Protein 3Q3V (pdb70)

Solvent-accessible surface area: 33093 Å² total

Structure (mmCIF, N/CA/C/O backbone):
data_3Q3V
#
_entry.id   3Q3V
#
_cell.length_a   110.280
_cell.length_b   165.220
_cell.length_c   54.596
_cell.angle_alpha   90.00
_cell.angle_beta   90.00
_cell.angle_gamma   90.00
#
_symmetry.space_group_name_H-M   'P 21 21 2'
#
loop_
_entity.id
_entity.type
_entity.pdbx_description
1 polymer 'Phosphoglycerate kinase'
2 non-polymer 'POTASSIUM ION'
3 non-polymer 'FORMIC ACID'
4 non-polymer 'SULFATE ION'
5 non-polymer 'TRIETHYLENE GLYCOL'
6 water water
#
loop_
_atom_site.group_PDB
_atom_site.id
_atom_site.type_symbol
_atom_site.label_atom_id
_atom_site.label_alt_id
_atom_site.label_comp_id
_atom_site.label_asym_id
_atom_site.label_entity_id
_atom_site.label_seq_id
_atom_site.pdbx_PDB_ins_code
_atom_site.Cartn_x
_atom_site.Cartn_y
_atom_site.Cartn_z
_atom_site.occupancy
_atom_site.B_iso_or_equiv
_atom_site.auth_seq_id
_atom_site.auth_comp_id
_atom_site.auth_asym_id
_atom_site.auth_atom_id
_atom_site.pdbx_PDB_model_num
ATOM 1 N N . ASP A 1 6 ? 82.286 54.049 3.513 1.00 42.72 3 ASP A N 1
ATOM 2 C CA . ASP A 1 6 ? 83.658 53.835 4.078 1.00 43.26 3 ASP A CA 1
ATOM 3 C C . ASP A 1 6 ? 83.661 53.456 5.569 1.00 41.18 3 ASP A C 1
ATOM 4 O O . ASP A 1 6 ? 84.405 52.565 5.987 1.00 42.36 3 ASP A O 1
ATOM 9 N N . ILE A 1 7 ? 82.843 54.140 6.364 1.00 38.04 4 ILE A N 1
ATOM 10 C CA . ILE A 1 7 ? 82.710 53.835 7.785 1.00 36.01 4 ILE A CA 1
ATOM 11 C C . ILE A 1 7 ? 82.031 52.492 7.994 1.00 34.02 4 ILE A C 1
ATOM 12 O O . ILE A 1 7 ? 81.053 52.181 7.350 1.00 33.77 4 ILE A O 1
ATOM 17 N N . ILE A 1 8 ? 82.572 51.692 8.898 1.00 32.50 5 ILE A N 1
ATOM 18 C CA . ILE A 1 8 ? 82.015 50.365 9.187 1.00 31.41 5 ILE A CA 1
ATOM 19 C C . ILE A 1 8 ? 80.749 50.573 10.001 1.00 29.49 5 ILE A C 1
ATOM 20 O O . ILE A 1 8 ? 80.751 51.299 10.986 1.00 28.26 5 ILE A O 1
ATOM 25 N N . SER A 1 9 ? 79.661 49.969 9.552 1.00 28.35 6 SER A N 1
ATOM 26 C CA . SER A 1 9 ? 78.392 50.088 10.226 1.00 26.78 6 SER A CA 1
ATOM 27 C C . SER A 1 9 ? 78.164 48.915 11.141 1.00 26.46 6 SER A C 1
ATOM 28 O O . SER A 1 9 ? 78.596 47.832 10.863 1.00 27.14 6 SER A O 1
ATOM 31 N N . ILE A 1 10 ? 77.426 49.141 12.211 1.00 25.80 7 ILE A N 1
ATOM 32 C CA . ILE A 1 10 ? 76.914 48.068 13.059 1.00 26.01 7 ILE A CA 1
ATOM 33 C C . ILE A 1 10 ? 76.171 46.989 12.241 1.00 27.05 7 ILE A C 1
ATOM 34 O O . ILE A 1 10 ? 76.173 45.814 12.597 1.00 27.12 7 ILE A O 1
ATOM 39 N N . LYS A 1 11 ? 75.543 47.397 11.152 1.00 28.39 8 LYS A N 1
ATOM 40 C CA . LYS A 1 11 ? 74.750 46.485 10.329 1.00 30.32 8 LYS A CA 1
ATOM 41 C C . LYS A 1 11 ? 75.570 45.431 9.609 1.00 32.04 8 LYS A C 1
ATOM 42 O O . LYS A 1 11 ? 75.019 44.410 9.224 1.00 32.80 8 LYS A O 1
ATOM 48 N N . ASP A 1 12 ? 76.866 45.680 9.413 1.00 33.21 9 ASP A N 1
ATOM 49 C CA . ASP A 1 12 ? 77.742 44.733 8.712 1.00 34.75 9 ASP A CA 1
ATOM 50 C C . ASP A 1 12 ? 78.653 43.941 9.642 1.00 34.88 9 ASP A C 1
ATOM 51 O O . ASP A 1 12 ? 79.642 43.348 9.203 1.00 36.00 9 ASP A O 1
ATOM 56 N N . ILE A 1 13 ? 78.317 43.944 10.923 1.00 34.46 10 ILE A N 1
ATOM 57 C CA . ILE A 1 13 ? 79.044 43.214 11.947 1.00 34.46 10 ILE A CA 1
ATOM 58 C C . ILE A 1 13 ? 78.155 42.104 12.463 1.00 35.40 10 ILE A C 1
ATOM 59 O O . ILE A 1 13 ? 77.017 42.367 12.827 1.00 34.61 10 ILE A O 1
ATOM 64 N N . ASP A 1 14 ? 78.677 40.877 12.525 1.00 36.72 11 ASP A N 1
ATOM 65 C CA . ASP A 1 14 ? 77.949 39.784 13.139 1.00 37.77 11 ASP A CA 1
ATOM 66 C C . ASP A 1 14 ? 78.147 39.939 14.632 1.00 36.86 11 ASP A C 1
ATOM 67 O O . ASP A 1 14 ? 79.226 39.658 15.146 1.00 37.67 11 ASP A O 1
ATOM 72 N N . LEU A 1 15 ? 77.118 40.407 15.326 1.00 35.87 12 LEU A N 1
ATOM 73 C CA . LEU A 1 15 ? 77.186 40.564 16.781 1.00 34.85 12 LEU A CA 1
ATOM 74 C C . LEU A 1 15 ? 76.145 39.741 17.522 1.00 34.90 12 LEU A C 1
ATOM 75 O O . LEU A 1 15 ? 76.047 39.830 18.749 1.00 34.95 12 LEU A O 1
ATOM 80 N N . ALA A 1 16 ? 75.409 38.904 16.801 1.00 34.98 13 ALA A N 1
ATOM 81 C CA . ALA A 1 16 ? 74.345 38.131 17.421 1.00 35.44 13 ALA A CA 1
ATOM 82 C C . ALA A 1 16 ? 74.932 37.299 18.555 1.00 35.24 13 ALA A C 1
ATOM 83 O O . ALA A 1 16 ? 75.953 36.630 18.383 1.00 35.20 13 ALA A O 1
ATOM 85 N N . LYS A 1 17 ? 74.292 37.408 19.718 1.00 35.07 14 LYS A N 1
ATOM 86 C CA . LYS A 1 17 ? 74.616 36.628 20.927 1.00 35.38 14 LYS A CA 1
ATOM 87 C C . LYS A 1 17 ? 75.986 36.946 21.536 1.00 34.26 14 LYS A C 1
ATOM 88 O O . LYS A 1 17 ? 76.393 36.307 22.489 1.00 34.60 14 LYS A O 1
ATOM 94 N N . LYS A 1 18 ? 76.661 37.981 21.038 1.00 33.24 15 LYS A N 1
ATOM 95 C CA . LYS A 1 18 ? 77.963 38.366 21.567 1.00 32.42 15 LYS A CA 1
ATOM 96 C C . LYS A 1 18 ? 77.845 39.378 22.693 1.00 31.03 15 LYS A C 1
ATOM 97 O O . LYS A 1 18 ? 76.761 39.893 22.966 1.00 30.07 15 LYS A O 1
ATOM 103 N N . LYS A 1 19 ? 78.981 39.625 23.356 1.00 29.83 16 LYS A N 1
ATOM 104 C CA . LYS A 1 19 ? 79.104 40.621 24.404 1.00 28.98 16 LYS A CA 1
ATOM 105 C C . LYS A 1 19 ? 79.645 41.895 23.739 1.00 27.63 16 LYS A C 1
ATOM 106 O O . LYS A 1 19 ? 80.709 41.857 23.136 1.00 26.76 16 LYS A O 1
ATOM 112 N N . VAL A 1 20 ? 78.910 43.005 23.838 1.00 26.52 17 VAL A N 1
ATOM 113 C CA . VAL A 1 20 ? 79.159 44.198 23.024 1.00 25.79 17 VAL A CA 1
ATOM 114 C C . VAL A 1 20 ? 79.360 45.415 23.932 1.00 25.59 17 VAL A C 1
ATOM 115 O O . VAL A 1 20 ? 78.566 45.659 24.853 1.00 26.58 17 VAL A O 1
ATOM 119 N N . PHE A 1 21 ? 80.465 46.113 23.700 1.00 24.41 18 PHE A N 1
ATOM 120 C CA . PHE A 1 21 ? 80.765 47.388 24.313 1.00 24.02 18 PHE A CA 1
ATOM 121 C C . PHE A 1 21 ? 80.150 48.465 23.422 1.00 23.49 18 PHE A C 1
ATOM 122 O O . PHE A 1 21 ? 80.439 48.508 22.215 1.00 22.94 18 PHE A O 1
ATOM 130 N N . ILE A 1 22 ? 79.244 49.267 23.984 1.00 22.70 19 ILE A N 1
ATOM 131 C CA . ILE A 1 22 ? 78.687 50.413 23.260 1.00 21.87 19 ILE A CA 1
ATOM 132 C C . ILE A 1 22 ? 79.123 51.695 23.940 1.00 22.22 19 ILE A C 1
ATOM 133 O O . ILE A 1 22 ? 78.769 51.949 25.099 1.00 22.70 19 ILE A O 1
ATOM 138 N N . ARG A 1 23 ? 79.918 52.486 23.240 1.00 22.79 20 ARG A N 1
ATOM 139 C CA . ARG A 1 23 ? 80.303 53.789 23.737 1.00 23.06 20 ARG A CA 1
ATOM 140 C C . ARG A 1 23 ? 79.136 54.700 23.393 1.00 23.63 20 ARG A C 1
ATOM 141 O O . ARG A 1 23 ? 78.799 54.918 22.204 1.00 23.36 20 ARG A O 1
ATOM 149 N N . CYS A 1 24 ? 78.503 55.208 24.429 1.00 24.62 21 CYS A N 1
ATOM 150 C CA . CYS A 1 24 ? 77.307 56.019 24.277 1.00 25.38 21 CYS A CA 1
ATOM 151 C C . CYS A 1 24 ? 77.653 57.431 24.704 1.00 26.15 21 CYS A C 1
ATOM 152 O O . CYS A 1 24 ? 78.664 57.655 25.390 1.00 26.30 21 CYS A O 1
ATOM 155 N N . ASP A 1 25 ? 76.798 58.379 24.357 1.00 26.63 22 ASP A N 1
ATOM 156 C CA . ASP A 1 25 ? 76.952 59.738 24.852 1.00 27.62 22 ASP A CA 1
ATOM 157 C C . ASP A 1 25 ? 75.823 59.998 25.847 1.00 28.39 22 ASP A C 1
ATOM 158 O O . ASP A 1 25 ? 74.717 60.359 25.449 1.00 28.17 22 ASP A O 1
ATOM 163 N N . PHE A 1 26 ? 76.096 59.741 27.136 1.00 28.47 23 PHE A N 1
ATOM 164 C CA . PHE A 1 26 ? 75.148 60.023 28.201 1.00 28.74 23 PHE A CA 1
ATOM 165 C C . PHE A 1 26 ? 75.550 61.272 28.997 1.00 29.37 23 PHE A C 1
ATOM 166 O O . PHE A 1 26 ? 75.202 61.389 30.169 1.00 29.26 23 PHE A O 1
ATOM 174 N N . ASN A 1 27 ? 76.280 62.198 28.368 1.00 29.77 24 ASN A N 1
ATOM 175 C CA . ASN A 1 27 ? 76.694 63.441 29.037 1.00 30.58 24 ASN A CA 1
ATOM 176 C C . ASN A 1 27 ? 75.515 64.429 29.143 1.00 31.69 24 ASN A C 1
ATOM 177 O O . ASN A 1 27 ? 75.459 65.460 28.475 1.00 30.80 24 ASN A O 1
ATOM 182 N N . VAL A 1 28 ? 74.558 64.073 29.985 1.00 33.33 25 VAL A N 1
ATOM 183 C CA . VAL A 1 28 ? 73.320 64.813 30.088 1.00 34.50 25 VAL A CA 1
ATOM 184 C C . VAL A 1 28 ? 73.477 65.968 31.100 1.00 36.08 25 VAL A C 1
ATOM 185 O O . VAL A 1 28 ? 74.285 65.869 32.019 1.00 37.27 25 VAL A O 1
ATOM 189 N N . PRO A 1 29 ? 72.711 67.058 30.928 1.00 37.06 26 PRO A N 1
ATOM 190 C CA . PRO A 1 29 ? 72.675 68.117 31.938 1.00 38.24 26 PRO A CA 1
ATOM 191 C C . PRO A 1 29 ? 71.968 67.691 33.211 1.00 39.78 26 PRO A C 1
ATOM 192 O O . PRO A 1 29 ? 71.009 66.921 33.177 1.00 39.76 26 PRO A O 1
ATOM 196 N N . GLN A 1 30 ? 72.438 68.207 34.332 1.00 41.70 27 GLN A N 1
ATOM 197 C CA . GLN A 1 30 ? 71.853 67.902 35.631 1.00 43.41 27 GLN A CA 1
ATOM 198 C C . GLN A 1 30 ? 71.668 69.198 36.420 1.00 45.31 27 GLN A C 1
ATOM 199 O O . GLN A 1 30 ? 72.364 70.188 36.182 1.00 45.32 27 GLN A O 1
ATOM 205 N N . ASP A 1 31 ? 70.736 69.190 37.363 1.00 47.35 28 ASP A N 1
ATOM 206 C CA . ASP A 1 31 ? 70.573 70.327 38.265 1.00 48.99 28 ASP A CA 1
ATOM 207 C C . ASP A 1 31 ? 71.410 70.108 39.527 1.00 50.80 28 ASP A C 1
ATOM 208 O O . ASP A 1 31 ? 72.157 69.125 39.636 1.00 50.46 28 ASP A O 1
ATOM 213 N N . ASP A 1 32 ? 71.277 71.014 40.489 1.00 52.91 29 ASP A N 1
ATOM 214 C CA . ASP A 1 32 ? 72.130 70.998 41.675 1.00 54.55 29 ASP A CA 1
ATOM 215 C C . ASP A 1 32 ? 71.841 69.822 42.617 1.00 55.14 29 ASP A C 1
ATOM 216 O O . ASP A 1 32 ? 72.645 69.516 43.496 1.00 55.91 29 ASP A O 1
ATOM 221 N N . PHE A 1 33 ? 70.714 69.144 42.408 1.00 54.70 30 PHE A N 1
ATOM 222 C CA . PHE A 1 33 ? 70.395 67.920 43.138 1.00 55.00 30 PHE A CA 1
ATOM 223 C C . PHE A 1 33 ? 70.657 66.690 42.252 1.00 53.56 30 PHE A C 1
ATOM 224 O O . PHE A 1 33 ? 70.217 65.575 42.554 1.00 53.59 30 PHE A O 1
ATOM 232 N N . LEU A 1 34 ? 71.375 66.920 41.153 1.00 51.84 31 LEU A N 1
ATOM 233 C CA . LEU A 1 34 ? 71.838 65.873 40.246 1.00 50.54 31 LEU A CA 1
ATOM 234 C C . LEU A 1 34 ? 70.717 65.130 39.516 1.00 49.67 31 LEU A C 1
ATOM 235 O O . LEU A 1 34 ? 70.964 64.106 38.878 1.00 49.15 31 LEU A O 1
ATOM 240 N N . ASN A 1 35 ? 69.500 65.663 39.573 1.00 49.28 32 ASN A N 1
ATOM 241 C CA . ASN A 1 35 ? 68.404 65.161 38.746 1.00 48.31 32 ASN A CA 1
ATOM 242 C C . ASN A 1 35 ? 68.671 65.541 37.310 1.00 45.72 32 ASN A C 1
ATOM 243 O O . ASN A 1 35 ? 69.196 66.612 37.057 1.00 45.86 32 ASN A O 1
ATOM 248 N N . ILE A 1 36 ? 68.316 64.664 36.377 1.00 43.70 33 ILE A N 1
ATOM 249 C CA . ILE A 1 36 ? 68.543 64.915 34.953 1.00 41.78 33 ILE A CA 1
ATOM 250 C C . ILE A 1 36 ? 67.489 65.868 34.410 1.00 41.36 33 ILE A C 1
ATOM 251 O O . ILE A 1 36 ? 66.295 65.644 34.590 1.00 41.86 33 ILE A O 1
ATOM 256 N N . THR A 1 37 ? 67.936 66.913 33.726 1.00 40.54 34 THR A N 1
ATOM 257 C CA . THR A 1 37 ? 67.044 67.972 33.267 1.00 40.45 34 THR A CA 1
ATOM 258 C C . THR A 1 37 ? 66.804 67.928 31.772 1.00 39.86 34 THR A C 1
ATOM 259 O O . THR A 1 37 ? 66.015 68.705 31.239 1.00 40.73 34 THR A O 1
ATOM 263 N N . ASP A 1 38 ? 67.519 67.052 31.084 1.00 38.95 35 ASP A N 1
ATOM 264 C CA . ASP A 1 38 ? 67.312 66.833 29.656 1.00 37.78 35 ASP A CA 1
ATOM 265 C C . ASP A 1 38 ? 67.897 65.470 29.266 1.00 36.57 35 ASP A C 1
ATOM 266 O O . ASP A 1 38 ? 69.128 65.309 29.210 1.00 36.02 35 ASP A O 1
ATOM 271 N N . ASP A 1 39 ? 67.010 64.508 28.995 1.00 35.55 36 ASP A N 1
ATOM 272 C CA . ASP A 1 39 ? 67.411 63.126 28.747 1.00 34.66 36 ASP A CA 1
ATOM 273 C C . ASP A 1 39 ? 67.501 62.722 27.268 1.00 33.57 36 ASP A C 1
ATOM 274 O O . ASP A 1 39 ? 67.639 61.541 26.962 1.00 33.46 36 ASP A O 1
ATOM 279 N N . ARG A 1 40 ? 67.439 63.703 26.373 1.00 32.28 37 ARG A N 1
ATOM 280 C CA . ARG A 1 40 ? 67.454 63.469 24.947 1.00 31.95 37 ARG A CA 1
ATOM 281 C C . ARG A 1 40 ? 68.609 62.564 24.470 1.00 30.56 37 ARG A C 1
ATOM 282 O O . ARG A 1 40 ? 68.419 61.721 23.583 1.00 29.81 37 ARG A O 1
ATOM 290 N N . ARG A 1 41 ? 69.805 62.762 25.013 1.00 29.08 38 ARG A N 1
ATOM 291 C CA . ARG A 1 41 ? 70.940 61.908 24.639 1.00 28.63 38 ARG A CA 1
ATOM 292 C C . ARG A 1 41 ? 70.719 60.462 25.060 1.00 27.39 38 ARG A C 1
ATOM 293 O O . ARG A 1 41 ? 71.117 59.559 24.358 1.00 27.01 38 ARG A O 1
ATOM 301 N N . ILE A 1 42 ? 70.090 60.237 26.205 1.00 27.12 39 ILE A N 1
ATOM 302 C CA . ILE A 1 42 ? 69.820 58.870 26.613 1.00 26.33 39 ILE A CA 1
ATOM 303 C C . ILE A 1 42 ? 68.829 58.279 25.626 1.00 26.38 39 ILE A C 1
ATOM 304 O O . ILE A 1 42 ? 69.071 57.217 25.103 1.00 24.68 39 ILE A O 1
ATOM 309 N N . ARG A 1 43 ? 67.748 59.006 25.323 1.00 26.59 40 ARG A N 1
ATOM 310 C CA . ARG A 1 43 ? 66.782 58.549 24.334 1.00 27.32 40 ARG A CA 1
ATOM 311 C C . ARG A 1 43 ? 67.413 58.272 22.956 1.00 26.15 40 ARG A C 1
ATOM 312 O O . ARG A 1 43 ? 67.052 57.331 22.272 1.00 27.25 40 ARG A O 1
ATOM 320 N N . SER A 1 44 ? 68.385 59.062 22.549 1.00 24.89 41 SER A N 1
ATOM 321 C CA . SER A 1 44 ? 68.938 58.914 21.214 1.00 23.39 41 SER A CA 1
ATOM 322 C C . SER A 1 44 ? 69.820 57.678 21.114 1.00 22.82 41 SER A C 1
ATOM 323 O O . SER A 1 44 ? 70.066 57.185 20.030 1.00 21.92 41 SER A O 1
ATOM 326 N N . ALA A 1 45 ? 70.298 57.210 22.263 1.00 22.56 42 ALA A N 1
ATOM 327 C CA . ALA A 1 45 ? 71.160 56.041 22.363 1.00 22.32 42 ALA A CA 1
ATOM 328 C C . ALA A 1 45 ? 70.376 54.741 22.239 1.00 21.86 42 ALA A C 1
ATOM 329 O O . ALA A 1 45 ? 70.958 53.718 21.937 1.00 20.79 42 ALA A O 1
ATOM 331 N N . ILE A 1 46 ? 69.065 54.790 22.480 1.00 21.68 43 ILE A N 1
ATOM 332 C CA . ILE A 1 46 ? 68.272 53.576 22.627 1.00 22.57 43 ILE A CA 1
ATOM 333 C C . ILE A 1 46 ? 68.230 52.646 21.411 1.00 22.95 43 ILE A C 1
ATOM 334 O O . ILE A 1 46 ? 68.342 51.422 21.582 1.00 23.50 43 ILE A O 1
ATOM 339 N N . PRO A 1 47 ? 68.097 53.190 20.184 1.00 22.09 44 PRO A N 1
ATOM 340 C CA . PRO A 1 47 ? 68.014 52.268 19.027 1.00 22.47 44 PRO A CA 1
ATOM 341 C C . PRO A 1 47 ? 69.234 51.349 18.844 1.00 22.17 44 PRO A C 1
ATOM 342 O O . PRO A 1 47 ? 69.075 50.180 18.525 1.00 22.00 44 PRO A O 1
ATOM 346 N N . THR A 1 48 ? 70.443 51.845 19.055 1.00 20.85 45 THR A N 1
ATOM 347 C CA . THR A 1 48 ? 71.583 50.947 18.998 1.00 21.04 45 THR A CA 1
ATOM 348 C C . THR A 1 48 ? 71.548 49.888 20.109 1.00 21.31 45 THR A C 1
ATOM 349 O O . THR A 1 48 ? 71.736 48.706 19.854 1.00 20.96 45 THR A O 1
ATOM 353 N N . ILE A 1 49 ? 71.277 50.318 21.331 1.00 21.53 46 ILE A N 1
ATOM 354 C CA . ILE A 1 49 ? 71.193 49.399 22.472 1.00 21.49 46 ILE A CA 1
ATOM 355 C C . ILE A 1 49 ? 70.101 48.331 22.245 1.00 23.11 46 ILE A C 1
ATOM 356 O O . ILE A 1 49 ? 70.313 47.141 22.440 1.00 22.85 46 ILE A O 1
ATOM 361 N N . ARG A 1 50 ? 68.940 48.763 21.801 1.00 24.75 47 ARG A N 1
ATOM 362 C CA . ARG A 1 50 ? 67.848 47.833 21.564 1.00 26.83 47 ARG A CA 1
ATOM 363 C C . ARG A 1 50 ? 68.146 46.885 20.422 1.00 26.82 47 ARG A C 1
ATOM 364 O O . ARG A 1 50 ? 67.716 45.738 20.453 1.00 26.88 47 ARG A O 1
ATOM 372 N N . TYR A 1 51 ? 68.878 47.349 19.423 1.00 26.39 48 TYR A N 1
ATOM 373 C CA . TYR A 1 51 ? 69.250 46.481 18.309 1.00 27.34 48 TYR A CA 1
ATOM 374 C C . TYR A 1 51 ? 70.173 45.362 18.800 1.00 27.93 48 TYR A C 1
ATOM 375 O O . TYR A 1 51 ? 70.092 44.231 18.333 1.00 29.22 48 TYR A O 1
ATOM 384 N N . CYS A 1 52 ? 71.073 45.669 19.720 1.00 27.44 49 CYS A N 1
ATOM 385 C CA . CYS A 1 52 ? 71.944 44.628 20.233 1.00 27.74 49 CYS A CA 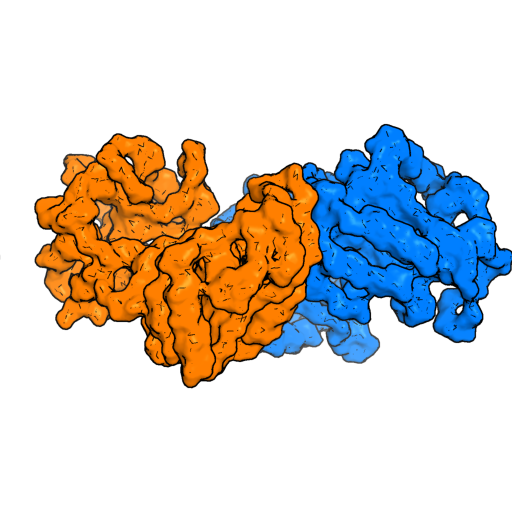1
ATOM 386 C C . CYS A 1 52 ? 71.154 43.656 21.105 1.00 28.41 49 CYS A C 1
ATOM 387 O O . CYS A 1 52 ? 71.321 42.444 20.988 1.00 28.75 49 CYS A O 1
ATOM 390 N N . LEU A 1 53 ? 70.276 44.178 21.952 1.00 28.64 50 LEU A N 1
ATOM 391 C CA . LEU A 1 53 ? 69.541 43.323 22.884 1.00 29.83 50 LEU A CA 1
ATOM 392 C C . LEU A 1 53 ? 68.612 42.390 22.096 1.00 31.17 50 LEU A C 1
ATOM 393 O O . LEU A 1 53 ? 68.511 41.197 22.411 1.00 30.41 50 LEU A O 1
ATOM 398 N N . ASP A 1 54 ? 67.981 42.940 21.050 1.00 31.31 51 ASP A N 1
ATOM 399 C CA . ASP A 1 54 ? 67.145 42.158 20.141 1.00 33.04 51 ASP A CA 1
ATOM 400 C C . ASP A 1 54 ? 67.924 41.065 19.399 1.00 32.78 51 ASP A C 1
ATOM 401 O O . ASP A 1 54 ? 67.321 40.112 18.934 1.00 33.46 51 ASP A O 1
ATOM 406 N N . ASN A 1 55 ? 69.228 41.236 19.234 1.00 31.75 52 ASN A N 1
ATOM 407 C CA . ASN A 1 55 ? 70.056 40.201 18.625 1.00 32.51 52 ASN A CA 1
ATOM 408 C C . ASN A 1 55 ? 70.735 39.290 19.673 1.00 32.03 52 ASN A C 1
ATOM 409 O O . ASN A 1 55 ? 71.743 38.628 19.395 1.00 32.26 52 ASN A O 1
ATOM 414 N N . GLY A 1 56 ? 70.180 39.263 20.887 1.00 31.22 53 GLY A N 1
ATOM 415 C CA . GLY A 1 56 ? 70.599 38.309 21.909 1.00 30.89 53 GLY A CA 1
ATOM 416 C C . GLY A 1 56 ? 71.909 38.652 22.619 1.00 30.40 53 GLY A C 1
ATOM 417 O O . GLY A 1 56 ? 72.472 37.801 23.295 1.00 30.15 53 GLY A O 1
ATOM 418 N N . CYS A 1 57 ? 72.382 39.893 22.490 1.00 29.56 54 CYS A N 1
ATOM 419 C CA . CYS A 1 57 ? 73.652 40.292 23.076 1.00 29.03 54 CYS A CA 1
ATOM 420 C C . CYS A 1 57 ? 73.521 40.574 24.569 1.00 28.93 54 CYS A C 1
ATOM 421 O O . CYS A 1 57 ? 72.418 40.711 25.116 1.00 28.72 54 CYS A O 1
ATOM 424 N N . SER A 1 58 ? 74.681 40.614 25.214 1.00 28.52 55 SER A N 1
ATOM 425 C CA . SER A 1 58 ? 74.837 41.284 26.476 1.00 28.17 55 SER A CA 1
ATOM 426 C C . SER A 1 58 ? 75.558 42.552 26.128 1.00 26.84 55 SER A C 1
ATOM 427 O O . SER A 1 58 ? 76.334 42.594 25.160 1.00 26.92 55 SER A O 1
ATOM 430 N N . VAL A 1 59 ? 75.295 43.585 26.912 1.00 25.46 56 VAL A N 1
ATOM 431 C CA . VAL A 1 59 ? 75.631 44.917 26.527 1.00 24.95 56 VAL A CA 1
ATOM 432 C C . VAL A 1 59 ? 76.372 45.591 27.655 1.00 24.00 56 VAL A C 1
ATOM 433 O O . VAL A 1 59 ? 75.893 45.626 28.768 1.00 24.27 56 VAL A O 1
ATOM 437 N N . ILE A 1 60 ? 77.556 46.101 27.357 1.00 23.64 57 ILE A N 1
ATOM 438 C CA . ILE A 1 60 ? 78.318 46.911 28.303 1.00 23.96 57 ILE A CA 1
ATOM 439 C C . ILE A 1 60 ? 78.327 48.316 27.756 1.00 22.55 57 ILE A C 1
ATOM 440 O O . ILE A 1 60 ? 78.843 48.530 26.683 1.00 22.48 57 ILE A O 1
ATOM 445 N N . LEU A 1 61 ? 77.733 49.253 28.481 1.00 22.83 58 LEU A N 1
ATOM 446 C CA . LEU A 1 61 ? 77.655 50.644 28.040 1.00 22.70 58 LEU A CA 1
ATOM 447 C C . LEU A 1 61 ? 78.687 51.469 28.774 1.00 23.06 58 LEU A C 1
ATOM 448 O O . LEU A 1 61 ? 79.032 51.168 29.948 1.00 23.95 58 LEU A O 1
ATOM 453 N N . ALA A 1 62 ? 79.223 52.477 28.089 1.00 22.53 59 ALA A N 1
ATOM 454 C CA . ALA A 1 62 ? 80.213 53.384 28.705 1.00 23.68 59 ALA A CA 1
ATOM 455 C C . ALA A 1 62 ? 80.027 54.766 28.155 1.00 23.87 59 ALA A C 1
ATOM 456 O O . ALA A 1 62 ? 79.818 54.936 26.976 1.00 23.83 59 ALA A O 1
ATOM 458 N N . SER A 1 63 ? 80.122 55.736 29.044 1.00 25.55 60 SER A N 1
ATOM 459 C CA . SER A 1 63 ? 80.024 57.126 28.716 1.00 26.35 60 SER A CA 1
ATOM 460 C C . SER A 1 63 ? 80.778 57.928 29.730 1.00 27.49 60 SER A C 1
ATOM 461 O O . SER A 1 63 ? 81.103 57.446 30.803 1.00 27.25 60 SER A O 1
ATOM 464 N N . HIS A 1 64 ? 81.038 59.170 29.369 1.00 29.42 61 HIS A N 1
ATOM 465 C CA . HIS A 1 64 ? 81.528 60.165 30.314 1.00 31.24 61 HIS A CA 1
ATOM 466 C C . HIS A 1 64 ? 80.339 60.989 30.784 1.00 32.15 61 HIS A C 1
ATOM 467 O O . HIS A 1 64 ? 79.291 61.002 30.143 1.00 31.77 61 HIS A O 1
ATOM 474 N N . LEU A 1 65 ? 80.539 61.683 31.895 1.00 33.69 62 LEU A N 1
ATOM 475 C CA . LEU A 1 65 ? 79.599 62.672 32.396 1.00 34.78 62 LEU A CA 1
ATOM 476 C C . LEU A 1 65 ? 80.417 63.847 32.936 1.00 35.93 62 LEU A C 1
ATOM 477 O O . LEU A 1 65 ? 81.188 63.682 33.875 1.00 35.95 62 LEU A O 1
ATOM 482 N N . GLY A 1 66 ? 80.269 65.014 32.311 1.00 36.96 63 GLY A N 1
ATOM 483 C CA . GLY A 1 66 ? 81.021 66.200 32.698 1.00 38.41 63 GLY A CA 1
ATOM 484 C C . GLY A 1 66 ? 82.518 66.044 32.483 1.00 40.05 63 GLY A C 1
ATOM 485 O O . GLY A 1 66 ? 82.969 65.307 31.598 1.00 39.86 63 GLY A O 1
ATOM 486 N N . ARG A 1 67 ? 83.291 66.759 33.290 1.00 42.20 64 ARG A N 1
ATOM 487 C CA . ARG A 1 67 ? 84.740 66.720 33.222 1.00 43.94 64 ARG A CA 1
ATOM 488 C C . ARG A 1 67 ? 85.288 66.631 34.622 1.00 45.46 64 ARG A C 1
ATOM 489 O O . ARG A 1 67 ? 85.845 67.602 35.132 1.00 46.50 64 ARG A O 1
ATOM 497 N N . PRO A 1 68 ? 85.114 65.480 35.265 1.00 46.13 65 PRO A N 1
ATOM 498 C CA . PRO A 1 68 ? 85.576 65.400 36.639 1.00 47.85 65 PRO A CA 1
ATOM 499 C C . PRO A 1 68 ? 87.095 65.572 36.728 1.00 49.54 65 PRO A C 1
ATOM 500 O O . PRO A 1 68 ? 87.833 65.009 35.916 1.00 48.67 65 PRO A O 1
ATOM 504 N N . LYS A 1 69 ? 87.544 66.372 37.690 1.00 51.85 66 LYS A N 1
ATOM 505 C CA . LYS A 1 69 ? 88.977 66.501 37.976 1.00 54.16 66 LYS A CA 1
ATOM 506 C C . LYS A 1 69 ? 89.420 65.264 38.739 1.00 55.05 66 LYS A C 1
ATOM 507 O O . LYS A 1 69 ? 90.527 64.777 38.535 1.00 56.09 66 LYS A O 1
ATOM 513 N N . GLU A 1 70 ? 88.536 64.751 39.594 1.00 55.73 67 GLU A N 1
ATOM 514 C CA . GLU A 1 70 ? 88.755 63.483 40.299 1.00 56.74 67 GLU A CA 1
ATOM 515 C C . GLU A 1 70 ? 87.418 62.797 40.675 1.00 55.75 67 GLU A C 1
ATOM 516 O O . GLU A 1 70 ? 86.337 63.346 40.442 1.00 55.04 67 GLU A O 1
ATOM 522 N N . ILE A 1 71 ? 87.504 61.592 41.236 1.00 55.49 68 ILE A N 1
ATOM 523 C CA . ILE A 1 71 ? 86.320 60.770 41.510 1.00 54.96 68 ILE A CA 1
ATOM 524 C C . ILE A 1 71 ? 85.446 61.333 42.638 1.00 55.12 68 ILE A C 1
ATOM 525 O O . ILE A 1 71 ? 85.935 61.622 43.733 1.00 56.27 68 ILE A O 1
ATOM 530 N N . SER A 1 72 ? 84.155 61.495 42.349 1.00 53.89 69 SER A N 1
ATOM 531 C CA . SER A 1 72 ? 83.152 61.869 43.353 1.00 53.65 69 SER A CA 1
ATOM 532 C C . SER A 1 72 ? 81.770 61.455 42.906 1.00 52.20 69 SER A C 1
ATOM 533 O O . SER A 1 72 ? 81.511 61.343 41.716 1.00 50.96 69 SER A O 1
ATOM 536 N N . SER A 1 73 ? 80.878 61.255 43.871 1.00 52.36 70 SER A N 1
ATOM 537 C CA . SER A 1 73 ? 79.482 60.891 43.605 1.00 51.38 70 SER A CA 1
ATOM 538 C C . SER A 1 73 ? 78.761 61.887 42.680 1.00 49.89 70 SER A C 1
ATOM 539 O O . SER A 1 73 ? 77.844 61.519 41.951 1.00 48.99 70 SER A O 1
ATOM 542 N N . LYS A 1 74 ? 79.193 63.144 42.706 1.00 49.16 71 LYS A N 1
ATOM 543 C CA . LYS A 1 74 ? 78.646 64.191 41.841 1.00 47.61 71 LYS A CA 1
ATOM 544 C C . LYS A 1 74 ? 78.623 63.816 40.360 1.00 45.05 71 LYS A C 1
ATOM 545 O O . LYS A 1 74 ? 77.719 64.206 39.630 1.00 44.05 71 LYS A O 1
ATOM 551 N N . TYR A 1 75 ? 79.649 63.109 39.905 1.00 43.51 72 TYR A N 1
ATOM 552 C CA . TYR A 1 75 ? 79.751 62.758 38.494 1.00 41.44 72 TYR A CA 1
ATOM 553 C C . TYR A 1 75 ? 79.444 61.281 38.258 1.00 39.75 72 TYR A C 1
ATOM 554 O O . TYR A 1 75 ? 79.793 60.738 37.219 1.00 38.11 72 TYR A O 1
ATOM 563 N N . SER A 1 76 ? 78.768 60.641 39.214 1.00 39.24 73 SER A N 1
ATOM 564 C CA . SER A 1 76 ? 78.360 59.249 39.053 1.00 38.21 73 SER A CA 1
ATOM 565 C C . SER A 1 76 ? 77.366 59.157 37.910 1.00 37.07 73 SER A C 1
ATOM 566 O O . SER A 1 76 ? 76.565 60.089 37.684 1.00 36.76 73 SER A O 1
ATOM 569 N N . LEU A 1 77 ? 77.427 58.040 37.189 1.00 35.31 74 LEU A N 1
ATOM 570 C CA . LEU A 1 77 ? 76.456 57.769 36.125 1.00 34.21 74 LEU A CA 1
ATOM 571 C C . LEU A 1 77 ? 75.148 57.140 36.669 1.00 34.62 74 LEU A C 1
ATOM 572 O O . LEU A 1 77 ? 74.256 56.833 35.894 1.00 33.68 74 LEU A O 1
ATOM 577 N N . GLU A 1 78 ? 75.030 57.002 37.999 1.00 35.58 75 GLU A N 1
ATOM 578 C CA . GLU A 1 78 ? 73.905 56.284 38.639 1.00 36.53 75 GLU A CA 1
ATOM 579 C C . GLU A 1 78 ? 72.539 56.821 38.227 1.00 36.22 75 GLU A C 1
ATOM 580 O O . GLU A 1 78 ? 71.646 56.036 37.997 1.00 36.10 75 GLU A O 1
ATOM 586 N N . PRO A 1 79 ? 72.381 58.151 38.122 1.00 36.78 76 PRO A N 1
ATOM 587 C CA . PRO A 1 79 ? 71.143 58.731 37.617 1.00 36.68 76 PRO A CA 1
ATOM 588 C C . PRO A 1 79 ? 70.911 58.468 36.142 1.00 36.11 76 PRO A C 1
ATOM 589 O O . PRO A 1 79 ? 69.756 58.398 35.724 1.00 36.50 76 PRO A O 1
ATOM 593 N N . VAL A 1 80 ? 71.978 58.370 35.350 1.00 34.80 77 VAL A N 1
ATOM 594 C CA . VAL A 1 80 ? 71.821 57.950 33.974 1.00 33.91 77 VAL A CA 1
ATOM 595 C C . VAL A 1 80 ? 71.265 56.520 33.924 1.00 34.39 77 VAL A C 1
ATOM 596 O O . VAL A 1 80 ? 70.294 56.261 33.207 1.00 35.12 77 VAL A O 1
ATOM 600 N N . ALA A 1 81 ? 71.854 55.610 34.685 1.00 34.47 78 ALA A N 1
ATOM 601 C CA . ALA A 1 81 ? 71.332 54.250 34.790 1.00 35.64 78 ALA A CA 1
ATOM 602 C C . ALA A 1 81 ? 69.858 54.211 35.165 1.00 36.62 78 ALA A C 1
ATOM 603 O O . ALA A 1 81 ? 69.109 53.457 34.550 1.00 37.91 78 ALA A O 1
ATOM 605 N N . LYS A 1 82 ? 69.431 54.987 36.167 1.00 37.33 79 LYS A N 1
ATOM 606 C CA . LYS A 1 82 ? 68.005 55.013 36.541 1.00 37.91 79 LYS A CA 1
ATOM 607 C C . LYS A 1 82 ? 67.154 55.476 35.364 1.00 36.42 79 LYS A C 1
ATOM 608 O O . LYS A 1 82 ? 66.157 54.844 35.017 1.00 35.95 79 LYS A O 1
ATOM 614 N N . ARG A 1 83 ? 67.548 56.570 34.736 1.00 35.12 80 ARG A N 1
ATOM 615 C CA . ARG A 1 83 ? 66.739 57.114 33.665 1.00 34.72 80 ARG A CA 1
ATOM 616 C C . ARG A 1 83 ? 66.644 56.148 32.472 1.00 33.89 80 ARG A C 1
ATOM 617 O O . ARG A 1 83 ? 65.577 55.954 31.911 1.00 33.12 80 ARG A O 1
ATOM 625 N N . LEU A 1 84 ? 67.778 55.563 32.088 1.00 33.26 81 LEU A N 1
ATOM 626 C CA . LEU A 1 84 ? 67.826 54.639 30.961 1.00 32.44 81 LEU A CA 1
ATOM 627 C C . LEU A 1 84 ? 66.969 53.417 31.254 1.00 33.48 81 LEU A C 1
ATOM 628 O O . LEU A 1 84 ? 66.318 52.913 30.357 1.00 33.53 81 LEU A O 1
ATOM 633 N N . ALA A 1 85 ? 66.952 52.951 32.500 1.00 34.68 82 ALA A N 1
ATOM 634 C CA . ALA A 1 85 ? 66.137 51.786 32.868 1.00 36.14 82 ALA A CA 1
ATOM 635 C C . ALA A 1 85 ? 64.645 52.041 32.650 1.00 37.59 82 ALA A C 1
ATOM 636 O O . ALA A 1 85 ? 63.922 51.162 32.176 1.00 37.85 82 ALA A O 1
ATOM 638 N N . ARG A 1 86 ? 64.177 53.244 32.984 1.00 39.14 83 ARG A N 1
ATOM 639 C CA . ARG A 1 86 ? 62.793 53.591 32.732 1.00 40.86 83 ARG A CA 1
ATOM 640 C C . ARG A 1 86 ? 62.523 53.704 31.239 1.00 40.09 83 ARG A C 1
ATOM 641 O O . ARG A 1 86 ? 61.527 53.169 30.758 1.00 40.42 83 ARG A O 1
ATOM 649 N N . LEU A 1 87 ? 63.409 54.372 30.506 1.00 39.38 84 LEU A N 1
ATOM 650 C CA . LEU A 1 87 ? 63.207 54.575 29.072 1.00 39.01 84 LEU A CA 1
ATOM 651 C C . LEU A 1 87 ? 63.247 53.261 28.278 1.00 39.42 84 LEU A C 1
ATOM 652 O O . LEU A 1 87 ? 62.461 53.097 27.356 1.00 39.94 84 LEU A O 1
ATOM 657 N N . LEU A 1 88 ? 64.139 52.331 28.632 1.00 39.94 85 LEU A N 1
ATOM 658 C CA . LEU A 1 88 ? 64.203 51.011 27.966 1.00 40.42 85 LEU A CA 1
ATOM 659 C C . LEU A 1 88 ? 63.172 50.023 28.503 1.00 42.03 85 LEU A C 1
ATOM 660 O O . LEU A 1 88 ? 62.899 48.991 27.873 1.00 41.76 85 LEU A O 1
ATOM 665 N N . ASP A 1 89 ? 62.631 50.328 29.681 1.00 43.54 86 ASP A N 1
ATOM 666 C CA . ASP A 1 89 ? 61.847 49.368 30.462 1.00 45.69 86 ASP A CA 1
ATOM 667 C C . ASP A 1 89 ? 62.663 48.079 30.641 1.00 45.34 86 ASP A C 1
ATOM 668 O O . ASP A 1 89 ? 62.157 46.970 30.479 1.00 46.73 86 ASP A O 1
ATOM 673 N N . LYS A 1 90 ? 63.942 48.247 30.962 1.00 44.11 87 LYS A N 1
ATOM 674 C CA . LYS A 1 90 ? 64.845 47.129 31.227 1.00 43.62 87 LYS A CA 1
ATOM 675 C C . LYS A 1 90 ? 65.683 47.455 32.449 1.00 42.31 87 LYS A C 1
ATOM 676 O O . LYS A 1 90 ? 65.908 48.614 32.782 1.00 41.72 87 LYS A O 1
ATOM 682 N N . GLU A 1 91 ? 66.143 46.430 33.135 1.00 41.83 88 GLU A N 1
ATOM 683 C CA . GLU A 1 91 ? 66.987 46.663 34.292 1.00 41.19 88 GLU A CA 1
ATOM 684 C C . GLU A 1 91 ? 68.442 46.812 33.879 1.00 38.93 88 GLU A C 1
ATOM 685 O O . GLU A 1 91 ? 68.872 46.268 32.854 1.00 36.98 88 GLU A O 1
ATOM 691 N N . ILE A 1 92 ? 69.162 47.598 34.684 1.00 37.44 89 ILE A N 1
ATOM 692 C CA . ILE A 1 92 ? 70.557 47.948 34.459 1.00 35.84 89 ILE A CA 1
ATOM 693 C C . ILE A 1 92 ? 71.398 47.584 35.680 1.00 35.63 89 ILE A C 1
ATOM 694 O O . ILE A 1 92 ? 71.042 47.929 36.821 1.00 36.26 89 ILE A O 1
ATOM 699 N N . VAL A 1 93 ? 72.514 46.902 35.432 1.00 34.65 90 VAL A N 1
ATOM 700 C CA . VAL A 1 93 ? 73.561 46.751 36.417 1.00 34.45 90 VAL A CA 1
ATOM 701 C C . VAL A 1 93 ? 74.594 47.832 36.224 1.00 34.47 90 VAL A C 1
ATOM 702 O O . VAL A 1 93 ? 75.048 48.096 35.111 1.00 33.40 90 VAL A O 1
ATOM 714 N N . ALA A 1 95 ? 78.394 49.274 37.363 1.00 35.62 92 ALA A N 1
ATOM 715 C CA . ALA A 1 95 ? 79.704 48.976 37.946 1.00 35.85 92 ALA A CA 1
ATOM 716 C C . ALA A 1 95 ? 80.100 50.115 38.866 1.00 35.69 92 ALA A C 1
ATOM 717 O O . ALA A 1 95 ? 79.811 51.267 38.582 1.00 35.83 92 ALA A O 1
ATOM 719 N N . LYS A 1 96 ? 80.751 49.793 39.979 1.00 36.76 93 LYS A N 1
ATOM 720 C CA . LYS A 1 96 ? 81.248 50.819 40.910 1.00 37.13 93 LYS A CA 1
ATOM 721 C C . LYS A 1 96 ? 82.479 51.542 40.339 1.00 36.64 93 LYS A C 1
ATOM 722 O O . LYS A 1 96 ? 82.882 52.594 40.847 1.00 37.31 93 LYS A O 1
ATOM 728 N N . ASP A 1 97 ? 83.092 50.965 39.310 1.00 35.28 94 ASP A N 1
ATOM 729 C CA . ASP A 1 97 ? 84.283 51.557 38.688 1.00 34.98 94 ASP A CA 1
ATOM 730 C C . ASP A 1 97 ? 84.291 51.301 37.175 1.00 33.76 94 ASP A C 1
ATOM 731 O O . ASP A 1 97 ? 83.272 50.906 36.609 1.00 32.80 94 ASP A O 1
ATOM 736 N N . VAL A 1 98 ? 85.427 51.525 36.523 1.00 33.24 95 VAL A N 1
ATOM 737 C CA . VAL A 1 98 ? 85.451 51.645 35.072 1.00 32.09 95 VAL A CA 1
ATOM 738 C C . VAL A 1 98 ? 86.120 50.434 34.487 1.00 32.48 95 VAL A C 1
ATOM 739 O O . VAL A 1 98 ? 85.529 49.733 33.668 1.00 31.84 95 VAL A O 1
ATOM 743 N N . ILE A 1 99 ? 87.338 50.166 34.936 1.00 33.71 96 ILE A N 1
ATOM 744 C CA . ILE A 1 99 ? 88.034 48.935 34.593 1.00 34.26 96 ILE A CA 1
ATOM 745 C C . ILE A 1 99 ? 88.582 48.200 35.838 1.00 35.95 96 ILE A C 1
ATOM 746 O O . ILE A 1 99 ? 89.321 47.222 35.695 1.00 37.12 96 ILE A O 1
ATOM 751 N N . GLY A 1 100 ? 88.241 48.653 37.043 1.00 36.78 97 GLY A N 1
ATOM 752 C CA . GLY A 1 100 ? 88.658 47.946 38.277 1.00 37.76 97 GLY A CA 1
ATOM 753 C C . GLY A 1 100 ? 88.022 46.565 38.392 1.00 38.39 97 GLY A C 1
ATOM 754 O O . GLY A 1 100 ? 87.479 46.039 37.414 1.00 38.58 97 GLY A O 1
ATOM 755 N N . GLU A 1 101 ? 88.055 45.978 39.584 1.00 39.04 98 GLU A N 1
ATOM 756 C CA . GLU A 1 101 ? 87.619 44.595 39.772 1.00 39.35 98 GLU A CA 1
ATOM 757 C C . GLU A 1 101 ? 86.106 44.424 39.631 1.00 37.73 98 GLU A C 1
ATOM 758 O O . GLU A 1 101 ? 85.611 43.383 39.159 1.00 36.39 98 GLU A O 1
ATOM 764 N N . ASP A 1 102 ? 85.379 45.434 40.084 1.00 36.60 99 ASP A N 1
ATOM 765 C CA . ASP A 1 102 ? 83.945 45.360 40.093 1.00 36.40 99 ASP A CA 1
ATOM 766 C C . ASP A 1 102 ? 83.428 45.357 38.637 1.00 34.95 99 ASP A C 1
ATOM 767 O O . ASP A 1 102 ? 82.633 44.486 38.266 1.00 35.02 99 ASP A O 1
ATOM 772 N N . ALA A 1 103 ? 83.924 46.266 37.799 1.00 34.08 100 ALA A N 1
ATOM 773 C CA . ALA A 1 103 ? 83.547 46.251 36.352 1.00 33.03 100 ALA A CA 1
ATOM 774 C C . ALA A 1 103 ? 83.872 44.926 35.684 1.00 33.03 100 ALA A C 1
ATOM 775 O O . ALA A 1 103 ? 83.010 44.355 35.003 1.00 32.30 100 ALA A O 1
ATOM 777 N N . LYS A 1 104 ? 85.103 44.436 35.879 1.00 33.29 101 LYS A N 1
ATOM 778 C CA . LYS A 1 104 ? 85.546 43.211 35.204 1.00 33.77 101 LYS A CA 1
ATOM 779 C C . LYS A 1 104 ? 84.708 42.010 35.613 1.00 32.92 101 LYS A C 1
ATOM 780 O O . LYS A 1 104 ? 84.383 41.155 34.792 1.00 32.48 101 LYS A O 1
ATOM 786 N N . THR A 1 105 ? 84.383 41.935 36.895 1.00 32.96 102 THR A N 1
ATOM 787 C CA . THR A 1 105 ? 83.628 40.798 37.418 1.00 33.24 102 THR A CA 1
ATOM 788 C C . THR A 1 105 ? 82.202 40.885 36.885 1.00 32.40 102 THR A C 1
ATOM 789 O O . THR A 1 105 ? 81.690 39.921 36.343 1.00 31.90 102 THR A O 1
ATOM 793 N N . LYS A 1 106 ? 81.587 42.060 37.014 1.00 32.13 103 LYS A N 1
ATOM 794 C CA . LYS A 1 106 ? 80.246 42.274 36.465 1.00 31.82 103 LYS A CA 1
ATOM 795 C C . LYS A 1 106 ? 80.204 41.968 34.964 1.00 30.96 103 LYS A C 1
ATOM 796 O O . LYS A 1 106 ? 79.326 41.250 34.514 1.00 30.51 103 LYS A O 1
ATOM 802 N N . ALA A 1 107 ? 81.211 42.419 34.223 1.00 31.15 104 ALA A N 1
ATOM 803 C CA . ALA A 1 107 ? 81.298 42.151 32.781 1.00 31.08 104 ALA A CA 1
ATOM 804 C C . ALA A 1 107 ? 81.323 40.674 32.507 1.00 32.36 104 ALA A C 1
ATOM 805 O O . ALA A 1 107 ? 80.636 40.181 31.618 1.00 32.58 104 ALA A O 1
ATOM 815 N N . ASN A 1 109 ? 80.328 38.218 34.526 1.00 34.15 106 ASN A N 1
ATOM 816 C CA . ASN A 1 109 ? 79.060 37.623 34.961 1.00 34.04 106 ASN A CA 1
ATOM 817 C C . ASN A 1 109 ? 77.878 37.974 34.078 1.00 33.28 106 ASN A C 1
ATOM 818 O O . ASN A 1 109 ? 76.872 37.276 34.117 1.00 33.34 106 ASN A O 1
ATOM 823 N N . LEU A 1 110 ? 78.016 39.032 33.270 1.00 31.97 107 LEU A N 1
ATOM 824 C CA . LEU A 1 110 ? 76.893 39.551 32.466 1.00 31.50 107 LEU A CA 1
ATOM 825 C C . LEU A 1 110 ? 76.254 38.467 31.584 1.00 31.15 107 LEU A C 1
ATOM 826 O O . LEU A 1 110 ? 76.946 37.809 30.809 1.00 31.27 107 LEU A O 1
ATOM 831 N N . LYS A 1 111 ? 74.936 38.286 31.712 1.00 30.91 108 LYS A N 1
ATOM 832 C CA . LYS A 1 111 ? 74.216 37.315 30.911 1.00 30.87 108 LYS A CA 1
ATOM 833 C C . LYS A 1 111 ? 73.534 37.987 29.721 1.00 30.70 108 LYS A C 1
ATOM 834 O O . LYS A 1 111 ? 73.278 39.204 29.730 1.00 30.17 108 LYS A O 1
ATOM 840 N N . ALA A 1 112 ? 73.278 37.175 28.695 1.00 30.63 109 ALA A N 1
ATOM 841 C CA . ALA A 1 112 ? 72.514 37.555 27.526 1.00 30.13 109 ALA A CA 1
ATOM 842 C C . ALA A 1 112 ? 71.286 38.314 27.956 1.00 30.64 109 ALA A C 1
ATOM 843 O O . ALA A 1 112 ? 70.506 37.826 28.813 1.00 30.95 109 ALA A O 1
ATOM 845 N N . GLY A 1 113 ? 71.085 39.489 27.347 1.00 29.83 110 GLY A N 1
ATOM 846 C CA . GLY A 1 113 ? 69.926 40.303 27.653 1.00 30.33 110 GLY A CA 1
ATOM 847 C C . GLY A 1 113 ? 70.138 41.295 28.775 1.00 30.80 110 GLY A C 1
ATOM 848 O O . GLY A 1 113 ? 69.257 42.123 29.046 1.00 31.40 110 GLY A O 1
ATOM 849 N N . GLU A 1 114 ? 71.297 41.238 29.420 1.00 30.19 111 GLU A N 1
ATOM 850 C CA . GLU A 1 114 ? 71.595 42.165 30.477 1.00 30.61 111 GLU A CA 1
ATOM 851 C C . GLU A 1 114 ? 72.373 43.367 29.981 1.00 30.05 111 GLU A C 1
ATOM 852 O O . GLU A 1 114 ? 73.043 43.308 28.936 1.00 29.96 111 GLU A O 1
ATOM 858 N N . ILE A 1 115 ? 72.242 44.454 30.736 1.00 29.17 112 ILE A N 1
ATOM 859 C CA . ILE A 1 115 ? 72.937 45.695 30.467 1.00 29.57 112 ILE A CA 1
ATOM 860 C C . ILE A 1 115 ? 73.838 46.118 31.641 1.00 29.78 112 ILE A C 1
ATOM 861 O O . ILE A 1 115 ? 73.353 46.272 32.778 1.00 30.59 112 ILE A O 1
ATOM 866 N N . LEU A 1 116 ? 75.133 46.313 31.357 1.00 29.24 113 LEU A N 1
ATOM 867 C CA . LEU A 1 116 ? 76.086 46.853 32.335 1.00 28.74 113 LEU A CA 1
ATOM 868 C C . LEU A 1 116 ? 76.485 48.249 31.925 1.00 28.12 113 LEU A C 1
ATOM 869 O O . LEU A 1 116 ? 76.996 48.445 30.825 1.00 28.37 113 LEU A O 1
ATOM 874 N N . LEU A 1 117 ? 76.260 49.213 32.814 1.00 27.58 114 LEU A N 1
ATOM 875 C CA . LEU A 1 117 ? 76.767 50.566 32.650 1.00 27.04 114 LEU A CA 1
ATOM 876 C C . LEU A 1 117 ? 78.001 50.736 33.519 1.00 27.47 114 LEU A C 1
ATOM 877 O O . LEU A 1 117 ? 77.945 50.617 34.756 1.00 27.99 114 LEU A O 1
ATOM 882 N N . LEU A 1 118 ? 79.123 50.991 32.876 1.00 26.72 115 LEU A N 1
ATOM 883 C CA . LEU A 1 118 ? 80.350 51.281 33.603 1.00 27.02 115 LEU A CA 1
ATOM 884 C C . LEU A 1 118 ? 80.219 52.656 34.271 1.00 27.65 115 LEU A C 1
ATOM 885 O O . LEU A 1 118 ? 79.395 53.465 33.857 1.00 27.03 115 LEU A O 1
ATOM 890 N N . GLU A 1 119 ? 80.989 52.908 35.331 1.00 28.59 116 GLU A N 1
ATOM 891 C CA . GLU A 1 119 ? 81.059 54.262 35.875 1.00 29.50 116 GLU A CA 1
ATOM 892 C C . GLU A 1 119 ? 81.683 55.188 34.853 1.00 29.43 116 GLU A C 1
ATOM 893 O O . GLU A 1 119 ? 82.358 54.755 33.925 1.00 28.70 116 GLU A O 1
ATOM 899 N N . ASN A 1 120 ? 81.492 56.475 35.095 1.00 29.96 117 ASN A N 1
ATOM 900 C CA . ASN A 1 120 ? 82.099 57.551 34.336 1.00 30.21 117 ASN A CA 1
ATOM 901 C C . ASN A 1 120 ? 83.484 57.072 33.852 1.00 30.71 117 ASN A C 1
ATOM 902 O O . ASN A 1 120 ? 84.378 56.777 34.654 1.00 30.66 117 ASN A O 1
ATOM 907 N N . LEU A 1 121 ? 83.628 57.016 32.533 1.00 30.29 118 LEU A N 1
ATOM 908 C CA . LEU A 1 121 ? 84.898 56.840 31.827 1.00 30.50 118 LEU A CA 1
ATOM 909 C C . LEU A 1 121 ? 85.999 57.805 32.277 1.00 31.45 118 LEU A C 1
ATOM 910 O O . LEU A 1 121 ? 87.154 57.418 32.460 1.00 31.37 118 LEU A O 1
ATOM 915 N N . ARG A 1 122 ? 85.637 59.066 32.445 1.00 31.62 119 ARG A N 1
ATOM 916 C CA . ARG A 1 122 ? 86.603 60.070 32.832 1.00 32.67 119 ARG A CA 1
ATOM 917 C C . ARG A 1 122 ? 86.974 60.052 34.316 1.00 34.28 119 ARG A C 1
ATOM 918 O O . ARG A 1 122 ? 87.648 60.970 34.779 1.00 35.74 119 ARG A O 1
ATOM 926 N N . PHE A 1 123 ? 86.554 59.023 35.054 1.00 34.11 120 PHE A N 1
ATOM 927 C CA . PHE A 1 123 ? 87.154 58.755 36.360 1.00 35.26 120 PHE A CA 1
ATOM 928 C C . PHE A 1 123 ? 88.519 58.120 36.126 1.00 35.68 120 PHE A C 1
ATOM 929 O O . PHE A 1 123 ? 89.344 58.069 37.031 1.00 36.64 120 PHE A O 1
ATOM 937 N N . GLU A 1 124 ? 88.744 57.610 34.921 1.00 35.17 121 GLU A N 1
ATOM 938 C CA . GLU A 1 124 ? 90.055 57.119 34.535 1.00 35.96 121 GLU A CA 1
ATOM 939 C C . GLU A 1 124 ? 90.801 58.259 33.873 1.00 36.91 121 GLU A C 1
ATOM 940 O O . GLU A 1 124 ? 90.365 58.759 32.839 1.00 36.49 121 GLU A O 1
ATOM 946 N N . LYS A 1 125 ? 91.910 58.694 34.476 1.00 38.64 122 LYS A N 1
ATOM 947 C CA . LYS A 1 125 ? 92.671 59.843 33.949 1.00 39.22 122 LYS A CA 1
ATOM 948 C C . LYS A 1 125 ? 93.183 59.600 32.530 1.00 37.68 122 LYS A C 1
ATOM 949 O O . LYS A 1 125 ? 93.461 60.542 31.822 1.00 38.45 122 LYS A O 1
ATOM 955 N N . GLY A 1 126 ? 93.327 58.346 32.118 1.00 36.79 123 GLY A N 1
ATOM 956 C CA . GLY A 1 126 ? 93.837 58.037 30.780 1.00 36.53 123 GLY A CA 1
ATOM 957 C C . GLY A 1 126 ? 92.857 58.279 29.632 1.00 35.49 123 GLY A C 1
ATOM 958 O O . GLY A 1 126 ? 93.274 58.449 28.493 1.00 34.99 123 GLY A O 1
ATOM 959 N N . GLU A 1 127 ? 91.564 58.324 29.937 1.00 34.28 124 GLU A N 1
ATOM 960 C CA . GLU A 1 127 ? 90.514 58.455 28.918 1.00 33.65 124 GLU A CA 1
ATOM 961 C C . GLU A 1 127 ? 90.710 59.637 27.972 1.00 33.47 124 GLU A C 1
ATOM 962 O O . GLU A 1 127 ? 90.633 59.471 26.758 1.00 33.08 124 GLU A O 1
ATOM 968 N N . THR A 1 128 ? 90.948 60.822 28.529 1.00 33.85 125 THR A N 1
ATOM 969 C CA . THR A 1 128 ? 91.120 62.037 27.736 1.00 34.18 125 THR A CA 1
ATOM 970 C C . THR A 1 128 ? 92.551 62.181 27.183 1.00 34.60 125 THR A C 1
ATOM 971 O O . THR A 1 128 ? 92.856 63.148 26.492 1.00 34.97 125 THR A O 1
ATOM 975 N N . LYS A 1 129 ? 93.406 61.211 27.483 1.00 34.91 126 LYS A N 1
ATOM 976 C CA . LYS A 1 129 ? 94.770 61.118 26.937 1.00 35.78 126 LYS A CA 1
ATOM 977 C C . LYS A 1 129 ? 94.932 59.977 25.926 1.00 34.63 126 LYS A C 1
ATOM 978 O O . LYS A 1 129 ? 96.014 59.758 25.422 1.00 35.46 126 LYS A O 1
ATOM 984 N N . ASN A 1 130 ? 93.868 59.248 25.620 1.00 32.91 127 ASN A N 1
ATOM 985 C CA . ASN A 1 130 ? 93.955 58.123 24.672 1.00 32.77 127 ASN A CA 1
ATOM 986 C C . ASN A 1 130 ? 94.944 57.045 25.142 1.00 34.09 127 ASN A C 1
ATOM 987 O O . ASN A 1 130 ? 95.651 56.428 24.340 1.00 34.86 127 ASN A O 1
ATOM 992 N N . ASP A 1 131 ? 94.980 56.843 26.455 1.00 34.98 128 ASP A N 1
ATOM 993 C CA . ASP A 1 131 ? 95.850 55.865 27.101 1.00 36.22 128 ASP A CA 1
ATOM 994 C C . ASP A 1 131 ? 95.610 54.477 26.534 1.00 36.92 128 ASP A C 1
ATOM 995 O O . ASP A 1 131 ? 94.476 54.020 26.458 1.00 36.16 128 ASP A O 1
ATOM 1000 N N . GLU A 1 132 ? 96.670 53.807 26.117 1.00 38.66 129 GLU A N 1
ATOM 1001 C CA . GLU A 1 132 ? 96.530 52.498 25.491 1.00 39.98 129 GLU A CA 1
ATOM 1002 C C . GLU A 1 132 ? 96.207 51.371 26.511 1.00 39.98 129 GLU A C 1
ATOM 1003 O O . GLU A 1 132 ? 95.454 50.452 26.170 1.00 39.63 129 GLU A O 1
ATOM 1009 N N . ASN A 1 133 ? 96.718 51.457 27.749 1.00 40.14 130 ASN A N 1
ATOM 1010 C CA . ASN A 1 133 ? 96.361 50.452 28.783 1.00 40.37 130 ASN A CA 1
ATOM 1011 C C . ASN A 1 133 ? 94.871 50.503 29.166 1.00 38.49 130 ASN A C 1
ATOM 1012 O O . ASN A 1 133 ? 94.220 49.460 29.261 1.00 37.81 130 ASN A O 1
ATOM 1017 N N . LEU A 1 134 ? 94.327 51.708 29.364 1.00 36.85 131 LEU A N 1
ATOM 1018 C CA . LEU A 1 134 ? 92.883 51.857 29.546 1.00 34.97 131 LEU A CA 1
ATOM 1019 C C . LEU A 1 134 ? 92.133 51.162 28.400 1.00 33.88 131 LEU A C 1
ATOM 1020 O O . LEU A 1 134 ? 91.340 50.253 28.651 1.00 32.94 131 LEU A O 1
ATOM 1025 N N . ALA A 1 135 ? 92.435 51.554 27.158 1.00 32.99 132 ALA A N 1
ATOM 1026 C CA . ALA A 1 135 ? 91.809 50.957 25.977 1.00 32.44 132 ALA A CA 1
ATOM 1027 C C . ALA A 1 135 ? 91.840 49.443 26.034 1.00 32.98 132 ALA A C 1
ATOM 1028 O O . ALA A 1 135 ? 90.817 48.804 25.790 1.00 32.50 132 ALA A O 1
ATOM 1030 N N . LYS A 1 136 ? 93.010 48.878 26.344 1.00 33.88 133 LYS A N 1
ATOM 1031 C CA . LYS A 1 136 ? 93.181 47.423 26.369 1.00 34.79 133 LYS A CA 1
ATOM 1032 C C . LYS A 1 136 ? 92.285 46.777 27.410 1.00 34.51 133 LYS A C 1
ATOM 1033 O O . LYS A 1 136 ? 91.633 45.771 27.125 1.00 33.87 133 LYS A O 1
ATOM 1039 N N . GLU A 1 137 ? 92.271 47.346 28.616 1.00 34.55 134 GLU A N 1
ATOM 1040 C CA . GLU A 1 137 ? 91.363 46.881 29.683 1.00 34.82 134 GLU A CA 1
ATOM 1041 C C . GLU A 1 137 ? 89.857 47.014 29.338 1.00 33.16 134 GLU A C 1
ATOM 1042 O O . GLU A 1 137 ? 89.074 46.150 29.706 1.00 32.93 134 GLU A O 1
ATOM 1048 N N . LEU A 1 138 ? 89.453 48.080 28.654 1.00 31.59 135 LEU A N 1
ATOM 1049 C CA . LEU A 1 138 ? 88.062 48.208 28.229 1.00 30.73 135 LEU A CA 1
ATOM 1050 C C . LEU A 1 138 ? 87.735 47.123 27.219 1.00 30.47 135 LEU A C 1
ATOM 1051 O O . LEU A 1 138 ? 86.689 46.470 27.323 1.00 30.13 135 LEU A O 1
ATOM 1056 N N . ALA A 1 139 ? 88.653 46.905 26.284 1.00 30.18 136 ALA A N 1
ATOM 1057 C CA . ALA A 1 139 ? 88.448 45.933 25.200 1.00 30.48 136 ALA A CA 1
ATOM 1058 C C . ALA A 1 139 ? 88.376 44.483 25.692 1.00 31.61 136 ALA A C 1
ATOM 1059 O O . ALA A 1 139 ? 87.685 43.658 25.099 1.00 31.65 136 ALA A O 1
ATOM 1061 N N . SER A 1 140 ? 89.079 44.182 26.782 1.00 32.14 137 SER A N 1
ATOM 1062 C CA . SER A 1 140 ? 89.169 42.824 27.279 1.00 33.62 137 SER A CA 1
ATOM 1063 C C . SER A 1 140 ? 87.805 42.286 27.714 1.00 33.84 137 SER A C 1
ATOM 1064 O O . SER A 1 140 ? 87.585 41.076 27.720 1.00 35.44 137 SER A O 1
ATOM 1075 N N . VAL A 1 142 ? 84.882 42.581 26.291 1.00 30.96 139 VAL A N 1
ATOM 1076 C CA . VAL A 1 142 ? 83.889 42.392 25.253 1.00 29.75 139 VAL A CA 1
ATOM 1077 C C . VAL A 1 142 ? 84.480 41.725 24.017 1.00 29.44 139 VAL A C 1
ATOM 1078 O O . VAL A 1 142 ? 85.681 41.577 23.906 1.00 28.68 139 VAL A O 1
ATOM 1082 N N . GLN A 1 143 ? 83.598 41.335 23.106 1.00 29.01 140 GLN A N 1
ATOM 1083 C CA . GLN A 1 143 ? 83.972 40.751 21.816 1.00 29.94 140 GLN A CA 1
ATOM 1084 C C . GLN A 1 143 ? 83.792 41.689 20.619 1.00 29.53 140 GLN A C 1
ATOM 1085 O O . GLN A 1 143 ? 84.443 41.489 19.585 1.00 29.36 140 GLN A O 1
ATOM 1091 N N . VAL A 1 144 ? 82.858 42.648 20.747 1.00 28.78 141 VAL A N 1
ATOM 1092 C CA . VAL A 1 144 ? 82.532 43.634 19.712 1.00 28.31 141 VAL A CA 1
ATOM 1093 C C . VAL A 1 144 ? 82.517 45.057 20.281 1.00 27.33 141 VAL A C 1
ATOM 1094 O O . VAL A 1 144 ? 82.039 45.289 21.402 1.00 27.19 141 VAL A O 1
ATOM 1098 N N . TYR A 1 145 ? 83.057 45.997 19.515 1.00 26.15 142 TYR A N 1
ATOM 1099 C CA . TYR A 1 145 ? 83.055 47.412 19.901 1.00 25.23 142 TYR A CA 1
ATOM 1100 C C . TYR A 1 145 ? 82.100 48.193 19.021 1.00 24.54 142 TYR A C 1
ATOM 1101 O O . TYR A 1 145 ? 82.228 48.155 17.802 1.00 24.96 142 TYR A O 1
ATOM 1110 N N . ILE A 1 146 ? 81.169 48.916 19.633 1.00 23.05 143 ILE A N 1
ATOM 1111 C CA . ILE A 1 146 ? 80.303 49.829 18.906 1.00 21.45 143 ILE A CA 1
ATOM 1112 C C . ILE A 1 146 ? 80.482 51.249 19.440 1.00 20.98 143 ILE A C 1
ATOM 1113 O O . ILE A 1 146 ? 80.437 51.487 20.648 1.00 20.38 143 ILE A O 1
ATOM 1118 N N . ASN A 1 147 ? 80.717 52.198 18.536 1.00 20.81 144 ASN A N 1
ATOM 1119 C CA . ASN A 1 147 ? 80.764 53.612 18.923 1.00 20.80 144 ASN A CA 1
ATOM 1120 C C . ASN A 1 147 ? 79.459 54.253 18.534 1.00 20.71 144 ASN A C 1
ATOM 1121 O O . ASN A 1 147 ? 79.098 54.241 17.363 1.00 20.98 144 ASN A O 1
ATOM 1126 N N . ASP A 1 148 ? 78.755 54.815 19.505 1.00 20.81 145 ASP A N 1
ATOM 1127 C CA . ASP A 1 148 ? 77.552 55.566 19.205 1.00 21.36 145 ASP A CA 1
ATOM 1128 C C . ASP A 1 148 ? 77.564 56.964 19.817 1.00 22.15 145 ASP A C 1
ATOM 1129 O O . ASP A 1 148 ? 76.497 57.512 20.103 1.00 22.45 145 ASP A O 1
ATOM 1134 N N . ALA A 1 149 ? 78.765 57.534 19.964 1.00 23.05 146 ALA A N 1
ATOM 1135 C CA . ALA A 1 149 ? 78.994 58.762 20.721 1.00 23.22 146 ALA A CA 1
ATOM 1136 C C . ALA A 1 149 ? 79.720 59.752 19.840 1.00 24.36 146 ALA A C 1
ATOM 1137 O O . ALA A 1 149 ? 80.894 60.030 20.059 1.00 25.23 146 ALA A O 1
ATOM 1139 N N . PHE A 1 150 ? 79.034 60.255 18.822 1.00 24.70 147 PHE A N 1
ATOM 1140 C CA . PHE A 1 150 ? 79.568 61.285 17.948 1.00 25.06 147 PHE A CA 1
ATOM 1141 C C . PHE A 1 150 ? 80.164 62.443 18.739 1.00 25.60 147 PHE A C 1
ATOM 1142 O O . PHE A 1 150 ? 81.172 63.007 18.339 1.00 25.51 147 PHE A O 1
ATOM 1150 N N . GLY A 1 151 ? 79.524 62.769 19.862 1.00 26.14 148 GLY A N 1
ATOM 1151 C CA . GLY A 1 151 ? 79.911 63.890 20.709 1.00 27.02 148 GLY A CA 1
ATOM 1152 C C . GLY A 1 151 ? 81.331 63.943 21.234 1.00 27.80 148 GLY A C 1
ATOM 1153 O O . GLY A 1 151 ? 81.772 65.000 21.673 1.00 28.63 148 GLY A O 1
ATOM 1154 N N . VAL A 1 152 ? 82.045 62.817 21.225 1.00 28.22 149 VAL A N 1
ATOM 1155 C CA . VAL A 1 152 ? 83.444 62.792 21.654 1.00 28.81 149 VAL A CA 1
ATOM 1156 C C . VAL A 1 152 ? 84.365 62.365 20.527 1.00 28.77 149 VAL A C 1
ATOM 1157 O O . VAL A 1 152 ? 85.572 62.241 20.740 1.00 29.81 149 VAL A O 1
ATOM 1161 N N . CYS A 1 153 ? 83.811 62.152 19.333 1.00 27.42 150 CYS A N 1
ATOM 1162 C CA . CYS A 1 153 ? 84.574 61.594 18.223 1.00 27.53 150 CYS A CA 1
ATOM 1163 C C . CYS A 1 153 ? 85.603 62.547 17.644 1.00 27.82 150 CYS A C 1
ATOM 1164 O O . CYS A 1 153 ? 86.437 62.123 16.869 1.00 27.02 150 CYS A O 1
ATOM 1167 N N . HIS A 1 154 ? 85.484 63.828 17.986 1.00 28.31 151 HIS A N 1
ATOM 1168 C CA . HIS A 1 154 ? 86.436 64.868 17.579 1.00 30.11 151 HIS A CA 1
ATOM 1169 C C . HIS A 1 154 ? 87.703 64.880 18.436 1.00 30.94 151 HIS A C 1
ATOM 1170 O O . HIS A 1 154 ? 88.663 65.583 18.123 1.00 31.70 151 HIS A O 1
ATOM 1177 N N . ARG A 1 155 ? 87.713 64.072 19.492 1.00 31.33 152 ARG A N 1
ATOM 1178 C CA . ARG A 1 155 ? 88.870 63.966 20.370 1.00 31.61 152 ARG A CA 1
ATOM 1179 C C . ARG A 1 155 ? 89.453 62.557 20.346 1.00 30.83 152 ARG A C 1
ATOM 1180 O O . ARG A 1 155 ? 88.714 61.564 20.266 1.00 29.88 152 ARG A O 1
ATOM 1188 N N . ALA A 1 156 ? 90.774 62.475 20.441 1.00 30.35 153 ALA A N 1
ATOM 1189 C CA . ALA A 1 156 ? 91.462 61.195 20.569 1.00 30.29 153 ALA A CA 1
ATOM 1190 C C . ALA A 1 156 ? 91.364 60.703 22.019 1.00 29.59 153 ALA A C 1
ATOM 1191 O O . ALA A 1 156 ? 92.281 60.913 22.792 1.00 29.73 153 ALA A O 1
ATOM 1193 N N . HIS A 1 157 ? 90.228 60.103 22.379 1.00 28.07 154 HIS A N 1
ATOM 1194 C CA . HIS A 1 157 ? 89.994 59.563 23.722 1.00 27.88 154 HIS A CA 1
ATOM 1195 C C . HIS A 1 157 ? 89.904 58.043 23.686 1.00 27.33 154 HIS A C 1
ATOM 1196 O O . HIS A 1 157 ? 89.432 57.475 22.701 1.00 26.79 154 HIS A O 1
ATOM 1203 N N . SER A 1 158 ? 90.336 57.391 24.769 1.00 27.52 155 SER A N 1
ATOM 1204 C CA . SER A 1 158 ? 90.592 55.938 24.747 1.00 27.63 155 SER A CA 1
ATOM 1205 C C . SER A 1 158 ? 89.396 55.166 24.257 1.00 25.60 155 SER A C 1
ATOM 1206 O O . SER A 1 158 ? 89.550 54.305 23.414 1.00 23.99 155 SER A O 1
ATOM 1209 N N . SER A 1 159 ? 88.219 55.513 24.787 1.00 25.29 156 SER A N 1
ATOM 1210 C CA . SER A 1 159 ? 86.963 54.800 24.530 1.00 24.72 156 SER A CA 1
ATOM 1211 C C . SER A 1 159 ? 86.417 55.007 23.125 1.00 24.76 156 SER A C 1
ATOM 1212 O O . SER A 1 159 ? 85.417 54.403 22.766 1.00 25.07 156 SER A O 1
ATOM 1215 N N . VAL A 1 160 ? 87.047 55.870 22.336 1.00 25.11 157 VAL A N 1
ATOM 1216 C CA . VAL A 1 160 ? 86.647 56.032 20.946 1.00 25.05 157 VAL A CA 1
ATOM 1217 C C . VAL A 1 160 ? 87.775 55.935 19.969 1.00 25.24 157 VAL A C 1
ATOM 1218 O O . VAL A 1 160 ? 87.522 55.962 18.775 1.00 25.52 157 VAL A O 1
ATOM 1222 N N . GLU A 1 161 ? 89.018 55.826 20.444 1.00 25.68 158 GLU A N 1
ATOM 1223 C CA . GLU A 1 161 ? 90.152 55.870 19.526 1.00 26.18 158 GLU A CA 1
ATOM 1224 C C . GLU A 1 161 ? 91.092 54.696 19.797 1.00 26.58 158 GLU A C 1
ATOM 1225 O O . GLU A 1 161 ? 91.093 53.732 19.035 1.00 26.03 158 GLU A O 1
ATOM 1231 N N . ALA A 1 162 ? 91.842 54.743 20.894 1.00 26.92 159 ALA A N 1
ATOM 1232 C CA . ALA A 1 162 ? 92.779 53.659 21.222 1.00 27.78 159 ALA A CA 1
ATOM 1233 C C . ALA A 1 162 ? 92.051 52.324 21.365 1.00 27.69 159 ALA A C 1
ATOM 1234 O O . ALA A 1 162 ? 92.551 51.312 20.952 1.00 28.81 159 ALA A O 1
ATOM 1236 N N . ILE A 1 163 ? 90.835 52.313 21.890 1.00 27.63 160 ILE A N 1
ATOM 1237 C CA . ILE A 1 163 ? 90.110 51.037 22.052 1.00 26.62 160 ILE A CA 1
ATOM 1238 C C . ILE A 1 163 ? 89.905 50.280 20.731 1.00 26.86 160 ILE A C 1
ATOM 1239 O O . ILE A 1 163 ? 89.873 49.045 20.733 1.00 26.95 160 ILE A O 1
ATOM 1244 N N . THR A 1 164 ? 89.799 51.007 19.621 1.00 26.57 161 THR A N 1
ATOM 1245 C CA . THR A 1 164 ? 89.527 50.401 18.322 1.00 27.38 161 THR A CA 1
ATOM 1246 C C . THR A 1 164 ? 90.699 49.615 17.748 1.00 29.20 161 THR A C 1
ATOM 1247 O O . THR A 1 164 ? 90.534 48.817 16.838 1.00 29.23 161 THR A O 1
ATOM 1251 N N . LYS A 1 165 ? 91.886 49.842 18.283 1.00 30.76 162 LYS A N 1
ATOM 1252 C CA . LYS A 1 165 ? 93.047 49.066 17.889 1.00 33.01 162 LYS A CA 1
ATOM 1253 C C . LYS A 1 165 ? 93.001 47.623 18.425 1.00 32.79 162 LYS A C 1
ATOM 1254 O O . LYS A 1 165 ? 93.807 46.816 18.002 1.00 34.02 162 LYS A O 1
ATOM 1260 N N . PHE A 1 166 ? 92.064 47.299 19.325 1.00 31.44 163 PHE A N 1
ATOM 1261 C CA . PHE A 1 166 ? 91.954 45.951 19.910 1.00 31.46 163 PHE A CA 1
ATOM 1262 C C . PHE A 1 166 ? 90.844 45.107 19.274 1.00 31.19 163 PHE A C 1
ATOM 1263 O O . PHE A 1 166 ? 90.511 44.036 19.770 1.00 30.79 163 PHE A O 1
ATOM 1271 N N . PHE A 1 167 ? 90.287 45.600 18.171 1.00 30.82 164 PHE A N 1
ATOM 1272 C CA . PHE A 1 167 ? 89.264 44.899 17.416 1.00 30.84 164 PHE A CA 1
ATOM 1273 C C . PHE A 1 167 ? 89.587 45.017 15.947 1.00 32.26 164 PHE A C 1
ATOM 1274 O O . PHE A 1 167 ? 90.050 46.082 15.497 1.00 31.51 164 PHE A O 1
ATOM 1282 N N . ASP A 1 168 ? 89.340 43.941 15.193 1.00 33.83 165 ASP A N 1
ATOM 1283 C CA . ASP A 1 168 ? 89.497 43.987 13.729 1.00 35.19 165 ASP A CA 1
ATOM 1284 C C . ASP A 1 168 ? 88.179 44.462 13.110 1.00 35.04 165 ASP A C 1
ATOM 1285 O O . ASP A 1 168 ? 87.198 44.664 13.820 1.00 33.44 165 ASP A O 1
ATOM 1290 N N . GLU A 1 169 ? 88.161 44.616 11.792 1.00 35.85 166 GLU A N 1
ATOM 1291 C CA . GLU A 1 169 ? 87.047 45.237 11.098 1.00 36.07 166 GLU A CA 1
ATOM 1292 C C . GLU A 1 169 ? 85.742 44.457 11.152 1.00 35.44 166 GLU A C 1
ATOM 1293 O O . GLU A 1 169 ? 84.693 44.984 10.824 1.00 35.52 166 GLU A O 1
ATOM 1299 N N . LYS A 1 170 ? 85.784 43.211 11.576 1.00 35.46 167 LYS A N 1
ATOM 1300 C CA . LYS A 1 170 ? 84.564 42.437 11.702 1.00 35.14 167 LYS A CA 1
ATOM 1301 C C . LYS A 1 170 ? 84.019 42.494 13.137 1.00 33.75 167 LYS A C 1
ATOM 1302 O O . LYS A 1 170 ? 82.958 41.933 13.418 1.00 32.76 167 LYS A O 1
ATOM 1308 N N . HIS A 1 171 ? 84.728 43.196 14.028 1.00 32.53 168 HIS A N 1
ATOM 1309 C CA . HIS A 1 171 ? 84.318 43.313 15.435 1.00 31.43 168 HIS A CA 1
ATOM 1310 C C . HIS A 1 171 ? 84.229 44.754 15.967 1.00 29.86 168 HIS A C 1
ATOM 1311 O O . HIS A 1 171 ? 84.181 44.965 17.186 1.00 29.45 168 HIS A O 1
ATOM 1318 N N . LYS A 1 172 ? 84.178 45.730 15.060 1.00 28.28 169 LYS A N 1
ATOM 1319 C CA . LYS A 1 172 ? 83.951 47.123 15.427 1.00 26.56 169 LYS A CA 1
ATOM 1320 C C . LYS A 1 172 ? 83.114 47.852 14.384 1.00 25.36 169 LYS A C 1
ATOM 1321 O O . LYS A 1 172 ? 83.213 47.578 13.192 1.00 26.04 169 LYS A O 1
ATOM 1327 N N . GLY A 1 173 ? 82.320 48.804 14.831 1.00 23.10 170 GLY A N 1
ATOM 1328 C CA . GLY A 1 173 ? 81.542 49.619 13.923 1.00 23.29 170 GLY A CA 1
ATOM 1329 C C . GLY A 1 173 ? 80.856 50.801 14.583 1.00 21.88 170 GLY A C 1
ATOM 1330 O O . GLY A 1 173 ? 80.918 50.982 15.793 1.00 20.43 170 GLY A O 1
ATOM 1331 N N . ALA A 1 174 ? 80.172 51.579 13.758 1.00 21.60 171 ALA A N 1
ATOM 1332 C CA . ALA A 1 174 ? 79.468 52.782 14.188 1.00 20.13 171 ALA A CA 1
ATOM 1333 C C . ALA A 1 174 ? 78.016 52.467 14.427 1.00 20.28 171 ALA A C 1
ATOM 1334 O O . ALA A 1 174 ? 77.370 51.806 13.595 1.00 20.87 171 ALA A O 1
ATOM 1336 N N . GLY A 1 175 ? 77.470 52.964 15.525 1.00 19.53 172 GLY A N 1
ATOM 1337 C CA . GLY A 1 175 ? 76.042 52.794 15.800 1.00 19.62 172 GLY A CA 1
ATOM 1338 C C . GLY A 1 175 ? 75.141 53.668 14.934 1.00 19.61 172 GLY A C 1
ATOM 1339 O O . GLY A 1 175 ? 75.613 54.411 14.080 1.00 19.49 172 GLY A O 1
ATOM 1340 N N . PHE A 1 176 ? 73.843 53.592 15.175 1.00 19.43 173 PHE A N 1
ATOM 1341 C CA . PHE A 1 176 ? 72.881 54.242 14.313 1.00 20.14 173 PHE A CA 1
ATOM 1342 C C . PHE A 1 176 ? 72.896 55.757 14.492 1.00 19.64 173 PHE A C 1
ATOM 1343 O O . PHE A 1 176 ? 72.731 56.486 13.518 1.00 19.77 173 PHE A O 1
ATOM 1351 N N . LEU A 1 177 ? 73.093 56.214 15.724 1.00 19.56 174 LEU A N 1
ATOM 1352 C CA . LEU A 1 177 ? 73.153 57.630 16.020 1.00 19.74 174 LEU A CA 1
ATOM 1353 C C . LEU A 1 177 ? 74.403 58.231 15.403 1.00 20.43 174 LEU A C 1
ATOM 1354 O O . LEU A 1 177 ? 74.331 59.274 14.744 1.00 20.09 174 LEU A O 1
ATOM 1359 N N . LEU A 1 178 ? 75.542 57.562 15.569 1.00 21.04 175 LEU A N 1
ATOM 1360 C CA . LEU A 1 178 ? 76.791 58.073 15.011 1.00 21.64 175 LEU A CA 1
ATOM 1361 C C . LEU A 1 178 ? 76.686 58.231 13.501 1.00 22.01 175 LEU A C 1
ATOM 1362 O O . LEU A 1 178 ? 77.144 59.206 12.941 1.00 21.88 175 LEU A O 1
ATOM 1367 N N . GLN A 1 179 ? 76.106 57.250 12.848 1.00 22.88 176 GLN A N 1
ATOM 1368 C CA . GLN A 1 179 ? 75.894 57.330 11.408 1.00 24.49 176 GLN A CA 1
ATOM 1369 C C . GLN A 1 179 ? 74.991 58.509 11.014 1.00 24.24 176 GLN A C 1
ATOM 1370 O O . GLN A 1 179 ? 75.286 59.212 10.074 1.00 22.58 176 GLN A O 1
ATOM 1376 N N . LYS A 1 180 ? 73.921 58.739 11.764 1.00 24.49 177 LYS A N 1
ATOM 1377 C CA . LYS A 1 180 ? 73.064 59.887 11.475 1.00 25.36 177 LYS A CA 1
ATOM 1378 C C . LYS A 1 180 ? 73.803 61.206 11.649 1.00 23.63 177 LYS A C 1
ATOM 1379 O O . LYS A 1 180 ? 73.722 62.062 10.799 1.00 22.57 177 LYS A O 1
ATOM 1385 N N . GLU A 1 181 ? 74.475 61.377 12.778 1.00 23.26 178 GLU A N 1
ATOM 1386 C CA . GLU A 1 181 ? 75.244 62.610 13.031 1.00 23.36 178 GLU A CA 1
ATOM 1387 C C . GLU A 1 181 ? 76.177 62.869 11.866 1.00 24.16 178 GLU A C 1
ATOM 1388 O O . GLU A 1 181 ? 76.244 63.993 11.364 1.00 25.08 178 GLU A O 1
ATOM 1394 N N . ILE A 1 182 ? 76.850 61.822 11.401 1.00 24.73 179 ILE A N 1
ATOM 1395 C CA . ILE A 1 182 ? 77.815 61.959 10.313 1.00 25.64 179 ILE A CA 1
ATOM 1396 C C . ILE A 1 182 ? 77.131 62.339 9.021 1.00 25.95 179 ILE A C 1
ATOM 1397 O O . ILE A 1 182 ? 77.586 63.250 8.339 1.00 26.41 179 ILE A O 1
ATOM 1402 N N . ASP A 1 183 ? 76.050 61.637 8.686 1.00 26.87 180 ASP A N 1
ATOM 1403 C CA . ASP A 1 183 ? 75.322 61.874 7.443 1.00 27.94 180 ASP A CA 1
ATOM 1404 C C . ASP A 1 183 ? 74.752 63.294 7.371 1.00 27.50 180 ASP A C 1
ATOM 1405 O O . ASP A 1 183 ? 74.801 63.929 6.330 1.00 27.59 180 ASP A O 1
ATOM 1410 N N . PHE A 1 184 ? 74.193 63.790 8.465 1.00 27.44 181 PHE A N 1
ATOM 1411 C CA . PHE A 1 184 ? 73.555 65.096 8.435 1.00 27.51 181 PHE A CA 1
ATOM 1412 C C . PHE A 1 184 ? 74.583 66.218 8.326 1.00 28.44 181 PHE A C 1
ATOM 1413 O O . PHE A 1 184 ? 74.385 67.158 7.556 1.00 29.88 181 PHE A O 1
ATOM 1421 N N . ALA A 1 185 ? 75.659 66.108 9.098 1.00 28.05 182 ALA A N 1
ATOM 1422 C CA . ALA A 1 185 ? 76.719 67.098 9.113 1.00 28.00 182 ALA A CA 1
ATOM 1423 C C . ALA A 1 185 ? 77.406 67.120 7.776 1.00 29.02 182 ALA A C 1
ATOM 1424 O O . ALA A 1 185 ? 77.609 68.188 7.209 1.00 27.80 182 ALA A O 1
ATOM 1426 N N . SER A 1 186 ? 77.725 65.937 7.265 1.00 30.50 183 SER A N 1
ATOM 1427 C CA . SER A 1 186 ? 78.467 65.814 6.005 1.00 32.31 183 SER A CA 1
ATOM 1428 C C . SER A 1 186 ? 77.729 66.352 4.814 1.00 33.07 183 SER A C 1
ATOM 1429 O O . SER A 1 186 ? 78.346 67.026 4.001 1.00 34.08 183 SER A O 1
ATOM 1432 N N . ASN A 1 187 ? 76.438 66.038 4.691 1.00 33.81 184 ASN A N 1
ATOM 1433 C CA . ASN A 1 187 ? 75.576 66.602 3.648 1.00 34.49 184 ASN A CA 1
ATOM 1434 C C . ASN A 1 187 ? 75.764 68.106 3.515 1.00 34.40 184 ASN A C 1
ATOM 1435 O O . ASN A 1 187 ? 75.908 68.632 2.417 1.00 35.94 184 ASN A O 1
ATOM 1440 N N . LEU A 1 188 ? 75.757 68.791 4.646 1.00 32.90 185 LEU A N 1
ATOM 1441 C CA . LEU A 1 188 ? 75.874 70.233 4.655 1.00 31.94 185 LEU A CA 1
ATOM 1442 C C . LEU A 1 188 ? 77.131 70.735 3.977 1.00 32.58 185 LEU A C 1
ATOM 1443 O O . LEU A 1 188 ? 77.120 71.816 3.399 1.00 32.03 185 LEU A O 1
ATOM 1448 N N . ILE A 1 189 ? 78.234 69.997 4.067 1.00 33.29 186 ILE A N 1
ATOM 1449 C CA . ILE A 1 189 ? 79.444 70.465 3.396 1.00 34.10 186 ILE A CA 1
ATOM 1450 C C . ILE A 1 189 ? 79.664 69.778 2.055 1.00 34.62 186 ILE A C 1
ATOM 1451 O O . ILE A 1 189 ? 80.719 69.961 1.428 1.00 34.89 186 ILE A O 1
ATOM 1456 N N . LYS A 1 190 ? 78.643 69.082 1.606 1.00 34.47 187 LYS A N 1
ATOM 1457 C CA . LYS A 1 190 ? 78.672 68.462 0.321 1.00 35.84 187 LYS A CA 1
ATOM 1458 C C . LYS A 1 190 ? 77.822 68.957 -0.817 1.00 35.09 187 LYS A C 1
ATOM 1459 O O . LYS A 1 190 ? 78.270 69.744 -1.585 1.00 35.89 187 LYS A O 1
ATOM 1465 N N . HIS A 1 191 ? 76.609 68.505 -0.944 1.00 33.91 188 HIS A N 1
ATOM 1466 C CA . HIS A 1 191 ? 75.695 69.137 -1.849 1.00 34.23 188 HIS A CA 1
ATOM 1467 C C . HIS A 1 191 ? 74.313 69.313 -1.271 1.00 31.88 188 HIS A C 1
ATOM 1468 O O . HIS A 1 191 ? 73.425 68.633 -1.598 1.00 33.09 188 HIS A O 1
ATOM 1475 N N . PRO A 1 192 ? 74.148 70.243 -0.383 1.00 28.91 189 PRO A N 1
ATOM 1476 C CA . PRO A 1 192 ? 72.824 70.445 0.222 1.00 27.65 189 PRO A CA 1
ATOM 1477 C C . PRO A 1 192 ? 71.806 71.017 -0.748 1.00 26.62 189 PRO A C 1
ATOM 1478 O O . PRO A 1 192 ? 72.179 71.652 -1.723 1.00 26.54 189 PRO A O 1
ATOM 1482 N N . ALA A 1 193 ? 70.518 70.784 -0.500 1.00 26.17 190 ALA A N 1
ATOM 1483 C CA . ALA A 1 193 ? 69.463 71.461 -1.288 1.00 25.48 190 ALA A CA 1
ATOM 1484 C C . ALA A 1 193 ? 69.595 72.980 -1.073 1.00 24.89 190 ALA A C 1
ATOM 1485 O O . ALA A 1 193 ? 69.857 73.432 0.051 1.00 22.86 190 ALA A O 1
ATOM 1487 N N . ARG A 1 194 ? 69.406 73.740 -2.143 1.00 25.06 191 ARG A N 1
ATOM 1488 C CA . ARG A 1 194 ? 69.561 75.193 -2.100 1.00 26.57 191 ARG A CA 1
ATOM 1489 C C . ARG A 1 194 ? 68.237 75.918 -2.327 1.00 25.90 191 ARG A C 1
ATOM 1490 O O . ARG A 1 194 ? 67.379 75.391 -3.004 1.00 26.51 191 ARG A O 1
ATOM 1498 N N . PRO A 1 195 ? 68.082 77.154 -1.804 1.00 24.86 192 PRO A N 1
ATOM 1499 C CA . PRO A 1 195 ? 69.053 77.945 -1.063 1.00 23.36 192 PRO A CA 1
ATOM 1500 C C . PRO A 1 195 ? 69.472 77.360 0.262 1.00 21.75 192 PRO A C 1
ATOM 1501 O O . PRO A 1 195 ? 68.670 76.813 0.991 1.00 22.34 192 PRO A O 1
ATOM 1505 N N . PHE A 1 196 ? 70.753 77.491 0.555 1.00 20.13 193 PHE A N 1
ATOM 1506 C CA . PHE A 1 196 ? 71.321 76.948 1.763 1.00 19.10 193 PHE A CA 1
ATOM 1507 C C . PHE A 1 196 ? 71.677 78.139 2.663 1.00 16.79 193 PHE A C 1
ATOM 1508 O O . PHE A 1 196 ? 72.446 78.977 2.285 1.00 16.03 193 PHE A O 1
ATOM 1516 N N . VAL A 1 197 ? 71.054 78.210 3.831 1.00 16.44 194 VAL A N 1
ATOM 1517 C CA . VAL A 1 197 ? 71.255 79.306 4.741 1.00 14.85 194 VAL A CA 1
ATOM 1518 C C . VAL A 1 197 ? 71.869 78.800 5.986 1.00 14.38 194 VAL A C 1
ATOM 1519 O O . VAL A 1 197 ? 71.355 77.869 6.590 1.00 13.90 194 VAL A O 1
ATOM 1523 N N . ALA A 1 198 ? 73.003 79.402 6.351 1.00 13.92 195 ALA A N 1
ATOM 1524 C CA . ALA A 1 198 ? 73.606 79.179 7.635 1.00 13.01 195 ALA A CA 1
ATOM 1525 C C . ALA A 1 198 ? 73.139 80.288 8.575 1.00 12.82 195 ALA A C 1
ATOM 1526 O O . ALA A 1 198 ? 73.151 81.481 8.236 1.00 12.84 195 ALA A O 1
ATOM 1528 N N . VAL A 1 199 ? 72.716 79.886 9.764 1.00 12.98 196 VAL A N 1
ATOM 1529 C CA . VAL A 1 199 ? 72.331 80.826 10.784 1.00 13.13 196 VAL A CA 1
ATOM 1530 C C . VAL A 1 199 ? 73.252 80.570 11.923 1.00 14.55 196 VAL A C 1
ATOM 1531 O O . VAL A 1 199 ? 73.268 79.453 12.502 1.00 15.96 196 VAL A O 1
ATOM 1535 N N . VAL A 1 200 ? 74.025 81.582 12.281 1.00 14.95 197 VAL A N 1
ATOM 1536 C CA . VAL A 1 200 ? 75.070 81.387 13.250 1.00 15.54 197 VAL A CA 1
ATOM 1537 C C . VAL A 1 200 ? 74.964 82.427 14.373 1.00 17.16 197 VAL A C 1
ATOM 1538 O O . VAL A 1 200 ? 74.652 83.605 14.138 1.00 15.25 197 VAL A O 1
ATOM 1542 N N . GLY A 1 201 ? 75.235 81.970 15.600 1.00 17.69 198 GLY A N 1
ATOM 1543 C CA . GLY A 1 201 ? 74.994 82.751 16.795 1.00 18.32 198 GLY A CA 1
ATOM 1544 C C . GLY A 1 201 ? 75.926 82.420 17.935 1.00 19.50 198 GLY A C 1
ATOM 1545 O O . GLY A 1 201 ? 77.014 81.956 17.720 1.00 19.47 198 GLY A O 1
ATOM 1546 N N . GLY A 1 202 ? 75.509 82.700 19.165 1.00 22.17 199 GLY A N 1
ATOM 1547 C CA . GLY A 1 202 ? 76.379 82.496 20.329 1.00 23.17 199 GLY A CA 1
ATOM 1548 C C . GLY A 1 202 ? 77.132 83.793 20.551 1.00 24.94 199 GLY A C 1
ATOM 1549 O O . GLY A 1 202 ? 77.011 84.725 19.748 1.00 23.75 199 GLY A O 1
ATOM 1550 N N . SER A 1 203 ? 77.949 83.842 21.595 1.00 26.24 200 SER A N 1
ATOM 1551 C CA . SER A 1 203 ? 78.547 85.098 22.008 1.00 28.63 200 SER A CA 1
ATOM 1552 C C . SER A 1 203 ? 79.963 85.350 21.519 1.00 29.82 200 SER A C 1
ATOM 1553 O O . SER A 1 203 ? 80.450 86.475 21.674 1.00 31.59 200 SER A O 1
ATOM 1556 N N . LYS A 1 204 ? 80.621 84.349 20.920 1.00 30.55 201 LYS A N 1
ATOM 1557 C CA . LYS A 1 204 ? 82.033 84.493 20.507 1.00 31.08 201 LYS A CA 1
ATOM 1558 C C . LYS A 1 204 ? 82.294 84.169 19.036 1.00 29.77 201 LYS A C 1
ATOM 1559 O O . LYS A 1 204 ? 81.863 83.135 18.550 1.00 28.18 201 LYS A O 1
ATOM 1565 N N . VAL A 1 205 ? 82.988 85.070 18.342 1.00 29.26 202 VAL A N 1
ATOM 1566 C CA . VAL A 1 205 ? 83.399 84.836 16.967 1.00 29.71 202 VAL A CA 1
ATOM 1567 C C . VAL A 1 205 ? 84.393 83.656 16.872 1.00 30.76 202 VAL A C 1
ATOM 1568 O O . VAL A 1 205 ? 84.254 82.787 16.029 1.00 29.09 202 VAL A O 1
ATOM 1572 N N . SER A 1 206 ? 85.385 83.638 17.753 1.00 32.26 203 SER A N 1
ATOM 1573 C CA . SER A 1 206 ? 86.400 82.596 17.727 1.00 34.67 203 SER A CA 1
ATOM 1574 C C . SER A 1 206 ? 85.776 81.202 17.824 1.00 34.82 203 SER A C 1
ATOM 1575 O O . SER A 1 206 ? 86.346 80.231 17.348 1.00 35.43 203 SER A O 1
ATOM 1578 N N . GLY A 1 207 ? 84.590 81.116 18.432 1.00 35.19 204 GLY A N 1
ATOM 1579 C CA . GLY A 1 207 ? 83.834 79.875 18.493 1.00 34.14 204 GLY A CA 1
ATOM 1580 C C . GLY A 1 207 ? 83.486 79.311 17.122 1.00 33.61 204 GLY A C 1
ATOM 1581 O O . GLY A 1 207 ? 83.492 78.086 16.918 1.00 34.21 204 GLY A O 1
ATOM 1582 N N . LYS A 1 208 ? 83.201 80.205 16.184 1.00 32.07 205 LYS A N 1
ATOM 1583 C CA . LYS A 1 208 ? 82.597 79.824 14.935 1.00 30.75 205 LYS A CA 1
ATOM 1584 C C . LYS A 1 208 ? 83.472 80.160 13.715 1.00 29.83 205 LYS A C 1
ATOM 1585 O O . LYS A 1 208 ? 83.117 79.821 12.607 1.00 29.00 205 LYS A O 1
ATOM 1591 N N . LEU A 1 209 ? 84.607 80.806 13.918 1.00 28.94 206 LEU A N 1
ATOM 1592 C CA . LEU A 1 209 ? 85.348 81.351 12.812 1.00 29.72 206 LEU A CA 1
ATOM 1593 C C . LEU A 1 209 ? 85.722 80.326 11.740 1.00 29.47 206 LEU A C 1
ATOM 1594 O O . LEU A 1 209 ? 85.586 80.589 10.539 1.00 29.84 206 LEU A O 1
ATOM 1599 N N . GLN A 1 210 ? 86.207 79.173 12.180 1.00 28.23 207 GLN A N 1
ATOM 1600 C CA . GLN A 1 210 ? 86.636 78.146 11.264 1.00 28.64 207 GLN A CA 1
ATOM 1601 C C . GLN A 1 210 ? 85.441 77.513 10.539 1.00 27.12 207 GLN A C 1
ATOM 1602 O O . GLN A 1 210 ? 85.555 77.155 9.399 1.00 26.73 207 GLN A O 1
ATOM 1608 N N . ALA A 1 211 ? 84.298 77.390 11.197 1.00 25.94 208 ALA A N 1
ATOM 1609 C CA . ALA A 1 211 ? 83.114 76.855 10.532 1.00 25.59 208 ALA A CA 1
ATOM 1610 C C . ALA A 1 211 ? 82.701 77.826 9.444 1.00 25.30 208 ALA A C 1
ATOM 1611 O O . ALA A 1 211 ? 82.431 77.411 8.313 1.00 24.96 208 ALA A O 1
ATOM 1613 N N . LEU A 1 212 ? 82.640 79.104 9.807 1.00 24.99 209 LEU A N 1
ATOM 1614 C CA . LEU A 1 212 ? 82.266 80.150 8.868 1.00 24.98 209 LEU A CA 1
ATOM 1615 C C . LEU A 1 212 ? 83.219 80.154 7.664 1.00 25.75 209 LEU A C 1
ATOM 1616 O O . LEU A 1 212 ? 82.775 80.249 6.526 1.00 25.29 209 LEU A O 1
ATOM 1621 N N . THR A 1 213 ? 84.520 80.054 7.920 1.00 26.06 210 THR A N 1
ATOM 1622 C CA . THR A 1 213 ? 85.500 80.046 6.821 1.00 27.16 210 THR A CA 1
ATOM 1623 C C . THR A 1 213 ? 85.231 78.875 5.852 1.00 26.97 210 THR A C 1
ATOM 1624 O O . THR A 1 213 ? 85.214 79.061 4.665 1.00 26.59 210 THR A O 1
ATOM 1628 N N . ASN A 1 214 ? 84.969 77.678 6.369 1.00 26.65 211 ASN A N 1
ATOM 1629 C CA . ASN A 1 214 ? 84.679 76.524 5.504 1.00 26.89 211 ASN A CA 1
ATOM 1630 C C . ASN A 1 214 ? 83.286 76.584 4.867 1.00 26.06 211 ASN A C 1
ATOM 1631 O O . ASN A 1 214 ? 83.120 76.137 3.752 1.00 26.52 211 ASN A O 1
ATOM 1636 N N . LEU A 1 215 ? 82.284 77.142 5.550 1.00 24.90 212 LEU A N 1
ATOM 1637 C CA . LEU A 1 215 ? 80.934 77.205 4.966 1.00 24.56 212 LEU A CA 1
ATOM 1638 C C . LEU A 1 215 ? 80.762 78.288 3.904 1.00 24.74 212 LEU A C 1
ATOM 1639 O O . LEU A 1 215 ? 79.865 78.200 3.035 1.00 23.73 212 LEU A O 1
ATOM 1644 N N . LEU A 1 216 ? 81.592 79.311 3.990 1.00 24.81 213 LEU A N 1
ATOM 1645 C CA . LEU A 1 216 ? 81.405 80.505 3.167 1.00 25.96 213 LEU A CA 1
ATOM 1646 C C . LEU A 1 216 ? 81.272 80.174 1.673 1.00 26.04 213 LEU A C 1
ATOM 1647 O O . LEU A 1 216 ? 80.315 80.609 1.047 1.00 26.70 213 LEU A O 1
ATOM 1652 N N . PRO A 1 217 ? 82.179 79.362 1.101 1.00 26.38 214 PRO A N 1
ATOM 1653 C CA . PRO A 1 217 ? 82.014 79.039 -0.330 1.00 26.92 214 PRO A CA 1
ATOM 1654 C C . PRO A 1 217 ? 80.856 78.069 -0.625 1.00 26.42 214 PRO A C 1
ATOM 1655 O O . PRO A 1 217 ? 80.600 77.742 -1.794 1.00 27.50 214 PRO A O 1
ATOM 1659 N N . LYS A 1 218 ? 80.139 77.638 0.412 1.00 25.13 215 LYS A N 1
ATOM 1660 C CA . LYS A 1 218 ? 79.098 76.625 0.269 1.00 23.93 215 LYS A CA 1
ATOM 1661 C C . LYS A 1 218 ? 77.678 77.199 0.406 1.00 21.94 215 LYS A C 1
ATOM 1662 O O . LYS A 1 218 ? 76.729 76.710 -0.213 1.00 21.76 215 LYS A O 1
ATOM 1668 N N . VAL A 1 219 ? 77.521 78.250 1.183 1.00 19.91 216 VAL A N 1
ATOM 1669 C CA . VAL A 1 219 ? 76.181 78.730 1.508 1.00 18.41 216 VAL A CA 1
ATOM 1670 C C . VAL A 1 219 ? 75.744 79.796 0.524 1.00 18.22 216 VAL A C 1
ATOM 1671 O O . VAL A 1 219 ? 76.556 80.470 -0.114 1.00 18.28 216 VAL A O 1
ATOM 1675 N N . ASP A 1 220 ? 74.437 79.958 0.423 1.00 18.21 217 ASP A N 1
ATOM 1676 C CA . ASP A 1 220 ? 73.841 81.048 -0.345 1.00 17.81 217 ASP A CA 1
ATOM 1677 C C . ASP A 1 220 ? 73.654 82.301 0.515 1.00 16.73 217 ASP A C 1
ATOM 1678 O O . ASP A 1 220 ? 73.728 83.426 0.018 1.00 16.06 217 ASP A O 1
ATOM 1683 N N . LYS A 1 221 ? 73.408 82.100 1.804 1.00 16.31 218 LYS A N 1
ATOM 1684 C CA . LYS A 1 221 ? 73.181 83.207 2.727 1.00 16.49 218 LYS A CA 1
ATOM 1685 C C . LYS A 1 221 ? 73.673 82.806 4.083 1.00 15.98 218 LYS A C 1
ATOM 1686 O O . LYS A 1 221 ? 73.760 81.621 4.405 1.00 16.20 218 LYS A O 1
ATOM 1692 N N . LEU A 1 222 ? 73.974 83.817 4.878 1.00 15.46 219 LEU A N 1
ATOM 1693 C CA . LEU A 1 222 ? 74.496 83.647 6.204 1.00 14.54 219 LEU A CA 1
ATOM 1694 C C . LEU A 1 222 ? 73.837 84.710 7.066 1.00 14.09 219 LEU A C 1
ATOM 1695 O O . LEU A 1 222 ? 73.909 85.883 6.730 1.00 15.22 219 LEU A O 1
ATOM 1700 N N . ILE A 1 223 ? 73.175 84.310 8.153 1.00 13.82 220 ILE A N 1
ATOM 1701 C CA . ILE A 1 223 ? 72.703 85.230 9.153 1.00 12.82 220 ILE A CA 1
ATOM 1702 C C . ILE A 1 223 ? 73.599 85.070 10.344 1.00 12.87 220 ILE A C 1
ATOM 1703 O O . ILE A 1 223 ? 73.878 83.962 10.784 1.00 12.83 220 ILE A O 1
ATOM 1708 N N . ILE A 1 224 ? 74.002 86.191 10.917 1.00 13.00 221 ILE A N 1
ATOM 1709 C CA . ILE A 1 224 ? 74.882 86.197 12.095 1.00 13.17 221 ILE A CA 1
ATOM 1710 C C . ILE A 1 224 ? 74.144 86.966 13.177 1.00 13.24 221 ILE A C 1
ATOM 1711 O O . ILE A 1 224 ? 73.825 88.152 13.005 1.00 13.33 221 ILE A O 1
ATOM 1716 N N . GLY A 1 225 ? 73.838 86.266 14.271 1.00 13.25 222 GLY A N 1
ATOM 1717 C CA . GLY A 1 225 ? 73.286 86.881 15.454 1.00 14.08 222 GLY A CA 1
ATOM 1718 C C . GLY A 1 225 ? 74.045 86.515 16.702 1.00 15.50 222 GLY A C 1
ATOM 1719 O O . GLY A 1 225 ? 75.204 86.164 16.650 1.00 16.89 222 GLY A O 1
ATOM 1720 N N . GLY A 1 226 ? 73.398 86.623 17.856 1.00 17.24 223 GLY A N 1
ATOM 1721 C CA . GLY A 1 226 ? 74.102 86.417 19.119 1.00 17.33 223 GLY A CA 1
ATOM 1722 C C . GLY A 1 226 ? 75.101 87.524 19.416 1.00 18.29 223 GLY A C 1
ATOM 1723 O O . GLY A 1 226 ? 75.285 88.461 18.621 1.00 17.34 223 GLY A O 1
ATOM 1724 N N . GLY A 1 227 ? 75.746 87.426 20.576 1.00 18.83 224 GLY A N 1
ATOM 1725 C CA . GLY A 1 227 ? 76.788 88.383 20.975 1.00 18.78 224 GLY A CA 1
ATOM 1726 C C . GLY A 1 227 ? 77.923 88.496 19.967 1.00 19.00 224 GLY A C 1
ATOM 1727 O O . GLY A 1 227 ? 78.569 89.549 19.867 1.00 18.70 224 GLY A O 1
ATOM 1736 N N . ALA A 1 229 ? 77.749 88.815 16.839 1.00 16.68 226 ALA A N 1
ATOM 1737 C CA . ALA A 1 229 ? 77.425 89.836 15.841 1.00 16.18 226 ALA A CA 1
ATOM 1738 C C . ALA A 1 229 ? 78.074 91.179 16.119 1.00 15.86 226 ALA A C 1
ATOM 1739 O O . ALA A 1 229 ? 78.395 91.894 15.197 1.00 15.34 226 ALA A O 1
ATOM 1741 N N . PHE A 1 230 ? 78.225 91.551 17.386 1.00 16.84 227 PHE A N 1
ATOM 1742 C CA . PHE A 1 230 ? 78.778 92.862 17.705 1.00 18.18 227 PHE A CA 1
ATOM 1743 C C . PHE A 1 230 ? 80.233 93.040 17.275 1.00 18.41 227 PHE A C 1
ATOM 1744 O O . PHE A 1 230 ? 80.665 94.152 17.007 1.00 18.44 227 PHE A O 1
ATOM 1752 N N . THR A 1 231 ? 80.989 91.964 17.157 1.00 18.28 228 THR A N 1
ATOM 1753 C CA . THR A 1 231 ? 82.338 92.107 16.616 1.00 19.68 228 THR A CA 1
ATOM 1754 C C . THR A 1 231 ? 82.259 92.432 15.121 1.00 19.64 228 THR A C 1
ATOM 1755 O O . THR A 1 231 ? 83.000 93.268 14.621 1.00 19.75 228 THR A O 1
ATOM 1759 N N . PHE A 1 232 ? 81.315 91.816 14.420 1.00 19.12 229 PHE A N 1
ATOM 1760 C CA . PHE A 1 232 ? 81.121 92.110 13.002 1.00 18.87 229 PHE A CA 1
ATOM 1761 C C . PHE A 1 232 ? 80.623 93.546 12.798 1.00 19.65 229 PHE A C 1
ATOM 1762 O O . PHE A 1 232 ? 81.092 94.234 11.905 1.00 19.59 229 PHE A O 1
ATOM 1770 N N . LEU A 1 233 ? 79.671 93.992 13.621 1.00 19.09 230 LEU A N 1
ATOM 1771 C CA . LEU A 1 233 ? 79.165 95.354 13.517 1.00 19.60 230 LEU A CA 1
ATOM 1772 C C . LEU A 1 233 ? 80.261 96.356 13.843 1.00 20.56 230 LEU A C 1
ATOM 1773 O O . LEU A 1 233 ? 80.431 97.359 13.160 1.00 19.13 230 LEU A O 1
ATOM 1778 N N . LYS A 1 234 ? 81.011 96.067 14.892 1.00 22.13 231 LYS A N 1
ATOM 1779 C CA . LYS A 1 234 ? 82.163 96.885 15.220 1.00 23.66 231 LYS A CA 1
ATOM 1780 C C . LYS A 1 234 ? 83.175 96.908 14.072 1.00 23.81 231 LYS A C 1
ATOM 1781 O O . LYS A 1 234 ? 83.741 97.966 13.788 1.00 24.47 231 LYS A O 1
ATOM 1787 N N . ALA A 1 235 ? 83.401 95.761 13.424 1.00 23.28 232 ALA A N 1
ATOM 1788 C CA . ALA A 1 235 ? 84.355 95.689 12.301 1.00 24.03 232 ALA A CA 1
ATOM 1789 C C . ALA A 1 235 ? 83.907 96.577 11.158 1.00 23.99 232 ALA A C 1
ATOM 1790 O O . ALA A 1 235 ? 84.729 97.037 10.393 1.00 24.63 232 ALA A O 1
ATOM 1792 N N . LEU A 1 236 ? 82.606 96.792 11.055 1.00 23.96 233 LEU A N 1
ATOM 1793 C CA . LEU A 1 236 ? 82.019 97.711 10.085 1.00 24.89 233 LEU A CA 1
ATOM 1794 C C . LEU A 1 236 ? 81.949 99.194 10.560 1.00 26.32 233 LEU A C 1
ATOM 1795 O O . LEU A 1 236 ? 81.441 100.045 9.832 1.00 27.21 233 LEU A O 1
ATOM 1800 N N . GLY A 1 237 ? 82.462 99.496 11.750 1.00 27.43 234 GLY A N 1
ATOM 1801 C CA . GLY A 1 237 ? 82.504 100.869 12.264 1.00 28.94 234 GLY A CA 1
ATOM 1802 C C . GLY A 1 237 ? 81.324 101.277 13.151 1.00 30.21 234 GLY A C 1
ATOM 1803 O O . GLY A 1 237 ? 81.246 102.432 13.572 1.00 30.16 234 GLY A O 1
ATOM 1804 N N . TYR A 1 238 ? 80.412 100.345 13.443 1.00 30.58 235 TYR A N 1
ATOM 1805 C CA . TYR A 1 238 ? 79.248 100.659 14.268 1.00 31.93 235 TYR A CA 1
ATOM 1806 C C . TYR A 1 238 ? 79.703 100.870 15.720 1.00 32.52 235 TYR A C 1
ATOM 1807 O O . TYR A 1 238 ? 80.608 100.220 16.197 1.00 32.79 235 TYR A O 1
ATOM 1816 N N . ASP A 1 239 ? 79.095 101.808 16.417 1.00 33.43 236 ASP A N 1
ATOM 1817 C CA . ASP A 1 239 ? 79.263 101.889 17.872 1.00 34.88 236 ASP A CA 1
ATOM 1818 C C . ASP A 1 239 ? 78.447 100.748 18.487 1.00 33.59 236 ASP A C 1
ATOM 1819 O O . ASP A 1 239 ? 77.325 100.502 18.048 1.00 34.57 236 ASP A O 1
ATOM 1824 N N . ILE A 1 240 ? 79.005 99.994 19.431 1.00 32.61 237 ILE A N 1
ATOM 1825 C CA . ILE A 1 240 ? 78.252 98.869 20.028 1.00 31.39 237 ILE A CA 1
ATOM 1826 C C . ILE A 1 240 ? 78.065 98.991 21.539 1.00 31.76 237 ILE A C 1
ATOM 1827 O O . ILE A 1 240 ? 77.708 98.022 22.213 1.00 30.73 237 ILE A O 1
ATOM 1832 N N . GLY A 1 241 ? 78.294 100.196 22.058 1.00 32.88 238 GLY A N 1
ATOM 1833 C CA . GLY A 1 241 ? 78.165 100.469 23.478 1.00 33.14 238 GLY A CA 1
ATOM 1834 C C . GLY A 1 241 ? 78.998 99.513 24.288 1.00 33.66 238 GLY A C 1
ATOM 1835 O O . GLY A 1 241 ? 80.189 99.366 24.068 1.00 34.75 238 GLY A O 1
ATOM 1836 N N . ASN A 1 242 ? 78.357 98.832 25.216 1.00 34.06 239 ASN A N 1
ATOM 1837 C CA . ASN A 1 242 ? 79.046 97.960 26.146 1.00 34.40 239 ASN A CA 1
ATOM 1838 C C . ASN A 1 242 ? 78.881 96.476 25.80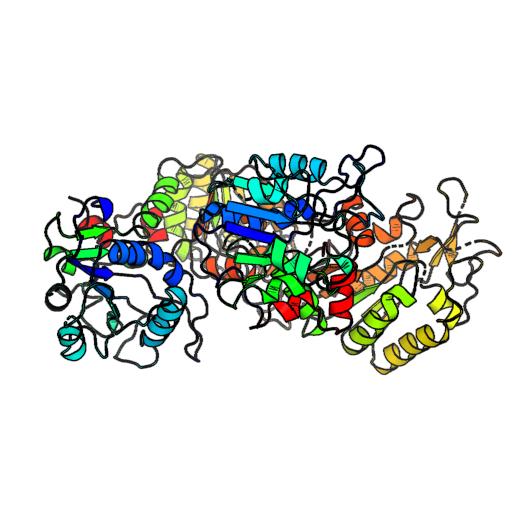7 1.00 32.51 239 ASN A C 1
ATOM 1839 O O . ASN A 1 242 ? 79.143 95.590 26.655 1.00 32.34 239 ASN A O 1
ATOM 1844 N N . SER A 1 243 ? 78.448 96.201 24.576 1.00 30.38 240 SER A N 1
ATOM 1845 C CA . SER A 1 243 ? 78.193 94.836 24.155 1.00 29.28 240 SER A CA 1
ATOM 1846 C C . SER A 1 243 ? 79.488 94.038 24.053 1.00 29.72 240 SER A C 1
ATOM 1847 O O . SER A 1 243 ? 80.585 94.595 24.022 1.00 29.59 240 SER A O 1
ATOM 1850 N N . LEU A 1 244 ? 79.345 92.715 24.032 1.00 30.73 241 LEU A N 1
ATOM 1851 C CA . LEU A 1 244 ? 80.482 91.802 23.872 1.00 31.57 241 LEU A CA 1
ATOM 1852 C C . LEU A 1 244 ? 81.275 92.117 22.598 1.00 31.57 241 LEU A C 1
ATOM 1853 O O . LEU A 1 244 ? 80.701 92.411 21.549 1.00 30.87 241 LEU A O 1
ATOM 1858 N N . LEU A 1 245 ? 82.599 92.065 22.715 1.00 32.47 242 LEU A N 1
ATOM 1859 C CA . LEU A 1 245 ? 83.498 92.366 21.615 1.00 32.82 242 LEU A CA 1
ATOM 1860 C C . LEU A 1 245 ? 84.694 91.448 21.732 1.00 33.92 242 LEU A C 1
ATOM 1861 O O . LEU A 1 245 ? 85.233 91.312 22.811 1.00 34.06 242 LEU A O 1
ATOM 1866 N N . GLU A 1 246 ? 85.100 90.791 20.645 1.00 34.09 243 GLU A N 1
ATOM 1867 C CA . GLU A 1 246 ? 86.448 90.203 20.617 1.00 35.74 243 GLU A CA 1
ATOM 1868 C C . GLU A 1 246 ? 87.348 91.084 19.755 1.00 36.89 243 GLU A C 1
ATOM 1869 O O . GLU A 1 246 ? 87.479 90.850 18.544 1.00 35.86 243 GLU A O 1
ATOM 1875 N N . GLU A 1 247 ? 87.946 92.099 20.389 1.00 38.88 244 GLU A N 1
ATOM 1876 C CA . GLU A 1 247 ? 88.810 93.092 19.716 1.00 40.86 244 GLU A CA 1
ATOM 1877 C C . GLU A 1 247 ? 89.800 92.448 18.751 1.00 40.96 244 GLU A C 1
ATOM 1878 O O . GLU A 1 247 ? 90.028 92.920 17.632 1.00 40.83 244 GLU A O 1
ATOM 1884 N N . GLU A 1 248 ? 90.371 91.348 19.208 1.00 41.04 245 GLU A N 1
ATOM 1885 C CA . GLU A 1 248 ? 91.407 90.637 18.478 1.00 41.83 245 GLU A CA 1
ATOM 1886 C C . GLU A 1 248 ? 90.899 89.887 17.246 1.00 39.76 245 GLU A C 1
ATOM 1887 O O . GLU A 1 248 ? 91.693 89.301 16.522 1.00 40.43 245 GLU A O 1
ATOM 1893 N N . LEU A 1 249 ? 89.585 89.864 17.020 1.00 37.11 246 LEU A N 1
ATOM 1894 C CA . LEU A 1 249 ? 89.035 89.161 15.866 1.00 34.73 246 LEU A CA 1
ATOM 1895 C C . LEU A 1 249 ? 88.335 90.115 14.922 1.00 32.78 246 LEU A C 1
ATOM 1896 O O . LEU A 1 249 ? 87.648 89.686 14.017 1.00 31.47 246 LEU A O 1
ATOM 1901 N N . LEU A 1 250 ? 88.534 91.413 15.121 1.00 32.09 247 LEU A N 1
ATOM 1902 C CA . LEU A 1 250 ? 87.919 92.404 14.265 1.00 31.48 247 LEU A CA 1
ATOM 1903 C C . LEU A 1 250 ? 88.297 92.215 12.804 1.00 31.28 247 LEU A C 1
ATOM 1904 O O . LEU A 1 250 ? 87.448 92.290 11.923 1.00 29.32 247 LEU A O 1
ATOM 1909 N N . GLU A 1 251 ? 89.572 91.940 12.572 1.00 31.94 248 GLU A N 1
ATOM 1910 C CA . GLU A 1 251 ? 90.102 91.835 11.217 1.00 32.61 248 GLU A CA 1
ATOM 1911 C C . GLU A 1 251 ? 89.645 90.546 10.554 1.00 30.92 248 GLU A C 1
ATOM 1912 O O . GLU A 1 251 ? 89.332 90.532 9.376 1.00 30.31 248 GLU A O 1
ATOM 1918 N N . GLU A 1 252 ? 89.570 89.471 11.321 1.00 30.20 249 GLU A N 1
ATOM 1919 C CA . GLU A 1 252 ? 89.033 88.205 10.824 1.00 29.79 249 GLU A CA 1
ATOM 1920 C C . GLU A 1 252 ? 87.554 88.310 10.474 1.00 27.78 249 GLU A C 1
ATOM 1921 O O . GLU A 1 252 ? 87.088 87.718 9.501 1.00 27.47 249 GLU A O 1
ATOM 1927 N N . ALA A 1 253 ? 86.811 89.072 11.265 1.00 26.80 250 ALA A N 1
ATOM 1928 C CA . ALA A 1 253 ? 85.392 89.266 11.005 1.00 25.29 250 ALA A CA 1
ATOM 1929 C C . ALA A 1 253 ? 85.232 90.062 9.721 1.00 24.64 250 ALA A C 1
ATOM 1930 O O . ALA A 1 253 ? 84.425 89.706 8.856 1.00 23.14 250 ALA A O 1
ATOM 1932 N N . ASN A 1 254 ? 86.006 91.133 9.596 1.00 25.45 251 ASN A N 1
ATOM 1933 C CA . ASN A 1 254 ? 86.007 91.876 8.349 1.00 26.08 251 ASN A CA 1
ATOM 1934 C C . ASN A 1 254 ? 86.371 90.979 7.151 1.00 26.30 251 ASN A C 1
ATOM 1935 O O . ASN A 1 254 ? 85.779 91.100 6.095 1.00 25.55 251 ASN A O 1
ATOM 1940 N N . LYS A 1 255 ? 87.320 90.067 7.329 1.00 27.14 252 LYS A N 1
ATOM 1941 C CA . LYS A 1 255 ? 87.680 89.157 6.232 1.00 28.64 252 LYS A CA 1
ATOM 1942 C C . LYS A 1 255 ? 86.509 88.249 5.844 1.00 26.53 252 LYS A C 1
ATOM 1943 O O . LYS A 1 255 ? 86.279 87.989 4.654 1.00 26.57 252 LYS A O 1
ATOM 1949 N N . ILE A 1 256 ? 85.749 87.782 6.824 1.00 25.06 253 ILE A N 1
ATOM 1950 C CA . ILE A 1 256 ? 84.571 86.934 6.512 1.00 23.44 253 ILE A CA 1
ATOM 1951 C C . ILE A 1 256 ? 83.581 87.692 5.645 1.00 22.79 253 ILE A C 1
ATOM 1952 O O . ILE A 1 256 ? 83.067 87.168 4.652 1.00 22.44 253 ILE A O 1
ATOM 1957 N N . LEU A 1 257 ? 83.332 88.937 5.997 1.00 22.69 254 LEU A N 1
ATOM 1958 C CA . LEU A 1 257 ? 82.352 89.747 5.264 1.00 23.52 254 LEU A CA 1
ATOM 1959 C C . LEU A 1 257 ? 82.819 90.097 3.871 1.00 24.93 254 LEU A C 1
ATOM 1960 O O . LEU A 1 257 ? 82.019 90.114 2.920 1.00 25.73 254 LEU A O 1
ATOM 1965 N N . THR A 1 258 ? 84.113 90.375 3.744 1.00 26.09 255 THR A N 1
ATOM 1966 C CA . THR A 1 258 ? 84.697 90.725 2.457 1.00 26.97 255 THR A CA 1
ATOM 1967 C C . THR A 1 258 ? 84.673 89.540 1.491 1.00 27.75 255 THR A C 1
ATOM 1968 O O . THR A 1 258 ? 84.242 89.685 0.330 1.00 28.38 255 THR A O 1
ATOM 1972 N N . LYS A 1 259 ? 85.141 88.385 1.959 1.00 27.77 256 LYS A N 1
ATOM 1973 C CA . LYS A 1 259 ? 85.122 87.202 1.149 1.00 28.90 256 LYS A CA 1
ATOM 1974 C C . LYS A 1 259 ? 83.697 86.748 0.881 1.00 27.97 256 LYS A C 1
ATOM 1975 O O . LYS A 1 259 ? 83.391 86.267 -0.206 1.00 27.74 256 LYS A O 1
ATOM 1981 N N . GLY A 1 260 ? 82.830 86.867 1.883 1.00 26.91 257 GLY A N 1
ATOM 1982 C CA . GLY A 1 260 ? 81.436 86.553 1.692 1.00 26.12 257 GLY A CA 1
ATOM 1983 C C . GLY A 1 260 ? 80.874 87.313 0.511 1.00 26.47 257 GLY A C 1
ATOM 1984 O O . GLY A 1 260 ? 80.238 86.740 -0.366 1.00 25.44 257 GLY A O 1
ATOM 1985 N N . LYS A 1 261 ? 81.127 88.608 0.481 1.00 27.62 258 LYS A N 1
ATOM 1986 C CA . LYS A 1 261 ? 80.666 89.436 -0.624 1.00 29.24 258 LYS A CA 1
ATOM 1987 C C . LYS A 1 261 ? 81.333 89.066 -1.950 1.00 30.05 258 LYS A C 1
ATOM 1988 O O . LYS A 1 261 ? 80.662 88.957 -2.966 1.00 30.00 258 LYS A O 1
ATOM 1994 N N . ASN A 1 262 ? 82.640 88.826 -1.945 1.00 30.73 259 ASN A N 1
ATOM 1995 C CA . ASN A 1 262 ? 83.302 88.417 -3.170 1.00 31.56 259 ASN A CA 1
ATOM 1996 C C . ASN A 1 262 ? 82.722 87.113 -3.731 1.00 30.78 259 ASN A C 1
ATOM 1997 O O . ASN A 1 262 ? 82.630 86.945 -4.940 1.00 32.09 259 ASN A O 1
ATOM 2002 N N . LEU A 1 263 ? 82.294 86.220 -2.856 1.00 28.44 260 LEU A N 1
ATOM 2003 C CA . LEU A 1 263 ? 81.698 84.954 -3.272 1.00 27.53 260 LEU A CA 1
ATOM 2004 C C . LEU A 1 263 ? 80.189 85.056 -3.584 1.00 25.70 260 LEU A C 1
ATOM 2005 O O . LEU A 1 263 ? 79.597 84.100 -4.005 1.00 25.89 260 LEU A O 1
ATOM 2010 N N . GLY A 1 264 ? 79.582 86.215 -3.402 1.00 25.04 261 GLY A N 1
ATOM 2011 C CA . GLY A 1 264 ? 78.135 86.396 -3.668 1.00 23.89 261 GLY A CA 1
ATOM 2012 C C . GLY A 1 264 ? 77.228 85.859 -2.544 1.00 21.96 261 GLY A C 1
ATOM 2013 O O . GLY A 1 264 ? 76.050 85.662 -2.745 1.00 21.68 261 GLY A O 1
ATOM 2014 N N . VAL A 1 265 ? 77.774 85.611 -1.360 1.00 20.23 262 VAL A N 1
ATOM 2015 C CA . VAL A 1 265 ? 76.953 85.235 -0.239 1.00 18.44 262 VAL A CA 1
ATOM 2016 C C . VAL A 1 265 ? 76.247 86.464 0.281 1.00 18.15 262 VAL A C 1
ATOM 2017 O O . VAL A 1 265 ? 76.862 87.513 0.452 1.00 17.43 262 VAL A O 1
ATOM 2021 N N . LYS A 1 266 ? 74.943 86.322 0.519 1.00 18.32 263 LYS A N 1
ATOM 2022 C CA . LYS A 1 266 ? 74.104 87.342 1.165 1.00 18.35 263 LYS A CA 1
ATOM 2023 C C . LYS A 1 266 ? 74.238 87.210 2.683 1.00 16.97 263 LYS A C 1
ATOM 2024 O O . LYS A 1 266 ? 73.784 86.217 3.265 1.00 16.81 263 LYS A O 1
ATOM 2030 N N . ILE A 1 267 ? 74.877 88.192 3.307 1.00 15.75 264 ILE A N 1
ATOM 2031 C CA . ILE A 1 267 ? 75.188 88.164 4.723 1.00 15.36 264 ILE A CA 1
ATOM 2032 C C . ILE A 1 267 ? 74.364 89.213 5.414 1.00 14.10 264 ILE A C 1
ATOM 2033 O O . ILE A 1 267 ? 74.325 90.345 4.969 1.00 15.18 264 ILE A O 1
ATOM 2038 N N . TYR A 1 268 ? 73.680 88.788 6.460 1.00 13.35 265 TYR A N 1
ATOM 2039 C CA . TYR A 1 268 ? 72.806 89.630 7.278 1.00 13.24 265 TYR A CA 1
ATOM 2040 C C . TYR A 1 268 ? 73.258 89.635 8.707 1.00 13.24 265 TYR A C 1
ATOM 2041 O O . TYR A 1 268 ? 73.505 88.578 9.314 1.00 14.00 265 TYR A O 1
ATOM 2050 N N . LEU A 1 269 ? 73.367 90.842 9.229 1.00 13.40 266 LEU A N 1
ATOM 2051 C CA . LEU A 1 269 ? 73.603 91.142 10.631 1.00 13.52 266 LEU A CA 1
ATOM 2052 C C . LEU A 1 269 ? 72.362 91.808 11.248 1.00 13.53 266 LEU A C 1
ATOM 2053 O O . LEU A 1 269 ? 71.470 92.299 10.540 1.00 13.49 266 LEU A O 1
ATOM 2058 N N . PRO A 1 270 ? 72.266 91.801 12.571 1.00 13.68 267 PRO A N 1
ATOM 2059 C CA . PRO A 1 270 ? 71.137 92.483 13.178 1.00 13.83 267 PRO A CA 1
ATOM 2060 C C . PRO A 1 270 ? 71.101 93.951 12.760 1.00 14.03 267 PRO A C 1
ATOM 2061 O O . PRO A 1 270 ? 72.146 94.590 12.691 1.00 14.21 267 PRO A O 1
ATOM 2065 N N . VAL A 1 271 ? 69.915 94.468 12.462 1.00 14.06 268 VAL A N 1
ATOM 2066 C CA . VAL A 1 271 ? 69.739 95.897 12.220 1.00 14.31 268 VAL A CA 1
ATOM 2067 C C . VAL A 1 271 ? 69.130 96.597 13.433 1.00 15.35 268 VAL A C 1
ATOM 2068 O O . VAL A 1 271 ? 69.049 97.799 13.455 1.00 16.92 268 VAL A O 1
ATOM 2072 N N . ASP A 1 272 ? 68.673 95.835 14.419 1.00 15.84 269 ASP A N 1
ATOM 2073 C CA . ASP A 1 272 ? 68.204 96.378 15.680 1.00 16.80 269 ASP A CA 1
ATOM 2074 C C . ASP A 1 272 ? 68.439 95.333 16.737 1.00 17.15 269 ASP A C 1
ATOM 2075 O O . ASP A 1 272 ? 68.664 94.147 16.409 1.00 16.25 269 ASP A O 1
ATOM 2080 N N . VAL A 1 273 ? 68.474 95.792 17.989 1.00 18.21 270 VAL A N 1
ATOM 2081 C CA . VAL A 1 273 ? 68.684 94.940 19.139 1.00 18.22 270 VAL A CA 1
ATOM 2082 C C . VAL A 1 273 ? 67.765 95.337 20.286 1.00 19.75 270 VAL A C 1
ATOM 2083 O O . VAL A 1 273 ? 67.188 96.425 20.310 1.00 20.42 270 VAL A O 1
ATOM 2087 N N . VAL A 1 274 ? 67.606 94.402 21.219 1.00 20.46 271 VAL A N 1
ATOM 2088 C CA . VAL A 1 274 ? 67.042 94.653 22.521 1.00 21.42 271 VAL A CA 1
ATOM 2089 C C . VAL A 1 274 ? 68.221 95.078 23.366 1.00 21.98 271 VAL A C 1
ATOM 2090 O O . VAL A 1 274 ? 69.162 94.294 23.559 1.00 22.80 271 VAL A O 1
ATOM 2094 N N . ALA A 1 275 ? 68.205 96.318 23.836 1.00 23.11 272 ALA A N 1
ATOM 2095 C CA . ALA A 1 275 ? 69.348 96.863 24.569 1.00 24.03 272 ALA A CA 1
ATOM 2096 C C . ALA A 1 275 ? 68.950 97.079 26.007 1.00 25.75 272 ALA A C 1
ATOM 2097 O O . ALA A 1 275 ? 67.818 97.468 26.255 1.00 26.92 272 ALA A O 1
ATOM 2099 N N . ALA A 1 276 ? 69.891 96.877 26.933 1.00 26.50 273 ALA A N 1
ATOM 2100 C CA . ALA A 1 276 ? 69.661 97.071 28.375 1.00 28.20 273 ALA A CA 1
ATOM 2101 C C . ALA A 1 276 ? 70.962 97.514 29.072 1.00 29.66 273 ALA A C 1
ATOM 2102 O O . ALA A 1 276 ? 72.062 97.275 28.553 1.00 28.90 273 ALA A O 1
ATOM 2104 N N . PRO A 1 277 ? 70.851 98.139 30.256 1.00 31.39 274 PRO A N 1
ATOM 2105 C CA . PRO A 1 277 ? 72.056 98.598 30.961 1.00 32.74 274 PRO A CA 1
ATOM 2106 C C . PRO A 1 277 ? 72.826 97.466 31.612 1.00 33.32 274 PRO A C 1
ATOM 2107 O O . PRO A 1 277 ? 73.993 97.634 31.924 1.00 34.65 274 PRO A O 1
ATOM 2111 N N . ALA A 1 278 ? 72.182 96.328 31.828 1.00 33.20 275 ALA A N 1
ATOM 2112 C CA . ALA A 1 278 ? 72.857 95.170 32.391 1.00 34.17 275 ALA A CA 1
ATOM 2113 C C . ALA A 1 278 ? 72.196 93.944 31.851 1.00 33.66 275 ALA A C 1
ATOM 2114 O O . ALA A 1 278 ? 71.068 94.002 31.384 1.00 33.15 275 ALA A O 1
ATOM 2116 N N . CYS A 1 279 ? 72.896 92.829 31.929 1.00 34.44 276 CYS A N 1
ATOM 2117 C CA . CYS A 1 279 ? 72.347 91.557 31.505 1.00 34.86 276 CYS A CA 1
ATOM 2118 C C . CYS A 1 279 ? 71.588 90.912 32.678 1.00 36.60 276 CYS A C 1
ATOM 2119 O O . CYS A 1 279 ? 72.116 90.049 33.372 1.00 36.50 276 CYS A O 1
ATOM 2122 N N . SER A 1 280 ? 70.352 91.367 32.899 1.00 37.84 277 SER A N 1
ATOM 2123 C CA . SER A 1 280 ? 69.458 90.769 33.886 1.00 39.11 277 SER A CA 1
ATOM 2124 C C . SER A 1 280 ? 67.982 90.981 33.508 1.00 39.49 277 SER A C 1
ATOM 2125 O O . SER A 1 280 ? 67.649 91.960 32.833 1.00 39.01 277 SER A O 1
ATOM 2128 N N . GLN A 1 281 ? 67.127 90.061 33.972 1.00 40.18 278 GLN A N 1
ATOM 2129 C CA . GLN A 1 281 ? 65.665 90.188 33.914 1.00 41.40 278 GLN A CA 1
ATOM 2130 C C . GLN A 1 281 ? 65.156 91.519 34.431 1.00 42.46 278 GLN A C 1
ATOM 2131 O O . GLN A 1 281 ? 64.148 92.034 33.964 1.00 43.15 278 GLN A O 1
ATOM 2137 N N . ASP A 1 282 ? 65.841 92.064 35.425 1.00 43.08 279 ASP A N 1
ATOM 2138 C CA . ASP A 1 282 ? 65.215 93.017 36.321 1.00 44.30 279 ASP A CA 1
ATOM 2139 C C . ASP A 1 282 ? 65.603 94.455 36.072 1.00 43.73 279 ASP A C 1
ATOM 2140 O O . ASP A 1 282 ? 65.396 95.317 36.946 1.00 45.37 279 ASP A O 1
ATOM 2145 N N . VAL A 1 283 ? 66.154 94.723 34.893 1.00 41.51 280 VAL A N 1
ATOM 2146 C CA . VAL A 1 283 ? 66.488 96.094 34.484 1.00 40.80 280 VAL A CA 1
ATOM 2147 C C . VAL A 1 283 ? 65.658 96.482 33.270 1.00 39.48 280 VAL A C 1
ATOM 2148 O O . VAL A 1 283 ? 65.038 95.620 32.661 1.00 37.41 280 VAL A O 1
ATOM 2152 N N . PRO A 1 284 ? 65.617 97.789 32.936 1.00 39.46 281 PRO A N 1
ATOM 2153 C CA . PRO A 1 284 ? 64.830 98.203 31.779 1.00 39.44 281 PRO A CA 1
ATOM 2154 C C . PRO A 1 284 ? 65.466 97.739 30.454 1.00 38.08 281 PRO A C 1
ATOM 2155 O O . PRO A 1 284 ? 66.656 97.438 30.398 1.00 37.46 281 PRO A O 1
ATOM 2167 N N . LYS A 1 286 ? 65.153 98.396 25.905 1.00 33.36 283 LYS A N 1
ATOM 2168 C CA . LYS A 1 286 ? 64.647 99.204 24.790 1.00 31.39 283 LYS A CA 1
ATOM 2169 C C . LYS A 1 286 ? 64.935 98.488 23.461 1.00 28.58 283 LYS A C 1
ATOM 2170 O O . LYS A 1 286 ? 65.992 97.859 23.298 1.00 26.23 283 LYS A O 1
ATOM 2176 N N . PHE A 1 287 ? 64.011 98.622 22.505 1.00 26.44 284 PHE A N 1
ATOM 2177 C CA . PHE A 1 287 ? 64.230 98.182 21.146 1.00 24.71 284 PHE A CA 1
ATOM 2178 C C . PHE A 1 287 ? 64.951 99.334 20.460 1.00 22.91 284 PHE A C 1
ATOM 2179 O O . PHE A 1 287 ? 64.396 100.399 20.345 1.00 23.43 284 PHE A O 1
ATOM 2187 N N . VAL A 1 288 ? 66.194 99.136 20.028 1.00 20.80 285 VAL A N 1
ATOM 2188 C CA . VAL A 1 288 ? 66.926 100.199 19.355 1.00 19.61 285 VAL A CA 1
ATOM 2189 C C . VAL A 1 288 ? 67.575 99.735 18.069 1.00 19.22 285 VAL A C 1
ATOM 2190 O O . VAL A 1 288 ? 67.925 98.560 17.938 1.00 18.76 285 VAL A O 1
ATOM 2194 N N . PRO A 1 289 ? 67.769 100.667 17.135 1.00 18.90 286 PRO A N 1
ATOM 2195 C CA . PRO A 1 289 ? 68.571 100.357 15.993 1.00 18.95 286 PRO A CA 1
ATOM 2196 C C . PRO A 1 289 ? 69.964 100.002 16.439 1.00 20.26 286 PRO A C 1
ATOM 2197 O O . PRO A 1 289 ? 70.424 100.473 17.514 1.00 19.70 286 PRO A O 1
ATOM 2201 N N . ALA A 1 290 ? 70.597 99.159 15.634 1.00 20.66 287 ALA A N 1
ATOM 2202 C CA . ALA A 1 290 ? 71.970 98.733 15.864 1.00 22.96 287 ALA A CA 1
ATOM 2203 C C . ALA A 1 290 ? 72.942 99.901 15.873 1.00 24.52 287 ALA A C 1
ATOM 2204 O O . ALA A 1 290 ? 73.939 99.837 16.524 1.00 26.97 287 ALA A O 1
ATOM 2206 N N . GLN A 1 291 ? 72.655 100.953 15.120 1.00 26.31 288 GLN A N 1
ATOM 2207 C CA . GLN A 1 291 ? 73.462 102.172 15.135 1.00 27.02 288 GLN A CA 1
ATOM 2208 C C . GLN A 1 291 ? 73.226 103.042 16.379 1.00 27.62 288 GLN A C 1
ATOM 2209 O O . GLN A 1 291 ? 73.855 104.105 16.472 1.00 29.21 288 GLN A O 1
ATOM 2215 N N . GLU A 1 292 ? 72.339 102.650 17.305 1.00 26.54 289 GLU A N 1
ATOM 2216 C CA . GLU A 1 292 ? 71.922 103.545 18.427 1.00 27.20 289 GLU A CA 1
ATOM 2217 C C . GLU A 1 292 ? 71.820 102.872 19.802 1.00 27.75 289 GLU A C 1
ATOM 2218 O O . GLU 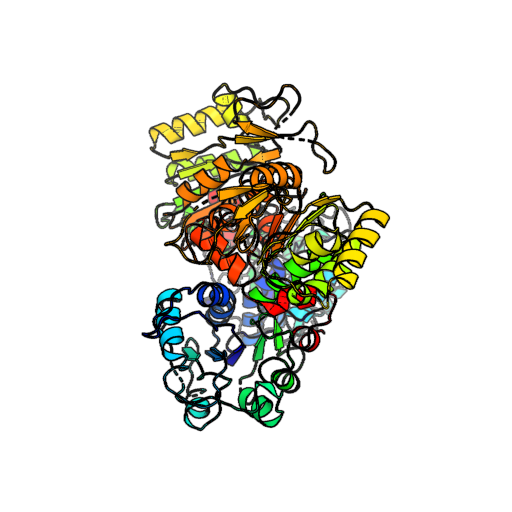A 1 292 ? 70.964 103.246 20.625 1.00 28.31 289 GLU A O 1
ATOM 2224 N N . ILE A 1 293 ? 72.671 101.889 20.074 1.00 28.17 290 ILE A N 1
ATOM 2225 C CA . ILE A 1 293 ? 72.726 101.349 21.431 1.00 29.55 290 ILE A CA 1
ATOM 2226 C C . ILE A 1 293 ? 73.185 102.500 22.339 1.00 30.35 290 ILE A C 1
ATOM 2227 O O . ILE A 1 293 ? 74.215 103.113 22.075 1.00 31.18 290 ILE A O 1
ATOM 2232 N N . PRO A 1 294 ? 72.402 102.836 23.366 1.00 31.85 291 PRO A N 1
ATOM 2233 C CA . PRO A 1 294 ? 72.811 103.932 24.263 1.00 33.95 291 PRO A CA 1
ATOM 2234 C C . PRO A 1 294 ? 74.199 103.754 24.900 1.00 35.21 291 PRO A C 1
ATOM 2235 O O . PRO A 1 294 ? 74.658 102.628 25.123 1.00 34.02 291 PRO A O 1
ATOM 2239 N N . ASN A 1 295 ? 74.846 104.870 25.209 1.00 37.42 292 ASN A N 1
ATOM 2240 C CA . ASN A 1 295 ? 76.118 104.846 25.920 1.00 38.82 292 ASN A CA 1
ATOM 2241 C C . ASN A 1 295 ? 76.002 103.995 27.178 1.00 38.77 292 ASN A C 1
ATOM 2242 O O . ASN A 1 295 ? 75.066 104.156 27.959 1.00 39.85 292 ASN A O 1
ATOM 2247 N N . GLY A 1 296 ? 76.930 103.066 27.355 1.00 37.92 293 GLY A N 1
ATOM 2248 C CA . GLY A 1 296 ? 76.975 102.239 28.552 1.00 37.51 293 GLY A CA 1
ATOM 2249 C C . GLY A 1 296 ? 75.966 101.115 28.574 1.00 36.37 293 GLY A C 1
ATOM 2250 O O . GLY A 1 296 ? 75.874 100.388 29.555 1.00 36.96 293 GLY A O 1
ATOM 2251 N N . TRP A 1 297 ? 75.187 100.955 27.508 1.00 34.59 294 TRP A N 1
ATOM 2252 C CA . TRP A 1 297 ? 74.176 99.898 27.484 1.00 33.07 294 TRP A CA 1
ATOM 2253 C C . TRP A 1 297 ? 74.722 98.774 26.642 1.00 31.07 294 TRP A C 1
ATOM 2254 O O . TRP A 1 297 ? 75.737 98.940 25.971 1.00 30.71 294 TRP A O 1
ATOM 2273 N N . GLY A 1 299 ? 73.690 95.250 23.962 1.00 25.23 296 GLY A N 1
ATOM 2274 C CA . GLY A 1 299 ? 72.742 94.551 23.131 1.00 23.00 296 GLY A CA 1
ATOM 2275 C C . GLY A 1 299 ? 72.687 93.108 23.563 1.00 21.98 296 GLY A C 1
ATOM 2276 O O . GLY A 1 299 ? 73.705 92.428 23.572 1.00 21.63 296 GLY A O 1
ATOM 2277 N N . LEU A 1 300 ? 71.493 92.623 23.877 1.00 20.99 297 LEU A N 1
ATOM 2278 C CA . LEU A 1 300 ? 71.359 91.290 24.460 1.00 20.78 297 LEU A CA 1
ATOM 2279 C C . LEU A 1 300 ? 70.499 90.329 23.652 1.00 19.50 297 LEU A C 1
ATOM 2280 O O . LEU A 1 300 ? 70.472 89.154 23.958 1.00 20.32 297 LEU A O 1
ATOM 2285 N N . ASP A 1 301 ? 69.801 90.822 22.634 1.00 18.43 298 ASP A N 1
ATOM 2286 C CA . ASP A 1 301 ? 69.027 89.991 21.727 1.00 17.55 298 ASP A CA 1
ATOM 2287 C C . ASP A 1 301 ? 68.845 90.781 20.448 1.00 17.16 298 ASP A C 1
ATOM 2288 O O . ASP A 1 301 ? 68.931 92.004 20.463 1.00 16.17 298 ASP A O 1
ATOM 2293 N N . ILE A 1 302 ? 68.557 90.079 19.353 1.00 16.30 299 ILE A N 1
ATOM 2294 C CA . ILE A 1 302 ? 68.108 90.736 18.131 1.00 15.34 299 ILE A CA 1
ATOM 2295 C C . ILE A 1 302 ? 66.736 91.365 18.355 1.00 16.71 299 ILE A C 1
ATOM 2296 O O . ILE A 1 302 ? 65.924 90.833 19.104 1.00 18.18 299 ILE A O 1
ATOM 2301 N N . GLY A 1 303 ? 66.479 92.508 17.710 1.00 16.85 300 GLY A N 1
ATOM 2302 C CA . GLY A 1 303 ? 65.209 93.209 17.848 1.00 17.01 300 GLY A CA 1
ATOM 2303 C C . GLY A 1 303 ? 64.152 92.736 16.866 1.00 16.96 300 GLY A C 1
ATOM 2304 O O . GLY A 1 303 ? 64.412 91.898 16.003 1.00 16.13 300 GLY A O 1
ATOM 2305 N N . PRO A 1 304 ? 62.944 93.287 16.971 1.00 17.70 301 PRO A N 1
ATOM 2306 C CA . PRO A 1 304 ? 61.849 92.827 16.107 1.00 17.25 301 PRO A CA 1
ATOM 2307 C C . PRO A 1 304 ? 62.036 93.079 14.586 1.00 16.43 301 PRO A C 1
ATOM 2308 O O . PRO A 1 304 ? 61.547 92.298 13.768 1.00 16.15 301 PRO A O 1
ATOM 2312 N N . ALA A 1 305 ? 62.760 94.122 14.208 1.00 15.47 302 ALA A N 1
ATOM 2313 C CA . ALA A 1 305 ? 63.007 94.376 12.795 1.00 15.11 302 ALA A CA 1
ATOM 2314 C C . ALA A 1 305 ? 63.908 93.272 12.233 1.00 14.58 302 ALA A C 1
ATOM 2315 O O . ALA A 1 305 ? 63.691 92.796 11.101 1.00 14.39 302 ALA A O 1
ATOM 2317 N N . SER A 1 306 ? 64.927 92.909 13.014 1.00 14.44 303 SER A N 1
ATOM 2318 C CA . SER A 1 306 ? 65.844 91.849 12.658 1.00 14.04 303 SER A CA 1
ATOM 2319 C C . SER A 1 306 ? 65.187 90.514 12.578 1.00 13.98 303 SER A C 1
ATOM 2320 O O . SER A 1 306 ? 65.446 89.745 11.637 1.00 13.71 303 SER A O 1
ATOM 2323 N N . VAL A 1 307 ? 64.322 90.217 13.545 1.00 14.31 304 VAL A N 1
ATOM 2324 C CA . VAL A 1 307 ? 63.561 88.991 13.493 1.00 14.37 304 VAL A CA 1
ATOM 2325 C C . VAL A 1 307 ? 62.804 88.896 12.177 1.00 15.39 304 VAL A C 1
ATOM 2326 O O . VAL A 1 307 ? 62.788 87.869 11.512 1.00 14.22 304 VAL A O 1
ATOM 2330 N N . ARG A 1 308 ? 62.144 89.991 11.827 1.00 16.71 305 ARG A N 1
ATOM 2331 C CA . ARG A 1 308 ? 61.345 90.028 10.641 1.00 17.02 305 ARG A CA 1
ATOM 2332 C C . ARG A 1 308 ? 62.162 89.909 9.351 1.00 15.09 305 ARG A C 1
ATOM 2333 O O . ARG A 1 308 ? 61.803 89.149 8.463 1.00 14.84 305 ARG A O 1
ATOM 2341 N N . LEU A 1 309 ? 63.265 90.640 9.272 1.00 14.10 306 LEU A N 1
ATOM 2342 C CA . LEU A 1 309 ? 64.200 90.528 8.165 1.00 13.81 306 LEU A CA 1
ATOM 2343 C C . LEU A 1 309 ? 64.689 89.082 7.999 1.00 13.60 306 LEU A C 1
ATOM 2344 O O . LEU A 1 309 ? 64.632 88.512 6.879 1.00 13.62 306 LEU A O 1
ATOM 2349 N N . PHE A 1 310 ? 65.152 88.493 9.114 1.00 13.48 307 PHE A N 1
ATOM 2350 C CA . PHE A 1 310 ? 65.650 87.126 9.107 1.00 13.55 307 PHE A CA 1
ATOM 2351 C C . PHE A 1 310 ? 64.618 86.105 8.612 1.00 14.40 307 PHE A C 1
ATOM 2352 O O . PHE A 1 310 ? 64.971 85.181 7.882 1.00 15.33 307 PHE A O 1
ATOM 2360 N N . LYS A 1 311 ? 63.366 86.292 9.009 1.00 14.85 308 LYS A N 1
ATOM 2361 C CA . LYS A 1 311 ? 62.265 85.481 8.552 1.00 15.52 308 LYS A CA 1
ATOM 2362 C C . LYS A 1 311 ? 62.207 85.480 7.058 1.00 15.80 308 LYS A C 1
ATOM 2363 O O . LYS A 1 311 ? 62.083 84.436 6.430 1.00 16.46 308 LYS A O 1
ATOM 2369 N N . GLU A 1 312 ? 62.274 86.669 6.493 1.00 16.25 309 GLU A N 1
ATOM 2370 C CA . GLU A 1 312 ? 62.265 86.832 5.053 1.00 16.30 309 GLU A CA 1
ATOM 2371 C C . GLU A 1 312 ? 63.523 86.212 4.436 1.00 15.95 309 GLU A C 1
ATOM 2372 O O . GLU A 1 312 ? 63.433 85.631 3.396 1.00 17.41 309 GLU A O 1
ATOM 2378 N N . VAL A 1 313 ? 64.679 86.316 5.078 1.00 15.49 310 VAL A N 1
ATOM 2379 C CA . VAL A 1 313 ? 65.908 85.745 4.536 1.00 15.52 310 VAL A CA 1
ATOM 2380 C C . VAL A 1 313 ? 65.811 84.224 4.385 1.00 16.76 310 VAL A C 1
ATOM 2381 O O . VAL A 1 313 ? 66.273 83.675 3.399 1.00 15.44 310 VAL A O 1
ATOM 2385 N N . ILE A 1 314 ? 65.191 83.563 5.350 1.00 17.71 311 ILE A N 1
ATOM 2386 C CA . ILE A 1 314 ? 65.184 82.105 5.356 1.00 18.79 311 ILE A CA 1
ATOM 2387 C C . ILE A 1 314 ? 63.973 81.554 4.652 1.00 20.90 311 ILE A C 1
ATOM 2388 O O . ILE A 1 314 ? 63.855 80.349 4.524 1.00 21.42 311 ILE A O 1
ATOM 2393 N N . SER A 1 315 ? 63.082 82.418 4.175 1.00 22.91 312 SER A N 1
ATOM 2394 C CA . SER A 1 315 ? 61.763 81.953 3.759 1.00 25.14 312 SER A CA 1
ATOM 2395 C C . SER A 1 315 ? 61.803 81.002 2.560 1.00 26.00 312 SER A C 1
ATOM 2396 O O . SER A 1 315 ? 61.021 80.070 2.535 1.00 26.91 312 SER A O 1
ATOM 2399 N N . ASP A 1 316 ? 62.679 81.227 1.584 1.00 25.80 313 ASP A N 1
ATOM 2400 C CA . ASP A 1 316 ? 62.790 80.269 0.449 1.00 27.26 313 ASP A CA 1
ATOM 2401 C C . ASP A 1 316 ? 63.838 79.127 0.677 1.00 26.28 313 ASP A C 1
ATOM 2402 O O . ASP A 1 316 ? 64.158 78.405 -0.251 1.00 27.73 313 ASP A O 1
ATOM 2407 N N . ALA A 1 317 ? 64.392 78.987 1.887 1.00 24.36 314 ALA A N 1
ATOM 2408 C CA . ALA A 1 317 ? 65.486 78.048 2.102 1.00 22.86 314 ALA A CA 1
ATOM 2409 C C . ALA A 1 317 ? 65.030 76.587 1.890 1.00 23.41 314 ALA A C 1
ATOM 2410 O O . ALA A 1 317 ? 63.912 76.198 2.255 1.00 23.23 314 ALA A O 1
ATOM 2412 N N . GLN A 1 318 ? 65.909 75.785 1.301 1.00 22.32 315 GLN A N 1
ATOM 2413 C CA . GLN A 1 318 ? 65.695 74.356 1.269 1.00 22.60 315 GLN A CA 1
ATOM 2414 C C . GLN A 1 318 ? 66.605 73.652 2.257 1.00 21.29 315 GLN A C 1
ATOM 2415 O O . GLN A 1 318 ? 66.353 72.513 2.598 1.00 21.36 315 GLN A O 1
ATOM 2421 N N . THR A 1 319 ? 67.660 74.322 2.718 1.00 19.88 316 THR A N 1
ATOM 2422 C CA . THR A 1 319 ? 68.496 73.786 3.779 1.00 18.81 316 THR A CA 1
ATOM 2423 C C . THR A 1 319 ? 68.849 74.916 4.730 1.00 17.84 316 THR A C 1
ATOM 2424 O O . THR A 1 319 ? 69.179 76.014 4.290 1.00 18.51 316 THR A O 1
ATOM 2428 N N . ILE A 1 320 ? 68.783 74.643 6.026 1.00 16.69 317 ILE A N 1
ATOM 2429 C CA . ILE A 1 320 ? 69.212 75.582 7.034 1.00 16.71 317 ILE A CA 1
ATOM 2430 C C . ILE A 1 320 ? 70.039 74.867 8.092 1.00 16.40 317 ILE A C 1
ATOM 2431 O O . ILE A 1 320 ? 69.641 73.825 8.600 1.00 18.64 317 ILE A O 1
ATOM 2436 N N . TRP A 1 321 ? 71.203 75.417 8.397 1.00 15.72 318 TRP A N 1
ATOM 2437 C CA . TRP A 1 321 ? 72.023 74.921 9.506 1.00 14.73 318 TRP A CA 1
ATOM 2438 C C . TRP A 1 321 ? 71.994 76.021 10.519 1.00 14.06 318 TRP A C 1
ATOM 2439 O O . TRP A 1 321 ? 72.210 77.187 10.175 1.00 15.61 318 TRP A O 1
ATOM 2450 N N . TRP A 1 322 ? 71.668 75.697 11.756 1.00 14.15 319 TRP A N 1
ATOM 2451 C CA . TRP A 1 322 ? 71.577 76.710 12.781 1.00 14.31 319 TRP A CA 1
ATOM 2452 C C . TRP A 1 322 ? 72.396 76.268 13.963 1.00 15.27 319 TRP A C 1
ATOM 2453 O O . TRP A 1 322 ? 72.109 75.244 14.544 1.00 15.54 319 TRP A O 1
ATOM 2464 N N . ASN A 1 323 ? 73.401 77.058 14.315 1.00 15.38 320 ASN A N 1
ATOM 2465 C CA . ASN A 1 323 ? 74.158 76.835 15.493 1.00 16.40 320 ASN A CA 1
ATOM 2466 C C . ASN A 1 323 ? 74.401 78.170 16.187 1.00 17.33 320 ASN A C 1
ATOM 2467 O O . ASN A 1 323 ? 75.232 79.001 15.728 1.00 16.65 320 ASN A O 1
ATOM 2472 N N . GLY A 1 324 ? 73.655 78.380 17.268 1.00 17.01 321 GLY A N 1
ATOM 2473 C CA . GLY A 1 324 ? 73.922 79.460 18.194 1.00 18.17 321 GLY A CA 1
ATOM 2474 C C . GLY A 1 324 ? 72.690 80.320 18.403 1.00 18.94 321 GLY A C 1
ATOM 2475 O O . GLY A 1 324 ? 72.059 80.738 17.442 1.00 18.24 321 GLY A O 1
ATOM 2476 N N . PRO A 1 325 ? 72.342 80.593 19.662 1.00 20.14 322 PRO A N 1
ATOM 2477 C CA . PRO A 1 325 ? 71.226 81.488 19.933 1.00 20.35 322 PRO A CA 1
ATOM 2478 C C . PRO A 1 325 ? 71.447 82.916 19.418 1.00 19.86 322 PRO A C 1
ATOM 2479 O O . PRO A 1 325 ? 72.592 83.392 19.296 1.00 20.12 322 PRO A O 1
ATOM 2491 N N . GLY A 1 327 ? 70.590 85.594 21.040 1.00 18.58 324 GLY A N 1
ATOM 2492 C CA . GLY A 1 327 ? 70.681 86.480 22.183 1.00 19.21 324 GLY A CA 1
ATOM 2493 C C . GLY A 1 327 ? 70.820 85.656 23.465 1.00 20.44 324 GLY A C 1
ATOM 2494 O O . GLY A 1 327 ? 70.897 84.413 23.403 1.00 18.52 324 GLY A O 1
ATOM 2495 N N . VAL A 1 328 ? 70.807 86.343 24.606 1.00 21.92 325 VAL A N 1
ATOM 2496 C CA . VAL A 1 328 ? 71.023 85.715 25.918 1.00 23.57 325 VAL A CA 1
ATOM 2497 C C . VAL A 1 328 ? 69.726 85.042 26.355 1.00 24.79 325 VAL A C 1
ATOM 2498 O O . VAL A 1 328 ? 68.947 85.568 27.154 1.00 24.78 325 VAL A O 1
ATOM 2502 N N . PHE A 1 329 ? 69.490 83.873 25.787 1.00 25.37 326 PHE A N 1
ATOM 2503 C CA . PHE A 1 329 ? 68.171 83.265 25.872 1.00 27.63 326 PHE A CA 1
ATOM 2504 C C . PHE A 1 329 ? 67.864 82.618 27.238 1.00 29.59 326 PHE A C 1
ATOM 2505 O O . PHE A 1 329 ? 66.719 82.254 27.479 1.00 30.22 326 PHE A O 1
ATOM 2513 N N . GLU A 1 330 ? 68.858 82.482 28.120 1.00 31.37 327 GLU A N 1
ATOM 2514 C CA . GLU A 1 330 ? 68.608 81.954 29.484 1.00 33.67 327 GLU A CA 1
ATOM 2515 C C . GLU A 1 330 ? 67.822 82.965 30.311 1.00 35.08 327 GLU A C 1
ATOM 2516 O O . GLU A 1 330 ? 67.222 82.603 31.311 1.00 36.30 327 GLU A O 1
ATOM 2522 N N . ILE A 1 331 ? 67.832 84.231 29.878 1.00 35.32 328 ILE A N 1
ATOM 2523 C CA . ILE A 1 331 ? 67.036 85.278 30.487 1.00 35.83 328 ILE A CA 1
ATOM 2524 C C . ILE A 1 331 ? 65.837 85.551 29.600 1.00 36.30 328 ILE A C 1
ATOM 2525 O O . ILE A 1 331 ? 65.992 85.958 28.443 1.00 35.54 328 ILE A O 1
ATOM 2530 N N . ASP A 1 332 ? 64.643 85.345 30.151 1.00 37.30 329 ASP A N 1
ATOM 2531 C CA . ASP A 1 332 ? 63.389 85.406 29.387 1.00 37.77 329 ASP A CA 1
ATOM 2532 C C . ASP A 1 332 ? 63.281 86.629 28.493 1.00 36.26 329 ASP A C 1
ATOM 2533 O O . ASP A 1 332 ? 62.885 86.529 27.336 1.00 36.27 329 ASP A O 1
ATOM 2538 N N . LYS A 1 333 ? 63.630 87.780 29.043 1.00 34.71 330 LYS A N 1
ATOM 2539 C CA . LYS A 1 333 ? 63.506 89.055 28.343 1.00 33.71 330 LYS A CA 1
ATOM 2540 C C . LYS A 1 333 ? 64.401 89.145 27.071 1.00 30.88 330 LYS A C 1
ATOM 2541 O O . LYS A 1 333 ? 64.147 89.963 26.193 1.00 29.28 330 LYS A O 1
ATOM 2547 N N . PHE A 1 334 ? 65.439 88.315 27.026 1.00 28.68 331 PHE A N 1
ATOM 2548 C CA . PHE A 1 334 ? 66.409 88.308 25.939 1.00 27.25 331 PHE A CA 1
ATOM 2549 C C . PHE A 1 334 ? 66.382 87.005 25.117 1.00 26.22 331 PHE A C 1
ATOM 2550 O O . PHE A 1 334 ? 67.339 86.673 24.433 1.00 25.85 331 PHE A O 1
ATOM 2558 N N . SER A 1 335 ? 65.237 86.324 25.153 1.00 26.43 332 SER A N 1
ATOM 2559 C CA . SER A 1 335 ? 65.047 85.016 24.552 1.00 25.96 332 SER A CA 1
ATOM 2560 C C . SER A 1 335 ? 64.175 85.015 23.293 1.00 25.27 332 SER A C 1
ATOM 2561 O O . SER A 1 335 ? 64.202 84.065 22.526 1.00 24.58 332 SER A O 1
ATOM 2564 N N . LYS A 1 336 ? 63.432 86.082 23.070 1.00 25.61 333 LYS A N 1
ATOM 2565 C CA . LYS A 1 336 ? 62.401 86.092 22.047 1.00 26.04 333 LYS A CA 1
ATOM 2566 C C . LYS A 1 336 ? 62.935 85.959 20.616 1.00 23.80 333 LYS A C 1
ATOM 2567 O O . LYS A 1 336 ? 62.294 85.360 19.772 1.00 23.99 333 LYS A O 1
ATOM 2573 N N . GLY A 1 337 ? 64.097 86.521 20.340 1.00 22.83 334 GLY A N 1
ATOM 2574 C CA . GLY A 1 337 ? 64.696 86.423 19.011 1.00 20.95 334 GLY A CA 1
ATOM 2575 C C . GLY A 1 337 ? 65.090 84.995 18.682 1.00 19.76 334 GLY A C 1
ATOM 2576 O O . GLY A 1 337 ? 64.875 84.527 17.572 1.00 19.23 334 GLY A O 1
ATOM 2577 N N . SER A 1 338 ? 65.648 84.282 19.651 1.00 19.61 335 SER A N 1
ATOM 2578 C CA . SER A 1 338 ? 65.984 82.871 19.435 1.00 19.29 335 SER A CA 1
ATOM 2579 C C . SER A 1 338 ? 64.751 81.985 19.266 1.00 19.13 335 SER A C 1
ATOM 2580 O O . SER A 1 338 ? 64.699 81.137 18.380 1.00 18.08 335 SER A O 1
ATOM 2583 N N . ILE A 1 339 ? 63.779 82.192 20.148 1.00 19.97 336 ILE A N 1
ATOM 2584 C CA . ILE A 1 339 ? 62.522 81.480 20.108 1.00 21.04 336 ILE A CA 1
ATOM 2585 C C . ILE A 1 339 ? 61.796 81.667 18.778 1.00 21.12 336 ILE A C 1
ATOM 2586 O O . ILE A 1 339 ? 61.354 80.681 18.197 1.00 21.10 336 ILE A O 1
ATOM 2591 N N . LYS A 1 340 ? 61.671 82.913 18.296 1.00 21.99 337 LYS A N 1
ATOM 2592 C CA . LYS A 1 340 ? 60.994 83.180 16.996 1.00 22.27 337 LYS A CA 1
ATOM 2593 C C . LYS A 1 340 ? 61.745 82.562 15.808 1.00 21.03 337 LYS A C 1
ATOM 2594 O O . LYS A 1 340 ? 61.118 82.078 14.881 1.00 20.43 337 LYS A O 1
ATOM 2608 N N . SER A 1 342 ? 63.560 79.857 16.040 1.00 18.49 339 SER A N 1
ATOM 2609 C CA . SER A 1 342 ? 63.232 78.462 16.105 1.00 18.33 339 SER A CA 1
ATOM 2610 C C . SER A 1 342 ? 61.880 78.254 15.443 1.00 19.09 339 SER A C 1
ATOM 2611 O O . SER A 1 342 ? 61.725 77.345 14.634 1.00 18.66 339 SER A O 1
ATOM 2614 N N . HIS A 1 343 ? 60.905 79.115 15.765 1.00 19.20 340 HIS A N 1
ATOM 2615 C CA . HIS A 1 343 ? 59.608 78.984 15.149 1.00 20.03 340 HIS A CA 1
ATOM 2616 C C . HIS A 1 343 ? 59.714 79.086 13.651 1.00 20.14 340 HIS A C 1
ATOM 2617 O O . HIS A 1 343 ? 59.125 78.285 12.938 1.00 20.73 340 HIS A O 1
ATOM 2624 N N . TYR A 1 344 ? 60.416 80.095 13.153 1.00 20.10 341 TYR A N 1
ATOM 2625 C CA . TYR A 1 344 ? 60.438 80.283 11.693 1.00 20.63 341 TYR A CA 1
ATOM 2626 C C . TYR A 1 344 ? 61.187 79.183 10.970 1.00 20.11 341 TYR A C 1
ATOM 2627 O O . TYR A 1 344 ? 60.795 78.793 9.875 1.00 20.09 341 TYR A O 1
ATOM 2636 N N . ILE A 1 345 ? 62.270 78.695 11.571 1.00 20.03 342 ILE A N 1
ATOM 2637 C CA . ILE A 1 345 ? 63.076 77.665 10.930 1.00 20.05 342 ILE A CA 1
ATOM 2638 C C . ILE A 1 345 ? 62.270 76.375 10.920 1.00 22.26 342 ILE A C 1
ATOM 2639 O O . ILE A 1 345 ? 62.150 75.744 9.892 1.00 22.30 342 ILE A O 1
ATOM 2644 N N . SER A 1 346 ? 61.690 76.017 12.064 1.00 24.29 343 SER A N 1
ATOM 2645 C CA . SER A 1 346 ? 60.933 74.770 12.192 1.00 26.92 343 SER A CA 1
ATOM 2646 C C . SER A 1 346 ? 59.674 74.724 11.353 1.00 28.68 343 SER A C 1
ATOM 2647 O O . SER A 1 346 ? 59.347 73.669 10.805 1.00 30.12 343 SER A O 1
ATOM 2650 N N A GLU A 1 347 ? 58.976 75.858 11.232 0.50 29.84 344 GLU A N 1
ATOM 2651 N N B GLU A 1 347 ? 58.981 75.857 11.235 0.50 29.49 344 GLU A N 1
ATOM 2652 C CA A GLU A 1 347 ? 57.709 75.901 10.499 0.50 30.78 344 GLU A CA 1
ATOM 2653 C CA B GLU A 1 347 ? 57.710 75.903 10.520 0.50 30.14 344 GLU A CA 1
ATOM 2654 C C A GLU A 1 347 ? 57.885 75.990 8.978 0.50 30.81 344 GLU A C 1
ATOM 2655 C C B GLU A 1 347 ? 57.873 76.031 8.988 0.50 30.48 344 GLU A C 1
ATOM 2656 O O A GLU A 1 347 ? 56.956 75.697 8.221 0.50 31.26 344 GLU A O 1
ATOM 2657 O O B GLU A 1 347 ? 56.925 75.796 8.236 0.50 30.98 344 GLU A O 1
ATOM 2668 N N . GLY A 1 348 ? 59.070 76.390 8.522 1.00 30.11 345 GLY A N 1
ATOM 2669 C CA . GLY A 1 348 ? 59.350 76.409 7.080 1.00 29.99 345 GLY A CA 1
ATOM 2670 C C . GLY A 1 348 ? 59.579 75.003 6.511 1.00 30.51 345 GLY A C 1
ATOM 2671 O O . GLY A 1 348 ? 59.536 73.997 7.235 1.00 30.65 345 GLY A O 1
ATOM 2672 N N . HIS A 1 349 ? 59.850 74.938 5.215 1.00 30.99 346 HIS A N 1
ATOM 2673 C CA . HIS A 1 349 ? 60.050 73.665 4.536 1.00 32.02 346 HIS A CA 1
ATOM 2674 C C . HIS A 1 349 ? 61.526 73.263 4.266 1.00 30.28 346 HIS A C 1
ATOM 2675 O O . HIS A 1 349 ? 61.784 72.385 3.462 1.00 31.50 346 HIS A O 1
ATOM 2682 N N . ALA A 1 350 ? 62.486 73.901 4.923 1.00 27.14 347 ALA A N 1
ATOM 2683 C CA . ALA A 1 350 ? 63.871 73.503 4.784 1.00 24.95 347 ALA A CA 1
ATOM 2684 C C . ALA A 1 350 ? 64.134 72.251 5.560 1.00 23.72 347 ALA A C 1
ATOM 2685 O O . ALA A 1 350 ? 63.518 71.988 6.617 1.00 22.91 347 ALA A O 1
ATOM 2687 N N . THR A 1 351 ? 65.105 71.494 5.056 1.00 22.25 348 THR A N 1
ATOM 2688 C CA . THR A 1 351 ? 65.817 70.535 5.876 1.00 21.23 348 THR A CA 1
ATOM 2689 C C . THR A 1 351 ? 66.620 71.380 6.841 1.00 21.03 348 THR A C 1
ATOM 2690 O O . THR A 1 351 ? 67.479 72.179 6.421 1.00 20.23 348 THR A O 1
ATOM 2694 N N . SER A 1 352 ? 66.319 71.211 8.132 1.00 20.78 349 SER A N 1
ATOM 2695 C CA . SER A 1 352 ? 66.823 72.041 9.179 1.00 20.99 349 SER A CA 1
ATOM 2696 C C . SER A 1 352 ? 67.677 71.210 10.103 1.00 20.84 349 SER A C 1
ATOM 2697 O O . SER A 1 352 ? 67.231 70.188 10.617 1.00 21.77 349 SER A O 1
ATOM 2700 N N . VAL A 1 353 ? 68.919 71.657 10.307 1.00 19.77 350 VAL A N 1
ATOM 2701 C CA . VAL A 1 353 ? 69.866 70.951 11.121 1.00 19.05 350 VAL A CA 1
ATOM 2702 C C . VAL A 1 353 ? 70.386 71.881 12.186 1.00 18.89 350 VAL A C 1
ATOM 2703 O O . VAL A 1 353 ? 71.006 72.888 11.852 1.00 19.38 350 VAL A O 1
ATOM 2707 N N . VAL A 1 354 ? 70.118 71.548 13.447 1.00 18.83 351 VAL A N 1
ATOM 2708 C CA . VAL A 1 354 ? 70.583 72.305 14.600 1.00 18.80 351 VAL A CA 1
ATOM 2709 C C . VAL A 1 354 ? 71.877 71.736 15.224 1.00 19.51 351 VAL A C 1
ATOM 2710 O O . VAL A 1 354 ? 72.079 70.509 15.360 1.00 20.62 351 VAL A O 1
ATOM 2714 N N . GLY A 1 355 ? 72.740 72.636 15.641 1.00 19.10 352 GLY A N 1
ATOM 2715 C CA . GLY A 1 355 ? 73.999 72.283 16.278 1.00 19.47 352 GLY A CA 1
ATOM 2716 C C . GLY A 1 355 ? 74.171 73.106 17.538 1.00 20.59 352 GLY A C 1
ATOM 2717 O O . GLY A 1 355 ? 73.674 74.247 17.647 1.00 20.84 352 GLY A O 1
ATOM 2718 N N . GLY A 1 356 ? 74.842 72.521 18.508 1.00 20.34 353 GLY A N 1
ATOM 2719 C CA . GLY A 1 356 ? 75.158 73.204 19.744 1.00 21.77 353 GLY A CA 1
ATOM 2720 C C . GLY A 1 356 ? 74.092 72.929 20.767 1.00 22.49 353 GLY A C 1
ATOM 2721 O O . GLY A 1 356 ? 72.901 72.951 20.459 1.00 22.65 353 GLY A O 1
ATOM 2722 N N . GLY A 1 357 ? 74.535 72.689 21.990 1.00 23.66 354 GLY A N 1
ATOM 2723 C CA . GLY A 1 357 ? 73.654 72.408 23.118 1.00 24.42 354 GLY A CA 1
ATOM 2724 C C . GLY A 1 357 ? 72.838 73.621 23.526 1.00 24.69 354 GLY A C 1
ATOM 2725 O O . GLY A 1 357 ? 71.684 73.492 23.907 1.00 25.19 354 GLY A O 1
ATOM 2726 N N . ASP A 1 358 ? 73.425 74.809 23.438 1.00 24.57 355 ASP A N 1
ATOM 2727 C CA . ASP A 1 358 ? 72.629 76.027 23.672 1.00 25.11 355 ASP A CA 1
ATOM 2728 C C . ASP A 1 358 ? 71.469 76.121 22.679 1.00 23.31 355 ASP A C 1
ATOM 2729 O O . ASP A 1 358 ? 70.354 76.405 23.072 1.00 22.96 355 ASP A O 1
ATOM 2734 N N . THR A 1 359 ? 71.728 75.832 21.403 1.00 22.16 356 THR A N 1
ATOM 2735 C CA . THR A 1 359 ? 70.702 75.907 20.351 1.00 21.20 356 THR A CA 1
ATOM 2736 C C . THR A 1 359 ? 69.649 74.839 20.521 1.00 20.83 356 THR A C 1
ATOM 2737 O O . THR A 1 359 ? 68.491 75.086 20.301 1.00 20.96 356 THR A O 1
ATOM 2741 N N . ALA A 1 360 ? 70.056 73.629 20.889 1.00 21.67 357 ALA A N 1
ATOM 2742 C CA . ALA A 1 360 ? 69.091 72.560 21.222 1.00 22.17 357 ALA A CA 1
ATOM 2743 C C . ALA A 1 360 ? 68.209 72.991 22.381 1.00 22.98 357 ALA A C 1
ATOM 2744 O O . ALA A 1 360 ? 67.028 72.718 22.397 1.00 23.61 357 ALA A O 1
ATOM 2746 N N . ASP A 1 361 ? 68.792 73.674 23.353 1.00 24.44 358 ASP A N 1
ATOM 2747 C CA . ASP A 1 361 ? 68.037 74.180 24.488 1.00 26.26 358 ASP A CA 1
ATOM 2748 C C . ASP A 1 361 ? 66.994 75.239 24.072 1.00 26.35 358 ASP A C 1
ATOM 2749 O O . ASP A 1 361 ? 65.858 75.252 24.571 1.00 27.16 358 ASP A O 1
ATOM 2754 N N . VAL A 1 362 ? 67.355 76.130 23.150 1.00 25.15 359 VAL A N 1
ATOM 2755 C CA . VAL A 1 362 ? 66.390 77.123 22.660 1.00 24.43 359 VAL A CA 1
ATOM 2756 C C . VAL A 1 362 ? 65.240 76.424 21.978 1.00 24.18 359 VAL A C 1
ATOM 2757 O O . VAL A 1 362 ? 64.049 76.743 22.175 1.00 24.59 359 VAL A O 1
ATOM 2761 N N . VAL A 1 363 ? 65.598 75.485 21.126 1.00 23.71 360 VAL A N 1
ATOM 2762 C CA . VAL A 1 363 ? 64.591 74.759 20.365 1.00 24.68 360 VAL A CA 1
ATOM 2763 C C . VAL A 1 363 ? 63.661 73.978 21.302 1.00 26.29 360 VAL A C 1
ATOM 2764 O O . VAL A 1 363 ? 62.484 73.803 21.009 1.00 26.49 360 VAL A O 1
ATOM 2768 N N . ALA A 1 364 ? 64.195 73.505 22.426 1.00 27.55 361 ALA A N 1
ATOM 2769 C CA . ALA A 1 364 ? 63.361 72.757 23.388 1.00 29.38 361 ALA A CA 1
ATOM 2770 C C . ALA A 1 364 ? 62.353 73.714 24.035 1.00 30.09 361 ALA A C 1
ATOM 2771 O O . ALA A 1 364 ? 61.153 73.476 23.988 1.00 31.55 361 ALA A O 1
ATOM 2773 N N . ARG A 1 365 ? 62.856 74.834 24.552 1.00 30.57 362 ARG A N 1
ATOM 2774 C CA . ARG A 1 365 ? 62.042 75.859 25.195 1.00 31.18 362 ARG A CA 1
ATOM 2775 C C . ARG A 1 365 ? 60.985 76.450 24.259 1.00 30.48 362 ARG A C 1
ATOM 2776 O O . ARG A 1 365 ? 59.917 76.873 24.706 1.00 30.64 362 ARG A O 1
ATOM 2784 N N . ALA A 1 366 ? 61.311 76.496 22.968 1.00 28.97 363 ALA A N 1
ATOM 2785 C CA . ALA A 1 366 ? 60.419 77.003 21.944 1.00 28.11 363 ALA A CA 1
ATOM 2786 C C . ALA A 1 366 ? 59.329 76.006 21.632 1.00 28.39 363 ALA A C 1
ATOM 2787 O O . ALA A 1 366 ? 58.390 76.325 20.912 1.00 28.02 363 ALA A O 1
ATOM 2789 N N . GLY A 1 367 ? 59.502 74.769 22.090 1.00 28.82 364 GLY A N 1
ATOM 2790 C CA . GLY A 1 367 ? 58.551 73.704 21.808 1.00 28.67 364 GLY A CA 1
ATOM 2791 C C . GLY A 1 367 ? 58.605 73.181 20.403 1.00 28.42 364 GLY A C 1
ATOM 2792 O O . GLY A 1 367 ? 57.678 72.537 19.977 1.00 27.94 364 GLY A O 1
ATOM 2793 N N . ASP A 1 368 ? 59.712 73.408 19.690 1.00 29.32 365 ASP A N 1
ATOM 2794 C CA . ASP A 1 368 ? 59.798 73.083 18.258 1.00 29.83 365 ASP A CA 1
ATOM 2795 C C . ASP A 1 368 ? 60.684 71.843 17.945 1.00 31.00 365 ASP A C 1
ATOM 2796 O O . ASP A 1 368 ? 60.861 71.467 16.777 1.00 30.74 365 ASP A O 1
ATOM 2801 N N . ALA A 1 369 ? 61.267 71.218 18.960 1.00 32.35 366 ALA A N 1
ATOM 2802 C CA . ALA A 1 369 ? 62.202 70.112 18.699 1.00 33.38 366 ALA A CA 1
ATOM 2803 C C . ALA A 1 369 ? 61.683 69.124 17.647 1.00 34.83 366 ALA A C 1
ATOM 2804 O O . ALA A 1 369 ? 62.422 68.739 16.739 1.00 35.85 366 ALA A O 1
ATOM 2806 N N . ASP A 1 370 ? 60.406 68.781 17.710 1.00 36.67 367 ASP A N 1
ATOM 2807 C CA . ASP A 1 370 ? 59.818 67.793 16.776 1.00 37.49 367 ASP A CA 1
ATOM 2808 C C . ASP A 1 370 ? 59.627 68.183 15.302 1.00 36.75 367 ASP A C 1
ATOM 2809 O O . ASP A 1 370 ? 59.385 67.298 14.484 1.00 37.64 367 ASP A O 1
ATOM 2814 N N A GLU A 1 371 ? 59.742 69.471 14.981 0.50 36.20 368 GLU A N 1
ATOM 2815 N N B GLU A 1 371 ? 59.653 69.476 14.939 0.50 35.87 368 GLU A N 1
ATOM 2816 C CA A GLU A 1 371 ? 59.587 69.942 13.608 0.50 35.23 368 GLU A CA 1
ATOM 2817 C CA B GLU A 1 371 ? 59.573 69.865 13.504 0.50 34.60 368 GLU A CA 1
ATOM 2818 C C A GLU A 1 371 ? 60.933 70.225 12.903 0.50 33.19 368 GLU A C 1
ATOM 2819 C C B GLU A 1 371 ? 60.946 70.212 12.874 0.50 32.83 368 GLU A C 1
ATOM 2820 O O A GLU A 1 371 ? 60.961 70.526 11.705 0.50 33.18 368 GLU A O 1
ATOM 2821 O O B GLU A 1 371 ? 61.006 70.551 11.688 0.50 32.81 368 GLU A O 1
ATOM 2840 N N . THR A 1 373 ? 64.444 68.948 11.263 1.00 25.23 370 THR A N 1
ATOM 2841 C CA . THR A 1 373 ? 64.808 67.704 10.644 1.00 23.81 370 THR A CA 1
ATOM 2842 C C . THR A 1 373 ? 65.779 66.917 11.554 1.00 23.90 370 THR A C 1
ATOM 2843 O O . THR A 1 373 ? 65.604 65.741 11.750 1.00 24.14 370 THR A O 1
ATOM 2847 N N . PHE A 1 374 ? 66.764 67.590 12.138 1.00 22.93 371 PHE A N 1
ATOM 2848 C CA . PHE A 1 374 ? 67.768 66.922 12.953 1.00 22.85 371 PHE A CA 1
ATOM 2849 C C . PHE A 1 374 ? 68.417 67.904 13.918 1.00 22.78 371 PHE A C 1
ATOM 2850 O O . PHE A 1 374 ? 68.814 69.018 13.530 1.00 22.35 371 PHE A O 1
ATOM 2858 N N . ILE A 1 375 ? 68.511 67.479 15.165 1.00 23.01 372 ILE A N 1
ATOM 2859 C CA . ILE A 1 375 ? 69.167 68.209 16.214 1.00 24.23 372 ILE A CA 1
ATOM 2860 C C . ILE A 1 375 ? 70.375 67.392 16.683 1.00 25.43 372 ILE A C 1
ATOM 2861 O O . ILE A 1 375 ? 70.229 66.271 17.203 1.00 24.20 372 ILE A O 1
ATOM 2866 N N . SER A 1 376 ? 71.571 67.936 16.488 1.00 27.17 373 SER A N 1
ATOM 2867 C CA . SER A 1 376 ? 72.759 67.210 16.860 1.00 29.26 373 SER A CA 1
ATOM 2868 C C . SER A 1 376 ? 72.919 67.260 18.382 1.00 32.19 373 SER A C 1
ATOM 2869 O O . SER A 1 376 ? 72.749 68.306 18.994 1.00 31.94 373 SER A O 1
ATOM 2872 N N . THR A 1 377 ? 73.221 66.110 18.987 1.00 35.36 374 THR A N 1
ATOM 2873 C CA . THR A 1 377 ? 73.438 66.032 20.433 1.00 37.78 374 THR A CA 1
ATOM 2874 C C . THR A 1 377 ? 74.922 65.864 20.702 1.00 39.30 374 THR A C 1
ATOM 2875 O O . THR A 1 377 ? 75.329 65.253 21.695 1.00 39.68 374 THR A O 1
ATOM 2879 N N . GLY A 1 378 ? 75.724 66.370 19.792 1.00 40.74 375 GLY A N 1
ATOM 2880 C CA . GLY A 1 378 ? 77.161 66.354 19.970 1.00 41.87 375 GLY A CA 1
ATOM 2881 C C . GLY A 1 378 ? 77.764 67.731 19.718 1.00 42.75 375 GLY A C 1
ATOM 2882 O O . GLY A 1 378 ? 78.113 68.071 18.582 1.00 43.10 375 GLY A O 1
ATOM 2883 N N . GLY A 1 379 ? 77.855 68.513 20.789 1.00 42.81 376 GLY A N 1
ATOM 2884 C CA . GLY A 1 379 ? 78.330 69.885 20.764 1.00 42.48 376 GLY A CA 1
ATOM 2885 C C . GLY A 1 379 ? 79.391 70.283 19.769 1.00 41.70 376 GLY A C 1
ATOM 2886 O O . GLY A 1 379 ? 79.095 70.670 18.649 1.00 43.21 376 GLY A O 1
ATOM 2887 N N . GLY A 1 380 ? 80.637 70.197 20.181 1.00 40.08 377 GLY A N 1
ATOM 2888 C CA . GLY A 1 380 ? 81.725 70.559 19.314 1.00 38.96 377 GLY A CA 1
ATOM 2889 C C . GLY A 1 380 ? 82.076 69.638 18.171 1.00 37.54 377 GLY A C 1
ATOM 2890 O O . GLY A 1 380 ? 82.752 70.038 17.269 1.00 38.13 377 GLY A O 1
ATOM 2891 N N . ALA A 1 381 ? 81.647 68.394 18.243 1.00 35.17 378 ALA A N 1
ATOM 2892 C CA . ALA A 1 381 ? 81.911 67.442 17.191 1.00 33.25 378 ALA A CA 1
ATOM 2893 C C . ALA A 1 381 ? 81.297 67.829 15.838 1.00 31.69 378 ALA A C 1
ATOM 2894 O O . ALA A 1 381 ? 81.952 67.708 14.860 1.00 29.74 378 ALA A O 1
ATOM 2896 N N . SER A 1 382 ? 80.047 68.277 15.822 1.00 31.06 379 SER A N 1
ATOM 2897 C CA . SER A 1 382 ? 79.374 68.619 14.559 1.00 31.60 379 SER A CA 1
ATOM 2898 C C . SER A 1 382 ? 80.050 69.824 13.919 1.00 31.46 379 SER A C 1
ATOM 2899 O O . SER A 1 382 ? 80.260 69.866 12.694 1.00 31.57 379 SER A O 1
ATOM 2902 N N . LEU A 1 383 ? 80.461 70.759 14.766 1.00 31.29 380 LEU A N 1
ATOM 2903 C CA . LEU A 1 383 ? 81.186 71.932 14.326 1.00 31.35 380 LEU A CA 1
ATOM 2904 C C . LEU A 1 383 ? 82.494 71.574 13.661 1.00 32.08 380 LEU A C 1
ATOM 2905 O O . LEU A 1 383 ? 82.812 72.087 12.589 1.00 32.32 380 LEU A O 1
ATOM 2910 N N . GLU A 1 384 ? 83.270 70.687 14.284 1.00 32.62 381 GLU A N 1
ATOM 2911 C CA . GLU A 1 384 ? 84.577 70.320 13.719 1.00 32.61 381 GLU A CA 1
ATOM 2912 C C . GLU A 1 384 ? 84.426 69.581 12.406 1.00 31.87 381 GLU A C 1
ATOM 2913 O O . GLU A 1 384 ? 85.278 69.679 11.528 1.00 32.02 381 GLU A O 1
ATOM 2919 N N . LEU A 1 385 ? 83.331 68.843 12.264 1.00 30.72 382 LEU A N 1
ATOM 2920 C CA . LEU A 1 385 ? 83.016 68.242 10.975 1.00 30.75 382 LEU A CA 1
ATOM 2921 C C . LEU A 1 385 ? 82.690 69.363 9.987 1.00 30.46 382 LEU A C 1
ATOM 2922 O O . LEU A 1 385 ? 83.278 69.421 8.930 1.00 29.91 382 LEU A O 1
ATOM 2927 N N . ILE A 1 386 ? 81.805 70.284 10.370 1.00 29.95 383 ILE A N 1
ATOM 2928 C CA . ILE A 1 386 ? 81.422 71.379 9.478 1.00 30.64 383 ILE A CA 1
ATOM 2929 C C . ILE A 1 386 ? 82.674 72.218 9.118 1.00 31.68 383 ILE A C 1
ATOM 2930 O O . ILE A 1 386 ? 82.793 72.723 8.013 1.00 31.63 383 ILE A O 1
ATOM 2935 N N . GLU A 1 387 ? 83.643 72.281 10.032 1.00 32.42 384 GLU A N 1
ATOM 2936 C CA . GLU A 1 387 ? 84.896 72.964 9.769 1.00 33.40 384 GLU A CA 1
ATOM 2937 C C . GLU A 1 387 ? 85.758 72.289 8.695 1.00 34.20 384 GLU A C 1
ATOM 2938 O O . GLU A 1 387 ? 86.652 72.905 8.177 1.00 34.59 384 GLU A O 1
ATOM 2944 N N . GLY A 1 388 ? 85.475 71.037 8.353 1.00 35.05 385 GLY A N 1
ATOM 2945 C CA . GLY A 1 388 ? 86.277 70.291 7.372 1.00 36.02 385 GLY A CA 1
ATOM 2946 C C . GLY A 1 388 ? 87.301 69.307 7.947 1.00 36.99 385 GLY A C 1
ATOM 2947 O O . GLY A 1 388 ? 88.029 68.669 7.198 1.00 37.71 385 GLY A O 1
ATOM 2948 N N . LYS A 1 389 ? 87.339 69.165 9.272 1.00 37.19 386 LYS A N 1
ATOM 2949 C CA . LYS A 1 389 ? 88.304 68.274 9.945 1.00 38.07 386 LYS A CA 1
ATOM 2950 C C . LYS A 1 389 ? 87.928 66.788 9.825 1.00 37.67 386 LYS A C 1
ATOM 2951 O O . LYS A 1 389 ? 86.755 66.446 9.750 1.00 36.54 386 LYS A O 1
ATOM 2957 N N . GLU A 1 390 ? 88.929 65.910 9.815 1.00 38.49 387 GLU A N 1
ATOM 2958 C CA . GLU A 1 390 ? 88.679 64.467 9.944 1.00 38.38 387 GLU A CA 1
ATOM 2959 C C . GLU A 1 390 ? 88.614 64.145 11.451 1.00 36.52 387 GLU A C 1
ATOM 2960 O O . GLU A 1 390 ? 89.537 64.441 12.191 1.00 37.38 387 GLU A O 1
ATOM 2966 N N . LEU A 1 391 ? 87.509 63.576 11.915 1.00 33.73 388 LEU A N 1
ATOM 2967 C CA . LEU A 1 391 ? 87.346 63.320 13.343 1.00 31.75 388 LEU A CA 1
ATOM 2968 C C . LEU A 1 391 ? 88.004 61.976 13.749 1.00 30.68 388 LEU A C 1
ATOM 2969 O O . LEU A 1 391 ? 87.737 60.940 13.133 1.00 29.72 388 LEU A O 1
ATOM 2974 N N . PRO A 1 392 ? 88.892 61.996 14.763 1.00 29.61 389 PRO A N 1
ATOM 2975 C CA . PRO A 1 392 ? 89.641 60.761 15.067 1.00 29.41 389 PRO A CA 1
ATOM 2976 C C . PRO A 1 392 ? 88.724 59.538 15.339 1.00 28.23 389 PRO A C 1
ATOM 2977 O O . PRO A 1 392 ? 89.013 58.426 14.884 1.00 28.21 389 PRO A O 1
ATOM 2981 N N . GLY A 1 393 ? 87.620 59.751 16.043 1.00 26.75 390 GLY A N 1
ATOM 2982 C CA . GLY A 1 393 ? 86.670 58.654 16.308 1.00 26.04 390 GLY A CA 1
ATOM 2983 C C . GLY A 1 393 ? 86.061 58.0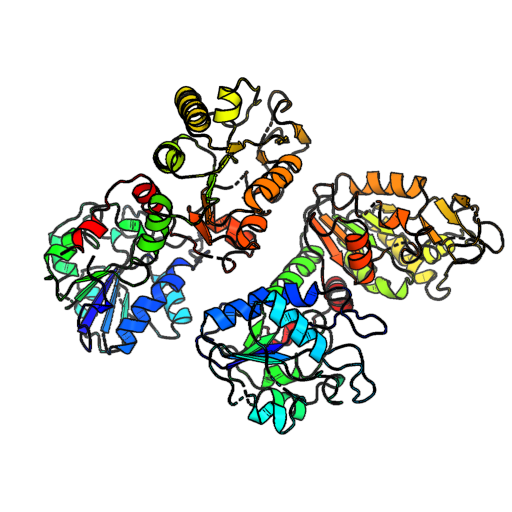46 15.041 1.00 25.79 390 GLY A C 1
ATOM 2984 O O . GLY A 1 393 ? 85.787 56.851 15.000 1.00 25.20 390 GLY A O 1
ATOM 2985 N N . VAL A 1 394 ? 85.843 58.868 14.008 1.00 24.78 391 VAL A N 1
ATOM 2986 C CA . VAL A 1 394 ? 85.248 58.387 12.771 1.00 24.98 391 VAL A CA 1
ATOM 2987 C C . VAL A 1 394 ? 86.277 57.652 11.927 1.00 26.53 391 VAL A C 1
ATOM 2988 O O . VAL A 1 394 ? 86.005 56.582 11.361 1.00 27.11 391 VAL A O 1
ATOM 2992 N N . LYS A 1 395 ? 87.471 58.241 11.868 1.00 26.78 392 LYS A N 1
ATOM 2993 C CA . LYS A 1 395 ? 88.619 57.691 11.177 1.00 28.59 392 LYS A CA 1
ATOM 2994 C C . LYS A 1 395 ? 88.930 56.297 11.691 1.00 28.58 392 LYS A C 1
ATOM 2995 O O . LYS A 1 395 ? 89.230 55.396 10.931 1.00 28.44 392 LYS A O 1
ATOM 3001 N N . ALA A 1 396 ? 88.861 56.151 13.005 1.00 28.50 393 ALA A N 1
ATOM 3002 C CA . ALA A 1 396 ? 89.106 54.898 13.675 1.00 29.13 393 ALA A CA 1
ATOM 3003 C C . ALA A 1 396 ? 88.187 53.773 13.196 1.00 30.05 393 ALA A C 1
ATOM 3004 O O . ALA A 1 396 ? 88.532 52.594 13.357 1.00 31.35 393 ALA A O 1
ATOM 3006 N N . LEU A 1 397 ? 87.027 54.133 12.648 1.00 29.86 394 LEU A N 1
ATOM 3007 C CA . LEU A 1 397 ? 86.039 53.171 12.184 1.00 30.43 394 LEU A CA 1
ATOM 3008 C C . LEU A 1 397 ? 85.962 53.070 10.661 1.00 32.21 394 LEU A C 1
ATOM 3009 O O . LEU A 1 397 ? 85.065 52.419 10.124 1.00 31.27 394 LEU A O 1
ATOM 3014 N N . ARG A 1 398 ? 86.904 53.712 9.970 1.00 34.78 395 ARG A N 1
ATOM 3015 C CA . ARG A 1 398 ? 86.972 53.657 8.508 1.00 37.45 395 ARG A CA 1
ATOM 3016 C C . ARG A 1 398 ? 87.520 52.312 8.064 1.00 39.27 395 ARG A C 1
ATOM 3017 O O . ARG A 1 398 ? 88.482 51.807 8.641 1.00 39.49 395 ARG A O 1
ATOM 3025 N N . SER A 1 399 ? 86.878 51.707 7.062 1.00 40.77 396 SER A N 1
ATOM 3026 C CA . SER A 1 399 ? 87.346 50.412 6.550 1.00 42.45 396 SER A CA 1
ATOM 3027 C C . SER A 1 399 ? 88.685 50.525 5.840 1.00 43.66 396 SER A C 1
ATOM 3028 O O . SER A 1 399 ? 88.944 51.513 5.168 1.00 44.24 396 SER A O 1
ATOM 3031 N N . ILE B 1 7 ? 50.136 24.213 9.042 1.00 45.23 4 ILE B N 1
ATOM 3032 C CA . ILE B 1 7 ? 51.325 24.404 8.137 1.00 44.31 4 ILE B CA 1
ATOM 3033 C C . ILE B 1 7 ? 52.574 23.758 8.717 1.00 43.58 4 ILE B C 1
ATOM 3034 O O . ILE B 1 7 ? 52.993 24.095 9.811 1.00 43.54 4 ILE B O 1
ATOM 3039 N N . ILE B 1 8 ? 53.184 22.847 7.964 1.00 43.10 5 ILE B N 1
ATOM 3040 C CA . ILE B 1 8 ? 54.356 22.118 8.455 1.00 42.19 5 ILE B CA 1
ATOM 3041 C C . ILE B 1 8 ? 55.532 23.079 8.585 1.00 40.59 5 ILE B C 1
ATOM 3042 O O . ILE B 1 8 ? 55.857 23.812 7.656 1.00 39.44 5 ILE B O 1
ATOM 3047 N N . SER B 1 9 ? 56.158 23.060 9.749 1.00 40.16 6 SER B N 1
ATOM 3048 C CA . SER B 1 9 ? 57.273 23.926 10.029 1.00 39.22 6 SER B CA 1
ATOM 3049 C C . SER B 1 9 ? 58.577 23.158 9.913 1.00 39.56 6 SER B C 1
ATOM 3050 O O . SER B 1 9 ? 58.650 21.973 10.235 1.00 40.14 6 SER B O 1
ATOM 3053 N N . ILE B 1 10 ? 59.610 23.864 9.475 1.00 38.80 7 ILE B N 1
ATOM 3054 C CA . ILE B 1 10 ? 60.956 23.324 9.433 1.00 39.13 7 ILE B CA 1
ATOM 3055 C C . ILE B 1 10 ? 61.348 22.678 10.782 1.00 40.18 7 ILE B C 1
ATOM 3056 O O . ILE B 1 10 ? 62.015 21.660 10.797 1.00 40.52 7 ILE B O 1
ATOM 3061 N N . LYS B 1 11 ? 60.902 23.256 11.899 1.00 41.05 8 LYS B N 1
ATOM 3062 C CA . LYS B 1 11 ? 61.132 22.688 13.238 1.00 42.62 8 LYS B CA 1
ATOM 3063 C C . LYS B 1 11 ? 60.506 21.303 13.451 1.00 43.37 8 LYS B C 1
ATOM 3064 O O . LYS B 1 11 ? 61.011 20.520 14.248 1.00 43.93 8 LYS B O 1
ATOM 3070 N N . ASP B 1 12 ? 59.424 21.007 12.735 1.00 43.67 9 ASP B N 1
ATOM 3071 C CA . ASP B 1 12 ? 58.749 19.701 12.821 1.00 45.07 9 ASP B CA 1
ATOM 3072 C C . ASP B 1 12 ? 59.421 18.610 11.966 1.00 45.73 9 ASP B C 1
ATOM 3073 O O . ASP B 1 12 ? 59.092 17.431 12.096 1.00 47.06 9 ASP B O 1
ATOM 3078 N N . ILE B 1 13 ? 60.333 19.007 11.079 1.00 44.98 10 ILE B N 1
ATOM 3079 C CA . ILE B 1 13 ? 61.005 18.101 10.141 1.00 44.81 10 ILE B CA 1
ATOM 3080 C C . ILE B 1 13 ? 62.377 17.710 10.686 1.00 44.98 10 ILE B C 1
ATOM 3081 O O . ILE B 1 13 ? 63.074 18.536 11.267 1.00 44.27 10 ILE B O 1
ATOM 3086 N N . ASP B 1 14 ? 62.756 16.448 10.516 1.00 45.96 11 ASP B N 1
ATOM 3087 C CA . ASP B 1 14 ? 64.105 16.008 10.847 1.00 46.64 11 ASP B CA 1
ATOM 3088 C C . ASP B 1 14 ? 64.978 16.251 9.634 1.00 45.65 11 ASP B C 1
ATOM 3089 O O . ASP B 1 14 ? 64.829 15.563 8.633 1.00 46.59 11 ASP B O 1
ATOM 3094 N N . LEU B 1 15 ? 65.904 17.196 9.725 1.00 44.57 12 LEU B N 1
ATOM 3095 C CA . LEU B 1 15 ? 66.796 17.496 8.603 1.00 43.60 12 LEU B CA 1
ATOM 3096 C C . LEU B 1 15 ? 68.277 17.385 8.948 1.00 43.27 12 LEU B C 1
ATOM 3097 O O . LEU B 1 15 ? 69.118 17.746 8.142 1.00 42.99 12 LEU B O 1
ATOM 3102 N N . ALA B 1 16 ? 68.601 16.850 10.120 1.00 43.48 13 ALA B N 1
ATOM 3103 C CA . ALA B 1 16 ? 69.995 16.707 10.526 1.00 42.85 13 ALA B CA 1
ATOM 3104 C C . ALA B 1 16 ? 70.731 15.915 9.473 1.00 42.11 13 ALA B C 1
ATOM 3105 O O . ALA B 1 16 ? 70.222 14.909 8.998 1.00 42.48 13 ALA B O 1
ATOM 3107 N N . LYS B 1 17 ? 71.907 16.400 9.080 1.00 40.93 14 LYS B N 1
ATOM 3108 C CA . LYS B 1 17 ? 72.751 15.734 8.101 1.00 40.36 14 LYS B CA 1
ATOM 3109 C C . LYS B 1 17 ? 72.074 15.504 6.740 1.00 38.71 14 LYS B C 1
ATOM 3110 O O . LYS B 1 17 ? 72.502 14.638 5.976 1.00 38.70 14 LYS B O 1
ATOM 3116 N N . LYS B 1 18 ? 71.047 16.287 6.411 1.00 36.52 15 LYS B N 1
ATOM 3117 C CA . LYS B 1 18 ? 70.378 16.107 5.126 1.00 35.40 15 LYS B CA 1
ATOM 3118 C C . LYS B 1 18 ? 70.811 17.158 4.084 1.00 32.96 15 LYS B C 1
ATOM 3119 O O . LYS B 1 18 ? 71.432 18.160 4.413 1.00 32.18 15 LYS B O 1
ATOM 3125 N N . LYS B 1 19 ? 70.554 16.855 2.822 1.00 31.05 16 LYS B N 1
ATOM 3126 C CA . LYS B 1 19 ? 70.802 17.758 1.724 1.00 29.73 16 LYS B CA 1
ATOM 3127 C C . LYS B 1 19 ? 69.490 18.505 1.502 1.00 28.33 16 LYS B C 1
ATOM 3128 O O . LYS B 1 19 ? 68.453 17.878 1.253 1.00 28.65 16 LYS B O 1
ATOM 3134 N N . VAL B 1 20 ? 69.517 19.828 1.660 1.00 26.95 17 VAL B N 1
ATOM 3135 C CA . VAL B 1 20 ? 68.272 20.607 1.753 1.00 26.18 17 VAL B CA 1
ATOM 3136 C C . VAL B 1 20 ? 68.199 21.657 0.670 1.00 24.83 17 VAL B C 1
ATOM 3137 O O . VAL B 1 20 ? 69.206 22.313 0.388 1.00 25.74 17 VAL B O 1
ATOM 3141 N N . PHE B 1 21 ? 67.016 21.783 0.073 1.00 23.04 18 PHE B N 1
ATOM 3142 C CA . PHE B 1 21 ? 66.676 22.818 -0.907 1.00 21.81 18 PHE B CA 1
ATOM 3143 C C . PHE B 1 21 ? 65.894 23.880 -0.152 1.00 21.19 18 PHE B C 1
ATOM 3144 O O . PHE B 1 21 ? 64.872 23.576 0.471 1.00 21.19 18 PHE B O 1
ATOM 3152 N N . ILE B 1 22 ? 66.397 25.107 -0.169 1.00 20.08 19 ILE B N 1
ATOM 3153 C CA . ILE B 1 22 ? 65.702 26.215 0.438 1.00 19.98 19 ILE B CA 1
ATOM 3154 C C . ILE B 1 22 ? 65.353 27.184 -0.676 1.00 19.95 19 ILE B C 1
ATOM 3155 O O . ILE B 1 22 ? 66.236 27.778 -1.316 1.00 18.80 19 ILE B O 1
ATOM 3160 N N . ARG B 1 23 ? 64.058 27.323 -0.906 1.00 20.60 20 ARG B N 1
ATOM 3161 C CA . ARG B 1 23 ? 63.536 28.346 -1.796 1.00 20.68 20 ARG B CA 1
ATOM 3162 C C . ARG B 1 23 ? 63.500 29.675 -1.019 1.00 20.01 20 ARG B C 1
ATOM 3163 O O . ARG B 1 23 ? 62.758 29.857 -0.068 1.00 19.96 20 ARG B O 1
ATOM 3171 N N . CYS B 1 24 ? 64.343 30.585 -1.453 1.00 20.05 21 CYS B N 1
ATOM 3172 C CA . CYS B 1 24 ? 64.531 31.841 -0.827 1.00 20.43 21 CYS B CA 1
ATOM 3173 C C . CYS B 1 24 ? 63.983 32.949 -1.720 1.00 20.64 21 CYS B C 1
ATOM 3174 O O . CYS B 1 24 ? 63.899 32.793 -2.949 1.00 20.67 21 CYS B O 1
ATOM 3177 N N . ASP B 1 25 ? 63.708 34.088 -1.095 1.00 20.88 22 ASP B N 1
ATOM 3178 C CA . ASP B 1 25 ? 63.376 35.328 -1.805 1.00 21.15 22 ASP B CA 1
ATOM 3179 C C . ASP B 1 25 ? 64.610 36.219 -1.835 1.00 20.42 22 ASP B C 1
ATOM 3180 O O . ASP B 1 25 ? 64.933 36.896 -0.862 1.00 22.07 22 ASP B O 1
ATOM 3185 N N . PHE B 1 26 ? 65.339 36.158 -2.936 1.00 19.88 23 PHE B N 1
ATOM 3186 C CA . PHE B 1 26 ? 66.499 37.011 -3.192 1.00 19.27 23 PHE B CA 1
ATOM 3187 C C . PHE B 1 26 ? 66.213 37.995 -4.323 1.00 19.25 23 PHE B C 1
ATOM 3188 O O . PHE B 1 26 ? 67.132 38.430 -4.994 1.00 18.94 23 PHE B O 1
ATOM 3196 N N . ASN B 1 27 ? 64.944 38.340 -4.526 1.00 19.81 24 ASN B N 1
ATOM 3197 C CA . ASN B 1 27 ? 64.551 39.281 -5.595 1.00 21.04 24 ASN B CA 1
ATOM 3198 C C . ASN B 1 27 ? 64.811 40.717 -5.135 1.00 20.95 24 ASN B C 1
ATOM 3199 O O . ASN B 1 27 ? 63.882 41.454 -4.840 1.00 21.56 24 ASN B O 1
ATOM 3204 N N . VAL B 1 28 ? 66.084 41.070 -5.072 1.00 21.52 25 VAL B N 1
ATOM 3205 C CA . VAL B 1 28 ? 66.541 42.316 -4.492 1.00 21.88 25 VAL B CA 1
ATOM 3206 C C . VAL B 1 28 ? 66.594 43.409 -5.546 1.00 23.08 25 VAL B C 1
ATOM 3207 O O . VAL B 1 28 ? 66.826 43.127 -6.723 1.00 23.28 25 VAL B O 1
ATOM 3211 N N . PRO B 1 29 ? 66.385 44.676 -5.131 1.00 23.84 26 PRO B N 1
ATOM 3212 C CA . PRO B 1 29 ? 66.549 45.738 -6.112 1.00 24.16 26 PRO B CA 1
ATOM 3213 C C . PRO B 1 29 ? 68.004 45.972 -6.409 1.00 24.40 26 PRO B C 1
ATOM 3214 O O . PRO B 1 29 ? 68.877 45.815 -5.527 1.00 24.29 26 PRO B O 1
ATOM 3218 N N . GLN B 1 30 ? 68.246 46.317 -7.662 1.00 24.71 27 GLN B N 1
ATOM 3219 C CA . GLN B 1 30 ? 69.564 46.612 -8.157 1.00 25.61 27 GLN B CA 1
ATOM 3220 C C . GLN B 1 30 ? 69.553 47.833 -9.063 1.00 26.30 27 GLN B C 1
ATOM 3221 O O . GLN B 1 30 ? 68.552 48.125 -9.705 1.00 26.46 27 GLN B O 1
ATOM 3227 N N . ASP B 1 31 ? 70.700 48.477 -9.207 1.00 27.60 28 ASP B N 1
ATOM 3228 C CA . ASP B 1 31 ? 70.861 49.507 -10.237 1.00 28.97 28 ASP B CA 1
ATOM 3229 C C . ASP B 1 31 ? 71.374 48.885 -11.520 1.00 29.79 28 ASP B C 1
ATOM 3230 O O . ASP B 1 31 ? 71.583 47.673 -11.565 1.00 29.81 28 ASP B O 1
ATOM 3235 N N . ASP B 1 32 ? 71.605 49.702 -12.550 1.00 30.80 29 ASP B N 1
ATOM 3236 C CA . ASP B 1 32 ? 72.033 49.209 -13.867 1.00 32.00 29 ASP B CA 1
ATOM 3237 C C . ASP B 1 32 ? 73.455 48.692 -13.897 1.00 31.41 29 ASP B C 1
ATOM 3238 O O . ASP B 1 32 ? 73.803 47.949 -14.814 1.00 30.89 29 ASP B O 1
ATOM 3243 N N . PHE B 1 33 ? 74.263 49.081 -12.901 1.00 30.30 30 PHE B N 1
ATOM 3244 C CA . PHE B 1 33 ? 75.600 48.516 -12.706 1.00 29.69 30 PHE B CA 1
ATOM 3245 C C . PHE B 1 33 ? 75.497 47.145 -12.082 1.00 28.71 30 PHE B C 1
ATOM 3246 O O . PHE B 1 33 ? 76.504 46.470 -11.923 1.00 28.09 30 PHE B O 1
ATOM 3254 N N . LEU B 1 34 ? 74.267 46.763 -11.728 1.00 27.49 31 LEU B N 1
ATOM 3255 C CA . LEU B 1 34 ? 73.941 45.492 -11.098 1.00 27.45 31 LEU B CA 1
ATOM 3256 C C . LEU B 1 34 ? 74.314 45.477 -9.611 1.00 27.56 31 LEU B C 1
ATOM 3257 O O . LEU B 1 34 ? 74.280 44.423 -8.977 1.00 28.05 31 LEU B O 1
ATOM 3262 N N . ASN B 1 35 ? 74.636 46.641 -9.048 1.00 27.48 32 ASN B N 1
ATOM 3263 C CA . ASN B 1 35 ? 74.799 46.747 -7.603 1.00 27.08 32 ASN B CA 1
ATOM 3264 C C . ASN B 1 35 ? 73.457 46.438 -6.936 1.00 26.56 32 ASN B C 1
ATOM 3265 O O . ASN B 1 35 ? 72.424 46.936 -7.393 1.00 26.24 32 ASN B O 1
ATOM 3270 N N . ILE B 1 36 ? 73.479 45.669 -5.845 1.00 25.43 33 ILE B N 1
ATOM 3271 C CA . ILE B 1 36 ? 72.286 45.451 -5.022 1.00 25.02 33 ILE B CA 1
ATOM 3272 C C . ILE B 1 36 ? 72.066 46.751 -4.237 1.00 25.74 33 ILE B C 1
ATOM 3273 O O . ILE B 1 36 ? 72.994 47.272 -3.667 1.00 26.19 33 ILE B O 1
ATOM 3278 N N . THR B 1 37 ? 70.854 47.303 -4.256 1.00 26.18 34 THR B N 1
ATOM 3279 C CA . THR B 1 37 ? 70.615 48.579 -3.574 1.00 26.44 34 THR B CA 1
ATOM 3280 C C . THR B 1 37 ? 69.892 48.376 -2.249 1.00 26.53 34 THR B C 1
ATOM 3281 O O . THR B 1 37 ? 69.887 49.263 -1.405 1.00 26.97 34 THR B O 1
ATOM 3285 N N . ASP B 1 38 ? 69.293 47.205 -2.055 1.00 25.92 35 ASP B N 1
ATOM 3286 C CA . ASP B 1 38 ? 68.700 46.859 -0.766 1.00 26.10 35 ASP B CA 1
ATOM 3287 C C . ASP B 1 38 ? 68.781 45.353 -0.547 1.00 25.36 35 ASP B C 1
ATOM 3288 O O . ASP B 1 38 ? 68.119 44.586 -1.253 1.00 25.76 35 ASP B O 1
ATOM 3293 N N . ASP B 1 39 ? 69.554 44.942 0.452 1.00 24.88 36 ASP B N 1
ATOM 3294 C CA . ASP B 1 39 ? 69.870 43.520 0.655 1.00 24.78 36 ASP B CA 1
ATOM 3295 C C . ASP B 1 39 ? 69.080 42.896 1.788 1.00 24.67 36 ASP B C 1
ATOM 3296 O O . ASP B 1 39 ? 69.405 41.783 2.262 1.00 23.63 36 ASP B O 1
ATOM 3301 N N . ARG B 1 40 ? 68.023 43.603 2.196 1.00 23.91 37 ARG B N 1
ATOM 3302 C CA . ARG B 1 40 ? 67.236 43.192 3.330 1.00 24.52 37 ARG B CA 1
ATOM 3303 C C . ARG B 1 40 ? 66.647 41.763 3.135 1.00 23.02 37 ARG B C 1
ATOM 3304 O O . ARG B 1 40 ? 66.593 40.960 4.062 1.00 22.37 37 ARG B O 1
ATOM 3312 N N . ARG B 1 41 ? 66.207 41.465 1.923 1.00 21.77 38 ARG B N 1
ATOM 3313 C CA . ARG B 1 41 ? 65.713 40.110 1.614 1.00 21.58 38 ARG B CA 1
ATOM 3314 C C . ARG B 1 41 ? 66.807 39.054 1.869 1.00 20.65 38 ARG B C 1
ATOM 3315 O O . ARG B 1 41 ? 66.527 37.984 2.386 1.00 20.15 38 ARG B O 1
ATOM 3323 N N . ILE B 1 42 ? 68.049 39.375 1.518 1.00 20.35 39 ILE B N 1
ATOM 3324 C CA . ILE B 1 42 ? 69.158 38.436 1.711 1.00 19.90 39 ILE B CA 1
ATOM 3325 C C . ILE B 1 42 ? 69.418 38.224 3.195 1.00 20.10 39 ILE B C 1
ATOM 3326 O O . ILE B 1 42 ? 69.563 37.107 3.646 1.00 20.03 39 ILE B O 1
ATOM 3331 N N . ARG B 1 43 ? 69.430 39.297 3.963 1.00 21.27 40 ARG B N 1
ATOM 3332 C CA . ARG B 1 43 ? 69.620 39.214 5.397 1.00 22.05 40 ARG B CA 1
ATOM 3333 C C . ARG B 1 43 ? 68.497 38.413 6.068 1.00 22.47 40 ARG B C 1
ATOM 3334 O O . ARG B 1 43 ? 68.744 37.595 6.967 1.00 22.62 40 ARG B O 1
ATOM 3342 N N . SER B 1 44 ? 67.267 38.641 5.622 1.00 21.46 41 SER B N 1
ATOM 3343 C CA . SER B 1 44 ? 66.118 37.968 6.191 1.00 21.53 41 SER B CA 1
ATOM 3344 C C . SER B 1 44 ? 66.142 36.468 5.964 1.00 21.49 41 SER B C 1
ATOM 3345 O O . SER B 1 44 ? 65.528 35.715 6.710 1.00 22.17 41 SER B O 1
ATOM 3348 N N . ALA B 1 45 ? 66.843 36.031 4.934 1.00 21.33 42 ALA B N 1
ATOM 3349 C CA . ALA B 1 45 ? 66.900 34.597 4.591 1.00 21.66 42 ALA B CA 1
ATOM 3350 C C . ALA B 1 45 ? 67.878 33.852 5.487 1.00 22.16 42 ALA B C 1
ATOM 3351 O O . ALA B 1 45 ? 67.819 32.636 5.574 1.00 22.53 42 ALA B O 1
ATOM 3353 N N . ILE B 1 46 ? 68.781 34.583 6.144 1.00 22.12 43 ILE B N 1
ATOM 3354 C CA . ILE B 1 46 ? 69.896 33.969 6.843 1.00 22.85 43 ILE B CA 1
ATOM 3355 C C . ILE B 1 46 ? 69.460 33.058 7.999 1.00 23.69 43 ILE B C 1
ATOM 3356 O O . ILE B 1 46 ? 69.993 31.981 8.133 1.00 24.02 43 ILE B O 1
ATOM 3361 N N . PRO B 1 47 ? 68.476 33.466 8.830 1.00 23.83 44 PRO B N 1
ATOM 3362 C CA . PRO B 1 47 ? 68.170 32.496 9.893 1.00 24.90 44 PRO B CA 1
ATOM 3363 C C . PRO B 1 47 ? 67.847 31.053 9.414 1.00 25.25 44 PRO B C 1
ATOM 3364 O O . PRO B 1 47 ? 68.294 30.073 10.029 1.00 25.73 44 PRO B O 1
ATOM 3368 N N . THR B 1 48 ? 67.062 30.906 8.352 1.00 24.54 45 THR B N 1
ATOM 3369 C CA . THR B 1 48 ? 66.672 29.562 7.930 1.00 24.81 45 THR B CA 1
ATOM 3370 C C . THR B 1 48 ? 67.922 28.807 7.443 1.00 24.35 45 THR B C 1
ATOM 3371 O O . THR B 1 48 ? 68.114 27.628 7.729 1.00 23.65 45 THR B O 1
ATOM 3375 N N . ILE B 1 49 ? 68.775 29.511 6.717 1.00 23.86 46 ILE B N 1
ATOM 3376 C CA . ILE B 1 49 ? 69.981 28.914 6.162 1.00 24.24 46 ILE B CA 1
ATOM 3377 C C . ILE B 1 49 ? 70.892 28.467 7.301 1.00 25.03 46 ILE B C 1
ATOM 3378 O O . ILE B 1 49 ? 71.324 27.328 7.359 1.00 24.87 46 ILE B O 1
ATOM 3383 N N . ARG B 1 50 ? 71.161 29.393 8.198 1.00 26.20 47 ARG B N 1
ATOM 3384 C CA . ARG B 1 50 ? 71.975 29.155 9.400 1.00 28.38 47 ARG B CA 1
ATOM 3385 C C . ARG B 1 50 ? 71.507 27.943 10.192 1.00 28.05 47 ARG B C 1
ATOM 3386 O O . ARG B 1 50 ? 72.334 27.135 10.652 1.00 29.39 47 ARG B O 1
ATOM 3394 N N . TYR B 1 51 ? 70.196 27.802 10.352 1.00 27.05 48 TYR B N 1
ATOM 3395 C CA . TYR B 1 51 ? 69.626 26.640 11.052 1.00 27.97 48 TYR B CA 1
ATOM 3396 C C . TYR B 1 51 ? 69.961 25.313 10.353 1.00 28.15 48 TYR B C 1
ATOM 3397 O O . TYR B 1 51 ? 70.291 24.309 11.008 1.00 27.11 48 TYR B O 1
ATOM 3406 N N . CYS B 1 52 ? 69.889 25.311 9.023 1.00 27.86 49 CYS B N 1
ATOM 3407 C CA . CYS B 1 52 ? 70.214 24.107 8.263 1.00 27.93 49 CYS B CA 1
ATOM 3408 C C . CYS B 1 52 ? 71.694 23.790 8.424 1.00 29.10 49 CYS B C 1
ATOM 3409 O O . CYS B 1 52 ? 72.069 22.635 8.681 1.00 30.27 49 CYS B O 1
ATOM 3412 N N . LEU B 1 53 ? 72.530 24.816 8.349 1.00 28.87 50 LEU B N 1
ATOM 3413 C CA . LEU B 1 53 ? 73.962 24.622 8.541 1.00 29.34 50 LEU B CA 1
ATOM 3414 C C . LEU B 1 53 ? 74.285 24.091 9.932 1.00 30.41 50 LEU B C 1
ATOM 3415 O O . LEU B 1 53 ? 75.128 23.237 10.062 1.00 30.78 50 LEU B O 1
ATOM 3420 N N . ASP B 1 54 ? 73.589 24.597 10.951 1.00 31.57 51 ASP B N 1
ATOM 3421 C CA . ASP B 1 54 ? 73.802 24.184 12.339 1.00 32.38 51 ASP B CA 1
ATOM 3422 C C . ASP B 1 54 ? 73.315 22.767 12.580 1.00 33.15 51 ASP B C 1
ATOM 3423 O O . ASP B 1 54 ? 73.729 22.137 13.538 1.00 33.14 51 ASP B O 1
ATOM 3428 N N . ASN B 1 55 ? 72.449 22.274 11.689 1.00 33.34 52 ASN B N 1
ATOM 3429 C CA . ASN B 1 55 ? 71.996 20.880 11.702 1.00 34.10 52 ASN B CA 1
ATOM 3430 C C . ASN B 1 55 ? 72.830 19.955 10.803 1.00 33.69 52 ASN B C 1
ATOM 3431 O O . ASN B 1 55 ? 72.414 18.834 10.535 1.00 34.50 52 ASN B O 1
ATOM 3436 N N . GLY B 1 56 ? 74.001 20.411 10.349 1.00 32.35 53 GLY B N 1
ATOM 3437 C CA . GLY B 1 56 ? 74.921 19.576 9.557 1.00 31.67 53 GLY B CA 1
ATOM 3438 C C . GLY B 1 56 ? 74.493 19.350 8.115 1.00 30.83 53 GLY B C 1
ATOM 3439 O O . GLY B 1 56 ? 74.929 18.399 7.448 1.00 30.83 53 GLY B O 1
ATOM 3440 N N . CYS B 1 57 ? 73.617 20.206 7.613 1.00 29.86 54 CYS B N 1
ATOM 3441 C CA . CYS B 1 57 ? 73.094 19.992 6.274 1.00 29.08 54 CYS B CA 1
ATOM 3442 C C . CYS B 1 57 ? 74.095 20.427 5.214 1.00 27.65 54 CYS B C 1
ATOM 3443 O O . CYS B 1 57 ? 75.026 21.191 5.481 1.00 26.96 54 CYS B O 1
ATOM 3446 N N . SER B 1 58 ? 73.897 19.918 4.009 1.00 26.62 55 SER B N 1
ATOM 3447 C CA . SER B 1 58 ? 74.332 20.636 2.837 1.00 26.03 55 SER B CA 1
ATOM 3448 C C . SER B 1 58 ? 73.122 21.400 2.290 1.00 24.76 55 SER B C 1
ATOM 3449 O O . SER B 1 58 ? 71.975 20.931 2.377 1.00 24.41 55 SER B O 1
ATOM 3452 N N . VAL B 1 59 ? 73.384 22.579 1.735 1.00 23.08 56 VAL B N 1
ATOM 3453 C CA . VAL B 1 59 ? 72.325 23.513 1.425 1.00 21.61 56 VAL B CA 1
ATOM 3454 C C . VAL B 1 59 ? 72.321 23.938 -0.030 1.00 21.37 56 VAL B C 1
ATOM 3455 O O . VAL B 1 59 ? 73.282 24.531 -0.513 1.00 21.27 56 VAL B O 1
ATOM 3459 N N . ILE B 1 60 ? 71.212 23.678 -0.702 1.00 20.81 57 ILE B N 1
ATOM 3460 C CA . ILE B 1 60 ? 70.988 24.205 -2.031 1.00 20.72 57 ILE B CA 1
ATOM 3461 C C . ILE B 1 60 ? 69.945 25.326 -1.974 1.00 19.94 57 ILE B C 1
ATOM 3462 O O . ILE B 1 60 ? 68.835 25.116 -1.496 1.00 19.88 57 ILE B O 1
ATOM 3467 N N . LEU B 1 61 ? 70.346 26.514 -2.431 1.00 19.39 58 LEU B N 1
ATOM 3468 C CA . LEU B 1 61 ? 69.508 27.708 -2.451 1.00 18.69 58 LEU B CA 1
ATOM 3469 C C . LEU B 1 61 ? 69.007 27.997 -3.848 1.00 18.39 58 LEU B C 1
ATOM 3470 O O . LEU B 1 61 ? 69.742 27.874 -4.804 1.00 18.87 58 LEU B O 1
ATOM 3475 N N . ALA B 1 62 ? 67.753 28.391 -3.962 1.00 18.99 59 ALA B N 1
ATOM 3476 C CA . ALA B 1 62 ? 67.169 28.774 -5.252 1.00 19.40 59 ALA B CA 1
ATOM 3477 C C . ALA B 1 62 ? 66.301 29.998 -5.067 1.00 19.72 59 ALA B C 1
ATOM 3478 O O . ALA B 1 62 ? 65.576 30.119 -4.086 1.00 20.70 59 ALA B O 1
ATOM 3480 N N . SER B 1 63 ? 66.388 30.921 -6.006 1.00 20.23 60 SER B N 1
ATOM 3481 C CA . SER B 1 63 ? 65.535 32.084 -5.992 1.00 20.76 60 SER B CA 1
ATOM 3482 C C . SER B 1 63 ? 65.381 32.557 -7.418 1.00 21.19 60 SER B C 1
ATOM 3483 O O . SER B 1 63 ? 66.021 32.049 -8.321 1.00 20.90 60 SER B O 1
ATOM 3486 N N . HIS B 1 64 ? 64.487 33.502 -7.596 1.00 22.08 61 HIS B N 1
ATOM 3487 C CA . HIS B 1 64 ? 64.360 34.244 -8.827 1.00 23.11 61 HIS B CA 1
ATOM 3488 C C . HIS B 1 64 ? 64.843 35.664 -8.554 1.00 22.80 61 HIS B C 1
ATOM 3489 O O . HIS B 1 64 ? 64.943 36.098 -7.408 1.00 21.18 61 HIS B O 1
ATOM 3496 N N . LEU B 1 65 ? 65.132 36.368 -9.640 1.00 22.71 62 LEU B N 1
ATOM 3497 C CA . LEU B 1 65 ? 65.515 37.755 -9.633 1.00 22.39 62 LEU B CA 1
ATOM 3498 C C . LEU B 1 65 ? 64.816 38.371 -10.860 1.00 23.02 62 LEU B C 1
ATOM 3499 O O . LEU B 1 65 ? 65.029 37.919 -11.970 1.00 22.03 62 LEU B O 1
ATOM 3504 N N . GLY B 1 66 ? 63.952 39.358 -10.655 1.00 24.64 63 GLY B N 1
ATOM 3505 C CA . GLY B 1 66 ? 63.193 39.980 -11.757 1.00 25.92 63 GLY B CA 1
ATOM 3506 C C . GLY B 1 66 ? 62.280 39.035 -12.534 1.00 27.73 63 GLY B C 1
ATOM 3507 O O . GLY B 1 66 ? 61.847 37.996 -12.017 1.00 27.14 63 GLY B O 1
ATOM 3508 N N . ARG B 1 67 ? 61.972 39.425 -13.773 1.00 29.58 64 ARG B N 1
ATOM 3509 C CA . ARG B 1 67 ? 61.193 38.607 -14.694 1.00 31.90 64 ARG B CA 1
ATOM 3510 C C . ARG B 1 67 ? 61.874 38.465 -16.039 1.00 31.93 64 ARG B C 1
ATOM 3511 O O . ARG B 1 67 ? 61.370 38.947 -17.053 1.00 31.97 64 ARG B O 1
ATOM 3519 N N . PRO B 1 68 ? 63.019 37.778 -16.066 1.00 31.82 65 PRO B N 1
ATOM 3520 C CA . PRO B 1 68 ? 63.745 37.659 -17.317 1.00 32.15 65 PRO B CA 1
ATOM 3521 C C . PRO B 1 68 ? 62.950 36.901 -18.377 1.00 33.35 65 PRO B C 1
ATOM 3522 O O . PRO B 1 68 ? 62.228 35.970 -18.057 1.00 32.25 65 PRO B O 1
ATOM 3526 N N . LYS B 1 69 ? 63.062 37.350 -19.623 1.00 35.10 66 LYS B N 1
ATOM 3527 C CA . LYS B 1 69 ? 62.420 36.692 -20.762 1.00 37.01 66 LYS B CA 1
ATOM 3528 C C . LYS B 1 69 ? 63.309 35.610 -21.283 1.00 36.77 66 LYS B C 1
ATOM 3529 O O . LYS B 1 69 ? 62.834 34.659 -21.906 1.00 38.37 66 LYS B O 1
ATOM 3535 N N . GLU B 1 70 ? 64.609 35.777 -21.061 1.00 36.12 67 GLU B N 1
ATOM 3536 C CA . GLU B 1 70 ? 65.626 34.853 -21.562 1.00 36.09 67 GLU B CA 1
ATOM 3537 C C . GLU B 1 70 ? 66.733 34.740 -20.543 1.00 34.31 67 GLU B C 1
ATOM 3538 O O . GLU B 1 70 ? 66.796 35.544 -19.619 1.00 33.70 67 GLU B O 1
ATOM 3544 N N . ILE B 1 71 ? 67.622 33.768 -20.729 1.00 33.11 68 ILE B N 1
ATOM 3545 C CA . ILE B 1 71 ? 68.855 33.735 -19.959 1.00 31.90 68 ILE B CA 1
ATOM 3546 C C . ILE B 1 71 ? 69.588 35.045 -20.228 1.00 31.04 68 ILE B C 1
ATOM 3547 O O . ILE B 1 71 ? 69.727 35.454 -21.374 1.00 30.74 68 ILE B O 1
ATOM 3552 N N . SER B 1 72 ? 70.019 35.711 -19.156 1.00 29.64 69 SER B N 1
ATOM 3553 C CA . SER B 1 72 ? 70.577 37.049 -19.274 1.00 29.36 69 SER B CA 1
ATOM 3554 C C . SER B 1 72 ? 71.513 37.373 -18.119 1.00 27.58 69 SER B C 1
ATOM 3555 O O . SER B 1 72 ? 71.222 37.073 -16.965 1.00 26.08 69 SER B O 1
ATOM 3558 N N . SER B 1 73 ? 72.647 37.969 -18.466 1.00 27.20 70 SER B N 1
ATOM 3559 C CA . SER B 1 73 ? 73.643 38.381 -17.499 1.00 26.85 70 SER B CA 1
ATOM 3560 C C . SER B 1 73 ? 73.058 39.400 -16.549 1.00 26.81 70 SER B C 1
ATOM 3561 O O . SER B 1 73 ? 73.347 39.366 -15.364 1.00 26.31 70 SER B O 1
ATOM 3564 N N . LYS B 1 74 ? 72.200 40.286 -17.055 1.00 27.67 71 LYS B N 1
ATOM 3565 C CA . LYS B 1 74 ? 71.528 41.241 -16.183 1.00 26.99 71 LYS B CA 1
ATOM 3566 C C . LYS B 1 74 ? 70.854 40.600 -14.969 1.00 26.24 71 LYS B C 1
ATOM 3567 O O . LYS B 1 74 ? 70.849 41.195 -13.879 1.00 25.45 71 LYS B O 1
ATOM 3573 N N . TYR B 1 75 ? 70.244 39.432 -15.156 1.00 25.78 72 TYR B N 1
ATOM 3574 C CA . TYR B 1 75 ? 69.436 38.824 -14.091 1.00 25.00 72 TYR B CA 1
ATOM 3575 C C . TYR B 1 75 ? 70.062 37.576 -13.502 1.00 23.81 72 TYR B C 1
ATOM 3576 O O . TYR B 1 75 ? 69.356 36.722 -12.976 1.00 22.72 72 TYR B O 1
ATOM 3585 N N . SER B 1 76 ? 71.383 37.481 -13.596 1.00 23.93 73 SER B N 1
ATOM 3586 C CA . SER B 1 76 ? 72.146 36.464 -12.890 1.00 22.94 73 SER B CA 1
ATOM 3587 C C . SER B 1 76 ? 72.062 36.691 -11.388 1.00 22.81 73 SER B C 1
ATOM 3588 O O . SER B 1 76 ? 72.056 37.831 -10.938 1.00 23.11 73 SER B O 1
ATOM 3591 N N . LEU B 1 77 ? 72.019 35.612 -10.609 1.00 23.09 74 LEU B N 1
ATOM 3592 C CA . LEU B 1 77 ? 72.079 35.697 -9.132 1.00 23.09 74 LEU B CA 1
ATOM 3593 C C . LEU B 1 77 ? 73.494 35.828 -8.558 1.00 23.34 74 LEU B C 1
ATOM 3594 O O . LEU B 1 77 ? 73.675 35.904 -7.317 1.00 22.53 74 LEU B O 1
ATOM 3599 N N . GLU B 1 78 ? 74.485 35.898 -9.436 1.00 23.68 75 GLU B N 1
ATOM 3600 C CA . GLU B 1 78 ? 75.852 35.993 -9.000 1.00 25.22 75 GLU B CA 1
ATOM 3601 C C . GLU B 1 78 ? 76.056 37.115 -7.986 1.00 24.74 75 GLU B C 1
ATOM 3602 O O . GLU B 1 78 ? 76.687 36.874 -6.956 1.00 24.16 75 GLU B O 1
ATOM 3608 N N . PRO B 1 79 ? 75.549 38.342 -8.268 1.00 24.13 76 PRO B N 1
ATOM 3609 C CA . PRO B 1 79 ? 75.678 39.398 -7.264 1.00 23.72 76 PRO B CA 1
ATOM 3610 C C . PRO B 1 79 ? 75.041 39.044 -5.935 1.00 22.73 76 PRO B C 1
ATOM 3611 O O . PRO B 1 79 ? 75.533 39.473 -4.899 1.00 23.05 76 PRO B O 1
ATOM 3615 N N . VAL B 1 80 ? 73.946 38.284 -5.963 1.00 22.54 77 VAL B N 1
ATOM 3616 C CA . VAL B 1 80 ? 73.300 37.834 -4.736 1.00 21.14 77 VAL B CA 1
ATOM 3617 C C . VAL B 1 80 ? 74.202 36.824 -4.005 1.00 21.61 77 VAL B C 1
ATOM 3618 O O . VAL B 1 80 ? 74.354 36.902 -2.781 1.00 21.56 77 VAL B O 1
ATOM 3622 N N . ALA B 1 81 ? 74.800 35.892 -4.740 1.00 20.78 78 ALA B N 1
ATOM 3623 C CA . ALA B 1 81 ? 75.776 34.998 -4.136 1.00 21.35 78 ALA B CA 1
ATOM 3624 C C . ALA B 1 81 ? 76.923 35.765 -3.465 1.00 22.15 78 ALA B C 1
ATOM 3625 O O . ALA B 1 81 ? 77.348 35.412 -2.352 1.00 21.95 78 ALA B O 1
ATOM 3627 N N . LYS B 1 82 ? 77.430 36.803 -4.125 1.00 22.93 79 LYS B N 1
ATOM 3628 C CA . LYS B 1 82 ? 78.502 37.616 -3.557 1.00 24.32 79 LYS B CA 1
ATOM 3629 C C . LYS B 1 82 ? 78.063 38.331 -2.262 1.00 23.82 79 LYS B C 1
ATOM 3630 O O . LYS B 1 82 ? 78.806 38.378 -1.291 1.00 23.71 79 LYS B O 1
ATOM 3636 N N . ARG B 1 83 ? 76.849 38.866 -2.243 1.00 23.45 80 ARG B N 1
ATOM 3637 C CA . ARG B 1 83 ? 76.365 39.535 -1.049 1.00 23.31 80 ARG B CA 1
ATOM 3638 C C . ARG B 1 83 ? 76.121 38.515 0.069 1.00 23.20 80 ARG B C 1
ATOM 3639 O O . ARG B 1 83 ? 76.538 38.723 1.205 1.00 23.52 80 ARG B O 1
ATOM 3647 N N . LEU B 1 84 ? 75.452 37.412 -0.250 1.00 22.71 81 LEU B N 1
ATOM 3648 C CA . LEU B 1 84 ? 75.173 36.386 0.751 1.00 22.85 81 LEU B CA 1
ATOM 3649 C C . LEU B 1 84 ? 76.474 35.824 1.347 1.00 23.07 81 LEU B C 1
ATOM 3650 O O . LEU B 1 84 ? 76.564 35.603 2.567 1.00 22.60 81 LEU B O 1
ATOM 3655 N N . ALA B 1 85 ? 77.485 35.636 0.497 1.00 22.68 82 ALA B N 1
ATOM 3656 C CA . ALA B 1 85 ? 78.805 35.194 0.961 1.00 23.58 82 ALA B CA 1
ATOM 3657 C C . ALA B 1 85 ? 79.395 36.094 2.048 1.00 24.62 82 ALA B C 1
ATOM 3658 O O . ALA B 1 85 ? 79.867 35.612 3.087 1.00 23.87 82 ALA B O 1
ATOM 3660 N N . ARG B 1 86 ? 79.399 37.393 1.789 1.00 26.25 83 ARG B N 1
ATOM 3661 C CA . ARG B 1 86 ? 79.898 38.351 2.788 1.00 28.93 83 ARG B CA 1
ATOM 3662 C C . ARG B 1 86 ? 79.015 38.395 4.033 1.00 28.65 83 ARG B C 1
ATOM 3663 O O . ARG B 1 86 ? 79.516 38.583 5.111 1.00 29.44 83 ARG B O 1
ATOM 3671 N N . LEU B 1 87 ? 77.707 38.264 3.880 1.00 28.39 84 LEU B N 1
ATOM 3672 C CA . LEU B 1 87 ? 76.835 38.303 5.037 1.00 28.53 84 LEU B CA 1
ATOM 3673 C C . LEU B 1 87 ? 76.996 37.035 5.875 1.00 29.22 84 LEU B C 1
ATOM 3674 O O . LEU B 1 87 ? 76.923 37.099 7.087 1.00 30.05 84 LEU B O 1
ATOM 3679 N N . LEU B 1 88 ? 77.242 35.890 5.244 1.00 29.66 85 LEU B N 1
ATOM 3680 C CA . LEU B 1 88 ? 77.407 34.646 5.996 1.00 30.50 85 LEU B CA 1
ATOM 3681 C C . LEU B 1 88 ? 78.853 34.393 6.462 1.00 31.24 85 LEU B C 1
ATOM 3682 O O . LEU B 1 88 ? 79.109 33.480 7.239 1.00 31.60 85 LEU B O 1
ATOM 3687 N N . ASP B 1 89 ? 79.779 35.221 6.005 1.00 32.30 86 ASP B N 1
ATOM 3688 C CA . ASP B 1 89 ? 81.221 34.911 6.028 1.00 34.06 86 ASP B CA 1
ATOM 3689 C C . ASP B 1 89 ? 81.560 33.483 5.577 1.00 33.79 86 ASP B C 1
ATOM 3690 O O . ASP B 1 89 ? 82.307 32.773 6.244 1.00 35.07 86 ASP B O 1
ATOM 3695 N N . LYS B 1 90 ? 80.987 33.076 4.446 1.00 32.96 87 LYS B N 1
ATOM 3696 C CA . LYS B 1 90 ? 81.252 31.774 3.834 1.00 32.20 87 LYS B CA 1
ATOM 3697 C C . LYS B 1 90 ? 81.170 31.928 2.328 1.00 30.18 87 LYS B C 1
ATOM 3698 O O . LYS B 1 90 ? 80.298 32.641 1.849 1.00 29.08 87 LYS B O 1
ATOM 3704 N N . GLU B 1 91 ? 82.009 31.208 1.587 1.00 28.65 88 GLU B N 1
ATOM 3705 C CA . GLU B 1 91 ? 81.925 31.246 0.136 1.00 27.74 88 GLU B CA 1
ATOM 3706 C C . GLU B 1 91 ? 80.804 30.318 -0.276 1.00 26.41 88 GLU B C 1
ATOM 3707 O O . GLU B 1 91 ? 80.540 29.320 0.398 1.00 26.38 88 GLU B O 1
ATOM 3713 N N . ILE B 1 92 ? 80.125 30.689 -1.359 1.00 24.74 89 ILE B N 1
ATOM 3714 C CA . ILE B 1 92 ? 78.963 30.002 -1.844 1.00 23.70 89 ILE B CA 1
ATOM 3715 C C . ILE B 1 92 ? 79.342 29.426 -3.197 1.00 23.17 89 ILE B C 1
ATOM 3716 O O . ILE B 1 92 ? 79.941 30.118 -4.022 1.00 21.97 89 ILE B O 1
ATOM 3721 N N . VAL B 1 93 ? 78.981 28.166 -3.437 1.00 23.25 90 VAL B N 1
ATOM 3722 C CA . VAL B 1 93 ? 79.201 27.565 -4.753 1.00 22.97 90 VAL B CA 1
ATOM 3723 C C . VAL B 1 93 ? 78.127 28.126 -5.698 1.00 22.18 90 VAL B C 1
ATOM 3724 O O . VAL B 1 93 ? 76.944 28.021 -5.433 1.00 22.13 90 VAL B O 1
ATOM 3736 N N . ALA B 1 95 ? 76.181 27.985 -9.152 1.00 22.08 92 ALA B N 1
ATOM 3737 C CA . ALA B 1 95 ? 75.890 27.189 -10.359 1.00 23.06 92 ALA B CA 1
ATOM 3738 C C . ALA B 1 95 ? 75.889 28.056 -11.634 1.00 23.26 92 ALA B C 1
ATOM 3739 O O . ALA B 1 95 ? 75.642 29.259 -11.567 1.00 23.18 92 ALA B O 1
ATOM 3741 N N . LYS B 1 96 ? 76.181 27.439 -12.781 1.00 24.54 93 LYS B N 1
ATOM 3742 C CA . LYS B 1 96 ? 76.094 28.119 -14.078 1.00 26.00 93 LYS B CA 1
ATOM 3743 C C . LYS B 1 96 ? 74.732 27.939 -14.708 1.00 25.68 93 LYS B C 1
ATOM 3744 O O . LYS B 1 96 ? 74.432 28.586 -15.700 1.00 26.87 93 LYS B O 1
ATOM 3750 N N . ASP B 1 97 ? 73.897 27.067 -14.138 1.00 25.03 94 ASP B N 1
ATOM 3751 C CA . ASP B 1 97 ? 72.551 26.850 -14.662 1.00 24.25 94 ASP B CA 1
ATOM 3752 C C . ASP B 1 97 ? 71.636 26.506 -13.512 1.00 23.04 94 ASP B C 1
ATOM 3753 O O . ASP B 1 97 ? 72.038 26.638 -12.364 1.00 22.36 94 ASP B O 1
ATOM 3758 N N . VAL B 1 98 ? 70.409 26.078 -13.812 1.00 23.51 95 VAL B N 1
ATOM 3759 C CA . VAL B 1 98 ? 69.379 25.855 -12.803 1.00 22.91 95 VAL B CA 1
ATOM 3760 C C . VAL B 1 98 ? 69.204 24.363 -12.548 1.00 24.53 95 VAL B C 1
ATOM 3761 O O . VAL B 1 98 ? 69.206 23.923 -11.395 1.00 24.54 95 VAL B O 1
ATOM 3765 N N . ILE B 1 99 ? 68.996 23.610 -13.630 1.00 25.42 96 ILE B N 1
ATOM 3766 C CA . ILE B 1 99 ? 68.877 22.165 -13.565 1.00 27.06 96 ILE B CA 1
ATOM 3767 C C . ILE B 1 99 ? 69.684 21.477 -14.666 1.00 27.97 96 ILE B C 1
ATOM 3768 O O . ILE B 1 99 ? 69.377 20.352 -15.042 1.00 28.81 96 ILE B O 1
ATOM 3773 N N . GLY B 1 100 ? 70.704 22.162 -15.177 1.00 27.97 97 GLY B N 1
ATOM 3774 C CA . GLY B 1 100 ? 71.547 21.617 -16.200 1.00 29.07 97 GLY B CA 1
ATOM 3775 C C . GLY B 1 100 ? 72.634 20.796 -15.554 1.00 29.63 97 GLY B C 1
ATOM 3776 O O . GLY B 1 100 ? 72.644 20.591 -14.342 1.00 29.33 97 GLY B O 1
ATOM 3777 N N . GLU B 1 101 ? 73.570 20.340 -16.368 1.00 30.94 98 GLU B N 1
ATOM 3778 C CA . GLU B 1 101 ? 74.660 19.494 -15.871 1.00 31.53 98 GLU B CA 1
ATOM 3779 C C . GLU B 1 101 ? 75.489 20.148 -14.755 1.00 29.39 98 GLU B C 1
ATOM 3780 O O . GLU B 1 101 ? 75.888 19.461 -13.812 1.00 28.54 98 GLU B O 1
ATOM 3786 N N . ASP B 1 102 ? 75.740 21.454 -14.842 1.00 28.10 99 ASP B N 1
ATOM 3787 C CA . ASP B 1 102 ? 76.571 22.106 -13.824 1.00 27.12 99 ASP B CA 1
ATOM 3788 C C . ASP B 1 102 ? 75.910 22.091 -12.452 1.00 25.86 99 ASP B C 1
ATOM 3789 O O . ASP B 1 102 ? 76.520 21.719 -11.459 1.00 26.88 99 ASP B O 1
ATOM 3794 N N . ALA B 1 103 ? 74.653 22.494 -12.406 1.00 24.91 100 ALA B N 1
ATOM 3795 C CA . ALA B 1 103 ? 73.884 22.454 -11.171 1.00 23.81 100 ALA B CA 1
ATOM 3796 C C . ALA B 1 103 ? 73.774 21.050 -10.598 1.00 23.78 100 ALA B C 1
ATOM 3797 O O . ALA B 1 103 ? 74.043 20.849 -9.422 1.00 23.32 100 ALA B O 1
ATOM 3799 N N . LYS B 1 104 ? 73.384 20.077 -11.421 1.00 24.76 101 LYS B N 1
ATOM 3800 C CA . LYS B 1 104 ? 73.155 18.720 -10.914 1.00 26.14 101 LYS B CA 1
ATOM 3801 C C . LYS B 1 104 ? 74.451 18.125 -10.365 1.00 25.40 101 LYS B C 1
ATOM 3802 O O . LYS B 1 104 ? 74.436 17.444 -9.325 1.00 24.73 101 LYS B O 1
ATOM 3808 N N . THR B 1 105 ? 75.556 18.377 -11.080 1.00 24.55 102 THR B N 1
ATOM 3809 C CA . THR B 1 105 ? 76.855 17.833 -10.707 1.00 24.94 102 THR B CA 1
ATOM 3810 C C . THR B 1 105 ? 77.316 18.503 -9.410 1.00 24.73 102 THR B C 1
ATOM 3811 O O . THR B 1 105 ? 77.766 17.805 -8.478 1.00 25.31 102 THR B O 1
ATOM 3815 N N . LYS B 1 106 ? 77.161 19.831 -9.318 1.00 23.48 103 LYS B N 1
ATOM 3816 C CA . LYS B 1 106 ? 77.559 20.545 -8.090 1.00 22.44 103 LYS B CA 1
ATOM 3817 C C . LYS B 1 106 ? 76.686 20.079 -6.917 1.00 21.94 103 LYS B C 1
ATOM 3818 O O . LYS B 1 106 ? 77.172 19.866 -5.826 1.00 21.88 103 LYS B O 1
ATOM 3824 N N . ALA B 1 107 ? 75.394 19.912 -7.162 1.00 21.99 104 ALA B N 1
ATOM 3825 C CA . ALA B 1 107 ? 74.474 19.424 -6.157 1.00 22.61 104 ALA B CA 1
ATOM 3826 C C . ALA B 1 107 ? 74.924 18.059 -5.637 1.00 24.65 104 ALA B C 1
ATOM 3827 O O . ALA B 1 107 ? 75.047 17.844 -4.433 1.00 24.92 104 ALA B O 1
ATOM 3837 N N . ASN B 1 109 ? 77.850 16.611 -5.696 1.00 27.44 106 ASN B N 1
ATOM 3838 C CA . ASN B 1 109 ? 79.120 16.598 -4.967 1.00 27.18 106 ASN B CA 1
ATOM 3839 C C . ASN B 1 109 ? 79.110 17.433 -3.691 1.00 27.39 106 ASN B C 1
ATOM 3840 O O . ASN B 1 109 ? 80.070 17.405 -2.930 1.00 27.94 106 ASN B O 1
ATOM 3845 N N . LEU B 1 110 ? 78.029 18.174 -3.461 1.00 26.80 107 LEU B N 1
ATOM 3846 C CA . LEU B 1 110 ? 77.972 19.151 -2.379 1.00 25.99 107 LEU B CA 1
ATOM 3847 C C . LEU B 1 110 ? 78.085 18.470 -1.014 1.00 27.15 107 LEU B C 1
ATOM 3848 O O . LEU B 1 110 ? 77.395 17.509 -0.756 1.00 27.45 107 LEU B O 1
ATOM 3853 N N . LYS B 1 111 ? 78.952 18.988 -0.150 1.00 28.15 108 LYS B N 1
ATOM 3854 C CA . LYS B 1 111 ? 79.247 18.389 1.162 1.00 29.54 108 LYS B CA 1
ATOM 3855 C C . LYS B 1 111 ? 78.531 19.134 2.274 1.00 29.16 108 LYS B C 1
ATOM 3856 O O . LYS B 1 111 ? 78.099 20.277 2.099 1.00 29.52 108 LYS B O 1
ATOM 3862 N N . ALA B 1 112 ? 78.405 18.468 3.412 1.00 28.74 109 ALA B N 1
ATOM 3863 C CA . ALA B 1 112 ? 77.927 19.061 4.650 1.00 28.97 109 ALA B CA 1
ATOM 3864 C C . ALA B 1 112 ? 78.596 20.399 4.903 1.00 27.68 109 ALA B C 1
ATOM 3865 O O . ALA B 1 112 ? 79.802 20.506 4.793 1.00 28.73 109 ALA B O 1
ATOM 3867 N N . GLY B 1 113 ? 77.824 21.419 5.248 1.00 26.74 110 GLY B N 1
ATOM 3868 C CA . GLY B 1 113 ? 78.391 22.747 5.508 1.00 25.71 110 GLY B CA 1
ATOM 3869 C C . GLY B 1 113 ? 78.643 23.589 4.264 1.00 24.72 110 GLY B C 1
ATOM 3870 O O . GLY B 1 113 ? 79.063 24.737 4.365 1.00 24.55 110 GLY B O 1
ATOM 3871 N N . GLU B 1 114 ? 78.422 23.032 3.080 1.00 24.36 111 GLU B N 1
ATOM 3872 C CA . GLU B 1 114 ? 78.594 23.817 1.843 1.00 24.14 111 GLU B CA 1
ATOM 3873 C C . GLU B 1 114 ? 77.252 24.340 1.379 1.00 22.93 111 GLU B C 1
ATOM 3874 O O . GLU B 1 114 ? 76.219 23.739 1.650 1.00 23.19 111 GLU B O 1
ATOM 3880 N N . ILE B 1 115 ? 77.277 25.447 0.652 1.00 22.09 112 ILE B N 1
ATOM 3881 C CA . ILE B 1 115 ? 76.065 26.030 0.102 1.00 21.10 112 ILE B CA 1
ATOM 3882 C C . ILE B 1 115 ? 76.207 26.216 -1.402 1.00 20.51 112 ILE B C 1
ATOM 3883 O O . ILE B 1 115 ? 77.201 26.758 -1.855 1.00 20.24 112 ILE B O 1
ATOM 3888 N N . LEU B 1 116 ? 75.173 25.825 -2.138 1.00 19.26 113 LEU B N 1
ATOM 3889 C CA . LEU B 1 116 ? 75.116 25.963 -3.581 1.00 19.39 113 LEU B CA 1
ATOM 3890 C C . LEU B 1 116 ? 73.955 26.878 -3.932 1.00 19.44 113 LEU B C 1
ATOM 3891 O O . LEU B 1 116 ? 72.839 26.668 -3.464 1.00 21.35 113 LEU B O 1
ATOM 3896 N N . LEU B 1 117 ? 74.196 27.905 -4.739 1.00 19.38 114 LEU B N 1
ATOM 3897 C CA . LEU B 1 117 ? 73.114 28.751 -5.220 1.00 18.46 114 LEU B CA 1
ATOM 3898 C C . LEU B 1 117 ? 72.903 28.413 -6.685 1.00 18.85 114 LEU B C 1
ATOM 3899 O O . LEU B 1 117 ? 73.826 28.563 -7.494 1.00 17.96 114 LEU B O 1
ATOM 3904 N N . LEU B 1 118 ? 71.680 28.006 -7.020 1.00 18.51 115 LEU B N 1
ATOM 3905 C CA . LEU B 1 118 ? 71.297 27.715 -8.401 1.00 18.79 115 LEU B CA 1
ATOM 3906 C C . LEU B 1 118 ? 71.192 29.038 -9.135 1.00 19.13 115 LEU B C 1
ATOM 3907 O O . LEU B 1 118 ? 71.031 30.101 -8.520 1.00 18.75 115 LEU B O 1
ATOM 3912 N N . GLU B 1 119 ? 71.319 29.018 -10.450 1.00 20.25 116 GLU B N 1
ATOM 3913 C CA . GLU B 1 119 ? 71.033 30.255 -11.197 1.00 20.74 116 GLU B CA 1
ATOM 3914 C C . GLU B 1 119 ? 69.547 30.589 -11.147 1.00 20.35 116 GLU B C 1
ATOM 3915 O O . GLU B 1 119 ? 68.709 29.809 -10.682 1.00 20.14 116 GLU B O 1
ATOM 3921 N N . ASN B 1 120 ? 69.256 31.807 -11.571 1.00 20.41 117 ASN B N 1
ATOM 3922 C CA . ASN B 1 120 ? 67.925 32.384 -11.524 1.00 19.94 117 ASN B CA 1
ATOM 3923 C C . ASN B 1 120 ? 66.899 31.354 -11.972 1.00 20.44 117 ASN B C 1
ATOM 3924 O O . ASN B 1 120 ? 66.959 30.891 -13.112 1.00 19.98 117 ASN B O 1
ATOM 3929 N N . LEU B 1 121 ? 65.985 31.000 -11.069 1.00 20.71 118 LEU B N 1
ATOM 3930 C CA . LEU B 1 121 ? 64.958 29.997 -11.344 1.00 22.24 118 LEU B CA 1
ATOM 3931 C C . LEU B 1 121 ? 64.161 30.325 -12.594 1.00 23.89 118 LEU B C 1
ATOM 3932 O O . LEU B 1 121 ? 63.763 29.420 -13.326 1.00 25.54 118 LEU B O 1
ATOM 3937 N N . ARG B 1 122 ? 63.930 31.611 -12.839 1.00 24.14 119 ARG B N 1
ATOM 3938 C CA . ARG B 1 122 ? 63.145 32.042 -13.997 1.00 25.45 119 ARG B CA 1
ATOM 3939 C C . ARG B 1 122 ? 63.908 32.074 -15.327 1.00 25.92 119 ARG B C 1
ATOM 3940 O O . ARG B 1 122 ? 63.334 32.407 -16.355 1.00 26.70 119 ARG B O 1
ATOM 3948 N N . PHE B 1 123 ? 65.192 31.729 -15.328 1.00 26.13 120 PHE B N 1
ATOM 3949 C CA . PHE B 1 123 ? 65.854 31.385 -16.571 1.00 26.51 120 PHE B CA 1
ATOM 3950 C C . PHE B 1 123 ? 65.181 30.127 -17.145 1.00 27.75 120 PHE B C 1
ATOM 3951 O O . PHE B 1 123 ? 65.268 29.880 -18.338 1.00 27.70 120 PHE B O 1
ATOM 3959 N N . GLU B 1 124 ? 64.526 29.334 -16.297 1.00 27.86 121 GLU B N 1
ATOM 3960 C CA . GLU B 1 124 ? 63.731 28.206 -16.792 1.00 29.73 121 GLU B CA 1
ATOM 3961 C C . GLU B 1 124 ? 62.321 28.676 -17.099 1.00 30.83 121 GLU B C 1
ATOM 3962 O O . GLU B 1 124 ? 61.640 29.189 -16.217 1.00 30.82 121 GLU B O 1
ATOM 3968 N N . LYS B 1 125 ? 61.882 28.480 -18.345 1.00 33.08 122 LYS B N 1
ATOM 3969 C CA . LYS B 1 125 ? 60.580 28.970 -18.818 1.00 34.24 122 LYS B CA 1
ATOM 3970 C C . LYS B 1 125 ? 59.438 28.314 -18.065 1.00 34.16 122 LYS B C 1
ATOM 3971 O O . LYS B 1 125 ? 58.376 28.918 -17.899 1.00 34.54 122 LYS B O 1
ATOM 3977 N N . GLY B 1 126 ? 59.656 27.088 -17.603 1.00 34.04 123 GLY B N 1
ATOM 3978 C CA . GLY B 1 126 ? 58.670 26.387 -16.808 1.00 33.97 123 GLY B CA 1
ATOM 3979 C C . GLY B 1 126 ? 58.402 26.940 -15.416 1.00 33.26 123 GLY B C 1
ATOM 3980 O O . GLY B 1 126 ? 57.363 26.639 -14.840 1.00 33.38 123 GLY B O 1
ATOM 3981 N N . GLU B 1 127 ? 59.309 27.734 -14.844 1.00 32.34 124 GLU B N 1
ATOM 3982 C CA . GLU B 1 127 ? 59.127 28.157 -13.450 1.00 30.99 124 GLU B CA 1
ATOM 3983 C C . GLU B 1 127 ? 57.764 28.828 -13.214 1.00 31.69 124 GLU B C 1
ATOM 3984 O O . GLU B 1 127 ? 57.030 28.414 -12.319 1.00 31.05 124 GLU B O 1
ATOM 3990 N N . THR B 1 128 ? 57.427 29.854 -14.008 1.00 32.16 125 THR B N 1
ATOM 3991 C CA . THR B 1 128 ? 56.149 30.572 -13.818 1.00 32.66 125 THR B CA 1
ATOM 3992 C C . THR B 1 128 ? 54.922 29.838 -14.386 1.00 34.15 125 THR B C 1
ATOM 3993 O O . THR B 1 128 ? 53.812 30.339 -14.294 1.00 35.25 125 THR B O 1
ATOM 3997 N N . LYS B 1 129 ? 55.111 28.648 -14.942 1.00 35.67 126 LYS B N 1
ATOM 3998 C CA . LYS B 1 129 ? 53.999 27.813 -15.402 1.00 37.74 126 LYS B CA 1
ATOM 3999 C C . LYS B 1 129 ? 53.730 26.659 -14.458 1.00 37.45 126 LYS B C 1
ATOM 4000 O O . LYS B 1 129 ? 52.960 25.768 -14.795 1.00 38.80 126 LYS B O 1
ATOM 4006 N N . ASN B 1 130 ? 54.387 26.637 -13.306 1.00 36.25 127 ASN B N 1
ATOM 4007 C CA . ASN B 1 130 ? 54.302 25.493 -12.418 1.00 36.91 127 ASN B CA 1
ATOM 4008 C C . ASN B 1 130 ? 54.587 24.187 -13.149 1.00 37.62 127 ASN B C 1
ATOM 4009 O O . ASN B 1 130 ? 53.887 23.193 -12.976 1.00 38.25 127 ASN B O 1
ATOM 4014 N N . ASP B 1 131 ? 55.604 24.200 -14.000 1.00 37.64 128 ASP B N 1
ATOM 4015 C CA . ASP B 1 131 ? 55.901 23.037 -14.840 1.00 38.82 128 ASP B CA 1
ATOM 4016 C C . ASP B 1 131 ? 56.436 21.885 -13.972 1.00 38.73 128 ASP B C 1
ATOM 4017 O O . ASP B 1 131 ? 57.311 22.083 -13.128 1.00 37.77 128 ASP B O 1
ATOM 4022 N N . GLU B 1 132 ? 55.887 20.692 -14.187 1.00 39.90 129 GLU B N 1
ATOM 4023 C CA . GLU B 1 132 ? 56.144 19.521 -13.338 1.00 40.67 129 GLU B CA 1
ATOM 4024 C C . GLU B 1 132 ? 57.512 18.854 -13.588 1.00 40.08 129 GLU B C 1
ATOM 4025 O O . GLU B 1 132 ? 58.136 18.339 -12.646 1.00 39.55 129 GLU B O 1
ATOM 4031 N N . ASN B 1 133 ? 57.969 18.843 -14.841 1.00 40.01 130 ASN B N 1
ATOM 4032 C CA . ASN B 1 133 ? 59.295 18.304 -15.160 1.00 39.86 130 ASN B CA 1
ATOM 4033 C C . ASN B 1 133 ? 60.386 19.158 -14.539 1.00 37.43 130 ASN B C 1
ATOM 4034 O O . ASN B 1 133 ? 61.385 18.632 -14.071 1.00 37.86 130 ASN B O 1
ATOM 4039 N N . LEU B 1 134 ? 60.218 20.476 -14.558 1.00 35.49 131 LEU B N 1
ATOM 4040 C CA . LEU B 1 134 ? 61.173 21.363 -13.894 1.00 33.33 131 LEU B CA 1
ATOM 4041 C C . LEU B 1 134 ? 61.202 21.045 -12.400 1.00 32.05 131 LEU B C 1
ATOM 4042 O O . LEU B 1 134 ? 62.268 20.902 -11.824 1.00 31.47 131 LEU B O 1
ATOM 4047 N N . ALA B 1 135 ? 60.021 20.917 -11.799 1.00 31.53 132 ALA B N 1
ATOM 4048 C CA . ALA B 1 135 ? 59.886 20.619 -10.381 1.00 30.90 132 ALA B CA 1
ATOM 4049 C C . ALA B 1 135 ? 60.564 19.284 -10.060 1.00 31.76 132 ALA B C 1
ATOM 4050 O O . ALA B 1 135 ? 61.309 19.180 -9.085 1.00 30.88 132 ALA B O 1
ATOM 4052 N N . LYS B 1 136 ? 60.347 18.292 -10.917 1.00 33.00 133 LYS B N 1
ATOM 4053 C CA . LYS B 1 136 ? 60.956 16.994 -10.743 1.00 34.44 133 LYS B CA 1
ATOM 4054 C C . LYS B 1 136 ? 62.466 17.111 -10.699 1.00 33.89 133 LYS B C 1
ATOM 4055 O O . LYS B 1 136 ? 63.102 16.582 -9.782 1.00 33.91 133 LYS B O 1
ATOM 4061 N N . GLU B 1 137 ? 63.049 17.820 -11.664 1.00 33.47 134 GLU B N 1
ATOM 4062 C CA . GLU B 1 137 ? 64.513 17.973 -11.690 1.00 33.04 134 GLU B CA 1
ATOM 4063 C C . GLU B 1 137 ? 65.052 18.701 -10.457 1.00 31.20 134 GLU B C 1
ATOM 4064 O O . GLU B 1 137 ? 66.066 18.293 -9.894 1.00 30.95 134 GLU B O 1
ATOM 4070 N N . LEU B 1 138 ? 64.378 19.769 -10.035 1.00 30.17 135 LEU B N 1
ATOM 4071 C CA . LEU B 1 138 ? 64.812 20.502 -8.823 1.00 28.37 135 LEU B CA 1
ATOM 4072 C C . LEU B 1 138 ? 64.783 19.554 -7.633 1.00 28.68 135 LEU B C 1
ATOM 4073 O O . LEU B 1 138 ? 65.740 19.490 -6.862 1.00 28.54 135 LEU B O 1
ATOM 4078 N N . ALA B 1 139 ? 63.692 18.805 -7.505 1.00 29.08 136 ALA B N 1
ATOM 4079 C CA . ALA B 1 139 ? 63.503 17.899 -6.375 1.00 30.01 136 ALA B CA 1
ATOM 4080 C C . ALA B 1 139 ? 64.541 16.748 -6.322 1.00 30.60 136 ALA B C 1
ATOM 4081 O O . ALA B 1 139 ? 64.932 16.302 -5.244 1.00 30.01 136 ALA B O 1
ATOM 4083 N N . SER B 1 140 ? 64.962 16.256 -7.487 1.00 31.31 137 SER B N 1
ATOM 4084 C CA . SER B 1 140 ? 65.962 15.173 -7.561 1.00 32.40 137 SER B CA 1
ATOM 4085 C C . SER B 1 140 ? 67.272 15.520 -6.859 1.00 31.81 137 SER B C 1
ATOM 4086 O O . SER B 1 140 ? 68.033 14.641 -6.494 1.00 32.25 137 SER B O 1
ATOM 4097 N N . VAL B 1 142 ? 67.873 16.846 -3.904 1.00 29.77 139 VAL B N 1
ATOM 4098 C CA . VAL B 1 142 ? 67.867 16.995 -2.445 1.00 28.93 139 VAL B CA 1
ATOM 4099 C C . VAL B 1 142 ? 66.920 16.037 -1.746 1.00 30.23 139 VAL B C 1
ATOM 4100 O O . VAL B 1 142 ? 66.093 15.388 -2.385 1.00 30.92 139 VAL B O 1
ATOM 4104 N N . GLN B 1 143 ? 67.035 15.981 -0.419 1.00 30.11 140 GLN B N 1
ATOM 4105 C CA . GLN B 1 143 ? 66.200 15.110 0.422 1.00 30.88 140 GLN B CA 1
ATOM 4106 C C . GLN B 1 143 ? 65.063 15.867 1.099 1.00 30.07 140 GLN B C 1
ATOM 4107 O O . GLN B 1 143 ? 64.049 15.275 1.451 1.00 31.57 140 GLN B O 1
ATOM 4113 N N . VAL B 1 144 ? 65.244 17.167 1.293 1.00 27.74 141 VAL B N 1
ATOM 4114 C CA . VAL B 1 144 ? 64.273 17.995 2.008 1.00 25.90 141 VAL B CA 1
ATOM 4115 C C . VAL B 1 144 ? 64.036 19.307 1.264 1.00 24.86 141 VAL B C 1
ATOM 4116 O O . VAL B 1 144 ? 64.972 19.881 0.691 1.00 23.92 141 VAL B O 1
ATOM 4120 N N . TYR B 1 145 ? 62.778 19.751 1.258 1.00 24.06 142 TYR B N 1
ATOM 4121 C CA . TYR B 1 145 ? 62.369 20.984 0.611 1.00 23.43 142 TYR B CA 1
ATOM 4122 C C . TYR B 1 145 ? 61.874 21.952 1.677 1.00 23.57 142 TYR B C 1
ATOM 4123 O O . TYR B 1 145 ? 60.996 21.611 2.480 1.00 23.73 142 TYR B O 1
ATOM 4132 N N . ILE B 1 146 ? 62.457 23.138 1.686 1.00 23.00 143 ILE B N 1
ATOM 4133 C CA . ILE B 1 146 ? 62.048 24.213 2.577 1.00 23.07 143 ILE B CA 1
ATOM 4134 C C . ILE B 1 146 ? 61.637 25.401 1.729 1.00 22.43 143 ILE B C 1
ATOM 4135 O O . ILE B 1 146 ? 62.393 25.856 0.877 1.00 21.00 143 ILE B O 1
ATOM 4140 N N . ASN B 1 147 ? 60.416 25.875 1.937 1.00 23.27 144 ASN B N 1
ATOM 4141 C CA . ASN B 1 147 ? 59.974 27.146 1.344 1.00 22.96 144 ASN B CA 1
ATOM 4142 C C . ASN B 1 147 ? 60.209 28.248 2.361 1.00 22.21 144 ASN B C 1
ATOM 4143 O O . ASN B 1 147 ? 59.633 28.227 3.444 1.00 21.72 144 ASN B O 1
ATOM 4148 N N . ASP B 1 148 ? 61.064 29.204 2.020 1.00 22.27 145 ASP B N 1
ATOM 4149 C CA . ASP B 1 148 ? 61.224 30.401 2.859 1.00 22.78 145 ASP B CA 1
ATOM 4150 C C . ASP B 1 148 ? 60.967 31.671 2.029 1.00 22.78 145 ASP B C 1
ATOM 4151 O O . ASP B 1 148 ? 61.499 32.723 2.334 1.00 24.30 145 ASP B O 1
ATOM 4156 N N . ALA B 1 149 ? 60.153 31.564 0.982 1.00 23.97 146 ALA B N 1
ATOM 4157 C CA . ALA B 1 149 ? 59.868 32.686 0.051 1.00 24.12 146 ALA B CA 1
ATOM 4158 C C . ALA B 1 149 ? 58.367 33.026 -0.011 1.00 24.99 146 ALA B C 1
ATOM 4159 O O . ALA B 1 149 ? 57.668 32.718 -0.999 1.00 25.16 146 ALA B O 1
ATOM 4161 N N . PHE B 1 150 ? 57.887 33.699 1.025 1.00 25.43 147 PHE B N 1
ATOM 4162 C CA . PHE B 1 150 ? 56.502 34.123 1.095 1.00 26.42 147 PHE B CA 1
ATOM 4163 C C . PHE B 1 150 ? 56.068 34.869 -0.144 1.00 27.07 147 PHE B C 1
ATOM 4164 O O . PHE B 1 150 ? 54.958 34.671 -0.610 1.00 29.09 147 PHE B O 1
ATOM 4172 N N . GLY B 1 151 ? 56.955 35.685 -0.689 1.00 26.48 148 GLY B N 1
ATOM 4173 C CA . GLY B 1 151 ? 56.610 36.610 -1.725 1.00 27.07 148 GLY B CA 1
ATOM 4174 C C . GLY B 1 151 ? 56.230 36.004 -3.064 1.00 27.90 148 GLY B C 1
ATOM 4175 O O . GLY B 1 151 ? 55.735 36.715 -3.939 1.00 28.63 148 GLY B O 1
ATOM 4176 N N . VAL B 1 152 ? 56.496 34.717 -3.267 1.00 27.75 149 VAL B N 1
ATOM 4177 C CA . VAL B 1 152 ? 56.025 34.081 -4.484 1.00 27.91 149 VAL B CA 1
ATOM 4178 C C . VAL B 1 152 ? 54.958 33.071 -4.179 1.00 28.16 149 VAL B C 1
ATOM 4179 O O . VAL B 1 152 ? 54.488 32.421 -5.068 1.00 28.32 149 VAL B O 1
ATOM 4183 N N . CYS B 1 153 ? 54.551 32.949 -2.921 1.00 29.13 150 CYS B N 1
ATOM 4184 C CA . CYS B 1 153 ? 53.594 31.911 -2.561 1.00 30.59 150 CYS B CA 1
ATOM 4185 C C . CYS B 1 153 ? 52.159 32.163 -3.052 1.00 31.83 150 CYS B C 1
ATOM 4186 O O . CYS B 1 153 ? 51.338 31.261 -3.030 1.00 32.00 150 CYS B O 1
ATOM 4189 N N . HIS B 1 154 ? 51.867 33.381 -3.494 1.00 32.94 151 HIS B N 1
ATOM 4190 C CA . HIS B 1 154 ? 50.611 33.675 -4.188 1.00 34.86 151 HIS B CA 1
ATOM 4191 C C . HIS B 1 154 ? 50.506 33.099 -5.587 1.00 36.48 151 HIS B C 1
ATOM 4192 O O . HIS B 1 154 ? 49.441 33.183 -6.208 1.00 38.12 151 HIS B O 1
ATOM 4199 N N . ARG B 1 155 ? 51.585 32.507 -6.086 1.00 36.86 152 ARG B N 1
ATOM 4200 C CA . ARG B 1 155 ? 51.607 32.042 -7.460 1.00 37.53 152 ARG B CA 1
ATOM 4201 C C . ARG B 1 155 ? 51.962 30.580 -7.529 1.00 37.02 152 ARG B C 1
ATOM 4202 O O . ARG B 1 155 ? 52.802 30.097 -6.764 1.00 37.03 152 ARG B O 1
ATOM 4210 N N . ALA B 1 156 ? 51.298 29.874 -8.438 1.00 36.58 153 ALA B N 1
ATOM 4211 C CA . ALA B 1 156 ? 51.545 28.465 -8.650 1.00 35.94 153 ALA B CA 1
ATOM 4212 C C . ALA B 1 156 ? 52.787 28.373 -9.520 1.00 34.46 153 ALA B C 1
ATOM 4213 O O . ALA B 1 156 ? 52.690 28.254 -10.743 1.00 34.76 153 ALA B O 1
ATOM 4215 N N . HIS B 1 157 ? 53.952 28.462 -8.880 1.00 32.28 154 HIS B N 1
ATOM 4216 C CA . HIS B 1 157 ? 55.246 28.370 -9.581 1.00 30.85 154 HIS B CA 1
ATOM 4217 C C . HIS B 1 157 ? 56.003 27.112 -9.133 1.00 29.83 154 HIS B C 1
ATOM 4218 O O . HIS B 1 157 ? 55.916 26.712 -7.981 1.00 29.23 154 HIS B O 1
ATOM 4225 N N . SER B 1 158 ? 56.754 26.499 -10.043 1.00 29.79 155 SER B N 1
ATOM 4226 C CA . SER B 1 158 ? 57.354 25.161 -9.812 1.00 29.55 155 SER B CA 1
ATOM 4227 C C . SER B 1 158 ? 58.104 25.042 -8.502 1.00 28.30 155 SER B C 1
ATOM 4228 O O . SER B 1 158 ? 57.933 24.069 -7.751 1.00 27.87 155 SER B O 1
ATOM 4231 N N . SER B 1 159 ? 58.963 26.025 -8.256 1.00 26.98 156 SER B N 1
ATOM 4232 C CA . SER B 1 159 ? 59.837 26.027 -7.075 1.00 26.17 156 SER B CA 1
ATOM 4233 C C . SER B 1 159 ? 59.113 26.191 -5.755 1.00 26.46 156 SER B C 1
ATOM 4234 O O . SER B 1 159 ? 59.728 25.988 -4.706 1.00 25.00 156 SER B O 1
ATOM 4237 N N . VAL B 1 160 ? 57.830 26.580 -5.804 1.00 27.54 157 VAL B N 1
ATOM 4238 C CA . VAL B 1 160 ? 56.991 26.695 -4.587 1.00 28.36 157 VAL B CA 1
ATOM 4239 C C . VAL B 1 160 ? 55.701 25.901 -4.578 1.00 30.19 157 VAL B C 1
ATOM 4240 O O . VAL B 1 160 ? 55.015 25.867 -3.547 1.00 30.86 157 VAL B O 1
ATOM 4244 N N . GLU B 1 161 ? 55.352 25.256 -5.693 1.00 30.93 158 GLU B N 1
ATOM 4245 C CA . GLU B 1 161 ? 54.089 24.516 -5.729 1.00 32.01 158 GLU B CA 1
ATOM 4246 C C . GLU B 1 161 ? 54.285 23.110 -6.288 1.00 31.94 158 GLU B C 1
ATOM 4247 O O . GLU B 1 161 ? 54.248 22.153 -5.524 1.00 31.31 158 GLU B O 1
ATOM 4253 N N . ALA B 1 162 ? 54.531 22.975 -7.588 1.00 31.96 159 ALA B N 1
ATOM 4254 C CA . ALA B 1 162 ? 54.696 21.627 -8.166 1.00 32.88 159 ALA B CA 1
ATOM 4255 C C . ALA B 1 162 ? 55.770 20.844 -7.427 1.00 32.94 159 ALA B C 1
ATOM 4256 O O . ALA B 1 162 ? 55.604 19.648 -7.163 1.00 33.99 159 ALA B O 1
ATOM 4258 N N . ILE B 1 163 ? 56.858 21.514 -7.050 1.00 32.18 160 ILE B N 1
ATOM 4259 C CA . ILE B 1 163 ? 57.971 20.827 -6.406 1.00 31.48 160 ILE B CA 1
ATOM 4260 C C . ILE B 1 163 ? 57.552 20.074 -5.144 1.00 32.74 160 ILE B C 1
ATOM 4261 O O . ILE B 1 163 ? 58.093 19.004 -4.865 1.00 33.62 160 ILE B O 1
ATOM 4266 N N . THR B 1 164 ? 56.586 20.608 -4.402 1.00 33.33 161 THR B N 1
ATOM 4267 C CA . THR B 1 164 ? 56.206 20.021 -3.131 1.00 34.67 161 THR B CA 1
ATOM 4268 C C . THR B 1 164 ? 55.529 18.653 -3.283 1.00 36.91 161 THR B C 1
ATOM 4269 O O . THR B 1 164 ? 55.468 17.870 -2.326 1.00 37.37 161 THR B O 1
ATOM 4273 N N . LYS B 1 165 ? 55.043 18.338 -4.482 1.00 38.13 162 LYS B N 1
ATOM 4274 C CA . LYS B 1 165 ? 54.386 17.062 -4.679 1.00 40.13 162 LYS B CA 1
ATOM 4275 C C . LYS B 1 165 ? 55.403 15.926 -4.652 1.00 40.11 162 LYS B C 1
ATOM 4276 O O . LYS B 1 165 ? 55.013 14.765 -4.651 1.00 41.51 162 LYS B O 1
ATOM 4282 N N . PHE B 1 166 ? 56.700 16.254 -4.618 1.00 38.66 163 PHE B N 1
ATOM 4283 C CA . PHE B 1 166 ? 57.777 15.243 -4.663 1.00 38.67 163 PHE B CA 1
ATOM 4284 C C . PHE B 1 166 ? 58.385 14.885 -3.300 1.00 38.03 163 PHE B C 1
ATOM 4285 O O . PHE B 1 166 ? 59.357 14.152 -3.215 1.00 37.58 163 PHE B O 1
ATOM 4293 N N . PHE B 1 167 ? 57.805 15.422 -2.240 1.00 37.81 164 PHE B N 1
ATOM 4294 C CA . PHE B 1 167 ? 58.282 15.184 -0.878 1.00 37.76 164 PHE B CA 1
ATOM 4295 C C . PHE B 1 167 ? 57.055 14.879 -0.046 1.00 39.02 164 PHE B C 1
ATOM 4296 O O . PHE B 1 167 ? 55.993 15.470 -0.258 1.00 39.31 164 PHE B O 1
ATOM 4304 N N . ASP B 1 168 ? 57.206 13.983 0.910 1.00 40.47 165 ASP B N 1
ATOM 4305 C CA . ASP B 1 168 ? 56.111 13.667 1.815 1.00 42.15 165 ASP B CA 1
ATOM 4306 C C . ASP B 1 168 ? 56.184 14.667 2.954 1.00 42.06 165 ASP B C 1
ATOM 4307 O O . ASP B 1 168 ? 57.086 15.504 2.993 1.00 40.66 165 ASP B O 1
ATOM 4312 N N . GLU B 1 169 ? 55.252 14.557 3.887 1.00 43.57 166 GLU B N 1
ATOM 4313 C CA . GLU B 1 169 ? 55.061 15.559 4.927 1.00 43.48 166 GLU B CA 1
ATOM 4314 C C . GLU B 1 169 ? 56.181 15.588 5.958 1.00 42.76 166 GLU B C 1
ATOM 4315 O O . GLU B 1 169 ? 56.246 16.503 6.782 1.00 42.21 166 GLU B O 1
ATOM 4321 N N . LYS B 1 170 ? 57.045 14.582 5.921 1.00 42.92 167 LYS B N 1
ATOM 4322 C CA . LYS B 1 170 ? 58.227 14.536 6.776 1.00 42.70 167 LYS B CA 1
ATOM 4323 C C . LYS B 1 170 ? 59.494 15.079 6.078 1.00 40.52 167 LYS B C 1
ATOM 4324 O O . LYS B 1 170 ? 60.574 15.076 6.661 1.00 39.79 167 LYS B O 1
ATOM 4330 N N . HIS B 1 171 ? 59.352 15.561 4.840 1.00 38.91 168 HIS B N 1
ATOM 4331 C CA . HIS B 1 171 ? 60.483 16.089 4.074 1.00 37.07 168 HIS B CA 1
ATOM 4332 C C . HIS B 1 171 ? 60.201 17.441 3.385 1.00 35.15 168 HIS B C 1
ATOM 4333 O O . HIS B 1 171 ? 60.942 17.864 2.498 1.00 33.53 168 HIS B O 1
ATOM 4340 N N . LYS B 1 172 ? 59.125 18.116 3.784 1.00 34.63 169 LYS B N 1
ATOM 4341 C CA . LYS B 1 172 ? 58.839 19.455 3.298 1.00 32.92 169 LYS B CA 1
ATOM 4342 C C . LYS B 1 172 ? 58.359 20.321 4.437 1.00 32.89 169 LYS B C 1
ATOM 4343 O O . LYS B 1 172 ? 57.642 19.847 5.330 1.00 33.44 169 LYS B O 1
ATOM 4349 N N . GLY B 1 173 ? 58.749 21.593 4.400 1.00 31.44 170 GLY B N 1
ATOM 4350 C CA . GLY B 1 173 ? 58.421 22.515 5.479 1.00 31.27 170 GLY B CA 1
ATOM 4351 C C . GLY B 1 173 ? 58.587 23.981 5.148 1.00 29.35 170 GLY B C 1
ATOM 4352 O O . GLY B 1 173 ? 59.186 24.353 4.135 1.00 29.07 170 GLY B O 1
ATOM 4353 N N . ALA B 1 174 ? 58.035 24.811 6.015 1.00 28.56 171 ALA B N 1
ATOM 4354 C CA . ALA B 1 174 ? 58.096 26.262 5.862 1.00 27.01 171 ALA B CA 1
ATOM 4355 C C . ALA B 1 174 ? 59.266 26.756 6.670 1.00 26.22 171 ALA B C 1
ATOM 4356 O O . ALA B 1 174 ? 59.461 26.333 7.800 1.00 26.05 171 ALA B O 1
ATOM 4358 N N . GLY B 1 175 ? 60.015 27.685 6.100 1.00 25.35 172 GLY B N 1
ATOM 4359 C CA . GLY B 1 175 ? 61.161 28.249 6.771 1.00 24.96 172 GLY B CA 1
ATOM 4360 C C . GLY B 1 175 ? 60.707 29.298 7.762 1.00 24.59 172 GLY B C 1
ATOM 4361 O O . GLY B 1 175 ? 59.524 29.582 7.855 1.00 24.38 172 GLY B O 1
ATOM 4362 N N . PHE B 1 176 ? 61.649 29.878 8.492 1.00 24.42 173 PHE B N 1
ATOM 4363 C CA . PHE B 1 176 ? 61.297 30.799 9.573 1.00 25.22 173 PHE B CA 1
ATOM 4364 C C . PHE B 1 176 ? 60.762 32.118 9.066 1.00 24.34 173 PHE B C 1
ATOM 4365 O O . PHE B 1 176 ? 59.938 32.728 9.730 1.00 24.13 173 PHE B O 1
ATOM 4373 N N . LEU B 1 177 ? 61.248 32.567 7.902 1.00 23.77 174 LEU B N 1
ATOM 4374 C CA . LEU B 1 177 ? 60.809 33.822 7.349 1.00 22.63 174 LEU B CA 1
ATOM 4375 C C . LEU B 1 177 ? 59.416 33.706 6.746 1.00 22.93 174 LEU B C 1
ATOM 4376 O O . LEU B 1 177 ? 58.592 34.594 6.913 1.00 22.46 174 LEU B O 1
ATOM 4381 N N . LEU B 1 178 ? 59.133 32.602 6.064 1.00 23.76 175 LEU B N 1
ATOM 4382 C CA . LEU B 1 178 ? 57.787 32.379 5.547 1.00 23.60 175 LEU B CA 1
ATOM 4383 C C . LEU B 1 178 ? 56.781 32.390 6.690 1.00 24.36 175 LEU B C 1
ATOM 4384 O O . LEU B 1 178 ? 55.739 33.053 6.590 1.00 23.05 175 LEU B O 1
ATOM 4389 N N A GLN B 1 179 ? 57.105 31.652 7.753 0.50 24.79 176 GLN B N 1
ATOM 4390 N N B GLN B 1 179 ? 57.065 31.672 7.775 0.50 25.13 176 GLN B N 1
ATOM 4391 C CA A GLN B 1 179 ? 56.270 31.589 8.962 0.50 25.77 176 GLN B CA 1
ATOM 4392 C CA B GLN B 1 179 ? 56.111 31.622 8.901 0.50 26.36 176 GLN B CA 1
ATOM 4393 C C A GLN B 1 179 ? 56.001 32.991 9.524 0.50 25.58 176 GLN B C 1
ATOM 4394 C C B GLN B 1 179 ? 55.990 32.980 9.630 0.50 25.95 176 GLN B C 1
ATOM 4395 O O A GLN B 1 179 ? 54.864 33.349 9.798 0.50 25.53 176 GLN B O 1
ATOM 4396 O O B GLN B 1 179 ? 54.928 33.295 10.148 0.50 26.10 176 GLN B O 1
ATOM 4407 N N . LYS B 1 180 ? 57.057 33.777 9.657 1.00 25.38 177 LYS B N 1
ATOM 4408 C CA . LYS B 1 180 ? 56.961 35.159 10.136 1.00 25.49 177 LYS B CA 1
ATOM 4409 C C . LYS B 1 180 ? 56.096 36.039 9.203 1.00 24.79 177 LYS B C 1
ATOM 4410 O O . LYS B 1 180 ? 55.311 36.873 9.654 1.00 24.64 177 LYS B O 1
ATOM 4416 N N . GLU B 1 181 ? 56.244 35.892 7.896 1.00 24.42 178 GLU B N 1
ATOM 4417 C CA . GLU B 1 181 ? 55.414 36.666 6.991 1.00 23.88 178 GLU B CA 1
ATOM 4418 C C . GLU B 1 181 ? 53.957 36.298 7.239 1.00 24.50 178 GLU B C 1
ATOM 4419 O O . GLU B 1 181 ? 53.094 37.189 7.361 1.00 24.10 178 GLU B O 1
ATOM 4425 N N . ILE B 1 182 ? 53.686 35.000 7.354 1.00 24.81 179 ILE B N 1
ATOM 4426 C CA . ILE B 1 182 ? 52.342 34.520 7.666 1.00 26.22 179 ILE B CA 1
ATOM 4427 C C . ILE B 1 182 ? 51.834 35.009 9.024 1.00 27.00 179 ILE B C 1
ATOM 4428 O O . ILE B 1 182 ? 50.682 35.439 9.110 1.00 27.54 179 ILE B O 1
ATOM 4433 N N . ASP B 1 183 ? 52.650 34.929 10.073 1.00 27.63 180 ASP B N 1
ATOM 4434 C CA . ASP B 1 183 ? 52.187 35.356 11.401 1.00 29.56 180 ASP B CA 1
ATOM 4435 C C . ASP B 1 183 ? 51.836 36.845 11.344 1.00 29.03 180 ASP B C 1
ATOM 4436 O O . ASP B 1 183 ? 50.773 37.245 11.787 1.00 29.56 180 ASP B O 1
ATOM 4441 N N . PHE B 1 184 ? 52.739 37.664 10.813 1.00 28.57 181 PHE B N 1
ATOM 4442 C CA . PHE B 1 184 ? 52.513 39.106 10.823 1.00 28.26 181 PHE B CA 1
ATOM 4443 C C . PHE B 1 184 ? 51.284 39.499 10.032 1.00 29.63 181 PHE B C 1
ATOM 4444 O O . PHE B 1 184 ? 50.472 40.269 10.529 1.00 29.74 181 PHE B O 1
ATOM 4452 N N . ALA B 1 185 ? 51.140 38.967 8.820 1.00 31.15 182 ALA B N 1
ATOM 4453 C CA . ALA B 1 185 ? 49.990 39.283 7.963 1.00 31.96 182 ALA B CA 1
ATOM 4454 C C . ALA B 1 185 ? 48.699 38.770 8.586 1.00 33.77 182 ALA B C 1
ATOM 4455 O O . ALA B 1 185 ? 47.710 39.486 8.671 1.00 33.77 182 ALA B O 1
ATOM 4457 N N . SER B 1 186 ? 48.728 37.533 9.046 1.00 35.32 183 SER B N 1
ATOM 4458 C CA . SER B 1 186 ? 47.549 36.925 9.607 1.00 36.62 183 SER B CA 1
ATOM 4459 C C . SER B 1 186 ? 47.018 37.685 10.827 1.00 37.14 183 SER B C 1
ATOM 4460 O O . SER B 1 186 ? 45.806 37.906 10.924 1.00 37.75 183 SER B O 1
ATOM 4463 N N . ASN B 1 187 ? 47.910 38.068 11.746 1.00 36.22 184 ASN B N 1
ATOM 4464 C CA . ASN B 1 187 ? 47.530 38.844 12.929 1.00 35.99 184 ASN B CA 1
ATOM 4465 C C . ASN B 1 187 ? 46.726 40.117 12.605 1.00 35.46 184 ASN B C 1
ATOM 4466 O O . ASN B 1 187 ? 45.833 40.488 13.362 1.00 35.71 184 ASN B O 1
ATOM 4471 N N . LEU B 1 188 ? 47.037 40.778 11.490 1.00 34.22 185 LEU B N 1
ATOM 4472 C CA . LEU B 1 188 ? 46.361 42.017 11.140 1.00 33.78 185 LEU B CA 1
ATOM 4473 C C . LEU B 1 188 ? 44.911 41.772 10.839 1.00 34.88 185 LEU B C 1
ATOM 4474 O O . LEU B 1 188 ? 44.058 42.620 11.121 1.00 35.61 185 LEU B O 1
ATOM 4479 N N . ILE B 1 189 ? 44.622 40.640 10.204 1.00 35.60 186 ILE B N 1
ATOM 4480 C CA . ILE B 1 189 ? 43.236 40.338 9.859 1.00 36.78 186 ILE B CA 1
ATOM 4481 C C . ILE B 1 189 ? 42.565 39.448 10.894 1.00 37.37 186 ILE B C 1
ATOM 4482 O O . ILE B 1 189 ? 41.391 39.192 10.779 1.00 39.04 186 ILE B O 1
ATOM 4487 N N . LYS B 1 190 ? 43.282 38.980 11.902 1.00 37.37 187 LYS B N 1
ATOM 4488 C CA . LYS B 1 190 ? 42.661 38.080 12.881 1.00 38.85 187 LYS B CA 1
ATOM 4489 C C . LYS B 1 190 ? 42.376 38.869 14.137 1.00 38.25 187 LYS B C 1
ATOM 4490 O O . LYS B 1 190 ? 41.276 39.391 14.276 1.00 38.65 187 LYS B O 1
ATOM 4496 N N . HIS B 1 191 ? 43.370 39.032 15.005 1.00 37.25 188 HIS B N 1
ATOM 4497 C CA . HIS B 1 191 ? 43.155 39.736 16.269 1.00 37.74 188 HIS B CA 1
ATOM 4498 C C . HIS B 1 191 ? 44.262 40.784 16.595 1.00 35.29 188 HIS B C 1
ATOM 4499 O O . HIS B 1 191 ? 45.056 40.639 17.517 1.00 36.15 188 HIS B O 1
ATOM 4506 N N . PRO B 1 192 ? 44.285 41.877 15.833 1.00 31.94 189 PRO B N 1
ATOM 4507 C CA . PRO B 1 192 ? 45.289 42.902 16.074 1.00 30.19 189 PRO B CA 1
ATOM 4508 C C . PRO B 1 192 ? 45.072 43.679 17.385 1.00 29.16 189 PRO B C 1
ATOM 4509 O O . PRO B 1 192 ? 43.926 43.989 17.753 1.00 27.95 189 PRO B O 1
ATOM 4513 N N . ALA B 1 193 ? 46.168 43.958 18.088 1.00 27.42 190 ALA B N 1
ATOM 4514 C CA . ALA B 1 193 ? 46.145 44.908 19.199 1.00 26.79 190 ALA B CA 1
ATOM 4515 C C . ALA B 1 193 ? 45.591 46.245 18.655 1.00 25.55 190 ALA B C 1
ATOM 4516 O O . ALA B 1 193 ? 46.032 46.728 17.602 1.00 23.30 190 ALA B O 1
ATOM 4518 N N . ARG B 1 194 ? 44.632 46.802 19.385 1.00 25.65 191 ARG B N 1
ATOM 4519 C CA . ARG B 1 194 ? 43.892 47.989 19.012 1.00 26.31 191 ARG B CA 1
ATOM 4520 C C . ARG B 1 194 ? 44.244 49.146 19.955 1.00 25.97 191 ARG B C 1
ATOM 4521 O O . ARG B 1 194 ? 44.534 48.917 21.136 1.00 25.98 191 ARG B O 1
ATOM 4529 N N . PRO B 1 195 ? 44.223 50.398 19.452 1.00 24.97 192 PRO B N 1
ATOM 4530 C CA . PRO B 1 195 ? 43.809 50.865 18.121 1.00 24.20 192 PRO B CA 1
ATOM 4531 C C . PRO B 1 195 ? 44.706 50.412 16.981 1.00 22.74 192 PRO B C 1
ATOM 4532 O O . PRO B 1 195 ? 45.930 50.496 17.085 1.00 23.65 192 PRO B O 1
ATOM 4536 N N . PHE B 1 196 ? 44.081 49.870 15.937 1.00 21.21 193 PHE B N 1
ATOM 4537 C CA . PHE B 1 196 ? 44.769 49.416 14.728 1.00 19.69 193 PHE B CA 1
ATOM 4538 C C . PHE B 1 196 ? 44.540 50.479 13.656 1.00 18.22 193 PHE B C 1
ATOM 4539 O O . PHE B 1 196 ? 43.406 50.773 13.312 1.00 19.06 193 PHE B O 1
ATOM 4547 N N . VAL B 1 197 ? 45.616 51.095 13.185 1.00 17.10 194 VAL B N 1
ATOM 4548 C CA . VAL B 1 197 ? 45.550 52.125 12.160 1.00 15.32 194 VAL B CA 1
ATOM 4549 C C . VAL B 1 197 ? 46.175 51.574 10.904 1.00 14.94 194 VAL B C 1
ATOM 4550 O O . VAL B 1 197 ? 47.274 51.030 10.943 1.00 17.01 194 VAL B O 1
ATOM 4554 N N . ALA B 1 198 ? 45.471 51.671 9.795 1.00 14.30 195 ALA B N 1
ATOM 4555 C CA . ALA B 1 198 ? 46.053 51.409 8.481 1.00 14.06 195 ALA B CA 1
ATOM 4556 C C . ALA B 1 198 ? 46.418 52.746 7.790 1.00 13.80 195 ALA B C 1
ATOM 4557 O O . ALA B 1 198 ? 45.668 53.728 7.836 1.00 13.90 195 ALA B O 1
ATOM 4559 N N . VAL B 1 199 ? 47.577 52.766 7.165 1.00 13.68 196 VAL B N 1
ATOM 4560 C CA . VAL B 1 199 ? 48.061 53.918 6.453 1.00 13.42 196 VAL B CA 1
ATOM 4561 C C . VAL B 1 199 ? 48.326 53.442 5.071 1.00 13.92 196 VAL B C 1
ATOM 4562 O O . VAL B 1 199 ? 49.175 52.574 4.879 1.00 14.73 196 VAL B O 1
ATOM 4566 N N . VAL B 1 200 ? 47.560 53.954 4.109 1.00 14.64 197 VAL B N 1
ATOM 4567 C CA . VAL B 1 200 ? 47.727 53.592 2.722 1.00 16.22 197 VAL B CA 1
ATOM 4568 C C . VAL B 1 200 ? 48.034 54.806 1.890 1.00 16.12 197 VAL B C 1
ATOM 4569 O O . VAL B 1 200 ? 47.459 55.869 2.093 1.00 16.76 197 VAL B O 1
ATOM 4573 N N . GLY B 1 201 ? 48.926 54.619 0.941 1.00 16.12 198 GLY B N 1
ATOM 4574 C CA . GLY B 1 201 ? 49.363 55.671 0.049 1.00 16.51 198 GLY B CA 1
ATOM 4575 C C . GLY B 1 201 ? 49.735 55.083 -1.287 1.00 17.25 198 GLY B C 1
ATOM 4576 O O . GLY B 1 201 ? 49.149 54.107 -1.743 1.00 17.12 198 GLY B O 1
ATOM 4577 N N . GLY B 1 202 ? 50.726 55.666 -1.925 1.00 19.43 199 GLY B N 1
ATOM 4578 C CA . GLY B 1 202 ? 51.018 55.315 -3.329 1.00 21.08 199 GLY B CA 1
ATOM 4579 C C . GLY B 1 202 ? 50.121 56.058 -4.285 1.00 22.39 199 GLY B C 1
ATOM 4580 O O . GLY B 1 202 ? 49.236 56.816 -3.885 1.00 20.99 199 GLY B O 1
ATOM 4581 N N . SER B 1 203 ? 50.345 55.876 -5.575 1.00 24.80 200 SER B N 1
ATOM 4582 C CA . SER B 1 203 ? 49.699 56.769 -6.507 1.00 27.43 200 SER B CA 1
ATOM 4583 C C . SER B 1 203 ? 48.365 56.266 -7.046 1.00 29.56 200 SER B C 1
ATOM 4584 O O . SER B 1 203 ? 47.524 57.080 -7.461 1.00 30.42 200 SER B O 1
ATOM 4587 N N . LYS B 1 204 ? 48.118 54.961 -7.005 1.00 31.61 201 LYS B N 1
ATOM 4588 C CA . LYS B 1 204 ? 46.843 54.445 -7.557 1.00 34.18 201 LYS B CA 1
ATOM 4589 C C . LYS B 1 204 ? 45.911 53.683 -6.594 1.00 34.10 201 LYS B C 1
ATOM 4590 O O . LYS B 1 204 ? 46.319 52.739 -5.933 1.00 34.57 201 LYS B O 1
ATOM 4596 N N . VAL B 1 205 ? 44.645 54.090 -6.567 1.00 35.43 202 VAL B N 1
ATOM 4597 C CA . VAL B 1 205 ? 43.603 53.449 -5.739 1.00 35.89 202 VAL B CA 1
ATOM 4598 C C . VAL B 1 205 ? 43.411 51.988 -6.107 1.00 36.90 202 VAL B C 1
ATOM 4599 O O . VAL B 1 205 ? 43.343 51.105 -5.221 1.00 36.09 202 VAL B O 1
ATOM 4603 N N . SER B 1 206 ? 43.337 51.740 -7.423 1.00 38.28 203 SER B N 1
ATOM 4604 C CA . SER B 1 206 ? 43.220 50.369 -7.976 1.00 39.30 203 SER B CA 1
ATOM 4605 C C . SER B 1 206 ? 44.160 49.413 -7.254 1.00 39.36 203 SER B C 1
ATOM 4606 O O . SER B 1 206 ? 43.757 48.328 -6.861 1.00 39.77 203 SER B O 1
ATOM 4609 N N . GLY B 1 207 ? 45.395 49.851 -7.037 1.00 39.87 204 GLY B N 1
ATOM 4610 C CA . GLY B 1 207 ? 46.418 49.018 -6.391 1.00 39.81 204 GLY B CA 1
ATOM 4611 C C . GLY B 1 207 ? 46.040 48.555 -4.993 1.00 40.07 204 GLY B C 1
ATOM 4612 O O . GLY B 1 207 ? 46.348 47.416 -4.607 1.00 41.28 204 GLY B O 1
ATOM 4613 N N . LYS B 1 208 ? 45.344 49.411 -4.240 1.00 39.26 205 LYS B N 1
ATOM 4614 C CA . LYS B 1 208 ? 45.033 49.118 -2.826 1.00 38.74 205 LYS B CA 1
ATOM 4615 C C . LYS B 1 208 ? 43.581 48.701 -2.534 1.00 38.22 205 LYS B C 1
ATOM 4616 O O . LYS B 1 208 ? 43.235 48.400 -1.395 1.00 37.42 205 LYS B O 1
ATOM 4622 N N . LEU B 1 209 ? 42.738 48.693 -3.550 1.00 38.46 206 LEU B N 1
ATOM 4623 C CA . LEU B 1 209 ? 41.284 48.591 -3.345 1.00 38.73 206 LEU B CA 1
ATOM 4624 C C . LEU B 1 209 ? 40.876 47.379 -2.508 1.00 38.62 206 LEU B C 1
ATOM 4625 O O . LEU B 1 209 ? 40.160 47.491 -1.508 1.00 37.35 206 LEU B O 1
ATOM 4630 N N . GLN B 1 210 ? 41.353 46.220 -2.926 1.00 38.78 207 GLN B N 1
ATOM 4631 C CA . GLN B 1 210 ? 40.908 44.963 -2.317 1.00 39.82 207 GLN B CA 1
ATOM 4632 C C . GLN B 1 210 ? 41.484 44.758 -0.906 1.00 38.21 207 GLN B C 1
ATOM 4633 O O . GLN B 1 210 ? 40.820 44.196 -0.046 1.00 38.06 207 GLN B O 1
ATOM 4639 N N . ALA B 1 211 ? 42.711 45.217 -0.690 1.00 36.80 208 ALA B N 1
ATOM 4640 C CA . ALA B 1 211 ? 43.277 45.376 0.655 1.00 36.63 208 ALA B CA 1
ATOM 4641 C C . ALA B 1 211 ? 42.379 46.221 1.550 1.00 36.25 208 ALA B C 1
ATOM 4642 O O . ALA B 1 211 ? 41.974 45.784 2.628 1.00 36.26 208 ALA B O 1
ATOM 4644 N N . LEU B 1 212 ? 42.085 47.431 1.077 1.00 36.20 209 LEU B N 1
ATOM 4645 C CA . LEU B 1 212 ? 41.195 48.358 1.774 1.00 36.62 209 LEU B CA 1
ATOM 4646 C C . LEU B 1 212 ? 39.911 47.646 2.113 1.00 36.96 209 LEU B C 1
ATOM 4647 O O . LEU B 1 212 ? 39.505 47.604 3.267 1.00 36.81 209 LEU B O 1
ATOM 4652 N N . THR B 1 213 ? 39.293 47.064 1.093 1.00 37.53 210 THR B N 1
ATOM 4653 C CA . THR B 1 213 ? 38.030 46.383 1.282 1.00 38.67 210 THR B CA 1
ATOM 4654 C C . THR B 1 213 ? 38.117 45.360 2.425 1.00 37.99 210 THR B C 1
ATOM 4655 O O . THR B 1 213 ? 37.268 45.369 3.297 1.00 39.04 210 THR B O 1
ATOM 4659 N N . ASN B 1 214 ? 39.135 44.508 2.466 1.00 36.68 211 ASN B N 1
ATOM 4660 C CA . ASN B 1 214 ? 39.166 43.444 3.519 1.00 36.87 211 ASN B CA 1
ATOM 4661 C C . ASN B 1 214 ? 39.551 43.937 4.905 1.00 35.52 211 ASN B C 1
ATOM 4662 O O . ASN B 1 214 ? 39.158 43.347 5.896 1.00 34.58 211 ASN B O 1
ATOM 4667 N N . LEU B 1 215 ? 40.329 45.021 4.945 1.00 34.70 212 LEU B N 1
ATOM 4668 C CA . LEU B 1 215 ? 40.782 45.635 6.201 1.00 33.99 212 LEU B CA 1
ATOM 4669 C C . LEU B 1 215 ? 39.759 46.615 6.821 1.00 33.37 212 LEU B C 1
ATOM 4670 O O . LEU B 1 215 ? 39.704 46.765 8.033 1.00 32.85 212 LEU B O 1
ATOM 4675 N N . LEU B 1 216 ? 38.945 47.262 6.001 1.00 32.37 213 LEU B N 1
ATOM 4676 C CA . LEU B 1 216 ? 38.007 48.270 6.512 1.00 31.97 213 LEU B CA 1
ATOM 4677 C C . LEU B 1 216 ? 37.162 47.753 7.671 1.00 31.66 213 LEU B C 1
ATOM 4678 O O . LEU B 1 216 ? 37.108 48.372 8.722 1.00 31.98 213 LEU B O 1
ATOM 4683 N N . PRO B 1 217 ? 36.575 46.559 7.533 1.00 32.43 214 PRO B N 1
ATOM 4684 C CA . PRO B 1 217 ? 35.920 45.984 8.728 1.00 32.86 214 PRO B CA 1
ATOM 4685 C C . PRO B 1 217 ? 36.858 45.642 9.889 1.00 32.07 214 PRO B C 1
ATOM 4686 O O . PRO B 1 217 ? 36.384 45.335 10.982 1.00 32.73 214 PRO B O 1
ATOM 4690 N N . LYS B 1 218 ? 38.170 45.723 9.670 1.00 31.17 215 LYS B N 1
ATOM 4691 C CA . LYS B 1 218 ? 39.147 45.328 10.687 1.00 30.48 215 LYS B CA 1
ATOM 4692 C C . LYS B 1 218 ? 39.841 46.465 11.474 1.00 28.56 215 LYS B C 1
ATOM 4693 O O . LYS B 1 218 ? 40.140 46.309 12.665 1.00 29.16 215 LYS B O 1
ATOM 4699 N N . VAL B 1 219 ? 40.016 47.633 10.849 1.00 25.39 216 VAL B N 1
ATOM 4700 C CA . VAL B 1 219 ? 40.809 48.721 11.428 1.00 22.07 216 VAL B CA 1
ATOM 4701 C C . VAL B 1 219 ? 39.982 49.665 12.308 1.00 21.30 216 VAL B C 1
ATOM 4702 O O . VAL B 1 219 ? 38.774 49.731 12.163 1.00 20.65 216 VAL B O 1
ATOM 4706 N N . ASP B 1 220 ? 40.631 50.436 13.184 1.00 19.80 217 ASP B N 1
ATOM 4707 C CA . ASP B 1 220 ? 39.959 51.531 13.882 1.00 19.70 217 ASP B CA 1
ATOM 4708 C C . ASP B 1 220 ? 40.052 52.884 13.181 1.00 19.25 217 ASP B C 1
ATOM 4709 O O . ASP B 1 220 ? 39.172 53.766 13.335 1.00 19.35 217 ASP B O 1
ATOM 4714 N N . LYS B 1 221 ? 41.130 53.069 12.424 1.00 18.30 218 LYS B N 1
ATOM 4715 C CA . LYS B 1 221 ? 41.374 54.338 11.766 1.00 16.75 218 LYS B CA 1
ATOM 4716 C C . LYS B 1 221 ? 42.084 54.035 10.474 1.00 16.82 218 LYS B C 1
ATOM 4717 O O . LYS B 1 221 ? 42.797 53.039 10.380 1.00 17.21 218 LYS B O 1
ATOM 4723 N N . LEU B 1 222 ? 41.838 54.867 9.469 1.00 16.55 219 LEU B N 1
ATOM 4724 C CA . LEU B 1 222 ? 42.491 54.746 8.183 1.00 16.01 219 LEU B CA 1
ATOM 4725 C C . LEU B 1 222 ? 43.011 56.111 7.726 1.00 14.71 219 LEU B C 1
ATOM 4726 O O . LEU B 1 222 ? 42.254 57.074 7.662 1.00 14.31 219 LEU B O 1
ATOM 4731 N N . ILE B 1 223 ? 44.292 56.169 7.394 1.00 14.13 220 ILE B N 1
ATOM 4732 C CA . ILE B 1 223 ? 44.902 57.350 6.811 1.00 13.73 220 ILE B CA 1
ATOM 4733 C C . ILE B 1 223 ? 45.180 57.033 5.341 1.00 14.56 220 ILE B C 1
ATOM 4734 O O . ILE B 1 223 ? 45.784 56.017 5.016 1.00 14.06 220 ILE B O 1
ATOM 4739 N N . ILE B 1 224 ? 44.697 57.893 4.455 1.00 14.93 221 ILE B N 1
ATOM 4740 C CA . ILE B 1 224 ? 44.938 57.770 3.030 1.00 15.08 221 ILE B CA 1
ATOM 4741 C C . ILE B 1 224 ? 45.774 58.969 2.599 1.00 14.73 221 ILE B C 1
ATOM 4742 O O . ILE B 1 224 ? 45.361 60.112 2.766 1.00 14.42 221 ILE B O 1
ATOM 4747 N N . GLY B 1 225 ? 46.962 58.693 2.073 1.00 14.93 222 GLY B N 1
ATOM 4748 C CA . GLY B 1 225 ? 47.842 59.696 1.508 1.00 14.66 222 GLY B CA 1
ATOM 4749 C C . GLY B 1 225 ? 48.306 59.295 0.121 1.00 15.50 222 GLY B C 1
ATOM 4750 O O . GLY B 1 225 ? 47.705 58.451 -0.534 1.00 16.03 222 GLY B O 1
ATOM 4751 N N . GLY B 1 226 ? 49.368 59.938 -0.345 1.00 15.71 223 GLY B N 1
ATOM 4752 C CA . GLY B 1 226 ? 49.868 59.744 -1.694 1.00 16.24 223 GLY B CA 1
ATOM 4753 C C . GLY B 1 226 ? 48.908 60.210 -2.765 1.00 16.15 223 GLY B C 1
ATOM 4754 O O . GLY B 1 226 ? 47.828 60.761 -2.491 1.00 15.78 223 GLY B O 1
ATOM 4755 N N . GLY B 1 227 ? 49.307 59.962 -4.004 1.00 16.49 224 GLY B N 1
ATOM 4756 C CA . GLY B 1 227 ? 48.483 60.288 -5.150 1.00 16.70 224 GLY B CA 1
ATOM 4757 C C . GLY B 1 227 ? 47.082 59.714 -5.060 1.00 1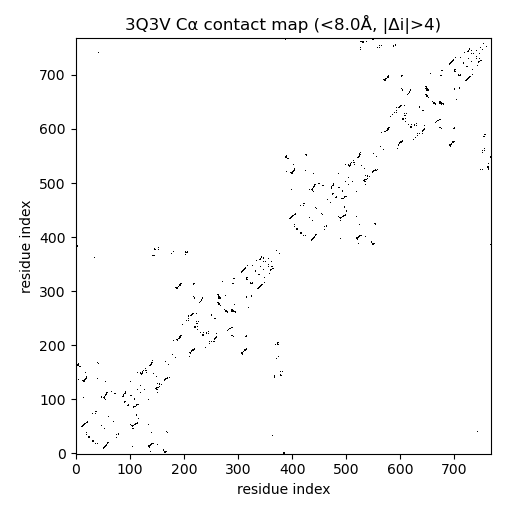7.00 224 GLY B C 1
ATOM 4758 O O . GLY B 1 227 ? 46.153 60.330 -5.534 1.00 17.43 224 GLY B O 1
ATOM 4767 N N . ALA B 1 229 ? 45.032 59.562 -2.612 1.00 17.27 226 ALA B N 1
ATOM 4768 C CA . ALA B 1 229 ? 44.151 60.433 -1.824 1.00 16.79 226 ALA B CA 1
ATOM 4769 C C . ALA B 1 229 ? 43.307 61.351 -2.686 1.00 16.30 226 ALA B C 1
ATOM 4770 O O . ALA B 1 229 ? 42.201 61.719 -2.317 1.00 15.98 226 ALA B O 1
ATOM 4772 N N . PHE B 1 230 ? 43.812 61.734 -3.846 1.00 17.51 227 PHE B N 1
ATOM 4773 C CA . PHE B 1 230 ? 43.063 62.658 -4.702 1.00 18.85 227 PHE B CA 1
ATOM 4774 C C . PHE B 1 230 ? 41.801 62.089 -5.342 1.00 18.72 227 PHE B C 1
ATOM 4775 O O . PHE B 1 230 ? 40.880 62.847 -5.648 1.00 18.77 227 PHE B O 1
ATOM 4783 N N . THR B 1 231 ? 41.747 60.777 -5.525 1.00 19.32 228 THR B N 1
ATOM 4784 C CA . THR B 1 231 ? 40.497 60.119 -6.017 1.00 20.87 228 THR B CA 1
ATOM 4785 C C . THR B 1 231 ? 39.430 60.179 -4.927 1.00 20.31 228 THR B C 1
ATOM 4786 O O . THR B 1 231 ? 38.282 60.547 -5.195 1.00 21.33 228 THR B O 1
ATOM 4790 N N . PHE B 1 232 ? 39.839 59.955 -3.676 1.00 19.54 229 PHE B N 1
ATOM 4791 C CA . PHE B 1 232 ? 38.931 60.160 -2.522 1.00 19.20 229 PHE B CA 1
ATOM 4792 C C . PHE B 1 232 ? 38.501 61.599 -2.353 1.00 19.86 229 PHE B C 1
ATOM 4793 O O . PHE B 1 232 ? 37.326 61.869 -2.146 1.00 20.32 229 PHE B O 1
ATOM 4801 N N . LEU B 1 233 ? 39.451 62.536 -2.404 1.00 20.82 230 LEU B N 1
ATOM 4802 C CA . LEU B 1 233 ? 39.084 63.957 -2.335 1.00 20.61 230 LEU B CA 1
ATOM 4803 C C . LEU B 1 233 ? 38.154 64.343 -3.497 1.00 21.90 230 LEU B C 1
ATOM 4804 O O . LEU B 1 233 ? 37.165 65.011 -3.274 1.00 21.66 230 LEU B O 1
ATOM 4809 N N . LYS B 1 234 ? 38.451 63.923 -4.720 1.00 23.14 231 LYS B N 1
ATOM 4810 C CA . LYS B 1 234 ? 37.549 64.228 -5.835 1.00 25.48 231 LYS B CA 1
ATOM 4811 C C . LYS B 1 234 ? 36.172 63.585 -5.588 1.00 26.07 231 LYS B C 1
ATOM 4812 O O . LYS B 1 234 ? 35.153 64.182 -5.908 1.00 27.12 231 LYS B O 1
ATOM 4818 N N . ALA B 1 235 ? 36.151 62.379 -5.004 1.00 26.47 232 ALA B N 1
ATOM 4819 C CA . ALA B 1 235 ? 34.884 61.702 -4.714 1.00 27.47 232 ALA B CA 1
ATOM 4820 C C . ALA B 1 235 ? 34.080 62.504 -3.693 1.00 27.96 232 ALA B C 1
ATOM 4821 O O . ALA B 1 235 ? 32.855 62.558 -3.758 1.00 27.77 232 ALA B O 1
ATOM 4823 N N . LEU B 1 236 ? 34.774 63.185 -2.786 1.00 28.53 233 LEU B N 1
ATOM 4824 C CA . LEU B 1 236 ? 34.093 64.051 -1.801 1.00 29.18 233 LEU B CA 1
ATOM 4825 C C . LEU B 1 236 ? 33.668 65.410 -2.371 1.00 30.00 233 LEU B C 1
ATOM 4826 O O . LEU B 1 236 ? 33.042 66.209 -1.671 1.00 30.66 233 LEU B O 1
ATOM 4831 N N . GLY B 1 237 ? 34.016 65.680 -3.628 1.00 30.67 234 GLY B N 1
ATOM 4832 C CA . GLY B 1 237 ? 33.625 66.928 -4.309 1.00 31.18 234 GLY B CA 1
ATOM 4833 C C . GLY B 1 237 ? 34.680 68.034 -4.394 1.00 31.49 234 GLY B C 1
ATOM 4834 O O . GLY B 1 237 ? 34.393 69.117 -4.882 1.00 31.21 234 GLY B O 1
ATOM 4835 N N . TYR B 1 238 ? 35.895 67.764 -3.921 1.00 31.10 235 TYR B N 1
ATOM 4836 C CA . TYR B 1 238 ? 37.005 68.725 -4.000 1.00 31.11 235 TYR B CA 1
ATOM 4837 C C . TYR B 1 238 ? 37.566 68.924 -5.405 1.00 30.47 235 TYR B C 1
ATOM 4838 O O . TYR B 1 238 ? 37.694 67.983 -6.177 1.00 30.77 235 TYR B O 1
ATOM 4847 N N . ASP B 1 239 ? 37.974 70.147 -5.705 1.00 30.35 236 ASP B N 1
ATOM 4848 C CA . ASP B 1 239 ? 38.847 70.419 -6.843 1.00 30.68 236 ASP B CA 1
ATOM 4849 C C . ASP B 1 239 ? 40.218 69.876 -6.497 1.00 28.46 236 ASP B C 1
ATOM 4850 O O . ASP B 1 239 ? 40.698 70.040 -5.381 1.00 28.04 236 ASP B O 1
ATOM 4855 N N . ILE B 1 240 ? 40.839 69.185 -7.433 1.00 27.27 237 ILE B N 1
ATOM 4856 C CA . ILE B 1 240 ? 42.158 68.612 -7.186 1.00 25.15 237 ILE B CA 1
ATOM 4857 C C . ILE B 1 240 ? 43.223 69.100 -8.213 1.00 25.19 237 ILE B C 1
ATOM 4858 O O . ILE B 1 240 ? 44.301 68.539 -8.300 1.00 24.37 237 ILE B O 1
ATOM 4863 N N . GLY B 1 241 ? 42.918 70.154 -8.972 1.00 26.12 238 GLY B N 1
ATOM 4864 C CA . GLY B 1 241 ? 43.773 70.601 -10.078 1.00 27.18 238 GLY B CA 1
ATOM 4865 C C . GLY B 1 241 ? 44.132 69.502 -11.060 1.00 28.18 238 GLY B C 1
ATOM 4866 O O . GLY B 1 241 ? 43.266 68.714 -11.472 1.00 29.34 238 GLY B O 1
ATOM 4867 N N . ASN B 1 242 ? 45.402 69.445 -11.438 1.00 28.04 239 ASN B N 1
ATOM 4868 C CA . ASN B 1 242 ? 45.908 68.396 -12.323 1.00 29.13 239 ASN B CA 1
ATOM 4869 C C . ASN B 1 242 ? 46.542 67.227 -11.600 1.00 28.21 239 ASN B C 1
ATOM 4870 O O . ASN B 1 242 ? 47.285 66.444 -12.210 1.00 27.28 239 ASN B O 1
ATOM 4875 N N . SER B 1 243 ? 46.229 67.092 -10.311 1.00 28.02 240 SER B N 1
ATOM 4876 C CA . SER B 1 243 ? 46.676 65.930 -9.534 1.00 28.35 240 SER B CA 1
ATOM 4877 C C . SER B 1 243 ? 46.161 64.601 -10.133 1.00 30.03 240 SER B C 1
ATOM 4878 O O . SER B 1 243 ? 45.138 64.573 -10.804 1.00 30.91 240 SER B O 1
ATOM 4881 N N . LEU B 1 244 ? 46.899 63.523 -9.896 1.00 31.97 241 LEU B N 1
ATOM 4882 C CA . LEU B 1 244 ? 46.507 62.152 -10.285 1.00 33.84 241 LEU B CA 1
ATOM 4883 C C . LEU B 1 244 ? 45.103 61.789 -9.847 1.00 34.59 241 LEU B C 1
ATOM 4884 O O . LEU B 1 244 ? 44.741 62.024 -8.685 1.00 34.74 241 LEU B O 1
ATOM 4889 N N . LEU B 1 245 ? 44.329 61.215 -10.769 1.00 35.45 242 LEU B N 1
ATOM 4890 C CA . LEU B 1 245 ? 42.938 60.856 -10.530 1.00 35.66 242 LEU B CA 1
ATOM 4891 C C . LEU B 1 245 ? 42.654 59.553 -11.275 1.00 37.15 242 LEU B C 1
ATOM 4892 O O . LEU B 1 245 ? 42.932 59.450 -12.476 1.00 37.15 242 LEU B O 1
ATOM 4897 N N . GLU B 1 246 ? 42.109 58.567 -10.564 1.00 37.11 243 GLU B N 1
ATOM 4898 C CA . GLU B 1 246 ? 41.530 57.415 -11.206 1.00 38.02 243 GLU B CA 1
ATOM 4899 C C . GLU B 1 246 ? 40.023 57.590 -11.225 1.00 38.95 243 GLU B C 1
ATOM 4900 O O . GLU B 1 246 ? 39.305 57.131 -10.315 1.00 39.10 243 GLU B O 1
ATOM 4906 N N . GLU B 1 247 ? 39.552 58.279 -12.262 1.00 39.71 244 GLU B N 1
ATOM 4907 C CA . GLU B 1 247 ? 38.142 58.615 -12.409 1.00 41.14 244 GLU B CA 1
ATOM 4908 C C . GLU B 1 247 ? 37.268 57.356 -12.409 1.00 41.30 244 GLU B C 1
ATOM 4909 O O . GLU B 1 247 ? 36.127 57.383 -11.962 1.00 41.88 244 GLU B O 1
ATOM 4915 N N . GLU B 1 248 ? 37.814 56.246 -12.879 1.00 41.27 245 GLU B N 1
ATOM 4916 C CA . GLU B 1 248 ? 37.047 55.013 -12.939 1.00 42.00 245 GLU B CA 1
ATOM 4917 C C . GLU B 1 248 ? 36.823 54.404 -11.534 1.00 39.93 245 GLU B C 1
ATOM 4918 O O . GLU B 1 248 ? 36.054 53.461 -11.396 1.00 40.39 245 GLU B O 1
ATOM 4924 N N . LEU B 1 249 ? 37.444 54.969 -10.500 1.00 37.44 246 LEU B N 1
ATOM 4925 C CA . LEU B 1 249 ? 37.347 54.409 -9.144 1.00 35.24 246 LEU B CA 1
ATOM 4926 C C . LEU B 1 249 ? 36.676 55.340 -8.142 1.00 33.62 246 LEU B C 1
ATOM 4927 O O . LEU B 1 249 ? 36.752 55.115 -6.934 1.00 31.63 246 LEU B O 1
ATOM 4932 N N . LEU B 1 250 ? 36.007 56.376 -8.632 1.00 33.34 247 LEU B N 1
ATOM 4933 C CA . LEU B 1 250 ? 35.337 57.320 -7.748 1.00 32.83 247 LEU B CA 1
ATOM 4934 C C . LEU B 1 250 ? 34.189 56.650 -6.990 1.00 33.28 247 LEU B C 1
ATOM 4935 O O . LEU B 1 250 ? 33.919 56.996 -5.835 1.00 31.73 247 LEU B O 1
ATOM 4940 N N . GLU B 1 251 ? 33.501 55.713 -7.635 1.00 33.77 248 GLU B N 1
ATOM 4941 C CA . GLU B 1 251 ? 32.371 55.073 -6.975 1.00 34.97 248 GLU B CA 1
ATOM 4942 C C . GLU B 1 251 ? 32.902 54.115 -5.930 1.00 32.69 248 GLU B C 1
ATOM 4943 O O . GLU B 1 251 ? 32.340 54.025 -4.853 1.00 32.80 248 GLU B O 1
ATOM 4949 N N . GLU B 1 252 ? 34.009 53.453 -6.224 1.00 30.63 249 GLU B N 1
ATOM 4950 C CA . GLU B 1 252 ? 34.662 52.614 -5.255 1.00 30.39 249 GLU B CA 1
ATOM 4951 C C . GLU B 1 252 ? 35.202 53.409 -4.045 1.00 29.01 249 GLU B C 1
ATOM 4952 O O . GLU B 1 252 ? 35.123 52.948 -2.895 1.00 28.80 249 GLU B O 1
ATOM 4958 N N . ALA B 1 253 ? 35.754 54.590 -4.307 1.00 26.95 250 ALA B N 1
ATOM 4959 C CA . ALA B 1 253 ? 36.212 55.455 -3.244 1.00 25.64 250 ALA B CA 1
ATOM 4960 C C . ALA B 1 253 ? 35.011 55.790 -2.365 1.00 25.42 250 ALA B C 1
ATOM 4961 O O . ALA B 1 253 ? 35.106 55.695 -1.139 1.00 24.41 250 ALA B O 1
ATOM 4963 N N . ASN B 1 254 ? 33.882 56.125 -2.988 1.00 25.19 251 ASN B N 1
ATOM 4964 C CA . ASN B 1 254 ? 32.662 56.401 -2.225 1.00 25.91 251 ASN B CA 1
ATOM 4965 C C . ASN B 1 254 ? 32.137 55.207 -1.417 1.00 25.55 251 ASN B C 1
ATOM 4966 O O . ASN B 1 254 ? 31.555 55.408 -0.349 1.00 24.96 251 ASN B O 1
ATOM 4971 N N . LYS B 1 255 ? 32.339 53.985 -1.912 1.00 25.41 252 LYS B N 1
ATOM 4972 C CA . LYS B 1 255 ? 31.904 52.803 -1.166 1.00 26.45 252 LYS B CA 1
ATOM 4973 C C . LYS B 1 255 ? 32.696 52.709 0.125 1.00 25.56 252 LYS B C 1
ATOM 4974 O O . LYS B 1 255 ? 32.116 52.460 1.188 1.00 25.44 252 LYS B O 1
ATOM 4980 N N . ILE B 1 256 ? 34.023 52.882 0.004 1.00 23.84 253 ILE B N 1
ATOM 4981 C CA . ILE B 1 256 ? 34.949 52.798 1.122 1.00 23.03 253 ILE B CA 1
ATOM 4982 C C . ILE B 1 256 ? 34.603 53.837 2.210 1.00 22.16 253 ILE B C 1
ATOM 4983 O O . ILE B 1 256 ? 34.566 53.511 3.396 1.00 21.87 253 ILE B O 1
ATOM 4988 N N . LEU B 1 257 ? 34.339 55.064 1.792 1.00 20.42 254 LEU B N 1
ATOM 4989 C CA . LEU B 1 257 ? 33.963 56.115 2.710 1.00 20.33 254 LEU B CA 1
ATOM 4990 C C . LEU B 1 257 ? 32.626 55.861 3.398 1.00 20.51 254 LEU B C 1
ATOM 4991 O O . LEU B 1 257 ? 32.476 56.112 4.603 1.00 20.36 254 LEU B O 1
ATOM 4996 N N . THR B 1 258 ? 31.633 55.422 2.624 1.00 20.47 255 THR B N 1
ATOM 4997 C CA . THR B 1 258 ? 30.306 55.154 3.167 1.00 21.40 255 THR B CA 1
ATOM 4998 C C . THR B 1 258 ? 30.378 53.978 4.148 1.00 22.35 255 THR B C 1
ATOM 4999 O O . THR B 1 258 ? 29.837 54.029 5.267 1.00 22.31 255 THR B O 1
ATOM 5003 N N . LYS B 1 259 ? 31.103 52.953 3.731 1.00 22.94 256 LYS B N 1
ATOM 5004 C CA . LYS B 1 259 ? 31.288 51.755 4.516 1.00 24.62 256 LYS B CA 1
ATOM 5005 C C . LYS B 1 259 ? 32.021 52.062 5.819 1.00 24.05 256 LYS B C 1
ATOM 5006 O O . LYS B 1 259 ? 31.666 51.542 6.891 1.00 23.93 256 LYS B O 1
ATOM 5012 N N . GLY B 1 260 ? 33.020 52.927 5.703 1.00 22.94 257 GLY B N 1
ATOM 5013 C CA . GLY B 1 260 ? 33.844 53.321 6.826 1.00 22.90 257 GLY B CA 1
ATOM 5014 C C . GLY B 1 260 ? 33.046 54.070 7.861 1.00 22.43 257 GLY B C 1
ATOM 5015 O O . GLY B 1 260 ? 33.200 53.813 9.041 1.00 21.88 257 GLY B O 1
ATOM 5016 N N . LYS B 1 261 ? 32.193 54.980 7.403 1.00 22.46 258 LYS B N 1
ATOM 5017 C CA . LYS B 1 261 ? 31.284 55.690 8.278 1.00 23.76 258 LYS B CA 1
ATOM 5018 C C . LYS B 1 261 ? 30.293 54.740 8.978 1.00 24.44 258 LYS B C 1
ATOM 5019 O O . LYS B 1 261 ? 30.091 54.870 10.171 1.00 23.90 258 LYS B O 1
ATOM 5025 N N . ASN B 1 262 ? 29.706 53.785 8.256 1.00 24.55 259 ASN B N 1
ATOM 5026 C CA . ASN B 1 262 ? 28.760 52.824 8.867 1.00 25.45 259 ASN B CA 1
ATOM 5027 C C . ASN B 1 262 ? 29.432 52.006 9.964 1.00 25.73 259 ASN B C 1
ATOM 5028 O O . ASN B 1 262 ? 28.859 51.799 11.014 1.00 26.28 259 ASN B O 1
ATOM 5033 N N . LEU B 1 263 ? 30.659 51.581 9.712 1.00 25.13 260 LEU B N 1
ATOM 5034 C CA . LEU B 1 263 ? 31.453 50.835 10.698 1.00 25.70 260 LEU B CA 1
ATOM 5035 C C . LEU B 1 263 ? 32.048 51.621 11.881 1.00 25.08 260 LEU B C 1
ATOM 5036 O O . LEU B 1 263 ? 32.577 51.018 12.802 1.00 27.48 260 LEU B O 1
ATOM 5041 N N . GLY B 1 264 ? 32.029 52.943 11.836 1.00 24.53 261 GLY B N 1
ATOM 5042 C CA . GLY B 1 264 ? 32.727 53.764 12.830 1.00 22.94 261 GLY B CA 1
ATOM 5043 C C . GLY B 1 264 ? 34.240 53.928 12.622 1.00 21.58 261 GLY B C 1
ATOM 5044 O O . GLY B 1 264 ? 34.937 54.274 13.560 1.00 21.28 261 GLY B O 1
ATOM 5045 N N . VAL B 1 265 ? 34.769 53.666 11.421 1.00 19.91 262 VAL B N 1
ATOM 5046 C CA . VAL B 1 265 ? 36.203 53.796 11.195 1.00 18.28 262 VAL B CA 1
ATOM 5047 C C . VAL B 1 265 ? 36.463 55.273 11.064 1.00 18.36 262 VAL B C 1
ATOM 5048 O O . VAL B 1 265 ? 35.679 55.968 10.474 1.00 18.93 262 VAL B O 1
ATOM 5052 N N . LYS B 1 266 ? 37.547 55.773 11.631 1.00 17.95 263 LYS B N 1
ATOM 5053 C CA . LYS B 1 266 ? 37.875 57.169 11.465 1.00 17.61 263 LYS B CA 1
ATOM 5054 C C . LYS B 1 266 ? 38.819 57.264 10.269 1.00 16.90 263 LYS B C 1
ATOM 5055 O O . LYS B 1 266 ? 39.932 56.711 10.286 1.00 16.87 263 LYS B O 1
ATOM 5061 N N . ILE B 1 267 ? 38.351 57.911 9.218 1.00 15.03 264 ILE B N 1
ATOM 5062 C CA . ILE B 1 267 ? 39.107 58.010 7.997 1.00 14.45 264 ILE B CA 1
ATOM 5063 C C . ILE B 1 267 ? 39.667 59.414 7.872 1.00 13.31 264 ILE B C 1
ATOM 5064 O O . ILE B 1 267 ? 38.929 60.375 8.033 1.00 12.20 264 ILE B O 1
ATOM 5069 N N . TYR B 1 268 ? 40.977 59.498 7.605 1.00 11.92 265 TYR B N 1
ATOM 5070 C CA . TYR B 1 268 ? 41.678 60.742 7.433 1.00 11.90 265 TYR B CA 1
ATOM 5071 C C . TYR B 1 268 ? 42.298 60.863 6.034 1.00 12.97 265 TYR B C 1
ATOM 5072 O O . TYR B 1 268 ? 43.087 60.020 5.588 1.00 13.53 265 TYR B O 1
ATOM 5081 N N . LEU B 1 269 ? 41.951 61.941 5.351 1.00 13.48 266 LEU B N 1
ATOM 5082 C CA . LEU B 1 269 ? 42.624 62.336 4.152 1.00 13.98 266 LEU B CA 1
ATOM 5083 C C . LEU B 1 269 ? 43.492 63.573 4.424 1.00 14.42 266 LEU B C 1
ATOM 5084 O O . LEU B 1 269 ? 43.322 64.250 5.429 1.00 15.78 266 LEU B O 1
ATOM 5089 N N . PRO B 1 270 ? 44.399 63.897 3.500 1.00 13.88 267 PRO B N 1
ATOM 5090 C CA . PRO B 1 270 ? 45.188 65.109 3.613 1.00 13.28 267 PRO B CA 1
ATOM 5091 C C . PRO B 1 270 ? 44.295 66.344 3.708 1.00 13.08 267 PRO B C 1
ATOM 5092 O O . PRO B 1 270 ? 43.301 66.443 2.999 1.00 13.08 267 PRO B O 1
ATOM 5096 N N . VAL B 1 271 ? 44.662 67.284 4.565 1.00 11.69 268 VAL B N 1
ATOM 5097 C CA . VAL B 1 271 ? 43.969 68.542 4.659 1.00 11.24 268 VAL B CA 1
ATOM 5098 C C . VAL B 1 271 ? 44.745 69.646 3.986 1.00 11.94 268 VAL B C 1
ATOM 5099 O O . VAL B 1 271 ? 44.221 70.730 3.760 1.00 12.71 268 VAL B O 1
ATOM 5103 N N . ASP B 1 272 ? 45.997 69.371 3.659 1.00 12.38 269 ASP B N 1
ATOM 5104 C CA . ASP B 1 272 ? 46.830 70.274 2.896 1.00 12.84 269 ASP B CA 1
ATOM 5105 C C . ASP B 1 272 ? 47.846 69.484 2.106 1.00 12.91 269 ASP B C 1
ATOM 5106 O O . ASP B 1 272 ? 48.044 68.300 2.374 1.00 12.93 269 ASP B O 1
ATOM 5111 N N . VAL B 1 273 ? 48.460 70.132 1.118 1.00 13.31 270 VAL B N 1
ATOM 5112 C CA . VAL B 1 273 ? 49.407 69.493 0.248 1.00 13.35 270 VAL B CA 1
ATOM 5113 C C . VAL B 1 273 ? 50.520 70.449 -0.156 1.00 14.62 270 VAL B C 1
ATOM 5114 O O . VAL B 1 273 ? 50.365 71.660 -0.084 1.00 15.75 270 VAL B O 1
ATOM 5118 N N . VAL B 1 274 ? 51.645 69.879 -0.561 1.00 14.12 271 VAL B N 1
ATOM 5119 C CA . VAL B 1 274 ? 52.675 70.586 -1.233 1.00 14.64 271 VAL B CA 1
ATOM 5120 C C . VAL B 1 274 ? 52.326 70.495 -2.715 1.00 16.19 271 VAL B C 1
ATOM 5121 O O . VAL B 1 274 ? 52.321 69.386 -3.306 1.00 17.20 271 VAL B O 1
ATOM 5125 N N . ALA B 1 275 ? 52.002 71.635 -3.313 1.00 17.04 272 ALA B N 1
ATOM 5126 C CA . ALA B 1 275 ? 51.612 71.682 -4.709 1.00 18.16 272 ALA B CA 1
ATOM 5127 C C . ALA B 1 275 ? 52.704 72.299 -5.551 1.00 18.38 272 ALA B C 1
ATOM 5128 O O . ALA B 1 275 ? 53.390 73.201 -5.105 1.00 18.86 272 ALA B O 1
ATOM 5130 N N . ALA B 1 276 ? 52.804 71.839 -6.789 1.00 19.53 273 ALA B N 1
ATOM 5131 C CA . ALA B 1 276 ? 53.676 72.456 -7.780 1.00 21.66 273 ALA B CA 1
ATOM 5132 C C . ALA B 1 276 ? 53.071 72.323 -9.171 1.00 23.77 273 ALA B C 1
ATOM 5133 O O . ALA B 1 276 ? 52.220 71.471 -9.369 1.00 23.45 273 ALA B O 1
ATOM 5135 N N . PRO B 1 277 ? 53.555 73.124 -10.152 1.00 26.29 274 PRO B N 1
ATOM 5136 C CA . PRO B 1 277 ? 53.063 73.045 -11.547 1.00 28.12 274 PRO B CA 1
ATOM 5137 C C . PRO B 1 277 ? 53.547 71.825 -12.317 1.00 29.60 274 PRO B C 1
ATOM 5138 O O . PRO B 1 277 ? 52.953 71.469 -13.344 1.00 30.90 274 PRO B O 1
ATOM 5142 N N . ALA B 1 278 ? 54.603 71.188 -11.827 1.00 30.07 275 ALA B N 1
ATOM 5143 C CA . ALA B 1 278 ? 55.130 69.977 -12.435 1.00 30.93 275 ALA B CA 1
ATOM 5144 C C . ALA B 1 278 ? 55.870 69.150 -11.413 1.00 31.28 275 ALA B C 1
ATOM 5145 O O . ALA B 1 278 ? 56.286 69.649 -10.368 1.00 30.33 275 ALA B O 1
ATOM 5147 N N . CYS B 1 279 ? 56.036 67.877 -11.740 1.00 32.54 276 CYS B N 1
ATOM 5148 C CA . CYS B 1 279 ? 56.734 66.946 -10.906 1.00 33.29 276 CYS B CA 1
ATOM 5149 C C . CYS B 1 279 ? 58.202 66.911 -11.289 1.00 35.91 276 CYS B C 1
ATOM 5150 O O . CYS B 1 279 ? 58.659 66.036 -12.008 1.00 36.72 276 CYS B O 1
ATOM 5153 N N . SER B 1 280 ? 58.957 67.882 -10.822 1.00 38.56 277 SER B N 1
ATOM 5154 C CA . SER B 1 280 ? 60.383 67.819 -10.997 1.00 40.94 277 SER B CA 1
ATOM 5155 C C . SER B 1 280 ? 61.050 68.568 -9.852 1.00 42.64 277 SER B C 1
ATOM 5156 O O . SER B 1 280 ? 60.384 69.226 -9.053 1.00 42.52 277 SER B O 1
ATOM 5159 N N . GLN B 1 281 ? 62.370 68.470 -9.763 1.00 44.78 278 GLN B N 1
ATOM 5160 C CA . GLN B 1 281 ? 63.082 69.132 -8.673 1.00 46.32 278 GLN B CA 1
ATOM 5161 C C . GLN B 1 281 ? 63.172 70.647 -8.849 1.00 47.46 278 GLN B C 1
ATOM 5162 O O . GLN B 1 281 ? 63.347 71.378 -7.872 1.00 48.27 278 GLN B O 1
ATOM 5168 N N . ASP B 1 282 ? 63.038 71.111 -10.092 1.00 48.36 279 ASP B N 1
ATOM 5169 C CA . ASP B 1 282 ? 63.308 72.506 -10.465 1.00 49.21 279 ASP B CA 1
ATOM 5170 C C . ASP B 1 282 ? 62.019 73.300 -10.659 1.00 48.36 279 ASP B C 1
ATOM 5171 O O . ASP B 1 282 ? 61.821 73.948 -11.703 1.00 49.76 279 ASP B O 1
ATOM 5176 N N . VAL B 1 283 ? 61.144 73.260 -9.658 1.00 46.05 280 VAL B N 1
ATOM 5177 C CA . VAL B 1 283 ? 59.819 73.886 -9.768 1.00 44.49 280 VAL B CA 1
ATOM 5178 C C . VAL B 1 283 ? 59.489 74.688 -8.519 1.00 42.72 280 VAL B C 1
ATOM 5179 O O . VAL B 1 283 ? 59.899 74.318 -7.424 1.00 42.63 280 VAL B O 1
ATOM 5183 N N . PRO B 1 284 ? 58.739 75.786 -8.672 1.00 41.46 281 PRO B N 1
ATOM 5184 C CA . PRO B 1 284 ? 58.237 76.448 -7.474 1.00 40.25 281 PRO B CA 1
ATOM 5185 C C . PRO B 1 284 ? 57.233 75.544 -6.741 1.00 37.87 281 PRO B C 1
ATOM 5186 O O . PRO B 1 284 ? 56.637 74.652 -7.348 1.00 36.89 281 PRO B O 1
ATOM 5198 N N . LYS B 1 286 ? 54.052 75.478 -3.475 1.00 29.52 283 LYS B N 1
ATOM 5199 C CA . LYS B 1 286 ? 53.211 76.122 -2.476 1.00 28.15 283 LYS B CA 1
ATOM 5200 C C . LYS B 1 286 ? 52.667 75.083 -1.491 1.00 25.72 283 LYS B C 1
ATOM 5201 O O . LYS B 1 286 ? 52.377 73.938 -1.851 1.00 23.69 283 LYS B O 1
ATOM 5207 N N . PHE B 1 287 ? 52.497 75.513 -0.250 1.00 24.27 284 PHE B N 1
ATOM 5208 C CA . PHE B 1 287 ? 51.854 74.721 0.764 1.00 23.23 284 PHE B CA 1
ATOM 5209 C C . PHE B 1 287 ? 50.464 75.218 0.807 1.00 21.16 284 PHE B C 1
ATOM 5210 O O . PHE B 1 287 ? 50.241 76.380 1.120 1.00 22.97 284 PHE B O 1
ATOM 5218 N N . VAL B 1 288 ? 49.516 74.384 0.391 1.00 18.43 285 VAL B N 1
ATOM 5219 C CA . VAL B 1 288 ? 48.146 74.864 0.272 1.00 17.10 285 VAL B CA 1
ATOM 5220 C C . VAL B 1 288 ? 47.164 73.885 0.874 1.00 15.99 285 VAL B C 1
ATOM 5221 O O . VAL B 1 288 ? 47.427 72.691 0.894 1.00 14.76 285 VAL B O 1
ATOM 5225 N N . PRO B 1 289 ? 46.032 74.402 1.380 1.00 16.44 286 PRO B N 1
ATOM 5226 C CA . PRO B 1 289 ? 44.926 73.588 1.814 1.00 16.52 286 PRO B CA 1
ATOM 5227 C C . PRO B 1 289 ? 44.509 72.677 0.669 1.00 18.94 286 PRO B C 1
ATOM 5228 O O . PRO B 1 289 ? 44.557 73.081 -0.510 1.00 18.96 286 PRO B O 1
ATOM 5232 N N . ALA B 1 290 ? 44.067 71.472 1.004 1.00 19.43 287 ALA B N 1
ATOM 5233 C CA . ALA B 1 290 ? 43.644 70.548 -0.026 1.00 20.96 287 ALA B CA 1
ATOM 5234 C C . ALA B 1 290 ? 42.531 71.111 -0.939 1.00 22.63 287 ALA B C 1
ATOM 5235 O O . ALA B 1 290 ? 42.430 70.698 -2.056 1.00 23.87 287 ALA B O 1
ATOM 5237 N N . GLN B 1 291 ? 41.724 72.076 -0.498 1.00 24.32 288 GLN B N 1
ATOM 5238 C CA . GLN B 1 291 ? 40.693 72.676 -1.380 1.00 25.25 288 GLN B CA 1
ATOM 5239 C C . GLN B 1 291 ? 41.258 73.742 -2.321 1.00 25.66 288 GLN B C 1
ATOM 5240 O O . GLN B 1 291 ? 40.507 74.304 -3.112 1.00 26.64 288 GLN B O 1
ATOM 5246 N N . GLU B 1 292 ? 42.552 74.038 -2.244 1.00 24.70 289 GLU B N 1
ATOM 5247 C CA . GLU B 1 292 ? 43.084 75.214 -2.905 1.00 24.28 289 GLU B CA 1
ATOM 5248 C C . GLU B 1 292 ? 44.309 74.881 -3.730 1.00 24.22 289 GLU B C 1
ATOM 5249 O O . GLU B 1 292 ? 45.245 75.668 -3.823 1.00 23.37 289 GLU B O 1
ATOM 5255 N N . ILE B 1 293 ? 44.300 73.723 -4.382 1.00 24.60 290 ILE B N 1
ATOM 5256 C CA . ILE B 1 293 ? 45.374 73.441 -5.330 1.00 25.33 290 ILE B CA 1
ATOM 5257 C C . ILE B 1 293 ? 45.066 74.331 -6.520 1.00 25.43 290 ILE B C 1
ATOM 5258 O O . ILE B 1 293 ? 43.941 74.326 -6.992 1.00 23.64 290 ILE B O 1
ATOM 5263 N N . PRO B 1 294 ? 46.036 75.146 -6.947 1.00 26.14 291 PRO B N 1
ATOM 5264 C CA . PRO B 1 294 ? 45.825 76.023 -8.079 1.00 27.86 291 PRO B CA 1
ATOM 5265 C C . PRO B 1 294 ? 45.474 75.266 -9.351 1.00 28.84 291 PRO B C 1
ATOM 5266 O O . PRO B 1 294 ? 45.931 74.122 -9.527 1.00 27.13 291 PRO B O 1
ATOM 5270 N N . ASN B 1 295 ? 44.663 75.896 -10.226 1.00 29.95 292 ASN B N 1
ATOM 5271 C CA . ASN B 1 295 ? 44.331 75.279 -11.514 1.00 30.44 292 ASN B CA 1
ATOM 5272 C C . ASN B 1 295 ? 45.618 74.908 -12.216 1.00 29.39 292 ASN B C 1
ATOM 5273 O O . ASN B 1 295 ? 46.520 75.713 -12.328 1.00 29.47 292 ASN B O 1
ATOM 5278 N N . GLY B 1 296 ? 45.716 73.675 -12.673 1.00 29.02 293 GLY B N 1
ATOM 5279 C CA . GLY B 1 296 ? 46.896 73.256 -13.453 1.00 29.41 293 GLY B CA 1
ATOM 5280 C C . GLY B 1 296 ? 48.083 72.777 -12.619 1.00 28.35 293 GLY B C 1
ATOM 5281 O O . GLY B 1 296 ? 49.105 72.340 -13.185 1.00 28.20 293 GLY B O 1
ATOM 5282 N N . TRP B 1 297 ? 47.955 72.860 -11.286 1.00 27.20 294 TRP B N 1
ATOM 5283 C CA . TRP B 1 297 ? 49.016 72.395 -10.365 1.00 26.73 294 TRP B CA 1
ATOM 5284 C C . TRP B 1 297 ? 48.638 71.028 -9.843 1.00 25.24 294 TRP B C 1
ATOM 5285 O O . TRP B 1 297 ? 47.498 70.593 -9.940 1.00 24.70 294 TRP B O 1
ATOM 5304 N N . GLY B 1 299 ? 49.255 68.158 -6.487 1.00 19.72 296 GLY B N 1
ATOM 5305 C CA . GLY B 1 299 ? 49.719 67.841 -5.150 1.00 17.85 296 GLY B CA 1
ATOM 5306 C C . GLY B 1 299 ? 50.677 66.688 -5.252 1.00 17.38 296 GLY B C 1
ATOM 5307 O O . GLY B 1 299 ? 50.340 65.633 -5.788 1.00 17.43 296 GLY B O 1
ATOM 5308 N N . LEU B 1 300 ? 51.882 66.901 -4.749 1.00 16.16 297 LEU B N 1
ATOM 5309 C CA . LEU B 1 300 ? 52.944 65.944 -4.828 1.00 15.52 297 LEU B CA 1
ATOM 5310 C C . LEU B 1 300 ? 53.399 65.434 -3.485 1.00 14.74 297 LEU B C 1
ATOM 5311 O O . LEU B 1 300 ? 54.243 64.544 -3.419 1.00 14.21 297 LEU B O 1
ATOM 5316 N N . ASP B 1 301 ? 52.863 65.999 -2.401 1.00 14.72 298 ASP B N 1
ATOM 5317 C CA . ASP B 1 301 ? 53.107 65.476 -1.044 1.00 13.51 298 ASP B CA 1
ATOM 5318 C C . ASP B 1 301 ? 52.009 66.007 -0.136 1.00 13.12 298 ASP B C 1
ATOM 5319 O O . ASP B 1 301 ? 51.322 66.987 -0.455 1.00 12.62 298 ASP B O 1
ATOM 5324 N N . ILE B 1 302 ? 51.810 65.329 0.993 1.00 12.25 299 ILE B N 1
ATOM 5325 C CA . ILE B 1 302 ? 50.927 65.854 2.010 1.00 11.56 299 ILE B CA 1
ATOM 5326 C C . ILE B 1 302 ? 51.642 67.023 2.644 1.00 11.79 299 ILE B C 1
ATOM 5327 O O . ILE B 1 302 ? 52.865 67.008 2.768 1.00 12.26 299 ILE B O 1
ATOM 5332 N N . GLY B 1 303 ? 50.892 68.017 3.076 1.00 12.21 300 GLY B N 1
ATOM 5333 C CA . GLY B 1 303 ? 51.498 69.189 3.698 1.00 13.44 300 GLY B CA 1
ATOM 5334 C C . GLY B 1 303 ? 51.734 69.032 5.204 1.00 13.74 300 GLY B C 1
ATOM 5335 O O . GLY B 1 303 ? 51.463 68.012 5.795 1.00 12.94 300 GLY B O 1
ATOM 5336 N N . PRO B 1 304 ? 52.232 70.078 5.840 1.00 14.18 301 PRO B N 1
ATOM 5337 C CA . PRO B 1 304 ? 52.575 69.965 7.249 1.00 13.57 301 PRO B CA 1
ATOM 5338 C C . PRO B 1 304 ? 51.400 69.912 8.236 1.00 12.85 301 PRO B C 1
ATOM 5339 O O . PRO B 1 304 ? 51.561 69.328 9.318 1.00 12.93 301 PRO B O 1
ATOM 5343 N N . ALA B 1 305 ? 50.248 70.467 7.880 1.00 11.91 302 ALA B N 1
ATOM 5344 C CA . ALA B 1 305 ? 49.064 70.311 8.721 1.00 11.96 302 ALA B CA 1
ATOM 5345 C C . ALA B 1 305 ? 48.642 68.862 8.697 1.00 11.59 302 ALA B C 1
ATOM 5346 O O . ALA B 1 305 ? 48.263 68.291 9.731 1.00 11.70 302 ALA B O 1
ATOM 5348 N N . SER B 1 306 ? 48.730 68.247 7.526 1.00 10.63 303 SER B N 1
ATOM 5349 C CA . SER B 1 306 ? 48.402 66.852 7.416 1.00 10.91 303 SER B CA 1
ATOM 5350 C C . SER B 1 306 ? 49.345 65.965 8.231 1.00 11.98 303 SER B C 1
ATOM 5351 O O . SER B 1 306 ? 48.890 65.012 8.911 1.00 10.61 303 SER B O 1
ATOM 5354 N N . VAL B 1 307 ? 50.647 66.245 8.122 1.00 12.66 304 VAL B N 1
ATOM 5355 C CA . VAL B 1 307 ? 51.657 65.464 8.807 1.00 13.13 304 VAL B CA 1
ATOM 5356 C C . VAL B 1 307 ? 51.355 65.495 10.304 1.00 14.16 304 VAL B C 1
ATOM 5357 O O . VAL B 1 307 ? 51.448 64.472 1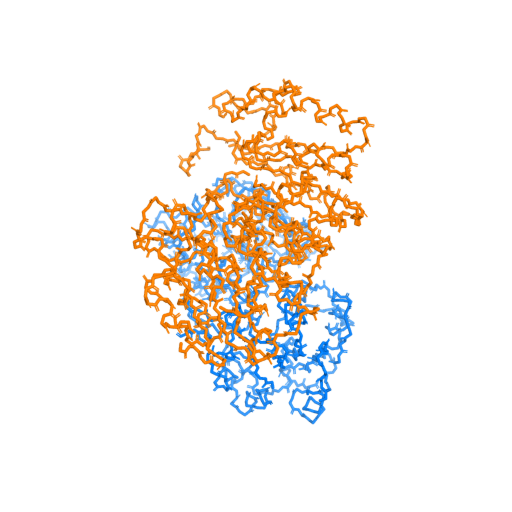1.009 1.00 14.07 304 VAL B O 1
ATOM 5361 N N . ARG B 1 308 ? 51.009 66.692 10.790 1.00 13.97 305 ARG B N 1
ATOM 5362 C CA . ARG B 1 308 ? 50.740 66.900 12.205 1.00 14.48 305 ARG B CA 1
ATOM 5363 C C . ARG B 1 308 ? 49.432 66.208 12.657 1.00 14.20 305 ARG B C 1
ATOM 5364 O O . ARG B 1 308 ? 49.374 65.611 13.733 1.00 13.75 305 ARG B O 1
ATOM 5372 N N . LEU B 1 309 ? 48.404 66.256 11.809 1.00 13.48 306 LEU B N 1
ATOM 5373 C CA . LEU B 1 309 ? 47.168 65.557 12.085 1.00 13.08 306 LEU B CA 1
ATOM 5374 C C . LEU B 1 309 ? 47.420 64.069 12.155 1.00 13.47 306 LEU B C 1
ATOM 5375 O O . LEU B 1 309 ? 47.001 63.409 13.115 1.00 14.46 306 LEU B O 1
ATOM 5380 N N . PHE B 1 310 ? 48.115 63.532 11.157 1.00 12.74 307 PHE B N 1
ATOM 5381 C CA . PHE B 1 310 ? 48.370 62.115 11.109 1.00 12.33 307 PHE B CA 1
ATOM 5382 C C . PHE B 1 310 ? 49.148 61.597 12.294 1.00 13.76 307 PHE B C 1
ATOM 5383 O O . PHE B 1 310 ? 48.908 60.481 12.768 1.00 12.26 307 PHE B O 1
ATOM 5391 N N . LYS B 1 311 ? 50.103 62.402 12.765 1.00 15.08 308 LYS B N 1
ATOM 5392 C CA . LYS B 1 311 ? 50.847 62.083 13.954 1.00 16.66 308 LYS B CA 1
ATOM 5393 C C . LYS B 1 311 ? 49.908 61.856 15.129 1.00 17.15 308 LYS B C 1
ATOM 5394 O O . LYS B 1 311 ? 50.070 60.906 15.869 1.00 16.95 308 LYS B O 1
ATOM 5400 N N . GLU B 1 312 ? 48.923 62.737 15.288 1.00 17.92 309 GLU B N 1
ATOM 5401 C CA . GLU B 1 312 ? 47.953 62.621 16.364 1.00 18.40 309 GLU B CA 1
ATOM 5402 C C . GLU B 1 312 ? 47.126 61.374 16.151 1.00 18.19 309 GLU B C 1
ATOM 5403 O O . GLU B 1 312 ? 46.908 60.614 17.080 1.00 18.14 309 GLU B O 1
ATOM 5409 N N . VAL B 1 313 ? 46.758 61.110 14.898 1.00 17.59 310 VAL B N 1
ATOM 5410 C CA . VAL B 1 313 ? 45.961 59.925 14.579 1.00 16.60 310 VAL B CA 1
ATOM 5411 C C . VAL B 1 313 ? 46.666 58.648 15.030 1.00 17.28 310 VAL B C 1
ATOM 5412 O O . VAL B 1 313 ? 46.020 57.752 15.584 1.00 16.22 310 VAL B O 1
ATOM 5416 N N . ILE B 1 314 ? 47.969 58.534 14.795 1.00 16.95 311 ILE B N 1
ATOM 5417 C CA . ILE B 1 314 ? 48.633 57.303 15.149 1.00 18.02 311 ILE B CA 1
ATOM 5418 C C . ILE B 1 314 ? 49.234 57.277 16.562 1.00 19.35 311 ILE B C 1
ATOM 5419 O O . ILE B 1 314 ? 49.831 56.274 16.914 1.00 19.28 311 ILE B O 1
ATOM 5424 N N . SER B 1 315 ? 49.076 58.330 17.363 1.00 20.64 312 SER B N 1
ATOM 5425 C CA . SER B 1 315 ? 49.803 58.440 18.653 1.00 22.47 312 SER B CA 1
ATOM 5426 C C . SER B 1 315 ? 49.414 57.328 19.651 1.00 23.67 312 SER B C 1
ATOM 5427 O O . SER B 1 315 ? 50.261 56.850 20.402 1.00 25.05 312 SER B O 1
ATOM 5430 N N . ASP B 1 316 ? 48.153 56.906 19.635 1.00 23.21 313 ASP B N 1
ATOM 5431 C CA . ASP B 1 316 ? 47.697 55.845 20.516 1.00 24.18 313 ASP B CA 1
ATOM 5432 C C . ASP B 1 316 ? 47.584 54.498 19.820 1.00 22.78 313 ASP B C 1
ATOM 5433 O O . ASP B 1 316 ? 46.990 53.598 20.356 1.00 22.97 313 ASP B O 1
ATOM 5438 N N . ALA B 1 317 ? 48.152 54.347 18.631 1.00 21.48 314 ALA B N 1
ATOM 5439 C CA . ALA B 1 317 ? 48.000 53.082 17.908 1.00 21.10 314 ALA B CA 1
ATOM 5440 C C . ALA B 1 317 ? 48.801 51.985 18.589 1.00 20.38 314 ALA B C 1
ATOM 5441 O O . ALA B 1 317 ? 49.884 52.231 19.104 1.00 20.39 314 ALA B O 1
ATOM 5443 N N . GLN B 1 318 ? 48.245 50.781 18.607 1.00 19.49 315 GLN B N 1
ATOM 5444 C CA . GLN B 1 318 ? 48.984 49.611 19.069 1.00 19.78 315 GLN B CA 1
ATOM 5445 C C . GLN B 1 318 ? 49.387 48.762 17.901 1.00 17.58 315 GLN B C 1
ATOM 5446 O O . GLN B 1 318 ? 50.332 48.022 18.010 1.00 16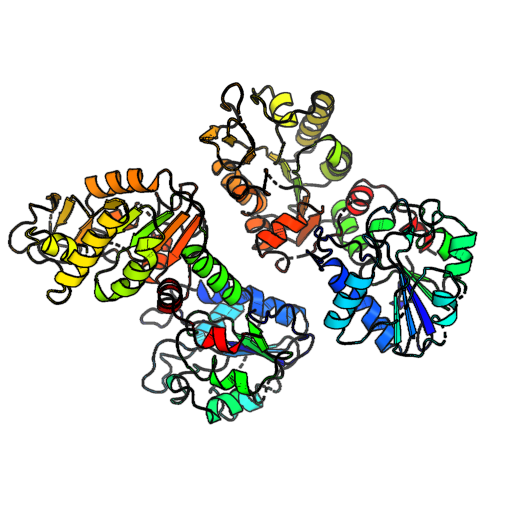.97 315 GLN B O 1
ATOM 5452 N N . THR B 1 319 ? 48.692 48.882 16.774 1.00 16.80 316 THR B N 1
ATOM 5453 C CA . THR B 1 319 ? 49.113 48.215 15.529 1.00 16.50 316 THR B CA 1
ATOM 5454 C C . THR B 1 319 ? 49.018 49.231 14.393 1.00 16.19 316 THR B C 1
ATOM 5455 O O . THR B 1 319 ? 48.041 49.941 14.303 1.00 17.36 316 THR B O 1
ATOM 5459 N N . ILE B 1 320 ? 50.030 49.299 13.541 1.00 15.75 317 ILE B N 1
ATOM 5460 C CA . ILE B 1 320 ? 50.008 50.153 12.358 1.00 15.13 317 ILE B CA 1
ATOM 5461 C C . ILE B 1 320 ? 50.422 49.294 11.169 1.00 14.93 317 ILE B C 1
ATOM 5462 O O . ILE B 1 320 ? 51.450 48.661 11.215 1.00 14.71 317 ILE B O 1
ATOM 5467 N N . TRP B 1 321 ? 49.585 49.240 10.142 1.00 15.32 318 TRP B N 1
ATOM 5468 C CA . TRP B 1 321 ? 49.985 48.687 8.865 1.00 14.92 318 TRP B CA 1
ATOM 5469 C C . TRP B 1 321 ? 50.137 49.821 7.865 1.00 14.18 318 TRP B C 1
ATOM 5470 O O . TRP B 1 321 ? 49.199 50.568 7.631 1.00 14.75 318 TRP B O 1
ATOM 5481 N N . TRP B 1 322 ? 51.291 49.907 7.251 1.00 13.15 319 TRP B N 1
ATOM 5482 C CA . TRP B 1 322 ? 51.592 50.964 6.338 1.00 13.90 319 TRP B CA 1
ATOM 5483 C C . TRP B 1 322 ? 52.068 50.406 5.013 1.00 14.15 319 TRP B C 1
ATOM 5484 O O . TRP B 1 322 ? 53.102 49.740 4.924 1.00 14.37 319 TRP B O 1
ATOM 5495 N N . ASN B 1 323 ? 51.281 50.683 3.997 1.00 14.65 320 ASN B N 1
ATOM 5496 C CA . ASN B 1 323 ? 51.643 50.384 2.619 1.00 14.21 320 ASN B CA 1
ATOM 5497 C C . ASN B 1 323 ? 51.312 51.560 1.695 1.00 13.16 320 ASN B C 1
ATOM 5498 O O . ASN B 1 323 ? 50.150 51.860 1.423 1.00 12.97 320 ASN B O 1
ATOM 5503 N N . GLY B 1 324 ? 52.358 52.221 1.230 1.00 12.80 321 GLY B N 1
ATOM 5504 C CA . GLY B 1 324 ? 52.265 53.323 0.289 1.00 13.47 321 GLY B CA 1
ATOM 5505 C C . GLY B 1 324 ? 52.793 54.688 0.738 1.00 13.27 321 GLY B C 1
ATOM 5506 O O . GLY B 1 324 ? 52.348 55.236 1.725 1.00 13.86 321 GLY B O 1
ATOM 5507 N N . PRO B 1 325 ? 53.724 55.259 -0.013 1.00 14.03 322 PRO B N 1
ATOM 5508 C CA . PRO B 1 325 ? 54.286 56.570 0.359 1.00 14.85 322 PRO B CA 1
ATOM 5509 C C . PRO B 1 325 ? 53.248 57.684 0.316 1.00 14.56 322 PRO B C 1
ATOM 5510 O O . PRO B 1 325 ? 52.256 57.562 -0.376 1.00 14.64 322 PRO B O 1
ATOM 5522 N N . GLY B 1 327 ? 53.746 60.806 -0.814 1.00 14.84 324 GLY B N 1
ATOM 5523 C CA . GLY B 1 327 ? 54.036 61.728 -1.901 1.00 15.09 324 GLY B CA 1
ATOM 5524 C C . GLY B 1 327 ? 55.173 61.232 -2.795 1.00 16.69 324 GLY B C 1
ATOM 5525 O O . GLY B 1 327 ? 55.607 60.072 -2.692 1.00 16.62 324 GLY B O 1
ATOM 5526 N N . VAL B 1 328 ? 55.678 62.098 -3.660 1.00 17.67 325 VAL B N 1
ATOM 5527 C CA . VAL B 1 328 ? 56.671 61.683 -4.650 1.00 18.93 325 VAL B CA 1
ATOM 5528 C C . VAL B 1 328 ? 58.047 61.724 -4.006 1.00 20.10 325 VAL B C 1
ATOM 5529 O O . VAL B 1 328 ? 58.864 62.652 -4.224 1.00 19.69 325 VAL B O 1
ATOM 5533 N N . PHE B 1 329 ? 58.291 60.694 -3.209 1.00 20.70 326 PHE B N 1
ATOM 5534 C CA . PHE B 1 329 ? 59.418 60.659 -2.298 1.00 22.37 326 PHE B CA 1
ATOM 5535 C C . PHE B 1 329 ? 60.770 60.557 -3.003 1.00 23.84 326 PHE B C 1
ATOM 5536 O O . PHE B 1 329 ? 61.780 60.862 -2.414 1.00 24.90 326 PHE B O 1
ATOM 5544 N N . GLU B 1 330 ? 60.784 60.123 -4.257 1.00 25.11 327 GLU B N 1
ATOM 5545 C CA . GLU B 1 330 ? 62.010 60.115 -5.065 1.00 26.82 327 GLU B CA 1
ATOM 5546 C C . GLU B 1 330 ? 62.584 61.525 -5.319 1.00 27.15 327 GLU B C 1
ATOM 5547 O O . GLU B 1 330 ? 63.742 61.648 -5.690 1.00 28.07 327 GLU B O 1
ATOM 5553 N N . ILE B 1 331 ? 61.789 62.576 -5.090 1.00 26.30 328 ILE B N 1
ATOM 5554 C CA . ILE B 1 331 ? 62.269 63.953 -5.157 1.00 26.17 328 ILE B CA 1
ATOM 5555 C C . ILE B 1 331 ? 62.347 64.539 -3.749 1.00 25.63 328 ILE B C 1
ATOM 5556 O O . ILE B 1 331 ? 61.336 64.610 -3.060 1.00 25.31 328 ILE B O 1
ATOM 5561 N N . ASP B 1 332 ? 63.547 64.949 -3.332 1.00 26.05 329 ASP B N 1
ATOM 5562 C CA . ASP B 1 332 ? 63.818 65.434 -1.956 1.00 26.73 329 ASP B CA 1
ATOM 5563 C C . ASP B 1 332 ? 62.722 66.361 -1.470 1.00 25.60 329 ASP B C 1
ATOM 5564 O O . ASP B 1 332 ? 62.156 66.211 -0.381 1.00 25.04 329 ASP B O 1
ATOM 5569 N N . LYS B 1 333 ? 62.444 67.320 -2.320 1.00 24.37 330 LYS B N 1
ATOM 5570 C CA . LYS B 1 333 ? 61.493 68.363 -2.087 1.00 24.38 330 LYS B CA 1
ATOM 5571 C C . LYS B 1 333 ? 60.104 67.827 -1.716 1.00 22.13 330 LYS B C 1
ATOM 5572 O O . LYS B 1 333 ? 59.358 68.464 -0.959 1.00 20.20 330 LYS B O 1
ATOM 5578 N N . PHE B 1 334 ? 59.740 66.689 -2.305 1.00 20.54 331 PHE B N 1
ATOM 5579 C CA . PHE B 1 334 ? 58.415 66.109 -2.086 1.00 19.20 331 PHE B CA 1
ATOM 5580 C C . PHE B 1 334 ? 58.449 64.855 -1.227 1.00 18.10 331 PHE B C 1
ATOM 5581 O O . PHE B 1 334 ? 57.498 64.101 -1.198 1.00 19.11 331 PHE B O 1
ATOM 5589 N N . SER B 1 335 ? 59.543 64.645 -0.515 1.00 17.51 332 SER B N 1
ATOM 5590 C CA . SER B 1 335 ? 59.764 63.428 0.246 1.00 17.49 332 SER B CA 1
ATOM 5591 C C . SER B 1 335 ? 59.417 63.595 1.730 1.00 17.09 332 SER B C 1
ATOM 5592 O O . SER B 1 335 ? 59.413 62.612 2.484 1.00 16.42 332 SER B O 1
ATOM 5595 N N . LYS B 1 336 ? 59.176 64.832 2.181 1.00 17.24 333 LYS B N 1
ATOM 5596 C CA . LYS B 1 336 ? 59.167 65.101 3.635 1.00 17.23 333 LYS B CA 1
ATOM 5597 C C . LYS B 1 336 ? 58.021 64.424 4.364 1.00 16.32 333 LYS B C 1
ATOM 5598 O O . LYS B 1 336 ? 58.213 63.921 5.447 1.00 15.61 333 LYS B O 1
ATOM 5604 N N . GLY B 1 337 ? 56.843 64.392 3.739 1.00 15.47 334 GLY B N 1
ATOM 5605 C CA . GLY B 1 337 ? 55.684 63.721 4.285 1.00 14.76 334 GLY B CA 1
ATOM 5606 C C . GLY B 1 337 ? 55.919 62.251 4.515 1.00 15.08 334 GLY B C 1
ATOM 5607 O O . GLY B 1 337 ? 55.536 61.716 5.559 1.00 15.75 334 GLY B O 1
ATOM 5608 N N . SER B 1 338 ? 56.546 61.586 3.549 1.00 15.50 335 SER B N 1
ATOM 5609 C CA . SER B 1 338 ? 56.783 60.143 3.640 1.00 14.78 335 SER B CA 1
ATOM 5610 C C . SER B 1 338 ? 57.813 59.831 4.708 1.00 15.04 335 SER B C 1
ATOM 5611 O O . SER B 1 338 ? 57.657 58.878 5.455 1.00 14.70 335 SER B O 1
ATOM 5614 N N . ILE B 1 339 ? 58.868 60.629 4.766 1.00 16.46 336 ILE B N 1
ATOM 5615 C CA . ILE B 1 339 ? 59.953 60.407 5.702 1.00 16.72 336 ILE B CA 1
ATOM 5616 C C . ILE B 1 339 ? 59.414 60.643 7.107 1.00 17.09 336 ILE B C 1
ATOM 5617 O O . ILE B 1 339 ? 59.701 59.874 8.004 1.00 16.17 336 ILE B O 1
ATOM 5622 N N . LYS B 1 340 ? 58.625 61.701 7.300 1.00 17.78 337 LYS B N 1
ATOM 5623 C CA . LYS B 1 340 ? 58.082 61.995 8.626 1.00 18.36 337 LYS B CA 1
ATOM 5624 C C . LYS B 1 340 ? 57.147 60.895 9.131 1.00 17.90 337 LYS B C 1
ATOM 5625 O O . LYS B 1 340 ? 57.255 60.463 10.298 1.00 17.01 337 LYS B O 1
ATOM 5639 N N . SER B 1 342 ? 57.443 57.792 8.305 1.00 15.83 339 SER B N 1
ATOM 5640 C CA . SER B 1 342 ? 58.302 56.709 8.700 1.00 15.95 339 SER B CA 1
ATOM 5641 C C . SER B 1 342 ? 58.765 56.940 10.108 1.00 15.96 339 SER B C 1
ATOM 5642 O O . SER B 1 342 ? 58.697 56.038 10.925 1.00 15.87 339 SER B O 1
ATOM 5645 N N . HIS B 1 343 ? 59.212 58.159 10.407 1.00 15.57 340 HIS B N 1
ATOM 5646 C CA . HIS B 1 343 ? 59.685 58.465 11.752 1.00 15.92 340 HIS B CA 1
ATOM 5647 C C . HIS B 1 343 ? 58.632 58.274 12.820 1.00 16.24 340 HIS B C 1
ATOM 5648 O O . HIS B 1 343 ? 58.893 57.636 13.807 1.00 15.03 340 HIS B O 1
ATOM 5655 N N . TYR B 1 3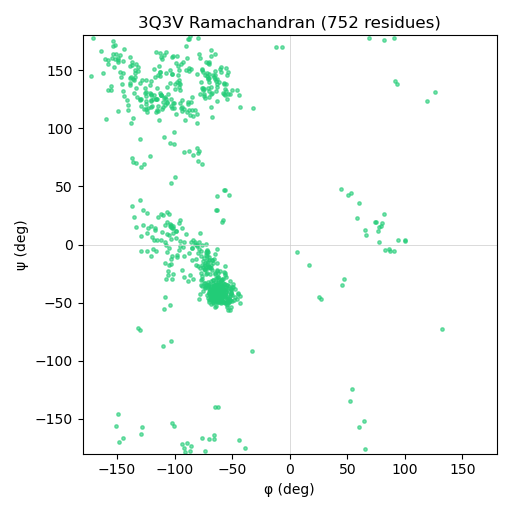44 ? 57.451 58.834 12.609 1.00 16.43 341 TYR B N 1
ATOM 5656 C CA . TYR B 1 344 ? 56.392 58.705 13.578 1.00 17.92 341 TYR B CA 1
ATOM 5657 C C . TYR B 1 344 ? 55.903 57.272 13.793 1.00 17.50 341 TYR B C 1
ATOM 5658 O O . TYR B 1 344 ? 55.703 56.872 14.919 1.00 19.66 341 TYR B O 1
ATOM 5667 N N . ILE B 1 345 ? 55.737 56.508 12.726 1.00 17.53 342 ILE B N 1
ATOM 5668 C CA . ILE B 1 345 ? 55.259 55.141 12.833 1.00 17.23 342 ILE B CA 1
ATOM 5669 C C . ILE B 1 345 ? 56.304 54.316 13.593 1.00 18.10 342 ILE B C 1
ATOM 5670 O O . ILE B 1 345 ? 55.973 53.602 14.548 1.00 18.43 342 ILE B O 1
ATOM 5675 N N . SER B 1 346 ? 57.573 54.481 13.200 1.00 17.88 343 SER B N 1
ATOM 5676 C CA . SER B 1 346 ? 58.677 53.692 13.730 1.00 18.70 343 SER B CA 1
ATOM 5677 C C . SER B 1 346 ? 59.151 54.077 15.147 1.00 20.08 343 SER B C 1
ATOM 5678 O O . SER B 1 346 ? 59.704 53.266 15.876 1.00 20.23 343 SER B O 1
ATOM 5681 N N . GLU B 1 347 ? 59.012 55.332 15.521 1.00 21.61 344 GLU B N 1
ATOM 5682 C CA . GLU B 1 347 ? 59.566 55.760 16.806 1.00 22.95 344 GLU B CA 1
ATOM 5683 C C . GLU B 1 347 ? 58.597 55.475 17.986 1.00 23.55 344 GLU B C 1
ATOM 5684 O O . GLU B 1 347 ? 58.975 55.551 19.143 1.00 23.77 344 GLU B O 1
ATOM 5690 N N . GLY B 1 348 ? 57.351 55.155 17.681 1.00 23.93 345 GLY B N 1
ATOM 5691 C CA . GLY B 1 348 ? 56.353 54.913 18.698 1.00 24.89 345 GLY B CA 1
ATOM 5692 C C . GLY B 1 348 ? 56.342 53.459 19.113 1.00 25.95 345 GLY B C 1
ATOM 5693 O O . GLY B 1 348 ? 57.189 52.659 18.698 1.00 25.13 345 GLY B O 1
ATOM 5694 N N . HIS B 1 349 ? 55.334 53.100 19.895 1.00 27.45 346 HIS B N 1
ATOM 5695 C CA . HIS B 1 349 ? 55.313 51.775 20.499 1.00 29.27 346 HIS B CA 1
ATOM 5696 C C . HIS B 1 349 ? 54.367 50.781 19.822 1.00 26.96 346 HIS B C 1
ATOM 5697 O O . HIS B 1 349 ? 54.238 49.656 20.272 1.00 25.70 346 HIS B O 1
ATOM 5704 N N . ALA B 1 350 ? 53.751 51.188 18.709 1.00 24.29 347 ALA B N 1
ATOM 5705 C CA . ALA B 1 350 ? 52.913 50.268 17.936 1.00 22.44 347 ALA B CA 1
ATOM 5706 C C . ALA B 1 350 ? 53.710 49.097 17.313 1.00 21.58 347 ALA B C 1
ATOM 5707 O O . ALA B 1 350 ? 54.874 49.233 16.970 1.00 20.74 347 ALA B O 1
ATOM 5709 N N . THR B 1 351 ? 53.059 47.948 17.155 1.00 20.31 348 THR B N 1
ATOM 5710 C CA . THR B 1 351 ? 53.531 46.956 16.227 1.00 18.75 348 THR B CA 1
ATOM 5711 C C . THR B 1 351 ? 53.356 47.523 14.818 1.00 17.75 348 THR B C 1
ATOM 5712 O O . THR B 1 351 ? 52.225 47.721 14.345 1.00 17.20 348 THR B O 1
ATOM 5716 N N . SER B 1 352 ? 54.483 47.845 14.183 1.00 16.49 349 SER B N 1
ATOM 5717 C CA . SER B 1 352 ? 54.484 48.411 12.843 1.00 16.23 349 SER B CA 1
ATOM 5718 C C . SER B 1 352 ? 54.872 47.372 11.780 1.00 16.37 349 SER B C 1
ATOM 5719 O O . SER B 1 352 ? 55.919 46.724 11.852 1.00 16.52 349 SER B O 1
ATOM 5722 N N . VAL B 1 353 ? 54.008 47.224 10.796 1.00 16.21 350 VAL B N 1
ATOM 5723 C CA . VAL B 1 353 ? 54.238 46.326 9.693 1.00 16.49 350 VAL B CA 1
ATOM 5724 C C . VAL B 1 353 ? 54.231 47.143 8.390 1.00 16.87 350 VAL B C 1
ATOM 5725 O O . VAL B 1 353 ? 53.240 47.795 8.055 1.00 16.99 350 VAL B O 1
ATOM 5729 N N . VAL B 1 354 ? 55.346 47.141 7.682 1.00 16.82 351 VAL B N 1
ATOM 5730 C CA . VAL B 1 354 ? 55.432 47.882 6.448 1.00 17.35 351 VAL B CA 1
ATOM 5731 C C . VAL B 1 354 ? 55.224 46.913 5.321 1.00 17.41 351 VAL B C 1
ATOM 5732 O O . VAL B 1 354 ? 55.821 45.814 5.338 1.00 18.48 351 VAL B O 1
ATOM 5736 N N . GLY B 1 355 ? 54.381 47.319 4.366 1.00 16.69 352 GLY B N 1
ATOM 5737 C CA . GLY B 1 355 ? 54.147 46.602 3.122 1.00 16.84 352 GLY B CA 1
ATOM 5738 C C . GLY B 1 355 ? 54.550 47.452 1.912 1.00 16.69 352 GLY B C 1
ATOM 5739 O O . GLY B 1 355 ? 54.541 48.696 1.954 1.00 15.63 352 GLY B O 1
ATOM 5740 N N . GLY B 1 356 ? 54.947 46.776 0.851 1.00 16.29 353 GLY B N 1
ATOM 5741 C CA . GLY B 1 356 ? 55.258 47.421 -0.413 1.00 17.08 353 GLY B CA 1
ATOM 5742 C C . GLY B 1 356 ? 56.704 47.817 -0.601 1.00 17.00 353 GLY B C 1
ATOM 5743 O O . GLY B 1 356 ? 57.315 48.331 0.299 1.00 17.32 353 GLY B O 1
ATOM 5744 N N . GLY B 1 357 ? 57.219 47.640 -1.823 1.00 17.75 354 GLY B N 1
ATOM 5745 C CA . GLY B 1 357 ? 58.574 48.023 -2.161 1.00 17.80 354 GLY B CA 1
ATOM 5746 C C . GLY B 1 357 ? 58.911 49.501 -2.033 1.00 17.36 354 GLY B C 1
ATOM 5747 O O . GLY B 1 357 ? 60.005 49.859 -1.559 1.00 17.72 354 GLY B O 1
ATOM 5748 N N A ASP B 1 358 ? 58.008 50.364 -2.475 0.50 17.32 355 ASP B N 1
ATOM 5749 N N B ASP B 1 358 ? 57.996 50.354 -2.481 0.50 16.77 355 ASP B N 1
ATOM 5750 C CA A ASP B 1 358 ? 58.234 51.792 -2.367 0.50 17.67 355 ASP B CA 1
ATOM 5751 C CA B ASP B 1 358 ? 58.198 51.787 -2.392 0.50 16.68 355 ASP B CA 1
ATOM 5752 C C A ASP B 1 358 ? 58.230 52.220 -0.908 0.50 16.65 355 ASP B C 1
ATOM 5753 C C B ASP B 1 358 ? 58.194 52.239 -0.930 0.50 16.10 355 ASP B C 1
ATOM 5754 O O A ASP B 1 358 ? 59.002 53.094 -0.506 0.50 16.26 355 ASP B O 1
ATOM 5755 O O B ASP B 1 358 ? 58.941 53.143 -0.551 0.50 15.72 355 ASP B O 1
ATOM 5764 N N . THR B 1 359 ? 57.369 51.595 -0.114 1.00 15.58 356 THR B N 1
ATOM 5765 C CA . THR B 1 359 ? 57.303 51.918 1.310 1.00 15.84 356 THR B CA 1
ATOM 5766 C C . THR B 1 359 ? 58.600 51.544 2.015 1.00 15.58 356 THR B C 1
ATOM 5767 O O . THR B 1 359 ? 59.133 52.323 2.795 1.00 14.48 356 THR B O 1
ATOM 5771 N N . ALA B 1 360 ? 59.098 50.348 1.712 1.00 15.98 357 ALA B N 1
ATOM 5772 C CA . ALA B 1 360 ? 60.372 49.871 2.257 1.00 16.15 357 ALA B CA 1
ATOM 5773 C C . ALA B 1 360 ? 61.522 50.792 1.810 1.00 15.74 357 ALA B C 1
ATOM 5774 O O . ALA B 1 360 ? 62.403 51.116 2.586 1.00 15.91 357 ALA B O 1
ATOM 5776 N N . ASP B 1 361 ? 61.465 51.276 0.584 1.00 16.18 358 ASP B N 1
ATOM 5777 C CA . ASP B 1 361 ? 62.457 52.239 0.093 1.00 17.63 358 ASP B CA 1
ATOM 5778 C C . ASP B 1 361 ? 62.422 53.551 0.913 1.00 17.37 358 ASP B C 1
ATOM 5779 O O . ASP B 1 361 ? 63.455 54.061 1.325 1.00 17.89 358 ASP B O 1
ATOM 5784 N N . VAL B 1 362 ? 61.237 54.095 1.154 1.00 17.44 359 VAL B N 1
ATOM 5785 C CA . VAL B 1 362 ? 61.107 55.310 1.968 1.00 17.44 359 VAL B CA 1
ATOM 5786 C C . VAL B 1 362 ? 61.681 55.039 3.367 1.00 17.25 359 VAL B C 1
ATOM 5787 O O . VAL B 1 362 ? 62.501 55.797 3.882 1.00 16.37 359 VAL B O 1
ATOM 5791 N N . VAL B 1 363 ? 61.275 53.935 3.969 1.00 17.44 360 VAL B N 1
ATOM 5792 C CA . VAL B 1 363 ? 61.758 53.620 5.313 1.00 17.44 360 VAL B CA 1
ATOM 5793 C C . VAL B 1 363 ? 63.305 53.520 5.387 1.00 18.53 360 VAL B C 1
ATOM 5794 O O . VAL B 1 363 ? 63.934 53.988 6.358 1.00 19.06 360 VAL B O 1
ATOM 5798 N N . ALA B 1 364 ? 63.907 52.934 4.359 1.00 19.34 361 ALA B N 1
ATOM 5799 C CA . ALA B 1 364 ? 65.369 52.868 4.255 1.00 20.62 361 ALA B CA 1
ATOM 5800 C C . ALA B 1 364 ? 65.947 54.273 4.133 1.00 21.01 361 ALA B C 1
ATOM 5801 O O . ALA B 1 364 ? 66.922 54.608 4.821 1.00 21.96 361 ALA B O 1
ATOM 5803 N N . ARG B 1 365 ? 65.348 55.100 3.271 1.00 20.76 362 ARG B N 1
ATOM 5804 C CA . ARG B 1 365 ? 65.820 56.476 3.117 1.00 20.70 362 ARG B CA 1
ATOM 5805 C C . ARG B 1 365 ? 65.690 57.249 4.413 1.00 20.37 362 ARG B C 1
ATOM 5806 O O . ARG B 1 365 ? 66.517 58.104 4.696 1.00 20.70 362 ARG B O 1
ATOM 5814 N N . ALA B 1 366 ? 64.647 56.967 5.189 1.00 18.74 363 ALA B N 1
ATOM 5815 C CA . ALA B 1 366 ? 64.460 57.593 6.493 1.00 19.12 363 ALA B CA 1
ATOM 5816 C C . ALA B 1 366 ? 65.434 57.129 7.572 1.00 19.31 363 ALA B C 1
ATOM 5817 O O . ALA B 1 366 ? 65.575 57.789 8.594 1.00 19.76 363 ALA B O 1
ATOM 5819 N N . GLY B 1 367 ? 66.060 55.974 7.390 1.00 19.72 364 GLY B N 1
ATOM 5820 C CA . GLY B 1 367 ? 66.935 55.412 8.436 1.00 19.97 364 GLY B CA 1
ATOM 5821 C C . GLY B 1 367 ? 66.163 54.657 9.518 1.00 19.73 364 GLY B C 1
ATOM 5822 O O . GLY B 1 367 ? 66.665 54.485 10.618 1.00 19.99 364 GLY B O 1
ATOM 5823 N N . ASP B 1 368 ? 64.981 54.132 9.168 1.00 18.73 365 ASP B N 1
ATOM 5824 C CA . ASP B 1 368 ? 64.024 53.611 10.168 1.00 18.12 365 ASP B CA 1
ATOM 5825 C C . ASP B 1 368 ? 63.765 52.105 10.074 1.00 17.14 365 ASP B C 1
ATOM 5826 O O . ASP B 1 368 ? 62.915 51.588 10.799 1.00 14.28 365 ASP B O 1
ATOM 5831 N N . ALA B 1 369 ? 64.471 51.417 9.179 1.00 17.18 366 ALA B N 1
ATOM 5832 C CA . ALA B 1 369 ? 64.190 50.013 8.894 1.00 18.82 366 ALA B CA 1
ATOM 5833 C C . ALA B 1 369 ? 64.304 49.125 10.125 1.00 20.40 366 ALA B C 1
ATOM 5834 O O . ALA B 1 369 ? 63.511 48.206 10.262 1.00 22.36 366 ALA B O 1
ATOM 5836 N N . ASP B 1 370 ? 65.257 49.386 11.018 1.00 21.28 367 ASP B N 1
ATOM 5837 C CA . ASP B 1 370 ? 65.412 48.532 12.214 1.00 22.24 367 ASP B CA 1
ATOM 5838 C C . ASP B 1 370 ? 64.500 48.928 13.355 1.00 22.23 367 ASP B C 1
ATOM 5839 O O . ASP B 1 370 ? 64.458 48.279 14.376 1.00 21.11 367 ASP B O 1
ATOM 5844 N N . GLU B 1 371 ? 63.750 50.009 13.157 1.00 21.74 368 GLU B N 1
ATOM 5845 C CA . GLU B 1 371 ? 62.851 50.503 14.180 1.00 21.78 368 GLU B CA 1
ATOM 5846 C C . GLU B 1 371 ? 61.404 50.075 13.925 1.00 19.99 368 GLU B C 1
ATOM 5847 O O . GLU B 1 371 ? 60.579 50.131 14.822 1.00 20.18 368 GLU B O 1
ATOM 5861 N N . THR B 1 373 ? 58.630 47.120 13.379 1.00 17.20 370 THR B N 1
ATOM 5862 C CA . THR B 1 373 ? 58.545 45.781 13.917 1.00 17.57 370 THR B CA 1
ATOM 5863 C C . THR B 1 373 ? 58.840 44.786 12.778 1.00 17.96 370 THR B C 1
ATOM 5864 O O . THR B 1 373 ? 59.643 43.869 12.949 1.00 18.76 370 THR B O 1
ATOM 5868 N N . PHE B 1 374 ? 58.251 44.989 11.610 1.00 17.43 371 PHE B N 1
ATOM 5869 C CA . PHE B 1 374 ? 58.417 44.041 10.492 1.00 17.39 371 PHE B CA 1
ATOM 5870 C C . PHE B 1 374 ? 58.192 44.705 9.124 1.00 17.39 371 PHE B C 1
ATOM 5871 O O . PHE B 1 374 ? 57.236 45.458 8.927 1.00 16.76 371 PHE B O 1
ATOM 5879 N N . ILE B 1 375 ? 59.099 44.445 8.199 1.00 17.99 372 ILE B N 1
ATOM 5880 C CA . ILE B 1 375 ? 59.006 44.952 6.849 1.00 18.57 372 ILE B CA 1
ATOM 5881 C C . ILE B 1 375 ? 58.793 43.744 5.952 1.00 20.18 372 ILE B C 1
ATOM 5882 O O . ILE B 1 375 ? 59.693 42.920 5.737 1.00 19.28 372 ILE B O 1
ATOM 5887 N N . SER B 1 376 ? 57.575 43.620 5.468 1.00 22.09 373 SER B N 1
ATOM 5888 C CA . SER B 1 376 ? 57.201 42.499 4.678 1.00 24.40 373 SER B CA 1
ATOM 5889 C C . SER B 1 376 ? 57.784 42.644 3.298 1.00 26.14 373 SER B C 1
ATOM 5890 O O . SER B 1 376 ? 57.927 43.742 2.808 1.00 25.98 373 SER B O 1
ATOM 5893 N N . THR B 1 377 ? 58.098 41.519 2.671 1.00 29.45 374 THR B N 1
ATOM 5894 C CA . THR B 1 377 ? 58.582 41.515 1.298 1.00 32.38 374 THR B CA 1
ATOM 5895 C C . THR B 1 377 ? 57.639 42.257 0.383 1.00 33.64 374 THR B C 1
ATOM 5896 O O . THR B 1 377 ? 56.439 42.214 0.598 1.00 35.11 374 THR B O 1
ATOM 5900 N N . GLY B 1 378 ? 58.185 42.885 -0.664 1.00 35.30 375 GLY B N 1
ATOM 5901 C CA . GLY B 1 378 ? 57.396 43.639 -1.649 1.00 36.07 375 GLY B CA 1
ATOM 5902 C C . GLY B 1 378 ? 56.944 42.794 -2.822 1.00 36.83 375 GLY B C 1
ATOM 5903 O O . GLY B 1 378 ? 56.917 41.571 -2.719 1.00 39.07 375 GLY B O 1
ATOM 5904 N N . GLY B 1 380 ? 53.116 42.129 -2.474 1.00 42.18 377 GLY B N 1
ATOM 5905 C CA . GLY B 1 380 ? 52.459 41.351 -3.557 1.00 42.27 377 GLY B CA 1
ATOM 5906 C C . GLY B 1 380 ? 51.575 40.239 -3.015 1.00 42.29 377 GLY B C 1
ATOM 5907 O O . GLY B 1 380 ? 50.350 40.318 -3.065 1.00 42.36 377 GLY B O 1
ATOM 5908 N N . ALA B 1 381 ? 52.203 39.189 -2.501 1.00 42.44 378 ALA B N 1
ATOM 5909 C CA . ALA B 1 381 ? 51.482 38.150 -1.747 1.00 42.75 378 ALA B CA 1
ATOM 5910 C C . ALA B 1 381 ? 51.041 38.661 -0.368 1.00 42.50 378 ALA B C 1
ATOM 5911 O O . ALA B 1 381 ? 50.105 38.135 0.208 1.00 41.12 378 ALA B O 1
ATOM 5913 N N . SER B 1 382 ? 51.744 39.667 0.160 1.00 43.25 379 SER B N 1
ATOM 5914 C CA . SER B 1 382 ? 51.401 40.236 1.476 1.00 44.07 379 SER B CA 1
ATOM 5915 C C . SER B 1 382 ? 50.043 40.865 1.322 1.00 44.49 379 SER B C 1
ATOM 5916 O O . SER B 1 382 ? 49.108 40.509 2.043 1.00 44.79 379 SER B O 1
ATOM 5919 N N . LEU B 1 383 ? 49.931 41.753 0.327 1.00 45.12 380 LEU B N 1
ATOM 5920 C CA . LEU B 1 383 ? 48.645 42.364 -0.038 1.00 45.56 380 LEU B CA 1
ATOM 5921 C C . LEU B 1 383 ? 47.552 41.337 -0.243 1.00 46.18 380 LEU B C 1
ATOM 5922 O O . LEU B 1 383 ? 46.450 41.566 0.185 1.00 46.82 380 LEU B O 1
ATOM 5927 N N . GLU B 1 384 ? 47.855 40.207 -0.882 1.00 46.99 381 GLU B N 1
ATOM 5928 C CA . GLU B 1 384 ? 46.810 39.227 -1.268 1.00 47.56 381 GLU B CA 1
ATOM 5929 C C . GLU B 1 384 ? 46.325 38.383 -0.109 1.00 47.66 381 GLU B C 1
ATOM 5930 O O . GLU B 1 384 ? 45.177 37.961 -0.094 1.00 47.73 381 GLU B O 1
ATOM 5936 N N . LEU B 1 385 ? 47.197 38.121 0.860 1.00 47.69 382 LEU B N 1
ATOM 5937 C CA . LEU B 1 385 ? 46.761 37.431 2.077 1.00 48.43 382 LEU B CA 1
ATOM 5938 C C . LEU B 1 385 ? 45.895 38.366 2.901 1.00 48.57 382 LEU B C 1
ATOM 5939 O O . LEU B 1 385 ? 44.844 37.959 3.401 1.00 48.82 382 LEU B O 1
ATOM 5944 N N . ILE B 1 386 ? 46.355 39.611 3.051 1.00 48.73 383 ILE B N 1
ATOM 5945 C CA . ILE B 1 386 ? 45.582 40.654 3.739 1.00 49.51 383 ILE B CA 1
ATOM 5946 C C . ILE B 1 386 ? 44.207 40.779 3.056 1.00 50.61 383 ILE B C 1
ATOM 5947 O O . ILE B 1 386 ? 43.191 40.955 3.740 1.00 50.88 383 ILE B O 1
ATOM 5952 N N . GLU B 1 387 ? 44.181 40.618 1.724 1.00 50.98 384 GLU B N 1
ATOM 5953 C CA . GLU B 1 387 ? 42.917 40.490 0.949 1.00 51.80 384 GLU B CA 1
ATOM 5954 C C . GLU B 1 387 ? 42.043 39.256 1.273 1.00 52.01 384 GLU B C 1
ATOM 5955 O O . GLU B 1 387 ? 40.970 39.127 0.703 1.00 52.60 384 GLU B O 1
ATOM 5961 N N . GLY B 1 388 ? 42.490 38.353 2.147 1.00 51.60 385 GLY B N 1
ATOM 5962 C CA . GLY B 1 388 ? 41.691 37.170 2.532 1.00 52.37 385 GLY B CA 1
ATOM 5963 C C . GLY B 1 388 ? 41.826 35.930 1.648 1.00 53.01 385 GLY B C 1
ATOM 5964 O O . GLY B 1 388 ? 41.282 34.870 1.980 1.00 53.18 385 GLY B O 1
ATOM 5965 N N . LYS B 1 389 ? 42.559 36.057 0.535 1.00 52.73 386 LYS B N 1
ATOM 5966 C CA . LYS B 1 389 ? 42.795 34.949 -0.415 1.00 53.51 386 LYS B CA 1
ATOM 5967 C C . LYS B 1 389 ? 43.735 33.910 0.181 1.00 53.02 386 LYS B C 1
ATOM 5968 O O . LYS B 1 389 ? 44.519 34.222 1.084 1.00 52.35 386 LYS B O 1
ATOM 5974 N N . GLU B 1 390 ? 43.651 32.678 -0.317 1.00 53.04 387 GLU B N 1
ATOM 5975 C CA . GLU B 1 390 ? 44.618 31.662 0.078 1.00 52.77 387 GLU B CA 1
ATOM 5976 C C . GLU B 1 390 ? 45.768 31.560 -0.947 1.00 50.53 387 GLU B C 1
ATOM 5977 O O . GLU B 1 390 ? 45.559 31.632 -2.164 1.00 50.39 387 GLU B O 1
ATOM 5983 N N . LEU B 1 391 ? 46.984 31.406 -0.427 1.00 47.88 388 LEU B N 1
ATOM 5984 C CA . LEU B 1 391 ? 48.186 31.334 -1.254 1.00 45.44 388 LEU B CA 1
ATOM 5985 C C . LEU B 1 391 ? 48.544 29.864 -1.582 1.00 43.82 388 LEU B C 1
ATOM 5986 O O . LEU B 1 391 ? 48.663 29.039 -0.685 1.00 43.79 388 LEU B O 1
ATOM 5991 N N . PRO B 1 392 ? 48.672 29.521 -2.876 1.00 42.04 389 PRO B N 1
ATOM 5992 C CA . PRO B 1 392 ? 48.945 28.123 -3.234 1.00 41.36 389 PRO B CA 1
ATOM 5993 C C . PRO B 1 392 ? 50.288 27.610 -2.706 1.00 40.16 389 PRO B C 1
ATOM 5994 O O . PRO B 1 392 ? 50.396 26.444 -2.319 1.00 39.72 389 PRO B O 1
ATOM 5998 N N . GLY B 1 393 ? 51.295 28.483 -2.673 1.00 38.13 390 GLY B N 1
ATOM 5999 C CA . GLY B 1 393 ? 52.548 28.149 -2.035 1.00 37.31 390 GLY B CA 1
ATOM 6000 C C . GLY B 1 393 ? 52.374 27.705 -0.589 1.00 37.22 390 GLY B C 1
ATOM 6001 O O . GLY B 1 393 ? 53.068 26.803 -0.121 1.00 36.70 390 GLY B O 1
ATOM 6002 N N . VAL B 1 394 ? 51.454 28.348 0.118 1.00 36.92 391 VAL B N 1
ATOM 6003 C CA . VAL B 1 394 ? 51.175 28.023 1.505 1.00 37.40 391 VAL B CA 1
ATOM 6004 C C . VAL B 1 394 ? 50.304 26.782 1.628 1.00 38.80 391 VAL B C 1
ATOM 6005 O O . VAL B 1 394 ? 50.588 25.892 2.424 1.00 38.59 391 VAL B O 1
ATOM 6009 N N . LYS B 1 395 ? 49.243 26.735 0.833 1.00 39.97 392 LYS B N 1
ATOM 6010 C CA . LYS B 1 395 ? 48.377 25.551 0.741 1.00 41.98 392 LYS B CA 1
ATOM 6011 C C . LYS B 1 395 ? 49.163 24.261 0.568 1.00 42.02 392 LYS B C 1
ATOM 6012 O O . LYS B 1 395 ? 48.804 23.236 1.139 1.00 42.93 392 LYS B O 1
ATOM 6018 N N . ALA B 1 396 ? 50.240 24.314 -0.211 1.00 41.47 393 ALA B N 1
ATOM 6019 C CA . ALA B 1 396 ? 51.046 23.112 -0.519 1.00 41.77 393 ALA B CA 1
ATOM 6020 C C . ALA B 1 396 ? 51.908 22.604 0.642 1.00 41.82 393 ALA B C 1
ATOM 6021 O O . ALA B 1 396 ? 52.504 21.535 0.541 1.00 42.21 393 ALA B O 1
ATOM 6023 N N . LEU B 1 397 ? 52.000 23.374 1.724 1.00 41.61 394 LEU B N 1
ATOM 6024 C CA . LEU B 1 397 ? 52.747 22.956 2.925 1.00 42.04 394 LEU B CA 1
ATOM 6025 C C . LEU B 1 397 ? 51.837 22.667 4.145 1.00 43.55 394 LEU B C 1
ATOM 6026 O O . LEU B 1 397 ? 52.346 22.522 5.252 1.00 43.20 394 LEU B O 1
ATOM 6031 N N . ARG B 1 398 ? 50.513 22.593 3.949 1.00 45.59 395 ARG B N 1
ATOM 6032 C CA . ARG B 1 398 ? 49.578 22.158 5.015 1.00 47.82 395 ARG B CA 1
ATOM 6033 C C . ARG B 1 398 ? 49.477 20.637 4.944 1.00 49.35 395 ARG B C 1
ATOM 6034 O O . ARG B 1 398 ? 49.591 20.066 3.864 1.00 49.53 395 ARG B O 1
ATOM 6042 N N . SER B 1 399 ? 49.250 19.986 6.083 1.00 50.84 396 SER B N 1
ATOM 6043 C CA . SER B 1 399 ? 49.088 18.521 6.119 1.00 52.53 396 SER B CA 1
ATOM 6044 C C . SER B 1 399 ? 47.682 18.091 5.727 1.00 53.70 396 SER B C 1
ATOM 6045 O O . SER B 1 399 ? 46.708 18.661 6.217 1.00 53.56 396 SER B O 1
#

Secondary structure (DSSP, 8-state):
-BPBGGGS--TT-EEEEE------B-TT--BS--HHHHHHHHHHHHHHHTT-EEEEE---S--SS--GGG-SHHHHHHHHHHHTS-----SSSSHHHHHH----TT-EEEPS-GGGSTTGGGT-HHHHHHHH---EEEE--GGGTTS--TTTTGGGGGS-TTSEEE-HHHHHHHHHHHHHTT---SSEEEEE-SS-HHHHHHHHHHHTTT-SEEEE----HHHHHHTT---TTS---GGGHHHHHHHHHHHHHTT-EEE--SEEE--SSSSTT---EEEGGGPPTT---EE-HHHHHHHHHHHTT-SEEEEE----TTSGGG-HHHH--HHHHHSSSEEEEESHHHHHHHHHTT-TT--EE---HHHHHHHHTTPPPHHHHTTB-/--BGGGS--TT-EEEEEE-----B-TT--BS--HHHHHHHHHHHHHHHTT-EEEEE---S--SS--GGG-SHHHHHHHHHHHTS-----SSSSHHHHHH----TT-EEE-S-GGGSTTGGGT-HHHHHHHH---EEEEE-GGGTTS--TTTTGGGGGS-TTSEEE-HHHHHHHHHHHHHHS---SSEEEEE-SS-HHHHHHHHHHHTTT-SEEEE----HHHHHHTT---TT----GGGHHHHHHHHHHHHHHT-EEE--SEEE--SSSSSS---EEEGGGPPTT---EE-HHHHHHHHHHHTT-SEEEEE----TTSGGG-HHHH--HHHHHSSSEEEEESHHHHHHHHHHT-TT--EE----HHHHHHTTPPPHHHHTT--

Nearest PDB structures (foldseek):
  3q3v-assembly1_A  TM=1.002E+00  e=1.812E-77  Campylobacter jejuni subsp. jejuni NCTC 11168 = ATCC 700819
  4ng4-assembly2_B  TM=8.741E-01  e=4.394E-41  Coxiella burnetii RSA 493
  4ng4-assembly1_A  TM=8.707E-01  e=2.919E-40  Coxiella burnetii RSA 493
  4ng4-assembly3_C  TM=8.682E-01  e=2.756E-40  Coxiella burnetii RSA 493
  7la1-assembly1_B  TM=8.635E-01  e=8.747E-41  Mycobacterium avium 104

CATH classification: 3.40.50.1260 (+1 more: 3.40.50.1260)

Foldseek 3Di:
DFQAPVQAPCQQFEEEEEFEQQFDADPVRAGDDRVSLVLRPVQVVVNLVSQYEYEYAYAYPQDPADDPSRWCVNVQVVNCVVNVHHEAAPAALDPRVVVCSCTGGNYYYYHTHPNNDVQFQVLDLVSLVSNLVTQAYEYACLQCLQGNGNNQFSNLVSHDLNRYGYYPNNVVLCVVLQCLLPPFDPQEEEEEEAQDCVLQLLLLVSCLLPHQEYEYYYVLVLLCVLVVADQAPGRYDPVCSVSSVVSVVVSVVSNYHYDYAQWADKFLDPALPGHDIGGSNPRDHNMGQARHPVRLVVVLVVCQPGQAYEYEHARVCVHPVRNVSLLNCVSQLVHNHQYEYAAPVSVVSNVVSVRNPSHYYRPRHCSSSCVSSVDDRSSRVSRDD/DFAPVLAQQQAFAEEEEFEQQFDADPVRAGPDRVSLVLCPVLVVVNLVSQYEYEYAYAYPQDPADDPSGWCVNVQVVNCVVVVHHAAAPAALDPRVVVCSVTGGNHYYYHTHLNNDVQFQVLDQVSLVSNLVTQAYEYAYLQCLQGNGVNQFSNLVSHDLNRYHYTPNNVVLVVVLVCQLPPDDPQEEEEEEAQDCVVCLLLLVSCLLRHQEYEYWYLLVLLCVLVPADQAPRRHDVVCSVSSVVSVVSNVVNNRHYDYAQWADKFLDPDQPTDDIGGNRPRDHNMGQARHDVRLVVVLVVCQPGQAYEYEHARVCVHVVRNPSRLNCCSQLVHNHHYEYEADVSCVSNVVNVRNVSHYYHPHHSSSVVSSVDDGSSVVSNDD

Sequence (768 aa):
DIISIKDIDLAKKKVFIRCDFNVPQDDFLNITDDRRIRSAIPTIRYCLDNGCSVILASHLGRPKEISSKYSLEPVAKRLARLLDKEIVAKDVIGEDAKTKANLKAGEILLLENLRFEKGETKNDENLAKELASVQVYINDAFGVCHRAHSSVEAITKFFDEKHKGAGFLLQKEIDFASNLIKHPARPFVAVVGGSKVSGKLQALTNLLPKVDKLIIGGGAFTFLKALGYDIGNSLLEEELLEEANKILTKGKNLGVKIYLPVDVVAAPACSQDVPKFVPAQEIPNGWGLDIGPASVRLFKEVISDAQTIWWNGPGVFEIDKFSKGSIKSHYISEEGHATSVVGGGDTADVVARAGDADEETFISTGGGASLELIEGKELPGVKALRSIISIKDIDLAKKKVFIRCDFNVPQDDFLNITDDRRIRSAIPTIRYCLDNGCSVILASHLGRPKEISSKYSLEPVAKRLARLLDKEIVAKDVIGEDAKTKANLKAGEILLLENLRFEKGETKNDENLAKELASVQVYINDAFGVCHRAHSSVEAITKFFDEKHKGAGFLLQQKEIDFASNLIKHPARPFVAVVGGSKVSGKLQALTNLLPKVDKLIIGGGAFTFLKALGYDIGNSLLEEELLEEANKILTKGKNLGVKIYLPVDVVAAPACSQDVPKFVPAQEIPNGWGLDIGPASVRLFKEVISDAQTIWWNGPGVFEIDKFSKGSIKSHYISEGHATSVVGGGDDTADVVARAGDADETFISTGGASLELIEGKELPGVKALRS

Radius of gyration: 29.49 Å; Cα contacts (8 Å, |Δi|>4): 1669; chains: 2; bounding box: 68×91×65 Å

InterPro domains:
  IPR001576 Phosphoglycerate kinase [MF_00145] (9-396)
  IPR001576 Phosphoglycerate kinase [PF00162] (7-386)
  IPR001576 Phosphoglycerate kinase [PIRSF000724] (1-398)
  IPR001576 Phosphoglycerate kinase [PR00477] (11-27)
  IPR001576 Phosphoglycerate kinase [PR00477] (33-55)
  IPR001576 Phosphoglycerate kinase [PR00477] (110-125)
  IPR001576 Phosphoglycerate kinase [PR00477] (138-160)
  IPR001576 Phosphoglycerate kinase [PR00477] (171-193)
  IPR001576 Phosphoglycerate kinase [PR00477] (194-213)
  IPR001576 Phosphoglycerate kinase [PR00477] (316-341)
  IPR001576 Phosphoglycerate kinase [PR00477] (349-360)
  IPR001576 Phosphoglycerate kinase [PR00477] (372-389)
  IPR001576 Phosphoglycerate kinase [PTHR11406] (6-397)
  IPR015824 Phosphoglycerate kinase, N-terminal [G3DSA:3.40.50.1260] (7-394)
  IPR015824 Phosphoglycerate kinase, N-terminal [G3DSA:3.40.50.1260] (173-386)
  IPR015911 Phosphoglycerate kinase, conserved site [PS00111] (16-26)
  IPR036043 Phosphoglycerate kinase superfamily [SSF53748] (5-395)

B-factor: mean 29.86, std 10.31, range [10.08, 104.88]

Organism: Campylobacter jejuni subsp. jejuni serotype O:2 (strain ATCC 700819 / NCTC 11168) (NCBI:txid192222)